Protein AF-A0A316IIV0-F1 (afdb_monomer_lite)

Sequence (948 aa):
MRLARPTCLLLAALAWAVAGVGHALTKKIVLVGGVGHEGPARHDYGDGVRLLAGFLAALPQARGLRVESHPDGWPSDPHAFDGADTVVLYLDGDARHPLLDPARRRAFEALMRRGVGLVALHQASTVPAGDAAIGLSRWLGAARHGLYDRTTETATLRPVAAHPVLRGVRAFAYRDEFYPTFRYAPGAVPLLEATLHAQYRAGRAVVEDRPEDVPVAWAFERPGGGRAFGYSGGHYLVALDQPMLRRLLLNAILWSAGIEVPRAGAAIAGAPGAAARIAVREEAAAAPAAPEGPRLDVPTFHHDAQRSGWNAAETALAPARVAGPAFGLLWESPPLDAADGQPPRLYASPLYLERLAVSAGEHRGERFAAAIVASSNGYVYAINTARAGDVAPGRILWRTRLAAPCHLQPAPLDGVPTGILGTPVADVARGRLYVTHCDPRSRWQAYALDLGSGAVLPGWPVRLDEPRLNAVNRNAGPHPVPPTRRFDFRVQRGALNLSPDGTRLYVTFGETETGWLAAVDTVHARVDSAFAAVAMPHRGSGGIWGAGGPAVDADGSVYVATGSGFDGYREQPHDWTQSVLKLSDRAGEGLRLAGTYTPFNYCATAKMDIDLGSGGVALLPVLDPAATATPRLLALGGKQGNAYLLDRDRLPGRLDRRPPCGADAAADGSLLPPQRQPQFAGRGPLNVFGPYSDDDAALDAARGRSVPAAFRGGDGTLYVYLTGNTRAGKGSTRAVPPSLVRLRVVAAPGRPAWLAVDRRQPSVVFGNPGSPVVSSRGARDAVVWVLDENAPRSAPLAGAGAPAPVLYAFDADSLRLLWRSAPGELSTGGKYAEPVVARGLVLVGTDRLQAFGLGAVHAVHVPAAAPAAAPAPAAVSSGLDGATLFARRCAACHDQPQGNVPPRALLARRTHAQIVQALTQGAMRAQAAGLGAQDIDALARYLTGKTE

InterPro domains:
  IPR009056 Cytochrome c-like domain [PF13442] (881-943)
  IPR009056 Cytochrome c-like domain [PS51007] (877-947)
  IPR011047 Quinoprotein alcohol dehydrogenase-like superfamily [SSF50998] (287-568)
  IPR029010 ThuA-like domain [PF06283] (84-255)
  IPR029062 Class I glutamine amidotransferase-like [G3DSA:3.40.50.880] (25-260)
  IPR029062 Class I glutamine amidotransferase-like [SSF52317] (26-265)
  IPR036909 Cytochrome c-like domain superfamily [G3DSA:1.10.760.10] (863-948)
  IPR036909 Cytochrome c-like domain superfamily [SSF46626] (862-945)

Secondary structure (DSSP, 8-state):
------------------------PPEEEEEEE----SSTTBS-HHHHHHHHHHHHHTSGGGTTEEEEEETTSS-SSTTTTTT-SEEEEES--GGG-GGGSHHHHHHHHHHHHTT-EEEEEGGGGEE-TT--SS-HHHHTSEEEESS-SBEEEEEEEEE-S--GGGTT---EEEEEEE-S--EEPTT-EEEEEEEEE-SEETTEE--S--EEEEEEEEEEE-TTS-EEEEES--SBGGGGG-HHHHHHHHHHHHHHTTPPPPTT----SS-TTHHHHHHHHHHHHH---PPPPPP-EE-STTSSTT---EETB--S--HHHHTSTTEEEEEEPPPPPPBTTBPP---SPPEEEEEEEP-SSTTTT-EEEEEEEE-TTSEEEEEE-S-BTTBPTT-EEEEEE-SPPB--SSS-GGGS-BS--SPPEEETTTTEEEEEEEETTTEEEEEEEETTT-PBPTTPPEE--HHHHHHTBTT--SS------SS--PPB-SPPEE-TTSSEEEEEE-SSS--EEEEEETTTTEEEEEEESBPSSP-S-----STT--EE-TT-EEEEE----BT-----TTB-TT-EEEEEEETTTEEEEEEEE--TTHHHHTTBT--STTS--EEPPPPPTTT-S--SEEEEE-TTSEEEEEESS---S-SSSPPPP---GGG--S---SS-BGGGTBS--EE-SSS--SSS-SGGG-S--PPPEEEE-TTS-EEEEEE--EESSTT---EES-SEEEEEEEEETTEEEEEEEEEE-SS---SSEEEEEEEEETTEEEEEEEEE-SS-TT--SSSTT----EEEEEETTT--EEEEPPTTSSPP--TT---EEETTEEEEESSSEEEEEE-SS-----------PPPPPPPPP----HHHHHHHHTHHHHTS--TTPPPHHHHTTS-HHHHHHHHHTSTTTTTTTT--HHHHHHHHHHHHT---

Structure (mmCIF, N/CA/C/O backbone):
data_AF-A0A316IIV0-F1
#
_entry.id   AF-A0A316IIV0-F1
#
loop_
_atom_site.group_PDB
_atom_site.id
_atom_site.type_symbol
_atom_site.label_atom_id
_atom_site.label_alt_id
_atom_site.label_comp_id
_atom_site.label_asym_id
_atom_site.label_entity_id
_atom_site.label_seq_id
_atom_site.pdbx_PDB_ins_code
_atom_site.Cartn_x
_atom_site.Cartn_y
_atom_site.Cartn_z
_atom_site.occupancy
_atom_site.B_iso_or_equiv
_atom_site.auth_seq_id
_atom_site.auth_comp_id
_atom_site.auth_asym_id
_atom_site.auth_atom_id
_atom_site.pdbx_PDB_model_num
ATOM 1 N N . MET A 1 1 ? 7.949 -16.459 111.954 1.00 33.84 1 MET A N 1
ATOM 2 C CA . MET A 1 1 ? 8.548 -17.426 111.006 1.00 33.84 1 MET A CA 1
ATOM 3 C C . MET A 1 1 ? 7.525 -17.700 109.895 1.00 33.84 1 MET A C 1
ATOM 5 O O . MET A 1 1 ? 6.469 -18.194 110.234 1.00 33.84 1 MET A O 1
ATOM 9 N N . ARG A 1 2 ? 7.823 -17.327 108.631 1.00 37.06 2 ARG A N 1
ATOM 10 C CA . ARG A 1 2 ? 7.179 -17.708 107.331 1.00 37.06 2 ARG A CA 1
ATOM 11 C C . ARG A 1 2 ? 5.643 -17.553 107.061 1.00 37.06 2 ARG A C 1
ATOM 13 O O . ARG A 1 2 ? 4.860 -18.275 107.648 1.00 37.06 2 ARG A O 1
ATOM 20 N N . LEU A 1 3 ? 5.329 -16.798 105.977 1.00 37.91 3 LEU A N 1
ATOM 21 C CA . LEU A 1 3 ? 4.294 -16.999 104.902 1.00 37.91 3 LEU A CA 1
ATOM 22 C C . LEU A 1 3 ? 2.763 -16.970 105.243 1.00 37.91 3 LEU A C 1
ATOM 24 O O . LEU A 1 3 ? 2.403 -17.321 106.352 1.00 37.91 3 LEU A O 1
ATOM 28 N N . ALA A 1 4 ? 1.779 -16.689 104.346 1.00 38.66 4 ALA A N 1
ATOM 29 C CA . ALA A 1 4 ? 1.637 -15.791 103.160 1.00 38.66 4 ALA A CA 1
ATOM 30 C C . ALA A 1 4 ? 0.198 -15.817 102.512 1.00 38.66 4 ALA A C 1
ATOM 32 O O . ALA A 1 4 ? -0.259 -16.908 102.200 1.00 38.66 4 ALA A O 1
ATOM 33 N N . ARG A 1 5 ? -0.399 -14.644 102.148 1.00 40.53 5 ARG A N 1
ATOM 34 C CA . ARG A 1 5 ? -1.514 -14.378 101.145 1.00 40.53 5 ARG A CA 1
ATOM 35 C C . ARG A 1 5 ? -2.873 -15.143 101.302 1.00 40.53 5 ARG A C 1
ATOM 37 O O . ARG A 1 5 ? -2.936 -15.970 102.201 1.00 40.53 5 ARG A O 1
ATOM 44 N N . PRO A 1 6 ? -3.960 -14.928 100.485 1.00 55.38 6 PRO A N 1
ATOM 45 C CA . PRO A 1 6 ? -4.295 -13.947 99.399 1.00 55.38 6 PRO A CA 1
ATOM 46 C C . PRO A 1 6 ? -5.585 -13.070 99.654 1.00 55.38 6 PRO A C 1
ATOM 48 O O . PRO A 1 6 ? -6.360 -13.392 100.538 1.00 55.38 6 PRO A O 1
ATOM 51 N N . THR A 1 7 ? -5.766 -11.853 99.084 1.00 39.25 7 THR A N 1
ATOM 52 C CA . THR A 1 7 ? -6.412 -11.388 97.791 1.00 39.25 7 THR A CA 1
ATOM 53 C C . THR A 1 7 ? -7.950 -11.122 97.828 1.00 39.25 7 THR A C 1
ATOM 55 O O . THR A 1 7 ? -8.632 -11.619 98.710 1.00 39.25 7 THR A O 1
ATOM 58 N N . CYS A 1 8 ? -8.475 -10.240 96.950 1.00 37.31 8 CYS A N 1
ATOM 59 C CA . CYS A 1 8 ? -9.695 -9.417 97.146 1.00 37.31 8 CYS A CA 1
ATOM 60 C C . CYS A 1 8 ? -10.640 -9.331 95.902 1.00 37.31 8 CYS A C 1
ATOM 62 O O . CYS A 1 8 ? -10.201 -9.672 94.808 1.00 37.31 8 CYS A O 1
ATOM 64 N N . LEU A 1 9 ? -11.848 -8.745 96.088 1.00 37.12 9 LEU A N 1
ATOM 65 C CA . LEU A 1 9 ? -12.796 -8.100 95.123 1.00 37.12 9 LEU A CA 1
ATOM 66 C C . LEU A 1 9 ? -14.017 -8.856 94.494 1.00 37.12 9 LEU A C 1
ATOM 68 O O . LEU A 1 9 ? -13.884 -9.580 93.517 1.00 37.12 9 LEU A O 1
ATOM 72 N N . LEU A 1 10 ? -15.218 -8.488 94.999 1.00 41.53 10 LEU A N 1
ATOM 73 C CA . LEU A 1 10 ? -16.390 -7.846 94.321 1.00 41.53 10 LEU A CA 1
ATOM 74 C C . LEU A 1 10 ? -17.218 -8.542 93.195 1.00 41.53 10 LEU A C 1
ATOM 76 O O . LEU A 1 10 ? -16.701 -8.782 92.109 1.00 41.53 10 LEU A O 1
ATOM 80 N N . LEU A 1 11 ? -18.553 -8.694 93.392 1.00 31.89 11 LEU A N 1
ATOM 81 C CA . LEU A 1 11 ? -19.590 -8.853 92.330 1.00 31.89 11 LEU A CA 1
ATOM 82 C C . LEU A 1 11 ? -21.066 -8.759 92.837 1.00 31.89 11 LEU A C 1
ATOM 84 O O . LEU A 1 11 ? -21.314 -9.027 94.008 1.00 31.89 11 LEU A O 1
ATOM 88 N N . ALA A 1 12 ? -22.014 -8.498 91.905 1.00 34.34 12 ALA A N 1
ATOM 89 C CA . ALA A 1 12 ? -23.504 -8.561 91.986 1.00 34.34 12 ALA A CA 1
ATOM 90 C C . ALA A 1 12 ? -24.232 -7.477 92.839 1.00 34.34 12 ALA A C 1
ATOM 92 O O . ALA A 1 12 ? -23.722 -7.076 93.873 1.00 34.34 12 ALA A O 1
ATOM 93 N N . ALA A 1 13 ? -25.423 -6.932 92.519 1.00 36.72 13 ALA A N 1
ATOM 94 C CA . ALA A 1 13 ? -26.393 -7.039 91.399 1.00 36.72 13 ALA A CA 1
ATOM 95 C C . ALA A 1 13 ? -27.096 -5.644 91.207 1.00 36.72 13 ALA A C 1
ATOM 97 O O . ALA A 1 13 ? -26.621 -4.681 91.798 1.00 36.72 13 ALA A O 1
ATOM 98 N N . LEU A 1 14 ? -28.178 -5.371 90.446 1.00 37.69 14 LEU A N 1
ATOM 99 C CA . LEU A 1 14 ? -29.164 -6.146 89.656 1.00 37.69 14 LEU A CA 1
ATOM 100 C C . LEU A 1 14 ? -29.665 -5.291 88.441 1.00 37.69 14 LEU A C 1
ATOM 102 O O . LEU A 1 14 ? -29.243 -4.155 88.252 1.00 37.69 14 LEU A O 1
ATOM 106 N N . ALA A 1 15 ? -30.557 -5.848 87.617 1.00 40.44 15 ALA A N 1
ATOM 107 C CA . ALA A 1 15 ? -31.159 -5.337 86.376 1.00 40.44 15 ALA A CA 1
ATOM 108 C C . ALA A 1 15 ? -32.639 -4.879 86.505 1.00 40.44 15 ALA A C 1
ATOM 110 O O . ALA A 1 15 ? -33.285 -5.257 87.478 1.00 40.44 15 ALA A O 1
ATOM 111 N N . TRP A 1 16 ? -33.198 -4.207 85.474 1.00 37.19 16 TRP A N 1
ATOM 112 C CA . TRP A 1 16 ? -34.387 -4.663 84.694 1.00 37.19 16 TRP A CA 1
ATOM 113 C C . TRP A 1 16 ? -34.761 -3.734 83.504 1.00 37.19 16 TRP A C 1
ATOM 115 O O . TRP A 1 16 ? -34.651 -2.521 83.622 1.00 37.19 16 TRP A O 1
ATOM 125 N N . ALA A 1 17 ? -35.282 -4.337 82.413 1.00 37.16 17 ALA A N 1
ATOM 126 C CA . ALA A 1 17 ? -35.878 -3.740 81.188 1.00 37.16 17 ALA A CA 1
ATOM 127 C C . ALA A 1 17 ? -34.958 -2.844 80.298 1.00 37.16 17 ALA A C 1
ATOM 129 O O . ALA A 1 17 ? -34.145 -2.084 80.798 1.00 37.16 17 ALA A O 1
ATOM 130 N N . VAL A 1 18 ? -34.991 -2.860 78.953 1.00 40.03 18 VAL A N 1
ATOM 131 C CA . VAL A 1 18 ? -35.917 -3.441 77.952 1.00 40.03 18 VAL A CA 1
ATOM 132 C C . VAL A 1 18 ? -35.114 -4.157 76.849 1.00 40.03 18 VAL A C 1
ATOM 134 O O . VAL A 1 18 ? -34.173 -3.582 76.308 1.00 40.03 18 VAL A O 1
ATOM 137 N N . ALA A 1 19 ? -35.522 -5.365 76.441 1.00 38.41 19 ALA A N 1
ATOM 138 C CA . ALA A 1 19 ? -34.965 -6.064 75.276 1.00 38.41 19 ALA A CA 1
ATOM 139 C C . ALA A 1 19 ? -35.984 -6.112 74.124 1.00 38.41 19 ALA A C 1
ATOM 141 O O . ALA A 1 19 ? -36.754 -7.063 73.990 1.00 38.41 19 ALA A O 1
ATOM 142 N N . GLY A 1 20 ? -35.990 -5.079 73.278 1.00 33.19 20 GLY A N 1
ATOM 143 C CA . GLY A 1 20 ? -36.712 -5.111 72.007 1.00 33.19 20 GLY A CA 1
ATOM 144 C C . GLY A 1 20 ? -35.939 -5.944 70.985 1.00 33.19 20 GLY A C 1
ATOM 145 O O . GLY A 1 20 ? -34.950 -5.468 70.432 1.00 33.19 20 GLY A O 1
ATOM 146 N N . VAL A 1 21 ? -36.375 -7.180 70.725 1.00 40.06 21 VAL A N 1
ATOM 147 C CA . VAL A 1 21 ? -35.772 -8.035 69.688 1.00 40.06 21 VAL A CA 1
ATOM 148 C C . VAL A 1 21 ? -36.204 -7.533 68.310 1.00 40.06 21 VAL A C 1
ATOM 150 O O . VAL A 1 21 ? -37.209 -7.969 67.748 1.00 40.06 21 VAL A O 1
ATOM 153 N N . GLY A 1 22 ? -35.434 -6.594 67.762 1.00 34.41 22 GLY A N 1
ATOM 154 C CA . GLY A 1 22 ? -35.581 -6.171 66.377 1.00 34.41 22 GLY A CA 1
ATOM 155 C C . GLY A 1 22 ? -35.283 -7.337 65.438 1.00 34.41 22 GLY A C 1
ATOM 156 O O . GLY A 1 22 ? -34.131 -7.748 65.307 1.00 34.41 22 GLY A O 1
ATOM 157 N N . HIS A 1 23 ? -36.310 -7.853 64.758 1.00 38.22 23 HIS A N 1
ATOM 158 C CA . HIS A 1 23 ? -36.102 -8.687 63.577 1.00 38.22 23 HIS A CA 1
ATOM 159 C C . HIS A 1 23 ? -35.300 -7.869 62.559 1.00 38.22 23 HIS A C 1
ATOM 161 O O . HIS A 1 23 ? -35.782 -6.850 62.061 1.00 38.22 23 HIS A O 1
ATOM 167 N N . ALA A 1 24 ? -34.078 -8.305 62.249 1.00 49.56 24 ALA A N 1
ATOM 168 C CA . ALA A 1 24 ? -33.308 -7.725 61.161 1.00 49.56 24 ALA A CA 1
ATOM 169 C C . ALA A 1 24 ? -34.060 -7.988 59.849 1.00 49.56 24 ALA A C 1
ATOM 171 O O . ALA A 1 24 ? -34.119 -9.126 59.381 1.00 49.56 24 ALA A O 1
ATOM 172 N N . LEU A 1 25 ? -34.682 -6.943 59.294 1.00 60.28 25 LEU A N 1
ATOM 173 C CA . LEU A 1 25 ? -35.471 -7.031 58.066 1.00 60.28 25 LEU A CA 1
ATOM 174 C C . LEU A 1 25 ? -34.611 -7.614 56.937 1.00 60.28 25 LEU A C 1
ATOM 176 O O . LEU A 1 25 ? -33.580 -7.047 56.572 1.00 60.28 25 LEU A O 1
ATOM 180 N N . THR A 1 26 ? -35.048 -8.758 56.407 1.00 82.38 26 THR A N 1
ATOM 181 C CA . THR A 1 26 ? -34.412 -9.465 55.291 1.00 82.38 26 THR A CA 1
ATOM 182 C C . THR A 1 26 ? -34.299 -8.530 54.093 1.00 82.38 26 THR A C 1
ATOM 184 O O . THR A 1 26 ? -35.316 -8.072 53.573 1.00 82.38 26 THR A O 1
ATOM 187 N N . LYS A 1 27 ? -33.071 -8.247 53.650 1.00 91.56 27 LYS A N 1
ATOM 188 C CA . LYS A 1 27 ? -32.828 -7.322 52.537 1.00 91.56 27 LYS A CA 1
ATOM 189 C C . LYS A 1 27 ? -33.268 -7.942 51.214 1.00 91.56 27 LYS A C 1
ATOM 191 O O . LYS A 1 27 ? -32.960 -9.110 50.974 1.00 91.56 27 LYS A O 1
ATOM 196 N N . LYS A 1 28 ? -33.945 -7.186 50.344 1.00 95.31 28 LYS A N 1
ATOM 197 C CA . LYS A 1 28 ? -34.413 -7.664 49.029 1.00 95.31 28 LYS A CA 1
ATOM 198 C C . LYS A 1 28 ? -33.679 -6.975 47.874 1.00 95.31 28 LYS A C 1
ATOM 200 O O . LYS A 1 28 ? -33.769 -5.761 47.703 1.00 95.31 28 LYS A O 1
ATOM 205 N N . ILE A 1 29 ? -33.019 -7.769 47.033 1.00 96.88 29 ILE A N 1
ATOM 206 C CA . ILE A 1 29 ? -32.458 -7.349 45.741 1.00 96.88 29 ILE A CA 1
ATOM 207 C C . ILE A 1 29 ? -33.383 -7.854 44.633 1.00 96.88 29 ILE A C 1
ATOM 209 O O . ILE A 1 29 ? -33.734 -9.033 44.632 1.00 96.88 29 ILE A O 1
ATOM 213 N N . VAL A 1 30 ? -33.731 -6.992 43.676 1.00 98.00 30 VAL A N 1
ATOM 214 C CA . VAL A 1 30 ? -34.436 -7.387 42.445 1.00 98.00 30 VAL A CA 1
ATOM 215 C C . VAL A 1 30 ? -33.499 -7.212 41.251 1.00 98.00 30 VAL A C 1
ATOM 217 O O . VAL A 1 30 ? -33.007 -6.111 41.017 1.00 98.00 30 VAL A O 1
ATOM 220 N N . LEU A 1 31 ? -33.243 -8.281 40.499 1.00 98.19 31 LEU A N 1
ATOM 221 C CA . LEU A 1 31 ? -32.472 -8.263 39.253 1.00 98.19 31 LEU A CA 1
ATOM 222 C C . LEU A 1 31 ? -33.433 -8.321 38.058 1.00 98.19 31 LEU A C 1
ATOM 224 O O . LEU A 1 31 ? -34.284 -9.208 38.014 1.00 98.19 31 LEU A O 1
ATOM 228 N N . VAL A 1 32 ? -33.290 -7.414 37.092 1.00 97.56 32 VAL A N 1
ATOM 229 C CA . VAL A 1 32 ? -34.121 -7.348 35.879 1.00 97.56 32 VAL A CA 1
ATOM 230 C C . VAL A 1 32 ? -33.227 -7.374 34.643 1.00 97.56 32 VAL A C 1
ATOM 232 O O . VAL A 1 32 ? -32.365 -6.506 34.475 1.00 97.56 32 VAL A O 1
ATOM 235 N N . GLY A 1 33 ? -33.446 -8.382 33.802 1.00 94.56 33 GLY A N 1
ATOM 236 C CA . GLY A 1 33 ? -32.742 -8.608 32.547 1.00 94.56 33 GLY A CA 1
ATOM 237 C C . GLY A 1 33 ? -33.515 -8.114 31.323 1.00 94.56 33 GLY A C 1
ATOM 238 O O . GLY A 1 33 ? -34.665 -7.675 31.416 1.00 94.56 33 GLY A O 1
ATOM 239 N N . GLY A 1 34 ? -32.862 -8.169 30.165 1.00 89.81 34 GLY A N 1
ATOM 240 C CA . GLY A 1 34 ? -33.460 -7.947 28.849 1.00 89.81 34 GLY A CA 1
ATOM 241 C C . GLY A 1 34 ? -33.469 -9.227 28.010 1.00 89.81 34 GLY A C 1
ATOM 242 O O . GLY A 1 34 ? -32.793 -10.200 28.331 1.00 89.81 34 GLY A O 1
ATOM 243 N N . VAL A 1 35 ? -34.200 -9.218 26.896 1.00 82.50 35 VAL A N 1
ATOM 244 C CA . VAL A 1 35 ? -34.127 -10.306 25.909 1.00 82.50 35 VAL A CA 1
ATOM 245 C C . VAL A 1 35 ? -32.917 -10.048 25.011 1.00 82.50 35 VAL A C 1
ATOM 247 O O . VAL A 1 35 ? -32.928 -9.097 24.229 1.00 82.50 35 VAL A O 1
ATOM 250 N N . GLY A 1 36 ? -31.869 -10.863 25.148 1.00 70.94 36 GLY A N 1
ATOM 251 C CA . GLY A 1 36 ? -30.635 -10.709 24.374 1.00 70.94 36 GLY A CA 1
ATOM 252 C C . GLY A 1 36 ? -30.857 -10.849 22.868 1.00 70.94 36 GLY A C 1
ATOM 253 O O . GLY A 1 36 ? -31.690 -11.644 22.428 1.00 70.94 36 GLY A O 1
ATOM 254 N N . HIS A 1 37 ? -30.149 -10.038 22.073 1.00 74.44 37 HIS A N 1
ATOM 255 C CA . HIS A 1 37 ? -30.454 -9.899 20.645 1.00 74.44 37 HIS A CA 1
ATOM 256 C C . HIS A 1 37 ? -29.251 -9.678 19.705 1.00 74.44 37 HIS A C 1
ATOM 258 O O . HIS A 1 37 ? -29.448 -9.693 18.490 1.00 74.44 37 HIS A O 1
ATOM 264 N N . GLU A 1 38 ? -28.020 -9.524 20.211 1.00 76.00 38 GLU A N 1
ATOM 265 C CA . GLU A 1 38 ? -26.817 -9.308 19.379 1.00 76.00 38 GLU A CA 1
ATOM 266 C C . GLU A 1 38 ? -26.018 -10.597 19.074 1.00 76.00 38 GLU A C 1
ATOM 268 O O . GLU A 1 38 ? -24.928 -10.560 18.496 1.00 76.00 38 GLU A O 1
ATOM 273 N N . GLY A 1 39 ? -26.599 -11.761 19.374 1.00 72.50 39 GLY A N 1
ATOM 274 C CA . GLY A 1 39 ? -26.021 -13.084 19.125 1.00 72.50 39 GLY A CA 1
ATOM 275 C C . GLY A 1 39 ? -25.228 -13.637 20.319 1.00 72.50 39 GLY A C 1
ATOM 276 O O . GLY A 1 39 ? -25.299 -13.072 21.408 1.00 72.50 39 GLY A O 1
ATOM 277 N N . PRO A 1 40 ? -24.479 -14.743 20.127 1.00 77.62 40 PRO A N 1
ATOM 278 C CA . PRO A 1 40 ? -23.803 -15.465 21.207 1.00 77.62 40 PRO A CA 1
ATOM 279 C C . PRO A 1 40 ? -23.007 -14.560 22.148 1.00 77.62 40 PRO A C 1
ATOM 281 O O . PRO A 1 40 ? -22.183 -13.763 21.688 1.00 77.62 40 PRO A O 1
ATOM 284 N N . ALA A 1 41 ? -23.270 -14.696 23.449 1.00 84.06 41 ALA A N 1
ATOM 285 C CA . ALA A 1 41 ? -22.632 -13.996 24.560 1.00 84.06 41 ALA A CA 1
ATOM 286 C C . ALA A 1 41 ? -22.539 -12.460 24.444 1.00 84.06 41 ALA A C 1
ATOM 288 O O . ALA A 1 41 ? -21.734 -11.850 25.156 1.00 84.06 41 ALA A O 1
ATOM 289 N N . ARG A 1 42 ? -23.348 -11.824 23.586 1.00 87.50 42 ARG A N 1
ATOM 290 C CA . ARG A 1 42 ? -23.406 -10.368 23.381 1.00 87.50 42 ARG A CA 1
ATOM 291 C C . ARG A 1 42 ? -24.809 -9.865 23.668 1.00 87.50 42 ARG A C 1
ATOM 293 O O . ARG A 1 42 ? -25.777 -10.344 23.081 1.00 87.50 42 ARG A O 1
ATOM 300 N N . HIS A 1 43 ? -24.908 -8.928 24.609 1.00 89.81 43 HIS A N 1
ATOM 301 C CA . HIS A 1 43 ? -26.187 -8.532 25.216 1.00 89.81 43 HIS A CA 1
ATOM 302 C C . HIS A 1 43 ? -26.965 -9.728 25.789 1.00 89.81 43 HIS A C 1
ATOM 304 O O . HIS A 1 43 ? -28.191 -9.709 25.862 1.00 89.81 43 HIS A O 1
ATOM 310 N N . ASP A 1 44 ? -26.258 -10.772 26.233 1.00 90.50 44 ASP A N 1
ATOM 311 C CA . ASP A 1 44 ? -26.844 -11.903 26.956 1.00 90.50 44 ASP A CA 1
ATOM 312 C C . ASP A 1 44 ? -27.131 -11.510 28.414 1.00 90.50 44 ASP A C 1
ATOM 314 O O . ASP A 1 44 ? -26.460 -11.876 29.384 1.00 90.50 44 ASP A O 1
ATOM 318 N N . TYR A 1 45 ? -28.148 -10.671 28.553 1.00 92.38 45 TYR A N 1
ATOM 319 C CA . TYR A 1 45 ? -28.635 -10.184 29.831 1.00 92.38 45 TYR A CA 1
ATOM 320 C C . TYR A 1 45 ? -29.269 -11.290 30.678 1.00 92.38 45 TYR A C 1
ATOM 322 O O . TYR A 1 45 ? -29.225 -11.217 31.907 1.00 92.38 45 TYR A O 1
ATOM 330 N N . GLY A 1 46 ? -29.847 -12.308 30.033 1.00 92.44 46 GLY A N 1
ATOM 331 C CA . GLY A 1 46 ? -30.551 -13.404 30.689 1.00 92.44 46 GLY A CA 1
ATOM 332 C C . GLY A 1 46 ? -29.604 -14.245 31.534 1.00 92.44 46 GLY A C 1
ATOM 333 O O . GLY A 1 46 ? -29.763 -14.312 32.758 1.00 92.44 46 GLY A O 1
ATOM 334 N N . ASP A 1 47 ? -28.569 -14.829 30.924 1.00 92.56 47 ASP A N 1
ATOM 335 C CA . ASP A 1 47 ? -27.548 -15.545 31.692 1.00 92.56 47 ASP A CA 1
ATOM 336 C C . ASP A 1 47 ? -26.672 -14.597 32.520 1.00 92.56 47 ASP A C 1
ATOM 338 O O . ASP A 1 47 ? -26.238 -14.964 33.614 1.00 92.56 47 ASP A O 1
ATOM 342 N N . GLY A 1 48 ? -26.518 -13.336 32.105 1.00 93.81 48 GLY A N 1
ATOM 343 C CA . GLY A 1 48 ? -25.907 -12.288 32.922 1.00 93.81 48 GLY A CA 1
ATOM 344 C C . GLY A 1 48 ? -26.593 -12.095 34.282 1.00 93.81 48 GLY A C 1
ATOM 345 O O . GLY A 1 48 ? -25.935 -12.089 35.328 1.00 93.81 48 GLY A O 1
ATOM 346 N N . VAL A 1 49 ? -27.926 -12.004 34.297 1.00 96.06 49 VAL A N 1
ATOM 347 C CA . VAL A 1 49 ? -28.739 -11.918 35.520 1.00 96.06 49 VAL A CA 1
ATOM 348 C C . VAL A 1 49 ? -28.666 -13.209 36.337 1.00 96.06 49 VAL A C 1
ATOM 350 O O . VAL A 1 49 ? -28.518 -13.136 37.560 1.00 96.06 49 VAL A O 1
ATOM 353 N N . ARG A 1 50 ? -28.704 -14.385 35.695 1.00 94.81 50 ARG A N 1
ATOM 354 C CA . ARG A 1 50 ? -28.573 -15.686 36.384 1.00 94.81 50 ARG A CA 1
ATOM 355 C C . ARG A 1 50 ? -27.202 -15.827 37.065 1.00 94.81 50 ARG A C 1
ATOM 357 O O . ARG A 1 50 ? -27.134 -16.247 38.222 1.00 94.81 50 ARG A O 1
ATOM 364 N N . LEU A 1 51 ? -26.121 -15.402 36.404 1.00 93.88 51 LEU A N 1
ATOM 365 C CA . LEU A 1 51 ? -24.769 -15.363 36.974 1.00 93.88 51 LEU A CA 1
ATOM 366 C C . LEU A 1 51 ? -24.672 -14.387 38.154 1.00 93.88 51 LEU A C 1
ATOM 368 O O . LEU A 1 51 ? -24.150 -14.763 39.203 1.00 93.88 51 LEU A O 1
ATOM 372 N N . LEU A 1 52 ? -25.207 -13.166 38.029 1.00 94.94 52 LEU A N 1
ATOM 373 C CA . LEU A 1 52 ? -25.230 -12.192 39.128 1.00 94.94 52 LEU A CA 1
ATOM 374 C C . LEU A 1 52 ? -26.024 -12.706 40.342 1.00 94.94 52 LEU A C 1
ATOM 376 O O . LEU A 1 52 ? -25.549 -12.571 41.470 1.00 94.94 52 LEU A O 1
ATOM 380 N N . ALA A 1 53 ? -27.176 -13.354 40.131 1.00 94.56 53 ALA A N 1
ATOM 381 C CA . ALA A 1 53 ? -27.934 -14.020 41.193 1.00 94.56 53 ALA A CA 1
ATOM 382 C C . ALA A 1 53 ? -27.113 -15.117 41.889 1.00 94.56 53 ALA A C 1
ATOM 384 O O . ALA A 1 53 ? -27.021 -15.127 43.118 1.00 94.56 53 ALA A O 1
ATOM 385 N N . GLY A 1 54 ? -26.463 -15.998 41.120 1.00 92.44 54 GLY A N 1
ATOM 386 C CA . GLY A 1 54 ? -25.593 -17.045 41.662 1.00 92.44 54 GLY A CA 1
ATOM 387 C C . GLY A 1 54 ? -24.401 -16.488 42.449 1.00 92.44 54 GLY A C 1
ATOM 388 O O . GLY A 1 54 ? -24.081 -16.984 43.529 1.00 92.44 54 GLY A O 1
ATOM 389 N N . PHE A 1 55 ? -23.774 -15.414 41.962 1.00 92.69 55 PHE A N 1
ATOM 390 C CA . PHE A 1 55 ? -22.678 -14.744 42.663 1.00 92.69 55 PHE A CA 1
ATOM 391 C C . PHE A 1 55 ? -23.135 -14.085 43.969 1.00 92.69 55 PHE A C 1
ATOM 393 O O . PHE A 1 55 ? -22.418 -14.175 44.962 1.00 92.69 55 PHE A O 1
ATOM 400 N N . LEU A 1 56 ? -24.317 -13.459 43.994 1.00 92.38 56 LEU A N 1
ATOM 401 C CA . LEU A 1 56 ? -24.897 -12.897 45.216 1.00 92.38 56 LEU A CA 1
ATOM 402 C C . LEU A 1 56 ? -25.219 -13.994 46.236 1.00 92.38 56 LEU A C 1
ATOM 404 O O . LEU A 1 56 ? -24.851 -13.851 47.396 1.00 92.38 56 LEU A O 1
ATOM 408 N N . ALA A 1 57 ? -25.836 -15.102 45.811 1.00 89.44 57 ALA A N 1
ATOM 409 C CA . ALA A 1 57 ? -26.156 -16.235 46.684 1.00 89.44 57 ALA A CA 1
ATOM 410 C C . ALA A 1 57 ? -24.905 -16.904 47.293 1.00 89.44 57 ALA A C 1
ATOM 412 O O . ALA A 1 57 ? -24.961 -17.419 48.409 1.00 89.44 57 ALA A O 1
ATOM 413 N N . ALA A 1 58 ? -23.768 -16.863 46.591 1.00 88.88 58 ALA A N 1
ATOM 414 C CA . ALA A 1 58 ? -22.490 -17.401 47.054 1.00 88.88 58 ALA A CA 1
ATOM 415 C C . ALA A 1 58 ? -21.717 -16.483 48.031 1.00 88.88 58 ALA A C 1
ATOM 417 O O . ALA A 1 58 ? -20.651 -16.872 48.517 1.00 88.88 58 ALA A O 1
ATOM 418 N N . LEU A 1 59 ? -22.202 -15.269 48.327 1.00 87.81 59 LEU A N 1
ATOM 419 C CA . LEU A 1 59 ? -21.529 -14.364 49.265 1.00 87.81 59 LEU A CA 1
ATOM 420 C C . LEU A 1 59 ? -21.768 -14.762 50.733 1.00 87.81 59 LEU A C 1
ATOM 422 O O . LEU A 1 59 ? -22.904 -15.032 51.120 1.00 87.81 59 LEU A O 1
ATOM 426 N N . PRO A 1 60 ? -20.760 -14.652 51.621 1.00 82.12 60 PRO A N 1
ATOM 427 C CA . PRO A 1 60 ? -20.973 -14.757 53.070 1.00 82.12 60 PRO A CA 1
ATOM 428 C C . PRO A 1 60 ? -22.019 -13.762 53.607 1.00 82.12 60 PRO A C 1
ATOM 430 O O . PRO A 1 60 ? -22.708 -14.046 54.586 1.00 82.12 60 PRO A O 1
ATOM 433 N N . GLN A 1 61 ? -22.157 -12.610 52.942 1.00 78.19 61 GLN A N 1
ATOM 434 C CA . GLN A 1 61 ? -23.128 -11.552 53.238 1.00 78.19 61 GLN A CA 1
ATOM 435 C C . GLN A 1 61 ? -24.567 -11.900 52.801 1.00 78.19 61 GLN A C 1
ATOM 437 O O . GLN A 1 61 ? -25.485 -11.148 53.110 1.00 78.19 61 GLN A O 1
ATOM 442 N N . ALA A 1 62 ? -24.790 -13.028 52.114 1.00 71.69 62 ALA A N 1
ATOM 443 C CA . ALA A 1 62 ? -26.112 -13.454 51.648 1.00 71.69 62 ALA A CA 1
ATOM 444 C C . ALA A 1 62 ? -27.011 -14.048 52.750 1.00 71.69 62 ALA A C 1
ATOM 446 O O . ALA A 1 62 ? -28.189 -14.322 52.517 1.00 71.69 62 ALA A O 1
ATOM 447 N N . ARG A 1 63 ? -26.488 -14.259 53.967 1.00 72.19 63 ARG A N 1
ATOM 448 C CA . ARG A 1 63 ? -27.281 -14.736 55.112 1.00 72.19 63 ARG A CA 1
ATOM 449 C C . ARG A 1 63 ? -28.329 -13.684 55.499 1.00 72.19 63 ARG A C 1
ATOM 451 O O . ARG A 1 63 ? -28.002 -12.707 56.163 1.00 72.19 63 ARG A O 1
ATOM 458 N N . GLY A 1 64 ? -29.582 -13.901 55.092 1.00 75.12 64 GLY A N 1
ATOM 459 C CA . GLY A 1 64 ? -30.677 -12.934 55.259 1.00 75.12 64 GLY A CA 1
ATOM 460 C C . GLY A 1 64 ? -30.898 -12.007 54.055 1.00 75.12 64 GLY A C 1
ATOM 461 O O . GLY A 1 64 ? -31.504 -10.947 54.207 1.00 75.12 64 GLY A O 1
ATOM 462 N N . LEU A 1 65 ? -30.421 -12.400 52.870 1.00 87.31 65 LEU A N 1
ATOM 463 C CA . LEU A 1 65 ? -30.603 -11.691 51.605 1.00 87.31 65 LEU A CA 1
ATOM 464 C C . LEU A 1 65 ? -31.592 -12.448 50.706 1.00 87.31 65 LEU A C 1
ATOM 466 O O . LEU A 1 65 ? -31.345 -13.594 50.334 1.00 87.31 65 LEU A O 1
ATOM 470 N N . ARG A 1 66 ? -32.697 -11.807 50.318 1.00 92.75 66 ARG A N 1
ATOM 471 C CA . ARG A 1 66 ? -33.620 -12.312 49.294 1.00 92.75 66 ARG A CA 1
ATOM 472 C C . ARG A 1 66 ? -33.206 -11.749 47.936 1.00 92.75 66 ARG A C 1
ATOM 474 O O . ARG A 1 66 ? -33.348 -10.553 47.699 1.00 92.75 66 ARG A O 1
ATOM 481 N N . VAL A 1 67 ? -32.733 -12.609 47.038 1.00 94.06 67 VAL A N 1
ATOM 482 C CA . VAL A 1 67 ? -32.486 -12.254 45.633 1.00 94.06 67 VAL A CA 1
ATOM 483 C C . VAL A 1 67 ? -33.672 -12.730 44.802 1.00 94.06 67 VAL A C 1
ATOM 485 O O . VAL A 1 67 ? -33.973 -13.919 44.765 1.00 94.06 67 VAL A O 1
ATOM 488 N N . GLU A 1 68 ? -34.360 -11.796 44.158 1.00 95.44 68 GLU A N 1
ATOM 489 C CA . GLU A 1 68 ? -35.408 -12.062 43.177 1.00 95.44 68 GLU A CA 1
ATOM 490 C C . GLU A 1 68 ? -34.864 -11.704 41.791 1.00 95.44 68 GLU A C 1
ATOM 492 O O . GLU A 1 68 ? -34.194 -10.683 41.643 1.00 95.44 68 GLU A O 1
ATOM 497 N N . SER A 1 69 ? -35.093 -12.543 40.780 1.00 96.00 69 SER A N 1
ATOM 498 C CA . SER A 1 69 ? -34.477 -12.359 39.461 1.00 96.00 69 SER A CA 1
ATOM 499 C C . SER A 1 69 ? -35.458 -12.633 38.331 1.00 96.00 69 SER A C 1
ATOM 501 O O . SER A 1 69 ? -36.155 -13.643 38.338 1.00 96.00 69 SER A O 1
ATOM 503 N N . HIS A 1 70 ? -35.478 -11.711 37.373 1.00 96.44 70 HIS A N 1
ATOM 504 C CA . HIS A 1 70 ? -36.339 -11.694 36.195 1.00 96.44 70 HIS A CA 1
ATOM 505 C C . HIS A 1 70 ? -35.422 -11.596 34.964 1.00 96.44 70 HIS A C 1
ATOM 507 O O . HIS A 1 70 ? -35.195 -10.497 34.463 1.00 96.44 70 HIS A O 1
ATOM 513 N N . PRO A 1 71 ? -34.770 -12.703 34.551 1.00 92.75 71 PRO A N 1
ATOM 514 C CA . PRO A 1 71 ? -33.695 -12.664 33.555 1.00 92.75 71 PRO A CA 1
ATOM 515 C C . PRO A 1 71 ? -34.184 -12.307 32.149 1.00 92.75 71 PRO A C 1
ATOM 517 O O . PRO A 1 71 ? -33.478 -11.622 31.419 1.00 92.75 71 PRO A O 1
ATOM 520 N N . ASP A 1 72 ? -35.396 -12.720 31.785 1.00 88.12 72 ASP A N 1
ATOM 521 C CA . ASP A 1 72 ? -35.867 -12.684 30.395 1.00 88.12 72 ASP A CA 1
ATOM 522 C C . ASP A 1 72 ? -36.790 -11.475 30.104 1.00 88.12 72 ASP A C 1
ATOM 524 O O . ASP A 1 72 ? -37.550 -11.474 29.135 1.00 88.12 72 ASP A O 1
ATOM 528 N N . GLY A 1 73 ? -36.749 -10.433 30.947 1.00 88.31 73 GLY A N 1
ATOM 529 C CA . GLY A 1 73 ? -37.479 -9.180 30.738 1.00 88.31 73 GLY A CA 1
ATOM 530 C C . GLY A 1 73 ? -38.005 -8.509 32.010 1.00 88.31 73 GLY A C 1
ATOM 531 O O . GLY A 1 73 ? -37.698 -8.890 33.139 1.00 88.31 73 GLY A O 1
ATOM 532 N N . TRP A 1 74 ? -38.842 -7.485 31.815 1.00 92.06 74 TRP A N 1
ATOM 533 C CA . TRP A 1 74 ? -39.516 -6.778 32.909 1.00 92.06 74 TRP A CA 1
ATOM 534 C C . TRP A 1 74 ? -40.486 -7.709 33.668 1.00 92.06 74 TRP A C 1
ATOM 536 O O . TRP A 1 74 ? -41.226 -8.435 33.000 1.00 92.06 74 TRP A O 1
ATOM 546 N N . PRO A 1 75 ? -40.562 -7.651 35.015 1.00 92.19 75 PRO A N 1
ATOM 547 C CA . PRO A 1 75 ? -41.440 -8.522 35.796 1.00 92.19 75 PRO A CA 1
ATOM 548 C C . PRO A 1 75 ? -42.903 -8.486 35.339 1.00 92.19 75 PRO A C 1
ATOM 550 O O . PRO A 1 75 ? -43.480 -7.411 35.153 1.00 92.19 75 PRO A O 1
ATOM 553 N N . SER A 1 76 ? -43.513 -9.663 35.191 1.00 88.19 76 SER A N 1
ATOM 554 C CA . SER A 1 76 ? -44.951 -9.809 34.925 1.00 88.19 76 SER A CA 1
ATOM 555 C C . SER A 1 76 ? -45.805 -9.627 36.184 1.00 88.19 76 SER A C 1
ATOM 557 O O . SER A 1 76 ? -46.936 -9.156 36.088 1.00 88.19 76 SER A O 1
ATOM 559 N N . ASP A 1 77 ? -45.257 -9.952 37.358 1.00 89.88 77 ASP A N 1
ATOM 560 C CA . ASP A 1 77 ? -45.870 -9.676 38.658 1.00 89.88 77 ASP A CA 1
ATOM 561 C C . ASP A 1 77 ? -45.712 -8.182 39.023 1.00 89.88 77 ASP A C 1
ATOM 563 O O . ASP A 1 77 ? -44.578 -7.713 39.185 1.00 89.88 77 ASP A O 1
ATOM 567 N N . PRO A 1 78 ? -46.808 -7.413 39.195 1.00 83.75 78 PRO A N 1
ATOM 568 C CA . PRO A 1 78 ? -46.727 -6.017 39.623 1.00 83.75 78 PRO A CA 1
ATOM 569 C C . PRO A 1 78 ? -46.140 -5.842 41.036 1.00 83.75 78 PRO A C 1
ATOM 571 O O . PRO A 1 78 ? -45.632 -4.762 41.338 1.00 83.75 78 PRO A O 1
ATOM 574 N N . HIS A 1 79 ? -46.155 -6.884 41.876 1.00 89.56 79 HIS A N 1
ATOM 575 C CA . HIS A 1 79 ? -45.602 -6.886 43.235 1.00 89.56 79 HIS A CA 1
ATOM 576 C C . HIS A 1 79 ? -44.121 -7.305 43.305 1.00 89.56 79 HIS A C 1
ATOM 578 O O . HIS A 1 79 ? -43.518 -7.285 44.382 1.00 89.56 79 HIS A O 1
ATOM 584 N N . ALA A 1 80 ? -43.473 -7.593 42.170 1.00 92.38 80 ALA A N 1
ATOM 585 C CA . ALA A 1 80 ? -42.057 -7.977 42.109 1.00 92.38 80 ALA A CA 1
ATOM 586 C C . ALA A 1 80 ? -41.101 -6.958 42.768 1.00 92.38 80 ALA A C 1
ATOM 588 O O . ALA A 1 80 ? -40.044 -7.313 43.292 1.00 92.38 80 ALA A O 1
ATOM 589 N N . PHE A 1 81 ? -41.470 -5.676 42.823 1.00 95.12 81 PHE A N 1
ATOM 590 C CA . PHE A 1 81 ? -40.665 -4.636 43.477 1.00 95.12 81 PHE A CA 1
ATOM 591 C C . PHE A 1 81 ? -41.043 -4.364 44.945 1.00 95.12 81 PHE A C 1
ATOM 593 O O . PHE A 1 81 ? -40.379 -3.561 45.612 1.00 95.12 81 PHE A O 1
ATOM 600 N N . ASP A 1 82 ? -42.058 -5.040 45.485 1.00 93.00 82 ASP A N 1
ATOM 601 C CA . ASP A 1 82 ? -42.477 -4.840 46.871 1.00 93.00 82 ASP A CA 1
ATOM 602 C C . ASP A 1 82 ? -41.398 -5.324 47.841 1.00 93.00 82 ASP A C 1
ATOM 604 O O . ASP A 1 82 ? -40.795 -6.394 47.686 1.00 93.00 82 ASP A O 1
ATOM 608 N N . GLY A 1 83 ? -41.115 -4.470 48.827 1.00 92.62 83 GLY A N 1
ATOM 609 C CA . GLY A 1 83 ? -40.027 -4.653 49.785 1.00 92.62 83 GLY A CA 1
ATOM 610 C C . GLY A 1 83 ? -38.608 -4.513 49.217 1.00 92.62 83 GLY A C 1
ATOM 611 O O . GLY A 1 83 ? -37.674 -4.749 49.968 1.00 92.62 83 GLY A O 1
ATOM 612 N N . ALA A 1 84 ? -38.411 -4.146 47.941 1.00 96.19 84 ALA A N 1
ATOM 613 C CA . ALA A 1 84 ? -37.069 -4.012 47.361 1.00 96.19 84 ALA A CA 1
ATOM 614 C C . ALA A 1 84 ? -36.221 -2.942 48.075 1.00 96.19 84 ALA A C 1
ATOM 616 O O . ALA A 1 84 ? -36.680 -1.814 48.265 1.00 96.19 84 ALA A O 1
ATOM 617 N N . ASP A 1 85 ? -34.974 -3.287 48.409 1.00 96.50 85 ASP A N 1
ATOM 618 C CA . ASP A 1 85 ? -33.940 -2.370 48.902 1.00 96.50 85 ASP A CA 1
ATOM 619 C C . ASP A 1 85 ? -33.044 -1.853 47.774 1.00 96.50 85 ASP A C 1
ATOM 621 O O . ASP A 1 85 ? -32.554 -0.731 47.853 1.00 96.50 85 ASP A O 1
ATOM 625 N N . THR A 1 86 ? -32.837 -2.641 46.713 1.00 97.31 86 THR A N 1
ATOM 626 C CA . THR A 1 86 ? -32.174 -2.195 45.479 1.00 97.31 86 THR A CA 1
ATOM 627 C C . THR A 1 86 ? -32.722 -2.928 44.256 1.00 97.31 86 THR A C 1
ATOM 629 O O . THR A 1 86 ? -33.150 -4.084 44.350 1.00 97.31 86 THR A O 1
ATOM 632 N N . VAL A 1 87 ? -32.683 -2.261 43.103 1.00 98.19 87 VAL A N 1
ATOM 633 C CA . VAL A 1 87 ? -33.011 -2.837 41.794 1.00 98.19 87 VAL A CA 1
ATOM 634 C C . VAL A 1 87 ? -31.785 -2.776 40.888 1.00 98.19 87 VAL A C 1
ATOM 636 O O . VAL A 1 87 ? -31.165 -1.724 40.750 1.00 98.19 87 VAL A O 1
ATOM 639 N N . VAL A 1 88 ? -31.454 -3.894 40.248 1.00 98.44 88 VAL A N 1
ATOM 640 C CA . VAL A 1 88 ? -30.382 -4.013 39.255 1.00 98.44 88 VAL A CA 1
ATOM 641 C C . VAL A 1 88 ? -31.009 -4.156 37.876 1.00 98.44 88 VAL A C 1
ATOM 643 O O . VAL A 1 88 ? -31.760 -5.098 37.639 1.00 98.44 88 VAL A O 1
ATOM 646 N N . LEU A 1 89 ? -30.695 -3.232 36.974 1.00 98.00 89 LEU A N 1
ATOM 647 C CA . LEU A 1 89 ? -31.092 -3.262 35.572 1.00 98.00 89 LEU A CA 1
ATOM 648 C C . LEU A 1 89 ? -29.881 -3.658 34.723 1.00 98.00 89 LEU A C 1
ATOM 650 O O . LEU A 1 89 ? -28.864 -2.960 34.728 1.00 98.00 89 LEU A O 1
ATOM 654 N N . TYR A 1 90 ? -29.999 -4.756 33.984 1.00 96.88 90 TYR A N 1
ATOM 655 C CA . TYR A 1 90 ? -29.015 -5.181 32.992 1.00 96.88 90 TYR A CA 1
ATOM 656 C C . TYR A 1 90 ? -29.774 -5.584 31.732 1.00 96.88 90 TYR A C 1
ATOM 658 O O . TYR A 1 90 ? -30.231 -6.711 31.619 1.00 96.88 90 TYR A O 1
ATOM 666 N N . LEU A 1 91 ? -30.059 -4.611 30.869 1.00 95.00 91 LEU A N 1
ATOM 667 C CA . LEU A 1 91 ? -31.067 -4.724 29.816 1.00 95.00 91 LEU A CA 1
ATOM 668 C C . LEU A 1 91 ? -30.870 -3.656 28.733 1.00 95.00 91 LEU A C 1
ATOM 670 O O . LEU A 1 91 ? -30.118 -2.701 28.934 1.00 95.00 91 LEU A O 1
ATOM 674 N N . ASP A 1 92 ? -31.583 -3.810 27.617 1.00 91.75 92 ASP A N 1
ATOM 675 C CA . ASP A 1 92 ? -31.578 -2.860 26.501 1.00 91.75 92 ASP A CA 1
ATOM 676 C C . ASP A 1 92 ? -32.061 -1.456 26.892 1.00 91.75 92 ASP A C 1
ATOM 678 O O . ASP A 1 92 ? -32.999 -1.274 27.675 1.00 91.75 92 ASP A O 1
ATOM 682 N N . GLY A 1 93 ? -31.442 -0.454 26.271 1.00 91.81 93 GLY A N 1
ATOM 683 C CA . GLY A 1 93 ? -31.745 0.960 26.458 1.00 91.81 93 GLY A CA 1
ATOM 684 C C . GLY A 1 93 ? -32.469 1.581 25.268 1.00 91.81 93 GLY A C 1
ATOM 685 O O . GLY A 1 93 ? -33.099 0.895 24.463 1.00 91.81 93 GLY A O 1
ATOM 686 N N . ASP A 1 94 ? -32.359 2.907 25.154 1.00 91.94 94 ASP A N 1
ATOM 687 C CA . ASP A 1 94 ? -32.821 3.679 23.992 1.00 91.94 94 ASP A CA 1
ATOM 688 C C . ASP A 1 94 ? -34.285 3.335 23.618 1.00 91.94 94 ASP A C 1
ATOM 690 O O . ASP A 1 94 ? -35.151 3.344 24.495 1.00 91.94 94 ASP A O 1
ATOM 694 N N . ALA A 1 95 ? -34.589 3.014 22.356 1.00 90.31 95 ALA A N 1
ATOM 695 C CA . ALA A 1 95 ? -35.931 2.669 21.878 1.00 90.31 95 ALA A CA 1
ATOM 696 C C . ALA A 1 95 ? -36.516 1.361 22.458 1.00 90.31 95 ALA A C 1
ATOM 698 O O . ALA A 1 95 ? -37.706 1.096 22.283 1.00 90.31 95 ALA A O 1
ATOM 699 N N . ARG A 1 96 ? -35.708 0.541 23.142 1.00 91.19 96 ARG A N 1
ATOM 700 C CA . ARG A 1 96 ? -36.117 -0.726 23.777 1.00 91.19 96 ARG A CA 1
ATOM 701 C C . ARG A 1 96 ? -36.252 -0.622 25.299 1.00 91.19 96 ARG A C 1
ATOM 703 O O . ARG A 1 96 ? -36.719 -1.568 25.932 1.00 91.19 96 ARG A O 1
ATOM 710 N N . HIS A 1 97 ? -35.889 0.519 25.888 1.00 93.00 97 HIS A N 1
ATOM 711 C CA . HIS A 1 97 ? -35.859 0.692 27.336 1.00 93.00 97 HIS A CA 1
ATOM 712 C C . HIS A 1 97 ? -37.254 0.429 27.953 1.00 93.00 97 HIS A C 1
ATOM 714 O O . HIS A 1 97 ? -38.220 1.112 27.603 1.00 93.00 97 HIS A O 1
ATOM 720 N N . PRO A 1 98 ? -37.420 -0.500 28.918 1.00 93.06 98 PRO A N 1
ATOM 721 C CA . PRO A 1 98 ? -38.743 -0.931 29.391 1.00 93.06 98 PRO A CA 1
ATOM 722 C C . PRO A 1 98 ? -39.523 0.181 30.105 1.00 93.06 98 PRO A C 1
ATOM 724 O O . PRO A 1 98 ? -40.753 0.161 30.123 1.00 93.06 98 PRO A O 1
ATOM 727 N N . LEU A 1 99 ? -38.818 1.182 30.643 1.00 94.25 99 LEU A N 1
ATOM 728 C CA . LEU A 1 99 ? -39.399 2.426 31.159 1.00 94.25 99 LEU A CA 1
ATOM 729 C C . LEU A 1 99 ? -39.864 3.413 30.062 1.00 94.25 99 LEU A C 1
ATOM 731 O O . LEU A 1 99 ? -40.183 4.554 30.380 1.00 94.25 99 LEU A O 1
ATOM 735 N N . LEU A 1 100 ? -39.967 3.017 28.790 1.00 93.81 100 LEU A N 1
ATOM 736 C CA . LEU A 1 100 ? -40.785 3.739 27.804 1.00 93.81 100 LEU A CA 1
ATOM 737 C C . LEU A 1 100 ? -42.294 3.533 28.040 1.00 93.81 100 LEU A C 1
ATOM 739 O O . LEU A 1 100 ? -43.095 4.390 27.658 1.00 93.81 100 LEU A O 1
ATOM 743 N N . ASP A 1 101 ? -42.684 2.501 28.791 1.00 94.62 101 ASP A N 1
ATOM 744 C CA . ASP A 1 101 ? -44.050 2.325 29.288 1.00 94.62 101 ASP A CA 1
ATOM 745 C C . ASP A 1 101 ? -44.383 3.319 30.438 1.00 94.62 101 ASP A C 1
ATOM 747 O O . ASP A 1 101 ? -43.665 3.370 31.448 1.00 94.62 101 ASP A O 1
ATOM 751 N N . PRO A 1 102 ? -45.476 4.111 30.346 1.00 94.50 102 PRO A N 1
ATOM 752 C CA . PRO A 1 102 ? -45.850 5.081 31.380 1.00 94.50 102 PRO A CA 1
ATOM 753 C C . PRO A 1 102 ? -46.246 4.479 32.737 1.00 94.50 102 PRO A C 1
ATOM 755 O O . PRO A 1 102 ? -46.059 5.132 33.766 1.00 94.50 102 PRO A O 1
ATOM 758 N N . ALA A 1 103 ? -46.817 3.273 32.775 1.00 92.94 103 ALA A N 1
ATOM 759 C CA . ALA A 1 103 ? -47.184 2.601 34.019 1.00 92.94 103 ALA A CA 1
ATOM 760 C C . ALA A 1 103 ? -45.936 2.073 34.740 1.00 92.94 103 ALA A C 1
ATOM 762 O O . ALA A 1 103 ? -45.769 2.346 35.932 1.00 92.94 103 ALA A O 1
ATOM 763 N N . ARG A 1 104 ? -45.009 1.441 34.005 1.00 94.94 104 ARG A N 1
ATOM 764 C CA . ARG A 1 104 ? -43.702 1.015 34.533 1.00 94.94 104 ARG A CA 1
ATOM 765 C C . ARG A 1 104 ? -42.908 2.206 35.074 1.00 94.94 104 ARG A C 1
ATOM 767 O O . ARG A 1 104 ? -42.393 2.119 36.186 1.00 94.94 104 ARG A O 1
ATOM 774 N N . ARG A 1 105 ? -42.894 3.359 34.379 1.00 94.69 105 ARG A N 1
ATOM 775 C CA . ARG A 1 105 ? -42.298 4.609 34.912 1.00 94.69 105 ARG A CA 1
ATOM 776 C C . ARG A 1 105 ? -42.900 5.047 36.239 1.00 94.69 105 ARG A C 1
ATOM 778 O O . ARG A 1 105 ? -42.151 5.368 37.157 1.00 94.69 105 ARG A O 1
ATOM 785 N N . ARG A 1 106 ? -44.233 5.087 36.350 1.00 94.19 106 ARG A N 1
ATOM 786 C CA . ARG A 1 106 ? -44.913 5.531 37.581 1.00 94.19 106 ARG A CA 1
ATOM 787 C C . ARG A 1 106 ? -44.582 4.631 38.771 1.00 94.19 106 ARG A C 1
ATOM 789 O O . ARG A 1 106 ? -44.312 5.155 39.853 1.00 94.19 106 ARG A O 1
ATOM 796 N N . ALA A 1 107 ? -44.544 3.314 38.559 1.00 92.19 107 ALA A N 1
ATOM 797 C CA . ALA A 1 107 ? -44.100 2.357 39.568 1.00 92.19 107 ALA A CA 1
ATOM 798 C C . ALA A 1 107 ? -42.630 2.599 39.960 1.00 92.19 107 ALA A C 1
ATOM 800 O O . ALA A 1 107 ? -42.321 2.751 41.141 1.00 92.19 107 ALA A O 1
ATOM 801 N N . PHE A 1 108 ? -41.731 2.740 38.981 1.00 95.06 108 PHE A N 1
ATOM 802 C CA . PHE A 1 108 ? -40.303 2.942 39.238 1.00 95.06 108 PHE A CA 1
ATOM 803 C C . PHE A 1 108 ? -39.996 4.259 39.971 1.00 95.06 108 PHE A C 1
ATOM 805 O O . PHE A 1 108 ? -39.223 4.274 40.927 1.00 95.06 108 PHE A O 1
ATOM 812 N N . GLU A 1 109 ? -40.669 5.357 39.615 1.00 94.88 109 GLU A N 1
ATOM 813 C CA . GLU A 1 109 ? -40.564 6.638 40.330 1.00 94.88 109 GLU A CA 1
ATOM 814 C C . GLU A 1 109 ? -41.019 6.519 41.797 1.00 94.88 109 GLU A C 1
ATOM 816 O O . GLU A 1 109 ? -40.507 7.224 42.667 1.00 94.88 109 GLU A O 1
ATOM 821 N N . ALA A 1 110 ? -41.988 5.648 42.106 1.00 94.25 110 ALA A N 1
ATOM 822 C CA . ALA A 1 110 ? -42.399 5.393 43.488 1.00 94.25 110 ALA A CA 1
ATOM 823 C C . ALA A 1 110 ? -41.311 4.653 44.289 1.00 94.25 110 ALA A C 1
ATOM 825 O O . ALA A 1 110 ? -41.082 4.992 45.450 1.00 94.25 110 ALA A O 1
ATOM 826 N N . LEU A 1 111 ? -40.585 3.713 43.669 1.00 94.94 111 LEU A N 1
ATOM 827 C CA . LEU A 1 111 ? -39.417 3.062 44.280 1.00 94.94 111 LEU A CA 1
ATOM 828 C C . LEU A 1 111 ? -38.291 4.071 44.541 1.00 94.94 111 LEU A C 1
ATOM 830 O O . LEU A 1 111 ? -37.776 4.158 45.654 1.00 94.94 111 LEU A O 1
ATOM 834 N N . MET A 1 112 ? -37.952 4.886 43.539 1.00 95.88 112 MET A N 1
ATOM 835 C CA . MET A 1 112 ? -36.866 5.865 43.646 1.00 95.88 112 MET A CA 1
ATOM 836 C C . MET A 1 112 ? -37.146 6.932 44.717 1.00 95.88 112 MET A C 1
ATOM 838 O O . MET A 1 112 ? -36.233 7.300 45.458 1.00 95.88 112 MET A O 1
ATOM 842 N N . ARG A 1 113 ? -38.409 7.366 44.869 1.00 93.75 113 ARG A N 1
ATOM 843 C CA . ARG A 1 113 ? -38.856 8.253 45.964 1.00 93.75 113 ARG A CA 1
ATOM 844 C C . ARG A 1 113 ? -38.820 7.601 47.348 1.00 93.75 113 ARG A C 1
ATOM 846 O O . ARG A 1 113 ? -38.594 8.304 48.324 1.00 93.75 113 ARG A O 1
ATOM 853 N N . ARG A 1 114 ? -39.006 6.280 47.445 1.00 93.88 114 ARG A N 1
ATOM 854 C CA . ARG A 1 114 ? -38.866 5.507 48.696 1.00 93.88 114 ARG A CA 1
ATOM 855 C C . ARG A 1 114 ? -37.406 5.274 49.119 1.00 93.88 114 ARG A C 1
ATOM 857 O O . ARG A 1 114 ? -37.179 4.613 50.126 1.00 93.88 114 ARG A O 1
ATOM 864 N N . GLY A 1 115 ? -36.428 5.772 48.359 1.00 95.44 115 GLY A N 1
ATOM 865 C CA . GLY A 1 115 ? -35.003 5.576 48.643 1.00 95.44 115 GLY A CA 1
ATOM 866 C C . GLY A 1 115 ? -34.445 4.222 48.190 1.00 95.44 115 GLY A C 1
ATOM 867 O O . GLY A 1 115 ? -33.280 3.943 48.457 1.00 95.44 115 GLY A O 1
ATOM 868 N N . VAL A 1 116 ? -35.224 3.403 47.469 1.00 97.50 116 VAL A N 1
ATOM 869 C CA . VAL A 1 116 ? -34.767 2.109 46.925 1.00 97.50 116 VAL A CA 1
ATOM 870 C C . VAL A 1 116 ? -33.548 2.328 46.030 1.00 97.50 116 VAL A C 1
ATOM 872 O O . VAL A 1 116 ? -33.558 3.233 45.192 1.00 97.50 116 VAL A O 1
ATOM 875 N N . GLY A 1 117 ? -32.502 1.527 46.225 1.00 98.19 117 GLY A N 1
ATOM 876 C CA . GLY A 1 117 ? -31.252 1.567 45.476 1.00 98.19 117 GLY A CA 1
ATOM 877 C C . GLY A 1 117 ? -31.412 1.257 43.984 1.00 98.19 117 GLY A C 1
ATOM 878 O O . GLY A 1 117 ? -32.383 0.624 43.564 1.00 98.19 117 GLY A O 1
ATOM 879 N N . LEU A 1 118 ? -30.448 1.708 43.179 1.00 98.50 118 LEU A N 1
ATOM 880 C CA . LEU A 1 118 ? -30.412 1.464 41.737 1.00 98.50 118 LEU A CA 1
ATOM 881 C C . LEU A 1 118 ? -29.009 1.060 41.274 1.00 98.50 118 LEU A C 1
ATOM 883 O O . LEU A 1 118 ? -28.033 1.753 41.547 1.00 98.50 118 LEU A O 1
ATOM 887 N N . VAL A 1 119 ? -28.916 -0.018 40.508 1.00 98.69 119 VAL A N 1
ATOM 888 C CA . VAL A 1 119 ? -27.738 -0.372 39.714 1.00 98.69 119 VAL A CA 1
ATOM 889 C C . VAL A 1 119 ? -28.168 -0.440 38.254 1.00 98.69 119 VAL A C 1
ATOM 891 O O . VAL A 1 119 ? -29.150 -1.111 37.952 1.00 98.69 119 VAL A O 1
ATOM 894 N N . ALA A 1 120 ? -27.455 0.231 37.353 1.00 98.25 120 ALA A N 1
ATOM 895 C CA . ALA A 1 120 ? -27.698 0.136 35.914 1.00 98.25 120 ALA A CA 1
ATOM 896 C C . ALA A 1 120 ? -26.406 -0.242 35.184 1.00 98.25 120 ALA A C 1
ATOM 898 O O . ALA A 1 120 ? -25.378 0.420 35.350 1.00 98.25 120 ALA A O 1
ATOM 899 N N . LEU A 1 121 ? -26.469 -1.316 34.397 1.00 97.75 121 LEU A N 1
ATOM 900 C CA . LEU A 1 121 ? -25.341 -1.874 33.658 1.00 97.75 121 LEU A CA 1
ATOM 901 C C . LEU A 1 121 ? -25.546 -1.694 32.152 1.00 97.75 121 LEU A C 1
ATOM 903 O O . LEU A 1 121 ? -26.640 -1.933 31.634 1.00 97.75 121 LEU A O 1
ATOM 907 N N . HIS A 1 122 ? -24.476 -1.315 31.457 1.00 95.12 122 HIS A N 1
ATOM 908 C CA . HIS A 1 122 ? -24.425 -1.181 30.008 1.00 95.12 122 HIS A CA 1
ATOM 909 C C . HIS A 1 122 ? -25.571 -0.307 29.454 1.00 95.12 122 HIS A C 1
ATOM 911 O O . HIS A 1 122 ? -25.772 0.830 29.909 1.00 95.12 122 HIS A O 1
ATOM 917 N N . GLN A 1 123 ? -26.348 -0.812 28.492 1.00 93.69 123 GLN A N 1
ATOM 918 C CA . GLN A 1 123 ? -27.437 -0.073 27.855 1.00 93.69 123 GLN A CA 1
ATOM 919 C C . GLN A 1 123 ? -28.564 0.373 28.802 1.00 93.69 123 GLN A C 1
ATOM 921 O O . GLN A 1 123 ? -29.220 1.366 28.492 1.00 93.69 123 GLN A O 1
ATOM 926 N N . ALA A 1 124 ? -28.731 -0.223 29.989 1.00 95.50 124 ALA A N 1
ATOM 927 C CA . ALA A 1 124 ? -29.736 0.210 30.973 1.00 95.50 124 ALA A CA 1
ATOM 928 C C . ALA A 1 124 ? -29.506 1.644 31.506 1.00 95.50 124 ALA A C 1
ATOM 930 O O . ALA A 1 124 ? -30.335 2.193 32.231 1.00 95.50 124 ALA A O 1
ATOM 931 N N . SER A 1 125 ? -28.371 2.258 31.156 1.00 95.00 125 SER A N 1
ATOM 932 C CA . SER A 1 125 ? -28.039 3.664 31.410 1.00 95.00 125 SER A CA 1
ATOM 933 C C . SER A 1 125 ? -28.366 4.619 30.237 1.00 95.00 125 SER A C 1
ATOM 935 O O . SER A 1 125 ? -28.079 5.818 30.321 1.00 95.00 125 SER A O 1
ATOM 937 N N . THR A 1 126 ? -28.955 4.111 29.144 1.00 94.50 126 THR A N 1
ATOM 938 C CA . THR A 1 126 ? -29.207 4.840 27.886 1.00 94.50 126 THR A CA 1
ATOM 939 C C . THR A 1 126 ? -30.697 5.094 27.639 1.00 94.50 126 THR A C 1
ATOM 941 O O . THR A 1 126 ? -31.510 4.172 27.678 1.00 94.50 126 THR A O 1
ATOM 944 N N . VAL A 1 127 ? -31.047 6.335 27.297 1.00 94.31 127 VAL A N 1
ATOM 945 C CA . VAL A 1 127 ? -32.395 6.782 26.896 1.00 94.31 127 VAL A CA 1
ATOM 946 C C . VAL A 1 127 ? -32.378 7.333 25.461 1.00 94.31 127 VAL A C 1
ATOM 948 O O . VAL A 1 127 ? -31.302 7.696 24.977 1.00 94.31 127 VAL A O 1
ATOM 951 N N . PRO A 1 128 ? -33.532 7.461 24.776 1.00 93.25 128 PRO A N 1
ATOM 952 C CA . PRO A 1 128 ? -33.595 8.107 23.466 1.00 93.25 128 PRO A CA 1
ATOM 953 C C . PRO A 1 128 ? -32.991 9.519 23.450 1.00 93.25 128 PRO A C 1
ATOM 955 O O . PRO A 1 128 ? -33.037 10.257 24.436 1.00 93.25 128 PRO A O 1
ATOM 958 N N . ALA A 1 129 ? -32.443 9.925 22.301 1.00 87.62 129 ALA A N 1
ATOM 959 C CA . ALA A 1 129 ? -31.633 11.144 22.169 1.00 87.62 129 ALA A CA 1
ATOM 960 C C . ALA A 1 129 ? -32.316 12.444 22.658 1.00 87.62 129 ALA A C 1
ATOM 962 O O . ALA A 1 129 ? -31.639 13.345 23.159 1.00 87.62 129 ALA A O 1
ATOM 963 N N . GLY A 1 130 ? -33.645 12.523 22.532 1.00 84.25 130 GLY A N 1
ATOM 964 C CA . GLY A 1 130 ? -34.481 13.630 23.012 1.00 84.25 130 GLY A CA 1
ATOM 965 C C . GLY A 1 130 ? -35.393 13.283 24.194 1.00 84.25 130 GLY A C 1
ATOM 966 O O . GLY A 1 130 ? -36.308 14.052 24.473 1.00 84.25 130 GLY A O 1
ATOM 967 N N . ASP A 1 131 ? -35.207 12.137 24.858 1.00 87.62 131 ASP A N 1
ATOM 968 C CA . ASP A 1 131 ? -36.071 11.755 25.977 1.00 87.62 131 ASP A CA 1
ATOM 969 C C . ASP A 1 131 ? -35.843 12.625 27.222 1.00 87.62 131 ASP A C 1
ATOM 971 O O . ASP A 1 131 ? -34.712 12.920 27.618 1.00 87.62 131 ASP A O 1
ATOM 975 N N . ALA A 1 132 ? -36.961 12.980 27.854 1.00 85.62 132 ALA A N 1
ATOM 976 C CA . ALA A 1 132 ? -37.037 13.615 29.165 1.00 85.62 132 ALA A CA 1
ATOM 977 C C . ALA A 1 132 ? -38.015 12.884 30.112 1.00 85.62 132 ALA A C 1
ATOM 979 O O . ALA A 1 132 ? -38.228 13.328 31.241 1.00 85.62 132 ALA A O 1
ATOM 980 N N . ALA A 1 133 ? -38.643 11.785 29.668 1.00 89.12 133 ALA A N 1
ATOM 981 C CA . ALA A 1 133 ? -39.643 11.056 30.439 1.00 89.12 133 ALA A CA 1
ATOM 982 C C . ALA A 1 133 ? -39.020 10.035 31.403 1.00 89.12 133 ALA A C 1
ATOM 984 O O . ALA A 1 133 ? -39.571 9.809 32.483 1.00 89.12 133 ALA A O 1
ATOM 985 N N . ILE A 1 134 ? -37.893 9.410 31.045 1.00 92.88 134 ILE A N 1
ATOM 986 C CA . ILE A 1 134 ? -37.188 8.456 31.905 1.00 92.88 134 ILE A CA 1
ATOM 987 C C . ILE A 1 134 ? -36.218 9.222 32.812 1.00 92.88 134 ILE A C 1
ATOM 989 O O . ILE A 1 134 ? -35.289 9.891 32.367 1.00 92.88 134 ILE A O 1
ATOM 993 N N . GLY A 1 135 ? -36.408 9.109 34.127 1.00 92.06 135 GLY A N 1
ATOM 994 C CA . GLY A 1 135 ? -35.692 9.902 35.127 1.00 92.06 135 GLY A CA 1
ATOM 995 C C . GLY A 1 135 ? -34.225 9.533 35.377 1.00 92.06 135 GLY A C 1
ATOM 996 O O . GLY A 1 135 ? -33.741 9.853 36.461 1.00 92.06 135 GLY A O 1
ATOM 997 N N . LEU A 1 136 ? -33.509 8.872 34.453 1.00 94.25 136 LEU A N 1
ATOM 998 C CA . LEU A 1 136 ? -32.179 8.298 34.728 1.00 94.25 136 LEU A CA 1
ATOM 999 C C . LEU A 1 136 ? -31.191 9.315 35.318 1.00 94.25 136 LEU A C 1
ATOM 1001 O O . LEU A 1 136 ? -30.612 9.030 36.359 1.00 94.25 136 LEU A O 1
ATOM 1005 N N . SER A 1 137 ? -31.060 10.532 34.783 1.00 92.19 137 SER A N 1
ATOM 1006 C CA . SER A 1 137 ? -30.146 11.535 35.363 1.00 92.19 137 SER A CA 1
ATOM 1007 C C . SER A 1 137 ? -30.478 11.895 36.823 1.00 92.19 137 SER A C 1
ATOM 1009 O O . SER A 1 137 ? -29.570 12.135 37.611 1.00 92.19 137 SER A O 1
ATOM 1011 N N . ARG A 1 138 ? -31.764 11.883 37.214 1.00 93.94 138 ARG A N 1
ATOM 1012 C CA . ARG A 1 138 ? -32.231 12.116 38.600 1.00 93.94 138 ARG A CA 1
ATOM 1013 C C . ARG A 1 138 ? -32.084 10.876 39.485 1.00 93.94 138 ARG A C 1
ATOM 1015 O O . ARG A 1 138 ? -31.903 11.007 40.693 1.00 93.94 138 ARG A O 1
ATOM 1022 N N . TRP A 1 139 ? -32.226 9.681 38.920 1.00 95.75 139 TRP A N 1
ATOM 1023 C CA . TRP A 1 139 ? -32.230 8.434 39.682 1.00 95.75 139 TRP A CA 1
ATOM 1024 C C . TRP A 1 139 ? -30.826 7.832 39.828 1.00 95.75 139 TRP A C 1
ATOM 1026 O O . TRP A 1 139 ? -30.414 7.493 40.934 1.00 95.75 139 TRP A O 1
ATOM 1036 N N . LEU A 1 140 ? -30.102 7.735 38.713 1.00 96.94 140 LEU A N 1
ATOM 1037 C CA . LEU A 1 140 ? -28.794 7.102 38.526 1.00 96.94 140 LEU A CA 1
ATOM 1038 C C . LEU A 1 140 ? -27.616 8.091 38.635 1.00 96.94 140 LEU A C 1
ATOM 1040 O O . LEU A 1 140 ? -26.466 7.671 38.732 1.00 96.94 140 LEU A O 1
ATOM 1044 N N . GLY A 1 141 ? -27.883 9.399 38.577 1.00 96.19 141 GLY A N 1
ATOM 1045 C CA . GLY A 1 141 ? -26.856 10.449 38.567 1.00 96.19 141 GLY A CA 1
ATOM 1046 C C . GLY A 1 141 ? -26.200 10.684 37.204 1.00 96.19 141 GLY A C 1
ATOM 1047 O O . GLY A 1 141 ? -25.426 11.624 37.063 1.00 96.19 141 GLY A O 1
ATOM 1048 N N . ALA A 1 142 ? -26.515 9.879 36.186 1.00 95.69 142 ALA A N 1
ATOM 1049 C CA . ALA A 1 142 ? -26.133 10.133 34.801 1.00 95.69 142 ALA A CA 1
ATOM 1050 C C . ALA A 1 142 ? -27.092 9.446 33.818 1.00 95.69 142 ALA A C 1
ATOM 1052 O O . ALA A 1 142 ? -27.817 8.525 34.198 1.00 95.69 142 ALA A O 1
ATOM 1053 N N . ALA A 1 143 ? -27.074 9.880 32.557 1.00 94.56 143 ALA A N 1
ATOM 1054 C CA . ALA A 1 143 ? -27.734 9.191 31.447 1.00 94.56 143 ALA A CA 1
ATOM 1055 C C . ALA A 1 143 ? -26.957 9.379 30.134 1.00 94.56 143 ALA A C 1
ATOM 1057 O O . ALA A 1 143 ? -26.391 10.449 29.887 1.00 94.56 143 ALA A O 1
ATOM 1058 N N . ARG A 1 144 ? -26.956 8.352 29.281 1.00 93.12 144 ARG A N 1
ATOM 1059 C CA . ARG A 1 144 ? -26.531 8.437 27.877 1.00 93.12 144 ARG A CA 1
ATOM 1060 C C . ARG A 1 144 ? -27.760 8.704 27.008 1.00 93.12 144 ARG A C 1
ATOM 1062 O O . ARG A 1 144 ? -28.812 8.121 27.251 1.00 93.12 144 ARG A O 1
ATOM 1069 N N . HIS A 1 145 ? -27.646 9.592 26.024 1.00 90.31 145 HIS A N 1
ATOM 1070 C CA . HIS A 1 145 ? -28.761 9.988 25.157 1.00 90.31 145 HIS A CA 1
ATOM 1071 C C . HIS A 1 145 ? -28.491 9.555 23.712 1.00 90.31 145 HIS A C 1
ATOM 1073 O O . HIS A 1 145 ? -27.673 10.165 23.023 1.00 90.31 145 HIS A O 1
ATOM 1079 N N . GLY A 1 146 ? -29.204 8.527 23.252 1.00 86.75 146 GLY A N 1
ATOM 1080 C CA . GLY A 1 146 ? -28.979 7.864 21.969 1.00 86.75 146 GLY A CA 1
ATOM 1081 C C . GLY A 1 146 ? -27.787 6.898 21.975 1.00 86.75 146 GLY A C 1
ATOM 1082 O O . GLY A 1 146 ? -26.911 6.943 22.839 1.00 86.75 146 GLY A O 1
ATOM 1083 N N . LEU A 1 147 ? -27.736 6.023 20.969 1.00 77.19 147 LEU A N 1
ATOM 1084 C CA . LEU A 1 147 ? -26.731 4.953 20.839 1.00 77.19 147 LEU A CA 1
ATOM 1085 C C . LEU A 1 147 ? -25.420 5.387 20.149 1.00 77.19 147 LEU A C 1
ATOM 1087 O O . LEU A 1 147 ? -24.580 4.548 19.825 1.00 77.19 147 LEU A O 1
ATOM 1091 N N . TYR A 1 148 ? -25.244 6.687 19.916 1.00 74.19 148 TYR A N 1
ATOM 1092 C CA . TYR A 1 148 ? -24.324 7.232 18.917 1.00 74.19 148 TYR A CA 1
ATOM 1093 C C . TYR A 1 148 ? -22.831 7.103 19.214 1.00 74.19 148 TYR A C 1
ATOM 1095 O O . TYR A 1 148 ? -22.061 6.858 18.289 1.00 74.19 148 TYR A O 1
ATOM 1103 N N . ASP A 1 149 ? -22.426 7.298 20.466 1.00 86.62 149 ASP A N 1
ATOM 1104 C CA . ASP A 1 149 ? -21.017 7.434 20.840 1.00 86.62 149 ASP A CA 1
ATOM 1105 C C . ASP A 1 149 ? -20.596 6.208 21.655 1.00 86.62 149 ASP A C 1
ATOM 1107 O O . ASP A 1 149 ? -21.139 5.977 22.742 1.00 86.62 149 ASP A O 1
ATOM 1111 N N . ARG A 1 150 ? -19.695 5.385 21.108 1.00 89.50 150 ARG A N 1
ATOM 1112 C CA . ARG A 1 150 ? -19.237 4.112 21.698 1.00 89.50 150 ARG A CA 1
ATOM 1113 C C . ARG A 1 150 ? -17.893 3.663 21.120 1.00 89.50 150 ARG A C 1
ATOM 1115 O O . ARG A 1 150 ? -17.464 4.151 20.073 1.00 89.50 150 ARG A O 1
ATOM 1122 N N . THR A 1 151 ? -17.259 2.721 21.804 1.00 89.94 151 THR A N 1
ATOM 1123 C CA . THR A 1 151 ? -16.024 2.035 21.400 1.00 89.94 151 THR A CA 1
ATOM 1124 C C . THR A 1 151 ? -16.080 0.583 21.860 1.00 89.94 151 THR A C 1
ATOM 1126 O O . THR A 1 151 ? -16.625 0.321 22.931 1.00 89.94 151 THR A O 1
ATOM 1129 N N . THR A 1 152 ? -15.509 -0.337 21.083 1.00 89.75 152 THR A N 1
ATOM 1130 C CA . THR A 1 152 ? -15.249 -1.717 21.502 1.00 89.75 152 THR A CA 1
ATOM 1131 C C . THR A 1 152 ? -13.736 -1.939 21.526 1.00 89.75 152 THR A C 1
ATOM 1133 O O . THR A 1 152 ? -13.114 -2.077 20.473 1.00 89.75 152 THR A O 1
ATOM 1136 N N . GLU A 1 153 ? -13.133 -1.975 22.719 1.00 89.00 153 GLU A N 1
ATOM 1137 C CA . GLU A 1 153 ? -11.672 -2.026 22.893 1.00 89.00 153 GLU A CA 1
ATOM 1138 C C . GLU A 1 153 ? -11.240 -2.712 24.204 1.00 89.00 153 GLU A C 1
ATOM 1140 O O . GLU A 1 153 ? -12.052 -2.965 25.099 1.00 89.00 153 GLU A O 1
ATOM 1145 N N . THR A 1 154 ? -9.943 -3.021 24.336 1.00 90.31 154 THR A N 1
ATOM 1146 C CA . THR A 1 154 ? -9.359 -3.508 25.601 1.00 90.31 154 THR A CA 1
ATOM 1147 C C . THR A 1 154 ? -8.931 -2.335 26.481 1.00 90.31 154 THR A C 1
ATOM 1149 O O . THR A 1 154 ? -7.794 -1.869 26.407 1.00 90.31 154 THR A O 1
ATOM 1152 N N . ALA A 1 155 ? -9.826 -1.882 27.356 1.00 92.56 155 ALA A N 1
ATOM 1153 C CA . ALA A 1 155 ? -9.579 -0.743 28.236 1.00 92.56 155 ALA A CA 1
ATOM 1154 C C . ALA A 1 155 ? -8.943 -1.159 29.577 1.00 92.56 155 ALA A C 1
ATOM 1156 O O . ALA A 1 155 ? -9.262 -2.210 30.141 1.00 92.56 155 ALA A O 1
ATOM 1157 N N . THR A 1 156 ? -8.073 -0.307 30.136 1.00 95.94 156 THR A N 1
ATOM 1158 C CA . THR A 1 156 ? -7.582 -0.438 31.524 1.00 95.94 156 THR A CA 1
ATOM 1159 C C . THR A 1 156 ? -8.368 0.485 32.444 1.00 95.94 156 THR A C 1
ATOM 1161 O O . THR A 1 156 ? -8.187 1.699 32.409 1.00 95.94 156 THR A O 1
ATOM 1164 N N . LEU A 1 157 ? -9.192 -0.099 33.310 1.00 97.50 157 LEU A N 1
ATOM 1165 C CA . LEU A 1 157 ? -10.042 0.614 34.253 1.00 97.50 157 LEU A CA 1
ATOM 1166 C C . LEU A 1 157 ? -9.293 0.887 35.559 1.00 97.50 157 LEU A C 1
ATOM 1168 O O . LEU A 1 157 ? -8.693 -0.018 36.151 1.00 97.50 157 LEU A O 1
ATOM 1172 N N . ARG A 1 158 ? -9.342 2.138 36.022 1.00 98.06 158 ARG A N 1
ATOM 1173 C CA . ARG A 1 158 ? -8.569 2.647 37.164 1.00 98.06 158 ARG A CA 1
ATOM 1174 C C . ARG A 1 158 ? -9.495 3.236 38.236 1.00 98.06 158 ARG A C 1
ATOM 1176 O O . ARG A 1 158 ? -10.304 4.092 37.898 1.00 98.06 158 ARG A O 1
ATOM 1183 N N . PRO A 1 159 ? -9.387 2.821 39.513 1.00 97.75 159 PRO A N 1
ATOM 1184 C CA . PRO A 1 159 ? -10.049 3.500 40.627 1.00 97.75 159 PRO A CA 1
ATOM 1185 C C . PRO A 1 159 ? -9.569 4.946 40.791 1.00 97.75 159 PRO A C 1
ATOM 1187 O O . PRO A 1 159 ? -8.365 5.168 40.901 1.00 97.75 159 PRO A O 1
ATOM 1190 N N . VAL A 1 160 ? -10.505 5.901 40.848 1.00 97.56 160 VAL A N 1
ATOM 1191 C CA . VAL A 1 160 ? -10.202 7.349 40.956 1.00 97.56 160 VAL A CA 1
ATOM 1192 C C . VAL A 1 160 ? -10.768 8.035 42.203 1.00 97.56 160 VAL A C 1
ATOM 1194 O O . VAL A 1 160 ? -10.456 9.192 42.465 1.00 97.56 160 VAL A O 1
ATOM 1197 N N . ALA A 1 161 ? -11.549 7.323 43.021 1.00 95.38 161 ALA A N 1
ATOM 1198 C CA . ALA A 1 161 ? -12.145 7.859 44.245 1.00 95.38 161 ALA A CA 1
ATOM 1199 C C . ALA A 1 161 ? -11.981 6.917 45.447 1.00 95.38 161 ALA A C 1
ATOM 1201 O O . ALA A 1 161 ? -11.843 5.701 45.309 1.00 95.38 161 ALA A O 1
ATOM 1202 N N . ALA A 1 162 ? -12.066 7.471 46.657 1.00 94.94 162 ALA A N 1
ATOM 1203 C CA . ALA A 1 162 ? -12.210 6.693 47.883 1.00 94.94 162 ALA A CA 1
ATOM 1204 C C . ALA A 1 162 ? -13.703 6.433 48.151 1.00 94.94 162 ALA A C 1
ATOM 1206 O O . ALA A 1 162 ? -14.411 7.307 48.643 1.00 94.94 162 ALA A O 1
ATOM 1207 N N . HIS A 1 163 ? -14.199 5.236 47.822 1.00 97.88 163 HIS A N 1
ATOM 1208 C CA . HIS A 1 163 ? -15.624 4.901 47.946 1.00 97.88 163 HIS A CA 1
ATOM 1209 C C . HIS A 1 163 ? -15.838 3.446 48.409 1.00 97.88 163 HIS A C 1
ATOM 1211 O O . HIS A 1 163 ? -15.064 2.574 48.003 1.00 97.88 163 HIS A O 1
ATOM 1217 N N . PRO A 1 164 ? -16.887 3.115 49.200 1.00 97.69 164 PRO A N 1
ATOM 1218 C CA . PRO A 1 164 ? -17.154 1.739 49.636 1.00 97.69 164 PRO A CA 1
ATOM 1219 C C . PRO A 1 164 ? -17.253 0.727 48.488 1.00 97.69 164 PRO A C 1
ATOM 1221 O O . PRO A 1 164 ? -16.780 -0.397 48.631 1.00 97.69 164 PRO A O 1
ATOM 1224 N N . VAL A 1 165 ? -17.783 1.140 47.331 1.00 98.38 165 VAL A N 1
ATOM 1225 C CA . VAL A 1 165 ? -17.893 0.294 46.126 1.00 98.38 165 VAL A CA 1
ATOM 1226 C C . VAL A 1 165 ? -16.524 -0.162 45.591 1.00 98.38 165 VAL A C 1
ATOM 1228 O O . VAL A 1 165 ? -16.413 -1.233 44.998 1.00 98.38 165 VAL A O 1
ATOM 1231 N N . LEU A 1 166 ? -15.456 0.594 45.859 1.00 98.19 166 LEU A N 1
ATOM 1232 C CA . LEU A 1 166 ? -14.093 0.293 45.414 1.00 98.19 166 LEU A CA 1
ATOM 1233 C C . LEU A 1 166 ? -13.281 -0.525 46.439 1.00 98.19 166 LEU A C 1
ATOM 1235 O O . LEU A 1 166 ? -12.117 -0.834 46.186 1.00 98.19 166 LEU A O 1
ATOM 1239 N N . ARG A 1 167 ? -13.868 -0.935 47.579 1.00 97.50 167 ARG A N 1
ATOM 1240 C CA . ARG A 1 167 ? -13.188 -1.794 48.572 1.00 97.50 167 ARG A CA 1
ATOM 1241 C C . ARG A 1 167 ? -12.680 -3.079 47.898 1.00 97.50 167 ARG A C 1
ATOM 1243 O O . ARG A 1 167 ? -13.452 -3.846 47.325 1.00 97.50 167 ARG A O 1
ATOM 1250 N N . GLY A 1 168 ? -11.364 -3.293 47.942 1.00 95.31 168 GLY A N 1
ATOM 1251 C CA . GLY A 1 168 ? -10.691 -4.437 47.317 1.00 95.31 168 GLY A CA 1
ATOM 1252 C C . GLY A 1 168 ? -10.626 -4.428 45.781 1.00 95.31 168 GLY A C 1
ATOM 1253 O O . GLY A 1 168 ? -10.179 -5.424 45.209 1.00 95.31 168 GLY A O 1
ATOM 1254 N N . VAL A 1 169 ? -11.064 -3.362 45.104 1.00 96.94 169 VAL A N 1
ATOM 1255 C CA . VAL A 1 169 ? -10.939 -3.206 43.646 1.00 96.94 169 VAL A CA 1
ATOM 1256 C C . VAL A 1 169 ? -9.606 -2.520 43.341 1.00 96.94 169 VAL A C 1
ATOM 1258 O O . VAL A 1 169 ? -9.350 -1.408 43.792 1.00 96.94 169 VAL A O 1
ATOM 1261 N N . ARG A 1 170 ? -8.748 -3.190 42.569 1.00 96.25 170 ARG A N 1
ATOM 1262 C CA . ARG A 1 170 ? -7.519 -2.621 41.984 1.00 96.25 170 ARG A CA 1
ATOM 1263 C C . ARG A 1 170 ? -7.715 -2.417 40.485 1.00 96.25 170 ARG A C 1
ATOM 1265 O O . ARG A 1 170 ? -8.640 -3.000 39.929 1.00 96.25 170 ARG A O 1
ATOM 1272 N N . ALA A 1 171 ? -6.835 -1.654 39.838 1.00 97.38 171 ALA A N 1
ATOM 1273 C CA . ALA A 1 171 ? -6.872 -1.479 38.386 1.00 97.38 171 ALA A CA 1
ATOM 1274 C C . ALA A 1 171 ? -6.842 -2.826 37.637 1.00 97.38 171 ALA A C 1
ATOM 1276 O O . ALA A 1 171 ? -6.169 -3.773 38.061 1.00 97.38 171 ALA A O 1
ATOM 1277 N N . PHE A 1 172 ? -7.591 -2.910 36.538 1.00 96.81 172 PHE A N 1
ATOM 1278 C CA . PHE A 1 172 ? -7.757 -4.126 35.744 1.00 96.81 172 PHE A CA 1
ATOM 1279 C C . PHE A 1 172 ? -8.041 -3.801 34.277 1.00 96.81 172 PHE A C 1
ATOM 1281 O O . PHE A 1 172 ? -8.562 -2.733 33.977 1.00 96.81 172 PHE A O 1
ATOM 1288 N N . ALA A 1 173 ? -7.718 -4.725 33.373 1.00 94.12 173 ALA A N 1
ATOM 1289 C CA . ALA A 1 173 ? -7.982 -4.580 31.944 1.00 94.12 173 ALA A CA 1
ATOM 1290 C C . ALA A 1 173 ? -8.766 -5.778 31.400 1.00 94.12 173 ALA A C 1
ATOM 1292 O O . ALA A 1 173 ? -8.565 -6.906 31.864 1.00 94.12 173 ALA A O 1
ATOM 1293 N N . TYR A 1 174 ? -9.660 -5.513 30.448 1.00 92.69 174 TYR A N 1
ATOM 1294 C CA . TYR A 1 174 ? -10.423 -6.501 29.679 1.00 92.69 174 TYR A CA 1
ATOM 1295 C C . TYR A 1 174 ? -11.068 -5.824 28.451 1.00 92.69 174 TYR A C 1
ATOM 1297 O O . TYR A 1 174 ? -11.075 -4.596 28.370 1.00 92.69 174 TYR A O 1
ATOM 1305 N N . ARG A 1 175 ? -11.568 -6.616 27.492 1.00 90.19 175 ARG A N 1
ATOM 1306 C CA . ARG A 1 175 ? -12.244 -6.122 26.279 1.00 90.19 175 ARG A CA 1
ATOM 1307 C C . ARG A 1 175 ? -13.748 -6.013 26.512 1.00 90.19 175 ARG A C 1
ATOM 1309 O O . ARG A 1 175 ? -14.350 -6.986 26.962 1.00 90.19 175 ARG A O 1
ATOM 1316 N N . ASP A 1 176 ? -14.332 -4.865 26.180 1.00 93.06 176 ASP A N 1
ATOM 1317 C CA . ASP A 1 176 ? -15.779 -4.629 26.251 1.00 93.06 176 ASP A CA 1
ATOM 1318 C C . ASP A 1 176 ? -16.223 -3.527 25.278 1.00 93.06 176 ASP A C 1
ATOM 1320 O O . ASP A 1 176 ? -15.377 -2.859 24.682 1.00 93.06 176 ASP A O 1
ATOM 1324 N N . GLU A 1 177 ? -17.536 -3.318 25.144 1.00 92.88 177 GLU A N 1
ATOM 1325 C CA . GLU A 1 177 ? -18.068 -2.058 24.607 1.00 92.88 177 GLU A CA 1
ATOM 1326 C C . GLU A 1 177 ? -18.245 -1.039 25.747 1.00 92.88 177 GLU A C 1
ATOM 1328 O O . GLU A 1 177 ? -18.887 -1.324 26.761 1.00 92.88 177 GLU A O 1
ATOM 1333 N N . PHE A 1 178 ? -17.708 0.169 25.565 1.00 94.38 178 PHE A N 1
ATOM 1334 C CA . PHE A 1 178 ? -17.783 1.276 26.519 1.00 94.38 178 PHE A CA 1
ATOM 1335 C C . PHE A 1 178 ? -18.377 2.537 25.875 1.00 94.38 178 PHE A C 1
ATOM 1337 O O . PHE A 1 178 ? -18.295 2.753 24.662 1.00 94.38 178 PHE A O 1
ATOM 1344 N N . TYR A 1 179 ? -18.945 3.416 26.707 1.00 93.06 179 TYR A N 1
ATOM 1345 C CA . TYR A 1 179 ? -19.576 4.665 26.269 1.00 93.06 179 TYR A CA 1
ATOM 1346 C C . TYR A 1 179 ? -18.803 5.899 26.767 1.00 93.06 179 TYR A C 1
ATOM 1348 O O . TYR A 1 179 ? -18.780 6.131 27.977 1.00 93.06 179 TYR A O 1
ATOM 1356 N N . PRO A 1 180 ? -18.214 6.716 25.870 1.00 87.69 180 PRO A N 1
ATOM 1357 C CA . PRO A 1 180 ? -17.457 7.912 26.245 1.00 87.69 180 PRO A CA 1
ATOM 1358 C C . PRO A 1 180 ? -18.324 9.142 26.569 1.00 87.69 180 PRO A C 1
ATOM 1360 O O . PRO A 1 180 ? -17.795 10.137 27.055 1.00 87.69 180 PRO A O 1
ATOM 1363 N N . THR A 1 181 ? -19.641 9.118 26.317 1.00 86.81 181 THR A N 1
ATOM 1364 C CA . THR A 1 181 ? -20.516 10.289 26.526 1.00 86.81 181 THR A CA 1
ATOM 1365 C C . THR A 1 181 ? -21.711 10.010 27.443 1.00 86.81 181 THR A C 1
ATOM 1367 O O . THR A 1 181 ? -22.741 9.455 27.058 1.00 86.81 181 THR A O 1
ATOM 1370 N N . PHE A 1 182 ? -21.598 10.490 28.680 1.00 91.50 182 PHE A N 1
ATOM 1371 C CA . PHE A 1 182 ? -22.691 10.564 29.649 1.00 91.50 182 PHE A CA 1
ATOM 1372 C C . PHE A 1 182 ? -22.970 12.014 30.040 1.00 91.50 182 PHE A C 1
ATOM 1374 O O . PHE A 1 182 ? -22.058 12.830 30.170 1.00 91.50 182 PHE A O 1
ATOM 1381 N N . ARG A 1 183 ? -24.244 12.332 30.286 1.00 92.44 183 ARG A N 1
ATOM 1382 C CA . ARG A 1 183 ? -24.655 13.578 30.942 1.00 92.44 183 ARG A CA 1
ATOM 1383 C C . ARG A 1 183 ? -24.800 13.316 32.438 1.00 92.44 183 ARG A C 1
ATOM 1385 O O . ARG A 1 183 ? -25.774 12.688 32.852 1.00 92.44 183 ARG A O 1
ATOM 1392 N N . TYR A 1 184 ? -23.830 13.776 33.224 1.00 94.44 184 TYR A N 1
ATOM 1393 C CA . TYR A 1 184 ? -23.818 13.635 34.683 1.00 94.44 184 TYR A CA 1
ATOM 1394 C C . TYR A 1 184 ? -24.648 14.726 35.369 1.00 94.44 184 TYR A C 1
ATOM 1396 O O . TYR A 1 184 ? -24.634 15.888 34.964 1.00 94.44 184 TYR A O 1
ATOM 1404 N N . ALA A 1 185 ? -25.353 14.348 36.431 1.00 93.88 185 ALA A N 1
ATOM 1405 C CA . ALA A 1 185 ? -26.004 15.267 37.351 1.00 93.88 185 ALA A CA 1
ATOM 1406 C C . ALA A 1 185 ? -25.003 15.772 38.414 1.00 93.88 185 ALA A C 1
ATOM 1408 O O . ALA A 1 185 ? -24.061 15.052 38.763 1.00 93.88 185 ALA A O 1
ATOM 1409 N N . PRO A 1 186 ? -25.208 16.976 38.984 1.00 93.38 186 PRO A N 1
ATOM 1410 C CA . PRO A 1 186 ? -24.414 17.453 40.113 1.00 93.38 186 PRO A CA 1
ATOM 1411 C C . PRO A 1 186 ? -24.440 16.455 41.279 1.00 93.38 186 PRO A C 1
ATOM 1413 O O . PRO A 1 186 ? -25.508 16.004 41.685 1.00 93.38 186 PRO A O 1
ATOM 1416 N N . GLY A 1 187 ? -23.265 16.119 41.818 1.00 92.69 187 GLY A N 1
ATOM 1417 C CA . GLY A 1 187 ? -23.114 15.145 42.907 1.00 92.69 187 GLY A CA 1
ATOM 1418 C C . GLY A 1 187 ? -22.883 13.694 42.466 1.00 92.69 187 GLY A C 1
ATOM 1419 O O . GLY A 1 187 ? -22.693 12.836 43.326 1.00 92.69 187 GLY A O 1
ATOM 1420 N N . ALA A 1 188 ? -22.859 13.392 41.162 1.00 96.50 188 ALA A N 1
ATOM 1421 C CA . ALA A 1 188 ? -22.329 12.115 40.681 1.00 96.50 188 ALA A CA 1
ATOM 1422 C C . ALA A 1 188 ? -20.810 12.038 40.925 1.00 96.50 188 ALA A C 1
ATOM 1424 O O . ALA A 1 188 ? -20.075 12.979 40.626 1.00 96.50 188 ALA A O 1
ATOM 1425 N N . VAL A 1 189 ? -20.343 10.912 41.466 1.00 97.56 189 VAL A N 1
ATOM 1426 C CA . VAL A 1 189 ? -18.944 10.669 41.842 1.00 97.56 189 VAL A CA 1
ATOM 1427 C C . VAL A 1 189 ? -18.342 9.622 40.899 1.00 97.56 189 VAL A C 1
ATOM 1429 O O . VAL A 1 189 ? -18.738 8.453 40.978 1.00 97.56 189 VAL A O 1
ATOM 1432 N N . PRO A 1 190 ? -17.388 9.991 40.021 1.00 97.94 190 PRO A N 1
ATOM 1433 C CA . PRO A 1 190 ? -16.587 9.038 39.256 1.00 97.94 190 PRO A CA 1
ATOM 1434 C C . PRO A 1 190 ? -15.917 8.009 40.171 1.00 97.94 190 PRO A C 1
ATOM 1436 O O . PRO A 1 190 ? -15.337 8.359 41.197 1.00 97.94 190 PRO A O 1
ATOM 1439 N N . LEU A 1 191 ? -16.009 6.728 39.814 1.00 98.31 191 LEU A N 1
ATOM 1440 C CA . LEU A 1 191 ? -15.403 5.626 40.566 1.00 98.31 191 LEU A CA 1
ATOM 1441 C C . LEU A 1 191 ? -14.306 4.925 39.775 1.00 98.31 191 LEU A C 1
ATOM 1443 O O . LEU A 1 191 ? -13.236 4.672 40.327 1.00 98.31 191 LEU A O 1
ATOM 1447 N N . LEU A 1 192 ? -14.578 4.608 38.506 1.00 98.25 192 LEU A N 1
ATOM 1448 C CA . LEU A 1 192 ? -13.592 4.071 37.574 1.00 98.25 192 LEU A CA 1
ATOM 1449 C C . LEU A 1 192 ? -13.504 4.971 36.348 1.00 98.25 192 LEU A C 1
ATOM 1451 O O . LEU A 1 192 ? -14.531 5.272 35.738 1.00 98.25 192 LEU A O 1
ATOM 1455 N N . GLU A 1 193 ? -12.281 5.303 35.955 1.00 97.50 193 GLU A N 1
ATOM 1456 C CA . GLU A 1 193 ? -11.970 5.942 34.677 1.00 97.50 193 GLU A CA 1
ATOM 1457 C C . GLU A 1 193 ? -11.207 4.979 33.767 1.00 97.50 193 GLU A C 1
ATOM 1459 O O . GLU A 1 193 ? -10.525 4.057 34.235 1.00 97.50 193 GLU A O 1
ATOM 1464 N N . ALA A 1 194 ? -11.334 5.198 32.462 1.00 96.62 194 ALA A N 1
ATOM 1465 C CA . ALA A 1 194 ? -10.548 4.541 31.432 1.00 96.62 194 ALA A CA 1
ATOM 1466 C C . ALA A 1 194 ? -10.211 5.541 30.323 1.00 96.62 194 ALA A C 1
ATOM 1468 O O . ALA A 1 194 ? -11.046 6.370 29.965 1.00 96.62 194 ALA A O 1
ATOM 1469 N N . THR A 1 195 ? -9.011 5.420 29.760 1.00 94.75 195 THR A N 1
ATOM 1470 C CA . THR A 1 195 ? -8.665 6.048 28.483 1.00 94.75 195 THR A CA 1
ATOM 1471 C C . THR A 1 195 ? -9.310 5.226 27.370 1.00 94.75 195 THR A C 1
ATOM 1473 O O . THR A 1 195 ? -9.032 4.029 27.276 1.00 94.75 195 THR A O 1
ATOM 1476 N N . LEU A 1 196 ? -10.175 5.849 26.573 1.00 91.75 196 LEU A N 1
ATOM 1477 C CA . LEU A 1 196 ? -10.919 5.236 25.471 1.00 91.75 196 LEU A CA 1
ATOM 1478 C C . LEU A 1 196 ? -10.641 5.950 24.145 1.00 91.75 196 LEU A C 1
ATOM 1480 O O . LEU A 1 196 ? -10.305 7.134 24.133 1.00 91.75 196 LEU A O 1
ATOM 1484 N N . HIS A 1 197 ? -10.869 5.258 23.033 1.00 89.88 197 HIS A N 1
ATOM 1485 C CA . HIS A 1 197 ? -10.719 5.772 21.676 1.00 89.88 197 HIS A CA 1
ATOM 1486 C C . HIS A 1 197 ? -12.070 5.651 20.963 1.00 89.88 197 HIS A C 1
ATOM 1488 O O . HIS A 1 197 ? -12.460 4.580 20.510 1.00 89.88 197 HIS A O 1
ATOM 1494 N N . ALA A 1 198 ? -12.845 6.738 20.901 1.00 88.06 198 ALA A N 1
ATOM 1495 C CA . ALA A 1 198 ? -14.215 6.686 20.383 1.00 88.06 198 ALA A CA 1
ATOM 1496 C C . ALA A 1 198 ? -14.256 6.218 18.912 1.00 88.06 198 ALA A C 1
ATOM 1498 O O . ALA A 1 198 ? -13.778 6.922 18.027 1.00 88.06 198 ALA A O 1
ATOM 1499 N N . GLN A 1 199 ? -14.866 5.057 18.650 1.00 87.12 199 GLN A N 1
ATOM 1500 C CA . GLN A 1 199 ? -14.986 4.466 17.306 1.00 87.12 199 GLN A CA 1
ATOM 1501 C C . GLN A 1 199 ? -16.243 4.966 16.565 1.00 87.12 199 GLN A C 1
ATOM 1503 O O . GLN A 1 199 ? -16.281 4.978 15.333 1.00 87.12 199 GLN A O 1
ATOM 1508 N N . TYR A 1 200 ? -17.256 5.436 17.305 1.00 86.56 200 TYR A N 1
ATOM 1509 C CA . TYR A 1 200 ? -18.407 6.174 16.774 1.00 86.56 200 TYR A CA 1
ATOM 1510 C C . TYR A 1 200 ? -18.630 7.480 17.534 1.00 86.56 200 TYR A C 1
ATOM 1512 O O . TYR A 1 200 ? -18.431 7.537 18.749 1.00 86.56 200 TYR A O 1
ATOM 1520 N N . ARG A 1 201 ? -19.100 8.504 16.813 1.00 84.81 201 ARG A N 1
ATOM 1521 C CA . ARG A 1 201 ? -19.628 9.765 17.351 1.00 84.81 201 ARG A CA 1
ATOM 1522 C C . ARG A 1 201 ? -20.798 10.266 16.514 1.00 84.81 201 ARG A C 1
ATOM 1524 O O . ARG A 1 201 ? -20.729 10.249 15.287 1.00 84.81 201 ARG A O 1
ATOM 1531 N N . ALA A 1 202 ? -21.868 10.733 17.157 1.00 79.56 202 ALA A N 1
ATOM 1532 C CA . ALA A 1 202 ? -23.070 11.262 16.495 1.00 79.56 202 ALA A CA 1
ATOM 1533 C C . ALA A 1 202 ? -23.636 10.342 15.379 1.00 79.56 202 ALA A C 1
ATOM 1535 O O . ALA A 1 202 ? -24.147 10.813 14.362 1.00 79.56 202 ALA A O 1
ATOM 1536 N N . GLY A 1 203 ? -23.507 9.018 15.544 1.00 73.75 203 GLY A N 1
ATOM 1537 C CA . GLY A 1 203 ? -23.971 8.009 14.584 1.00 73.75 203 GLY A CA 1
ATOM 1538 C C . GLY A 1 203 ? -23.053 7.798 13.378 1.00 73.75 203 GLY A C 1
ATOM 1539 O O . GLY A 1 203 ? -23.404 7.046 12.471 1.00 73.75 203 GLY A O 1
ATOM 1540 N N . ARG A 1 204 ? -21.878 8.434 13.355 1.00 81.25 204 ARG A N 1
ATOM 1541 C CA . ARG A 1 204 ? -20.850 8.270 12.322 1.00 81.25 204 ARG A CA 1
ATOM 1542 C C . ARG A 1 204 ? -19.644 7.540 12.892 1.00 81.25 204 ARG A C 1
ATOM 1544 O O . ARG A 1 204 ? -19.313 7.707 14.063 1.00 81.25 204 ARG A O 1
ATOM 1551 N N . ALA A 1 205 ? -18.998 6.740 12.055 1.00 84.31 205 ALA A N 1
ATOM 1552 C CA . ALA A 1 205 ? -17.695 6.173 12.367 1.00 84.31 205 ALA A CA 1
ATOM 1553 C C . ALA A 1 205 ? -16.643 7.284 12.518 1.00 84.31 205 ALA A C 1
ATOM 1555 O O . ALA A 1 205 ? -16.688 8.276 11.789 1.00 84.31 205 ALA A O 1
ATOM 1556 N N . VAL A 1 206 ? -15.694 7.083 13.427 1.00 83.81 206 VAL A N 1
ATOM 1557 C CA . VAL A 1 206 ? -14.509 7.929 13.609 1.00 83.81 206 VAL A CA 1
ATOM 1558 C C . VAL A 1 206 ? -13.286 7.125 13.175 1.00 83.81 206 VAL A C 1
ATOM 1560 O O . VAL A 1 206 ? -13.121 5.971 13.572 1.00 83.81 206 VAL A O 1
ATOM 1563 N N . VAL A 1 207 ? -12.439 7.718 12.332 1.00 84.56 207 VAL A N 1
ATOM 1564 C CA . VAL A 1 207 ? -11.205 7.077 11.837 1.00 84.56 207 VAL A CA 1
ATOM 1565 C C . VAL A 1 207 ? -9.961 7.613 12.542 1.00 84.56 207 VAL A C 1
ATOM 1567 O O . VAL A 1 207 ? -8.947 6.919 12.620 1.00 84.56 207 VAL A O 1
ATOM 1570 N N . GLU A 1 208 ? -10.052 8.820 13.098 1.00 80.06 208 GLU A N 1
ATOM 1571 C CA . GLU A 1 208 ? -9.042 9.462 13.924 1.00 80.06 208 GLU A CA 1
ATOM 1572 C C . GLU A 1 208 ? -8.848 8.719 15.246 1.00 80.06 208 GLU A C 1
ATOM 1574 O O . GLU A 1 208 ? -9.797 8.435 15.977 1.00 80.06 208 GLU A O 1
ATOM 1579 N N . ASP A 1 209 ? -7.591 8.448 15.584 1.00 73.75 209 ASP A N 1
ATOM 1580 C CA . ASP A 1 209 ? -7.237 7.872 16.872 1.00 73.75 209 ASP A CA 1
ATOM 1581 C C . ASP A 1 209 ? -6.977 8.971 17.906 1.00 73.75 209 ASP A C 1
ATOM 1583 O O . ASP A 1 209 ? -5.917 9.605 17.918 1.00 73.75 209 ASP A O 1
ATOM 1587 N N . ARG A 1 210 ? -7.989 9.241 18.740 1.00 83.62 210 ARG A N 1
ATOM 1588 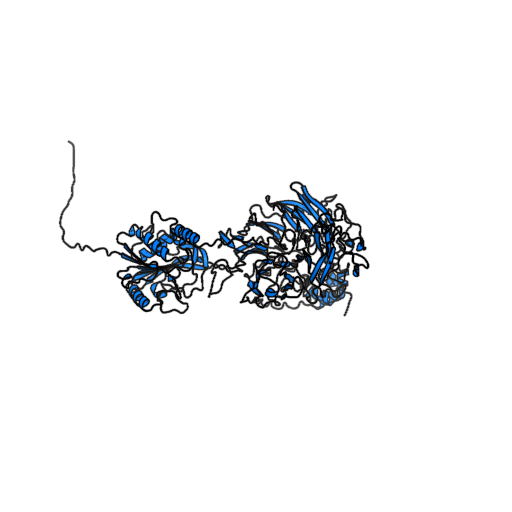C CA . ARG A 1 210 ? -7.933 10.235 19.814 1.00 83.62 210 ARG A CA 1
ATOM 1589 C C . ARG A 1 210 ? -8.251 9.576 21.164 1.00 83.62 210 ARG A C 1
ATOM 1591 O O . ARG A 1 210 ? -9.400 9.186 21.359 1.00 83.62 210 ARG A O 1
ATOM 1598 N N . PRO A 1 211 ? -7.281 9.498 22.094 1.00 88.19 211 PRO A N 1
ATOM 1599 C CA . PRO A 1 211 ? -7.529 9.031 23.453 1.00 88.19 211 PRO A CA 1
ATOM 1600 C C . PRO A 1 211 ? -8.310 10.069 24.266 1.00 88.19 211 PRO A C 1
ATOM 1602 O O . PRO A 1 211 ? -8.033 11.272 24.203 1.00 88.19 211 PRO A O 1
ATOM 1605 N N . GLU A 1 212 ? -9.257 9.588 25.064 1.00 91.50 212 GLU A N 1
ATOM 1606 C CA . GLU A 1 212 ? -10.109 10.372 25.956 1.00 91.50 212 GLU A CA 1
ATOM 1607 C C . GLU A 1 212 ? -10.257 9.654 27.301 1.00 91.50 212 GLU A C 1
ATOM 1609 O O . GLU A 1 212 ? -10.761 8.533 27.357 1.00 91.50 212 GLU A O 1
ATOM 1614 N N . ASP A 1 213 ? -9.832 10.294 28.392 1.00 93.81 213 ASP A N 1
ATOM 1615 C CA . ASP A 1 213 ? -10.070 9.789 29.745 1.00 93.81 213 ASP A CA 1
ATOM 1616 C C . ASP A 1 213 ? -11.523 10.075 30.149 1.00 93.81 213 ASP A C 1
ATOM 1618 O O . ASP A 1 213 ? -11.941 11.234 30.224 1.00 93.81 213 ASP A O 1
ATOM 1622 N N . VAL A 1 214 ? -12.304 9.018 30.390 1.00 94.75 214 VAL A N 1
ATOM 1623 C CA . VAL A 1 214 ? -13.739 9.120 30.698 1.00 94.75 214 VAL A CA 1
ATOM 1624 C C . VAL A 1 214 ? -14.141 8.272 31.912 1.00 94.75 214 VAL A C 1
ATOM 1626 O O . VAL A 1 214 ? -13.626 7.160 32.089 1.00 94.75 214 VAL A O 1
ATOM 1629 N N . PRO A 1 215 ? -15.103 8.726 32.742 1.00 96.19 215 PRO A N 1
ATOM 1630 C CA . PRO A 1 215 ? -15.683 7.895 33.791 1.00 96.19 215 PRO A CA 1
ATOM 1631 C C . PRO A 1 215 ? -16.543 6.771 33.199 1.00 96.19 215 PRO A C 1
ATOM 1633 O O . PRO A 1 215 ? -17.601 7.005 32.620 1.00 96.19 215 PRO A O 1
ATOM 1636 N N . VAL A 1 216 ? -16.122 5.524 33.397 1.00 96.88 216 VAL A N 1
ATOM 1637 C CA . VAL A 1 216 ? -16.861 4.324 32.960 1.00 96.88 216 VAL A CA 1
ATOM 1638 C C . VAL A 1 216 ? -17.686 3.686 34.079 1.00 96.88 216 VAL A C 1
ATOM 1640 O O . VAL A 1 216 ? -18.574 2.880 33.806 1.00 96.88 216 VAL A O 1
ATOM 1643 N N . ALA A 1 217 ? -17.433 4.061 35.338 1.00 98.19 217 ALA A N 1
ATOM 1644 C CA . ALA A 1 217 ? -18.266 3.714 36.489 1.00 98.19 217 ALA A CA 1
ATOM 1645 C C . ALA A 1 217 ? -18.441 4.920 37.417 1.00 98.19 217 ALA A C 1
ATOM 1647 O O . ALA A 1 217 ? -17.472 5.640 37.666 1.00 98.19 217 ALA A O 1
ATOM 1648 N N . TRP A 1 218 ? -19.629 5.105 37.992 1.00 98.44 218 TRP A N 1
ATOM 1649 C CA . TRP A 1 218 ? -19.913 6.196 38.934 1.00 98.44 218 TRP A CA 1
ATOM 1650 C C . TRP A 1 218 ? -20.885 5.772 40.039 1.00 98.44 218 TRP A C 1
ATOM 1652 O O . TRP A 1 218 ? -21.652 4.821 39.887 1.00 98.44 218 TRP A O 1
ATOM 1662 N N . ALA A 1 219 ? -20.861 6.504 41.152 1.00 98.38 219 ALA A N 1
ATOM 1663 C CA . ALA A 1 219 ? -21.857 6.438 42.216 1.00 98.38 219 ALA A CA 1
ATOM 1664 C C . ALA A 1 219 ? -22.636 7.754 42.324 1.00 98.38 219 ALA A C 1
ATOM 1666 O O . ALA A 1 219 ? -22.156 8.815 41.930 1.00 98.38 219 ALA A O 1
ATOM 1667 N N . PHE A 1 220 ? -23.840 7.685 42.880 1.00 98.12 220 PHE A N 1
ATOM 1668 C CA . PHE A 1 220 ? -24.691 8.836 43.148 1.00 98.12 220 PHE A CA 1
ATOM 1669 C C . PHE A 1 220 ? -25.550 8.574 44.389 1.00 98.12 220 PHE A C 1
ATOM 1671 O O . PHE A 1 220 ? -26.149 7.505 44.511 1.00 98.12 220 PHE A O 1
ATOM 1678 N N . GLU A 1 221 ? -25.632 9.535 45.309 1.00 97.00 221 GLU A N 1
ATOM 1679 C CA . GLU A 1 221 ? -26.581 9.492 46.427 1.00 97.00 221 GLU A CA 1
ATOM 1680 C C . GLU A 1 221 ? -27.670 10.548 46.199 1.00 97.00 221 GLU A C 1
ATOM 1682 O O . GLU A 1 221 ? -27.397 11.739 46.055 1.00 97.00 221 GLU A O 1
ATOM 1687 N N . ARG A 1 222 ? -28.927 10.101 46.122 1.00 94.62 222 ARG A N 1
ATOM 1688 C CA . ARG A 1 222 ? -30.096 10.970 45.940 1.00 94.62 222 ARG A CA 1
ATOM 1689 C C . ARG A 1 222 ? -30.381 11.739 47.238 1.00 94.62 222 ARG A C 1
ATOM 1691 O O . ARG A 1 222 ? -30.210 11.164 48.311 1.00 94.62 222 ARG A O 1
ATOM 1698 N N . PRO A 1 223 ? -30.960 12.956 47.180 1.00 86.31 223 PRO A N 1
ATOM 1699 C CA . PRO A 1 223 ? -31.332 13.727 48.376 1.00 86.31 223 PRO A CA 1
ATOM 1700 C C . PRO A 1 223 ? -32.236 12.999 49.392 1.00 86.31 223 PRO A C 1
ATOM 1702 O O . PRO A 1 223 ? -32.265 13.371 50.557 1.00 86.31 223 PRO A O 1
ATOM 1705 N N . GLY A 1 224 ? -32.958 11.952 48.972 1.00 80.94 224 GLY A N 1
ATOM 1706 C CA . GLY A 1 224 ? -33.743 11.068 49.848 1.00 80.94 224 GLY A CA 1
ATOM 1707 C C . GLY A 1 224 ? -32.980 9.858 50.414 1.00 80.94 224 GLY A C 1
ATOM 1708 O O . GLY A 1 224 ? -33.614 8.871 50.770 1.00 80.94 224 GLY A O 1
ATOM 1709 N N . GLY A 1 225 ? -31.642 9.863 50.413 1.00 87.50 225 GLY A N 1
ATOM 1710 C CA . GLY A 1 225 ? -30.788 8.781 50.934 1.00 87.50 225 GLY A CA 1
ATOM 1711 C C . GLY A 1 225 ? -30.648 7.547 50.031 1.00 87.50 225 GLY A C 1
ATOM 1712 O O . GLY A 1 225 ? -29.876 6.639 50.336 1.00 87.50 225 GLY A O 1
ATOM 1713 N N . GLY A 1 226 ? -31.370 7.501 48.909 1.00 95.50 226 GLY A N 1
ATOM 1714 C CA . GLY A 1 226 ? -31.296 6.393 47.961 1.00 95.50 226 GLY A CA 1
ATOM 1715 C C . GLY A 1 226 ? -29.998 6.399 47.153 1.00 95.50 226 GLY A C 1
ATOM 1716 O O . GLY A 1 226 ? -29.629 7.407 46.556 1.00 95.50 226 GLY A O 1
ATOM 1717 N N . ARG A 1 227 ? -29.330 5.249 47.083 1.00 98.25 227 ARG A N 1
ATOM 1718 C CA . ARG A 1 227 ? -28.028 5.080 46.418 1.00 98.25 227 ARG A CA 1
ATOM 1719 C C . ARG A 1 227 ? -28.163 4.604 44.974 1.00 98.25 227 ARG A C 1
ATOM 1721 O O . ARG A 1 227 ? -29.125 3.917 44.625 1.00 98.25 227 ARG A O 1
ATOM 1728 N N . ALA A 1 228 ? -27.229 4.990 44.116 1.00 98.50 228 ALA A N 1
ATOM 1729 C CA . ALA A 1 228 ? -27.185 4.627 42.705 1.00 98.50 228 ALA A CA 1
ATOM 1730 C C . ALA A 1 228 ? -25.758 4.332 42.236 1.00 98.50 228 ALA A C 1
ATOM 1732 O O . ALA A 1 228 ? -24.830 5.050 42.600 1.00 98.50 228 ALA A O 1
ATOM 1733 N N . PHE A 1 229 ? -25.592 3.309 41.401 1.00 98.69 229 PHE A N 1
ATOM 1734 C CA . PHE A 1 229 ? -24.339 3.000 40.715 1.00 98.69 229 PHE A CA 1
ATOM 1735 C C . PHE A 1 229 ? -24.602 2.721 39.235 1.00 98.69 229 PHE A C 1
ATOM 1737 O O . PHE A 1 229 ? -25.484 1.930 38.898 1.00 98.69 229 PHE A O 1
ATOM 1744 N N . GLY A 1 230 ? -23.828 3.355 38.360 1.00 98.25 230 GLY A N 1
ATOM 1745 C CA . GLY A 1 230 ? -23.872 3.110 36.922 1.00 98.25 230 GLY A CA 1
ATOM 1746 C C . GLY A 1 230 ? -22.548 2.568 36.401 1.00 98.25 230 GLY A C 1
ATOM 1747 O O . GLY A 1 230 ? -21.480 2.948 36.889 1.00 98.25 230 GLY A O 1
ATOM 1748 N N . TYR A 1 231 ? -22.632 1.683 35.408 1.00 97.94 231 TYR A N 1
ATOM 1749 C CA . TYR A 1 231 ? -21.481 1.131 34.700 1.00 97.94 231 TYR A CA 1
ATOM 1750 C C . TYR A 1 231 ? -21.738 1.069 33.196 1.00 97.94 231 TYR A C 1
ATOM 1752 O O . TYR A 1 231 ? -22.792 0.594 32.779 1.00 97.94 231 TYR A O 1
ATOM 1760 N N . SER A 1 232 ? -20.785 1.537 32.386 1.00 95.75 232 SER A N 1
ATOM 1761 C CA . SER A 1 232 ? -20.934 1.586 30.926 1.00 95.75 232 SER A CA 1
ATOM 1762 C C . SER A 1 232 ? -20.601 0.273 30.214 1.00 95.75 232 SER A C 1
ATOM 1764 O O . SER A 1 232 ? -21.169 0.012 29.156 1.00 95.75 232 SER A O 1
ATOM 1766 N N . GLY A 1 233 ? -19.735 -0.559 30.799 1.00 94.88 233 GLY A N 1
ATOM 1767 C CA . GLY A 1 233 ? -19.435 -1.906 30.303 1.00 94.88 233 GLY A CA 1
ATOM 1768 C C . GLY A 1 233 ? -20.528 -2.928 30.637 1.00 94.88 233 GLY A C 1
ATOM 1769 O O . GLY A 1 233 ? -21.500 -2.629 31.337 1.00 94.88 233 GLY A O 1
ATOM 1770 N N . GLY A 1 234 ? -20.335 -4.155 30.163 1.00 93.12 234 GLY A N 1
ATOM 1771 C CA . GLY A 1 234 ? -21.271 -5.272 30.231 1.00 93.12 234 GLY A CA 1
ATOM 1772 C C . GLY A 1 234 ? -21.850 -5.679 28.873 1.00 93.12 234 GLY A C 1
ATOM 1773 O O . GLY A 1 234 ? -22.976 -6.169 28.845 1.00 93.12 234 GLY A O 1
ATOM 1774 N N . HIS A 1 235 ? -21.141 -5.497 27.756 1.00 93.38 235 HIS A N 1
ATOM 1775 C CA . HIS A 1 235 ? -21.618 -5.966 26.448 1.00 93.38 235 HIS A CA 1
ATOM 1776 C C . HIS A 1 235 ? -21.448 -7.477 26.302 1.00 93.38 235 HIS A C 1
ATOM 1778 O O . HIS A 1 235 ? -22.391 -8.183 25.941 1.00 93.38 235 HIS A O 1
ATOM 1784 N N . TYR A 1 236 ? -20.244 -7.972 26.600 1.00 91.81 236 TYR A N 1
ATOM 1785 C CA . TYR A 1 236 ? -19.912 -9.391 26.493 1.00 91.81 236 TYR A CA 1
ATOM 1786 C C . TYR A 1 236 ? -20.134 -10.103 27.829 1.00 91.81 236 TYR A C 1
ATOM 1788 O O . TYR A 1 236 ? -19.574 -9.695 28.847 1.00 91.81 236 TYR A O 1
ATOM 1796 N N . LEU A 1 237 ? -20.847 -11.234 27.829 1.00 91.38 237 LEU A N 1
ATOM 1797 C CA . LEU A 1 237 ? -21.098 -12.029 29.041 1.00 91.38 237 LEU A CA 1
ATOM 1798 C C . LEU A 1 237 ? -19.790 -12.397 29.770 1.00 91.38 237 LEU A C 1
ATOM 1800 O O . LEU A 1 237 ? -19.713 -12.364 31.001 1.00 91.38 237 LEU A O 1
ATOM 1804 N N . VAL A 1 238 ? -18.729 -12.690 29.006 1.00 91.00 238 VAL A N 1
ATOM 1805 C CA . VAL A 1 238 ? -17.395 -13.056 29.522 1.00 91.00 238 VAL A CA 1
ATOM 1806 C C . VAL A 1 238 ? -16.737 -11.968 30.381 1.00 91.00 238 VAL A C 1
ATOM 1808 O O . VAL A 1 238 ? -15.848 -12.284 31.171 1.00 91.00 238 VAL A O 1
ATOM 1811 N N . ALA A 1 239 ? -17.210 -10.717 30.325 1.00 91.75 239 ALA A N 1
ATOM 1812 C CA . ALA A 1 239 ? -16.812 -9.657 31.251 1.00 91.75 239 ALA A CA 1
ATOM 1813 C C . ALA A 1 239 ? -17.046 -10.056 32.721 1.00 91.75 239 ALA A C 1
ATOM 1815 O O . ALA A 1 239 ? -16.217 -9.771 33.588 1.00 91.75 239 ALA A O 1
ATOM 1816 N N . LEU A 1 240 ? -18.128 -10.789 33.013 1.00 93.12 240 LEU A N 1
ATOM 1817 C CA . LEU A 1 240 ? -18.465 -11.238 34.369 1.00 93.12 240 LEU A CA 1
ATOM 1818 C C . LEU A 1 240 ? -17.449 -12.236 34.949 1.00 93.12 240 LEU A C 1
ATOM 1820 O O . LEU A 1 240 ? -17.345 -12.373 36.175 1.00 93.12 240 LEU A O 1
ATOM 1824 N N . ASP A 1 241 ? -16.648 -12.894 34.103 1.00 91.62 241 ASP A N 1
ATOM 1825 C CA . ASP A 1 241 ? -15.549 -13.728 34.579 1.00 91.62 241 ASP A CA 1
ATOM 1826 C C . ASP A 1 241 ? -14.370 -12.908 35.134 1.00 91.62 241 ASP A C 1
ATOM 1828 O O . ASP A 1 241 ? -13.639 -13.417 35.990 1.00 91.62 241 ASP A O 1
ATOM 1832 N N . GLN A 1 242 ? -14.231 -11.628 34.765 1.00 93.38 242 GLN A N 1
ATOM 1833 C CA . GLN A 1 242 ? -13.184 -10.731 35.260 1.00 93.38 242 GLN A CA 1
ATOM 1834 C C . GLN A 1 242 ? -13.343 -10.503 36.789 1.00 93.38 242 GLN A C 1
ATOM 1836 O O . GLN A 1 242 ? -14.339 -9.918 37.229 1.00 93.38 242 GLN A O 1
ATOM 1841 N N . PRO A 1 243 ? -12.390 -10.935 37.647 1.00 93.06 243 PRO A N 1
ATOM 1842 C CA . PRO A 1 243 ? -12.605 -10.953 39.101 1.00 93.06 243 PRO A CA 1
ATOM 1843 C C . PRO A 1 243 ? -12.779 -9.580 39.769 1.00 93.06 243 PRO A C 1
ATOM 1845 O O . PRO A 1 243 ? -13.461 -9.476 40.788 1.00 93.06 243 PRO A O 1
ATOM 1848 N N . MET A 1 244 ? -12.149 -8.530 39.235 1.00 95.50 244 MET A N 1
ATOM 1849 C CA . MET A 1 244 ? -12.248 -7.161 39.754 1.00 95.50 244 MET A CA 1
ATOM 1850 C C . MET A 1 244 ? -13.543 -6.484 39.312 1.00 95.50 244 MET A C 1
ATOM 1852 O O . MET A 1 244 ? -14.167 -5.826 40.143 1.00 95.50 244 MET A O 1
ATOM 1856 N N . LEU A 1 245 ? -14.000 -6.711 38.072 1.00 95.81 245 LEU A N 1
ATOM 1857 C CA . LEU A 1 245 ? -15.334 -6.272 37.651 1.00 95.81 245 LEU A CA 1
ATOM 1858 C C . LEU A 1 245 ? -16.410 -6.948 38.501 1.00 95.81 245 LEU A C 1
ATOM 1860 O O . LEU A 1 245 ? -17.256 -6.282 39.086 1.00 95.81 245 LEU A O 1
ATOM 1864 N N . ARG A 1 246 ? -16.332 -8.271 38.661 1.00 94.62 246 ARG A N 1
ATOM 1865 C CA . ARG A 1 246 ? -17.273 -9.027 39.493 1.00 94.62 246 ARG A CA 1
ATOM 1866 C C . ARG A 1 246 ? -17.329 -8.498 40.930 1.00 94.62 246 ARG A C 1
ATOM 1868 O O . ARG A 1 246 ? -18.414 -8.311 41.473 1.00 94.62 246 ARG A O 1
ATOM 1875 N N . ARG A 1 247 ? -16.171 -8.192 41.531 1.00 95.56 247 ARG A N 1
ATOM 1876 C CA . ARG A 1 247 ? -16.084 -7.549 42.853 1.00 95.56 247 ARG A CA 1
ATOM 1877 C C . ARG A 1 247 ? -16.730 -6.162 42.870 1.00 95.56 247 ARG A C 1
ATOM 1879 O O . ARG A 1 247 ? -17.482 -5.883 43.797 1.00 95.56 247 ARG A O 1
ATOM 1886 N N . LEU A 1 248 ? -16.466 -5.320 41.869 1.00 97.69 248 LEU A N 1
ATOM 1887 C CA . LEU A 1 248 ? -17.074 -3.993 41.729 1.00 97.69 248 LEU A CA 1
ATOM 1888 C C . LEU A 1 248 ? -18.608 -4.081 41.695 1.00 97.69 248 LEU A C 1
ATOM 1890 O O . LEU A 1 248 ? -19.272 -3.397 42.470 1.00 97.69 248 LEU A O 1
ATOM 1894 N N . LEU A 1 249 ? -19.162 -4.952 40.844 1.00 97.62 249 LEU A N 1
ATOM 1895 C CA . LEU A 1 249 ? -20.609 -5.120 40.694 1.00 97.62 249 LEU A CA 1
ATOM 1896 C C . LEU A 1 249 ? -21.256 -5.629 41.991 1.00 97.62 249 LEU A C 1
ATOM 1898 O O . LEU A 1 249 ? -22.240 -5.056 42.454 1.00 97.62 249 LEU A O 1
ATOM 1902 N N . LEU A 1 250 ? -20.669 -6.639 42.642 1.00 96.38 250 LEU A N 1
ATOM 1903 C CA . LEU A 1 250 ? -21.170 -7.141 43.927 1.00 96.38 250 LEU A CA 1
ATOM 1904 C C . LEU A 1 250 ? -21.081 -6.078 45.036 1.00 96.38 250 LEU A C 1
ATOM 1906 O O . LEU A 1 250 ? -22.035 -5.901 45.792 1.00 96.38 250 LEU A O 1
ATOM 1910 N N . ASN A 1 251 ? -19.983 -5.317 45.107 1.00 97.81 251 ASN A N 1
ATOM 1911 C CA . ASN A 1 251 ? -19.849 -4.195 46.038 1.00 97.81 251 ASN A CA 1
ATOM 1912 C C . ASN A 1 251 ? -20.922 -3.114 45.792 1.00 97.81 251 ASN A C 1
ATOM 1914 O O . ASN A 1 251 ? -21.484 -2.585 46.751 1.00 97.81 251 ASN A O 1
ATOM 1918 N N . ALA A 1 252 ? -21.215 -2.786 44.529 1.00 98.19 252 ALA A N 1
ATOM 1919 C CA . ALA A 1 252 ? -22.233 -1.806 44.148 1.00 98.19 252 ALA A CA 1
ATOM 1920 C C . ALA A 1 252 ? -23.652 -2.247 44.536 1.00 98.19 252 ALA A C 1
ATOM 1922 O O . ALA A 1 252 ? -24.429 -1.449 45.066 1.00 98.19 252 ALA A O 1
ATOM 1923 N N . ILE A 1 253 ? -23.979 -3.525 44.332 1.00 98.00 253 ILE A N 1
ATOM 1924 C CA . ILE A 1 253 ? -25.277 -4.098 44.707 1.00 98.00 253 ILE A CA 1
ATOM 1925 C C . ILE A 1 253 ? -25.453 -4.087 46.236 1.00 98.00 253 ILE A C 1
ATOM 1927 O O . ILE A 1 253 ? -26.484 -3.629 46.724 1.00 98.00 253 ILE A O 1
ATOM 1931 N N . LEU A 1 254 ? -24.434 -4.491 47.006 1.00 96.25 254 LEU A N 1
ATOM 1932 C CA . LEU A 1 254 ? -24.479 -4.422 48.475 1.00 96.25 254 LEU A CA 1
ATOM 1933 C C . LEU A 1 254 ? -24.630 -2.976 48.980 1.00 96.25 254 LEU A C 1
ATOM 1935 O O . LEU A 1 254 ? -25.535 -2.688 49.763 1.00 96.25 254 LEU A O 1
ATOM 1939 N N . TRP A 1 255 ? -23.785 -2.055 48.502 1.00 97.31 255 TRP A N 1
ATOM 1940 C CA . TRP A 1 255 ? -23.808 -0.649 48.922 1.00 97.31 255 TRP A CA 1
ATOM 1941 C C . TRP A 1 255 ? -25.144 0.035 48.599 1.00 97.31 255 TRP A C 1
ATOM 1943 O O . TRP A 1 255 ? -25.675 0.760 49.449 1.00 97.31 255 TRP A O 1
ATOM 1953 N N . SER A 1 256 ? -25.708 -0.228 47.412 1.00 97.69 256 SER A N 1
ATOM 1954 C CA . SER A 1 256 ? -26.996 0.335 46.985 1.00 97.69 256 SER A CA 1
ATOM 1955 C C . SER A 1 256 ? -28.191 -0.217 47.771 1.00 97.69 256 SER A C 1
ATOM 1957 O O . SER A 1 256 ? -29.114 0.543 48.040 1.00 97.69 256 SER A O 1
ATOM 1959 N N . ALA A 1 257 ? -28.138 -1.474 48.231 1.00 95.81 257 ALA A N 1
ATOM 1960 C CA . ALA A 1 257 ? -29.114 -2.067 49.158 1.00 95.81 257 ALA A CA 1
ATOM 1961 C C . ALA A 1 257 ? -28.944 -1.621 50.631 1.00 95.81 257 ALA A C 1
ATOM 1963 O O . ALA A 1 257 ? -29.645 -2.106 51.523 1.00 95.81 257 ALA A O 1
ATOM 1964 N N . GLY A 1 258 ? -27.982 -0.737 50.919 1.00 93.69 258 GLY A N 1
ATOM 1965 C CA . GLY A 1 258 ? -27.677 -0.284 52.279 1.00 93.69 258 GLY A CA 1
ATOM 1966 C C . GLY A 1 258 ? -26.905 -1.298 53.135 1.00 93.69 258 GLY A C 1
ATOM 1967 O O . GLY A 1 258 ? -26.811 -1.111 54.345 1.00 93.69 258 GLY A O 1
ATOM 1968 N N . ILE A 1 259 ? -26.348 -2.353 52.535 1.00 93.06 259 ILE A N 1
ATOM 1969 C CA . ILE A 1 259 ? -25.542 -3.376 53.218 1.00 93.06 259 ILE A CA 1
ATOM 1970 C C . ILE A 1 259 ? -24.082 -2.901 53.283 1.00 93.06 259 ILE A C 1
ATOM 1972 O O . ILE A 1 259 ? -23.564 -2.324 52.323 1.00 93.06 259 ILE A O 1
ATOM 1976 N N . GLU A 1 260 ? -23.386 -3.134 54.403 1.00 91.88 260 GLU A N 1
ATOM 1977 C CA . GLU A 1 260 ? -21.967 -2.773 54.488 1.00 91.88 260 GLU A CA 1
ATOM 1978 C C . GLU A 1 260 ? -21.121 -3.639 53.538 1.00 91.88 260 GLU A C 1
ATOM 1980 O O . GLU A 1 260 ? -21.047 -4.862 53.662 1.00 91.88 260 GLU A O 1
ATOM 1985 N N . VAL A 1 261 ? -20.420 -2.982 52.609 1.00 95.00 261 VAL A N 1
ATOM 1986 C CA . VAL A 1 261 ? -19.431 -3.632 51.742 1.00 95.00 261 VAL A CA 1
ATOM 1987 C C . VAL A 1 261 ? -18.229 -4.078 52.586 1.00 95.00 261 VAL A C 1
ATOM 1989 O O . VAL A 1 261 ? -17.633 -3.230 53.255 1.00 95.00 261 VAL A O 1
ATOM 1992 N N . PRO A 1 262 ? -17.791 -5.350 52.546 1.00 93.62 262 PRO A N 1
ATOM 1993 C CA . PRO A 1 262 ? -16.664 -5.824 53.353 1.00 93.62 262 PRO A CA 1
ATOM 1994 C C . PRO A 1 262 ? -15.388 -4.997 53.146 1.00 93.62 262 PRO A C 1
ATOM 1996 O O . PRO A 1 262 ? -15.113 -4.545 52.036 1.00 93.62 262 PRO A O 1
ATOM 1999 N N . ARG A 1 263 ? -14.552 -4.838 54.185 1.00 91.94 263 ARG A N 1
ATOM 2000 C CA . ARG A 1 263 ? -13.290 -4.066 54.091 1.00 91.94 263 ARG A CA 1
ATOM 2001 C C . ARG A 1 263 ? -12.356 -4.559 52.972 1.00 91.94 263 ARG A C 1
ATOM 2003 O O . ARG A 1 263 ? -11.712 -3.742 52.324 1.00 91.94 263 ARG A O 1
ATOM 2010 N N . ALA A 1 264 ? -12.329 -5.868 52.716 1.00 91.31 264 ALA A N 1
ATOM 2011 C CA . ALA A 1 264 ? -11.560 -6.497 51.634 1.00 91.31 264 ALA A CA 1
ATOM 2012 C C . ALA A 1 264 ? -12.291 -6.536 50.269 1.00 91.31 264 ALA A C 1
ATOM 2014 O O . ALA A 1 264 ? -11.755 -7.078 49.301 1.00 91.31 264 ALA A O 1
ATOM 2015 N N . GLY A 1 265 ? -13.505 -5.982 50.188 1.00 93.00 265 GLY A N 1
ATOM 2016 C CA . GLY A 1 265 ? -14.435 -6.163 49.074 1.00 93.00 265 GLY A CA 1
ATOM 2017 C C . GLY A 1 265 ? -15.184 -7.495 49.119 1.00 93.00 265 GLY A C 1
ATOM 2018 O O . GLY A 1 265 ? -14.789 -8.438 49.807 1.00 93.00 265 GLY A O 1
ATOM 2019 N N . ALA A 1 266 ? -16.272 -7.577 48.359 1.00 91.56 266 ALA A N 1
ATOM 2020 C CA . ALA A 1 266 ? -16.988 -8.815 48.100 1.00 91.56 266 ALA A CA 1
ATOM 2021 C C . ALA A 1 266 ? -16.075 -9.826 47.377 1.00 91.56 266 ALA A C 1
ATOM 2023 O O . ALA A 1 266 ? -15.282 -9.481 46.490 1.00 91.56 266 ALA A O 1
ATOM 2024 N N . ALA A 1 267 ? -16.166 -11.092 47.774 1.00 84.56 267 ALA A N 1
ATOM 2025 C CA . ALA A 1 267 ? -15.399 -12.184 47.194 1.00 84.56 267 ALA A CA 1
ATOM 2026 C C . ALA A 1 267 ? -16.185 -13.492 47.318 1.00 84.56 267 ALA A C 1
ATOM 2028 O O . ALA A 1 267 ? -16.755 -13.775 48.370 1.00 84.56 267 ALA A O 1
ATOM 2029 N N . ILE A 1 268 ? -16.171 -14.285 46.249 1.00 81.06 268 ILE A N 1
ATOM 2030 C CA . ILE A 1 268 ? -16.753 -15.628 46.197 1.00 81.06 268 ILE A CA 1
ATOM 2031 C C . ILE A 1 268 ? -15.639 -16.643 45.944 1.00 81.06 268 ILE A C 1
ATOM 2033 O O . ILE A 1 268 ? -14.723 -16.386 45.157 1.00 81.06 268 ILE A O 1
ATOM 2037 N N . ALA A 1 269 ? -15.703 -17.791 46.613 1.00 64.56 269 ALA A N 1
ATOM 2038 C CA . ALA A 1 269 ? -14.798 -18.901 46.354 1.00 64.56 269 ALA A CA 1
ATOM 2039 C C . ALA A 1 269 ? -15.347 -19.732 45.184 1.00 64.56 269 ALA A C 1
ATOM 2041 O O . ALA A 1 269 ? -16.430 -20.293 45.287 1.00 64.56 269 ALA A O 1
ATOM 2042 N N . GLY A 1 270 ? -14.594 -19.813 44.084 1.00 57.69 270 GLY A N 1
ATOM 2043 C CA . GLY A 1 270 ? -14.898 -20.714 42.969 1.00 57.69 270 GLY A CA 1
ATOM 2044 C C . GLY A 1 270 ? -16.033 -20.268 42.039 1.00 57.69 270 GLY A C 1
ATOM 2045 O O . GLY A 1 270 ? -17.136 -20.792 42.105 1.00 57.69 270 GLY A O 1
ATOM 2046 N N . ALA A 1 271 ? -15.725 -19.392 41.077 1.00 60.97 271 ALA A N 1
ATOM 2047 C CA . ALA A 1 271 ? -16.462 -19.339 39.807 1.00 60.97 271 ALA A CA 1
ATOM 2048 C C . ALA A 1 271 ? -15.604 -18.828 38.616 1.00 60.97 271 ALA A C 1
ATOM 2050 O O . ALA A 1 271 ? -15.969 -17.823 38.004 1.00 60.97 271 ALA A O 1
ATOM 2051 N N . PRO A 1 272 ? -14.451 -19.440 38.268 1.00 66.88 272 PRO A N 1
ATOM 2052 C CA . PRO A 1 272 ? -13.713 -19.074 37.057 1.00 66.88 272 PRO A CA 1
ATOM 2053 C C . PRO A 1 272 ? -14.371 -19.675 35.805 1.00 66.88 272 PRO A C 1
ATOM 2055 O O . PRO A 1 272 ? -14.778 -20.844 35.806 1.00 66.88 272 PRO A O 1
ATOM 2058 N N . GLY A 1 273 ? -14.428 -18.902 34.722 1.00 78.62 273 GLY A N 1
ATOM 2059 C CA . GLY A 1 273 ? -14.870 -19.362 33.403 1.00 78.62 273 GLY A CA 1
ATOM 2060 C C . GLY A 1 273 ? -16.362 -19.699 33.315 1.00 78.62 273 GLY A C 1
ATOM 2061 O O . GLY A 1 273 ? -16.734 -20.526 32.487 1.00 78.62 273 GLY A O 1
ATOM 2062 N N . ALA A 1 274 ? -17.206 -19.167 34.203 1.00 84.81 274 ALA A N 1
ATOM 2063 C CA . ALA A 1 274 ? -18.636 -19.476 34.204 1.00 84.81 274 ALA A CA 1
ATOM 2064 C C . ALA A 1 274 ? -19.337 -18.873 32.981 1.00 84.81 274 ALA A C 1
ATOM 2066 O O . ALA A 1 274 ? -20.046 -19.588 32.278 1.00 84.81 274 ALA A O 1
ATOM 2067 N N . ALA A 1 275 ? -19.056 -17.604 32.687 1.00 85.19 275 ALA A N 1
ATOM 2068 C CA . ALA A 1 275 ? -19.530 -16.938 31.483 1.00 85.19 275 ALA A CA 1
ATOM 2069 C C . ALA A 1 275 ? -18.831 -17.480 30.228 1.00 85.19 275 ALA A C 1
ATOM 2071 O O . ALA A 1 275 ? -19.484 -17.727 29.220 1.00 85.19 275 ALA A O 1
ATOM 2072 N N . ALA A 1 276 ? -17.523 -17.754 30.297 1.00 84.56 276 ALA A N 1
ATOM 2073 C CA . ALA A 1 276 ? -16.772 -18.333 29.180 1.00 84.56 276 ALA A CA 1
ATOM 2074 C C . ALA A 1 276 ? -17.313 -19.707 28.737 1.00 84.56 276 ALA A C 1
ATOM 2076 O O . ALA A 1 276 ? -17.366 -19.989 27.544 1.00 84.56 276 ALA A O 1
ATOM 2077 N N . ARG A 1 277 ? -17.762 -20.557 29.675 1.00 87.38 277 ARG A N 1
ATOM 2078 C CA . ARG A 1 277 ? -18.404 -21.846 29.348 1.00 87.38 277 ARG A CA 1
ATOM 2079 C C . ARG A 1 277 ? -19.758 -21.686 28.654 1.00 87.38 277 ARG A C 1
ATOM 2081 O O . ARG A 1 277 ? -20.094 -22.531 27.829 1.00 87.38 277 ARG A O 1
ATOM 2088 N N . ILE A 1 278 ? -20.517 -20.638 28.981 1.00 86.06 278 ILE A N 1
ATOM 2089 C CA . ILE A 1 278 ? -21.771 -20.306 28.290 1.00 86.06 278 ILE A CA 1
ATOM 2090 C C . ILE A 1 278 ? -21.437 -19.815 26.878 1.00 86.06 278 ILE A C 1
ATOM 2092 O O . ILE A 1 278 ? -21.872 -20.436 25.914 1.00 86.06 278 ILE A O 1
ATOM 2096 N N . ALA A 1 279 ? -20.551 -18.821 26.755 1.00 83.62 279 ALA A N 1
ATOM 2097 C CA . ALA A 1 279 ? -20.140 -18.247 25.475 1.00 83.62 279 ALA A CA 1
ATOM 2098 C C . ALA A 1 279 ? -19.642 -19.297 24.468 1.00 83.62 279 ALA A C 1
ATOM 2100 O O . ALA A 1 279 ? -20.172 -19.378 23.366 1.00 83.62 279 ALA A O 1
ATOM 2101 N N . VAL A 1 280 ? -18.715 -20.178 24.866 1.00 83.38 280 VAL A N 1
ATOM 2102 C CA . VAL A 1 280 ? -18.213 -21.261 23.994 1.00 83.38 280 VAL A CA 1
ATOM 2103 C C . VAL A 1 280 ? -19.335 -22.204 23.539 1.00 83.38 280 VAL A C 1
ATOM 2105 O O . VAL A 1 280 ? -19.310 -22.701 22.414 1.00 83.38 280 VAL A O 1
ATOM 2108 N N . ARG A 1 281 ? -20.332 -22.464 24.395 1.00 85.00 281 ARG A N 1
ATOM 2109 C CA . ARG A 1 281 ? -21.472 -23.330 24.065 1.00 85.00 281 ARG A CA 1
ATOM 2110 C C . ARG A 1 281 ? -22.442 -22.654 23.094 1.00 85.00 281 ARG A C 1
ATOM 2112 O O . ARG A 1 281 ? -22.963 -23.331 22.213 1.00 85.00 281 ARG A O 1
ATOM 2119 N N . GLU A 1 282 ? -22.673 -21.353 23.241 1.00 82.56 282 GLU A N 1
ATOM 2120 C CA . GLU A 1 282 ? -23.503 -20.576 22.317 1.00 82.56 282 GLU A CA 1
ATOM 2121 C C . GLU A 1 282 ? -22.821 -20.363 20.961 1.00 82.56 282 GLU A C 1
ATOM 2123 O O . GLU A 1 282 ? -23.445 -20.574 19.925 1.00 82.56 282 GLU A O 1
ATOM 2128 N N . GLU A 1 283 ? -21.529 -20.021 20.946 1.00 78.06 283 GLU A N 1
ATOM 2129 C CA . GLU A 1 283 ? -20.731 -19.887 19.721 1.00 78.06 283 GLU A CA 1
ATOM 2130 C C . GLU A 1 283 ? -20.717 -21.197 18.922 1.00 78.06 283 GLU A C 1
ATOM 2132 O O . GLU A 1 283 ? -20.983 -21.192 17.719 1.00 78.06 283 GLU A O 1
ATOM 2137 N N . ALA A 1 284 ? -20.494 -22.334 19.592 1.00 77.44 284 ALA A N 1
ATOM 2138 C CA . ALA A 1 284 ? -20.531 -23.653 18.962 1.00 77.44 284 ALA A CA 1
ATOM 2139 C C . ALA A 1 284 ? -21.921 -24.030 18.413 1.00 77.44 284 ALA A C 1
ATOM 2141 O O . ALA A 1 284 ? -22.007 -24.773 17.437 1.00 77.44 284 ALA A O 1
ATOM 2142 N N . ALA A 1 285 ? -23.003 -23.521 19.011 1.00 76.31 285 ALA A N 1
ATOM 2143 C CA . ALA A 1 285 ? -24.369 -23.732 18.528 1.00 76.31 285 ALA A CA 1
ATOM 2144 C C . ALA A 1 285 ? -24.758 -22.794 17.367 1.00 76.31 285 ALA A C 1
ATOM 2146 O O . ALA A 1 285 ? -25.679 -23.107 16.614 1.00 76.31 285 ALA A O 1
ATOM 2147 N N . ALA A 1 286 ? -24.073 -21.657 17.216 1.00 68.38 286 ALA A N 1
ATOM 2148 C CA . ALA A 1 286 ? -24.428 -20.596 16.274 1.00 68.38 286 ALA A CA 1
ATOM 2149 C C . ALA A 1 286 ? -23.586 -20.559 14.985 1.00 68.38 286 ALA A C 1
ATOM 2151 O O . ALA A 1 286 ? -23.882 -19.757 14.100 1.00 68.38 286 ALA A O 1
ATOM 2152 N N . ALA A 1 287 ? -22.535 -21.376 14.865 1.00 56.84 287 ALA A N 1
ATOM 2153 C CA . ALA A 1 287 ? -21.574 -21.297 13.764 1.00 56.84 287 ALA A CA 1
ATOM 2154 C C . ALA A 1 287 ? -21.951 -22.163 12.536 1.00 56.84 287 ALA A C 1
ATOM 2156 O O . ALA A 1 287 ? -21.736 -23.378 12.554 1.00 56.84 287 ALA A O 1
ATOM 2157 N N . PRO A 1 288 ? -22.404 -21.578 11.406 1.00 51.62 288 PRO A N 1
ATOM 2158 C CA . PRO A 1 288 ? -22.301 -22.242 10.112 1.00 51.62 288 PRO A CA 1
ATOM 2159 C C . PRO A 1 288 ? -20.838 -22.229 9.647 1.00 51.62 288 PRO A C 1
ATOM 2161 O O . PRO A 1 288 ? -20.213 -21.173 9.537 1.00 51.62 288 PRO A O 1
ATOM 2164 N N . ALA A 1 289 ? -20.290 -23.401 9.325 1.00 43.75 289 ALA A N 1
ATOM 2165 C CA . ALA A 1 289 ? -18.945 -23.528 8.770 1.00 43.75 289 ALA A CA 1
ATOM 2166 C C . ALA A 1 289 ? -18.903 -23.055 7.303 1.00 43.75 289 ALA A C 1
ATOM 2168 O O . ALA A 1 289 ? -18.968 -23.856 6.370 1.00 43.75 289 ALA A O 1
ATOM 2169 N N . ALA A 1 290 ? -18.797 -21.742 7.089 1.00 44.94 290 ALA A N 1
ATOM 2170 C CA . ALA A 1 290 ? -18.449 -21.196 5.783 1.00 44.94 290 ALA A CA 1
ATOM 2171 C C . ALA A 1 290 ? -16.984 -21.563 5.461 1.00 44.94 290 ALA A C 1
ATOM 2173 O O . ALA A 1 290 ? -16.101 -21.253 6.265 1.00 44.94 290 ALA A O 1
ATOM 2174 N N . PRO A 1 291 ? -16.689 -22.218 4.322 1.00 46.00 291 PRO A N 1
ATOM 2175 C CA . PRO A 1 291 ? -15.314 -22.533 3.959 1.00 46.00 291 PRO A CA 1
ATOM 2176 C C . PRO A 1 291 ? -14.542 -21.240 3.683 1.00 46.00 291 PRO A C 1
ATOM 2178 O O . PRO A 1 291 ? -14.974 -20.410 2.880 1.00 46.00 291 PRO A O 1
ATOM 2181 N N . GLU A 1 292 ? -13.386 -21.072 4.327 1.00 56.50 292 GLU A N 1
ATOM 2182 C CA . GLU A 1 292 ? -12.498 -19.951 4.025 1.00 56.50 292 GLU A CA 1
ATOM 2183 C C . GLU A 1 292 ? -12.009 -20.058 2.575 1.00 56.50 292 GLU A C 1
ATOM 2185 O O . GLU A 1 292 ? -11.337 -21.019 2.192 1.00 56.50 292 GLU A O 1
ATOM 2190 N N . GLY A 1 293 ? -12.352 -19.061 1.757 1.00 57.75 293 GLY A N 1
ATOM 2191 C CA . GLY A 1 293 ? -11.835 -18.951 0.397 1.00 57.75 293 GLY A CA 1
ATOM 2192 C C . GLY A 1 293 ? -10.316 -18.720 0.371 1.00 57.75 293 GLY A C 1
ATOM 2193 O O . GLY A 1 293 ? -9.718 -18.361 1.390 1.00 57.75 293 GLY A O 1
ATOM 2194 N N . PRO A 1 294 ? -9.666 -18.882 -0.796 1.00 66.25 294 PRO A N 1
ATOM 2195 C CA . PRO A 1 294 ? -8.239 -18.616 -0.929 1.00 66.25 294 PRO A CA 1
ATOM 2196 C C . PRO A 1 294 ? -7.917 -17.169 -0.535 1.00 66.25 294 PRO A C 1
ATOM 2198 O O . PRO A 1 294 ? -8.570 -16.219 -0.989 1.00 66.25 294 PRO A O 1
ATOM 2201 N N . ARG A 1 295 ? -6.895 -17.032 0.317 1.00 83.44 295 ARG A N 1
ATOM 2202 C CA . ARG A 1 295 ? -6.411 -15.753 0.836 1.00 83.44 295 ARG A CA 1
ATOM 2203 C C . ARG A 1 295 ? -5.757 -14.934 -0.279 1.00 83.44 295 ARG A C 1
ATOM 2205 O O . ARG A 1 295 ? -4.891 -15.446 -0.983 1.00 83.44 295 ARG A O 1
ATOM 2212 N N . LEU A 1 296 ? -6.139 -13.666 -0.399 1.00 91.31 296 LEU A N 1
ATOM 2213 C CA . LEU A 1 296 ? -5.538 -12.690 -1.306 1.00 91.31 296 LEU A CA 1
ATOM 2214 C C . LEU A 1 296 ? -4.646 -11.730 -0.510 1.00 91.31 296 LEU A C 1
ATOM 2216 O O . LEU A 1 296 ? -5.141 -10.812 0.133 1.00 91.31 296 LEU A O 1
ATOM 2220 N N . ASP A 1 297 ? -3.331 -11.904 -0.589 1.00 95.62 297 ASP A N 1
ATOM 2221 C CA . ASP A 1 297 ? -2.371 -10.886 -0.158 1.00 95.62 297 ASP A CA 1
ATOM 2222 C C . ASP A 1 297 ? -1.689 -10.273 -1.393 1.00 95.62 297 ASP A C 1
ATOM 2224 O O . ASP A 1 297 ? -1.435 -10.960 -2.381 1.00 95.62 297 ASP A O 1
ATOM 2228 N N . VAL A 1 298 ? -1.358 -8.986 -1.315 1.00 97.75 298 VAL A N 1
ATOM 2229 C CA . VAL A 1 298 ? -0.476 -8.261 -2.241 1.00 97.75 298 VAL A CA 1
ATOM 2230 C C . VAL A 1 298 ? 0.722 -7.778 -1.415 1.00 97.75 298 VAL A C 1
ATOM 2232 O O . VAL A 1 298 ? 0.704 -6.657 -0.903 1.00 97.75 298 VAL A O 1
ATOM 2235 N N . PRO A 1 299 ? 1.731 -8.641 -1.185 1.00 97.44 299 PRO A N 1
ATOM 2236 C CA . PRO A 1 299 ? 2.782 -8.408 -0.194 1.00 97.44 299 PRO A CA 1
ATOM 2237 C C . PRO A 1 299 ? 3.947 -7.555 -0.715 1.00 97.44 299 PRO A C 1
ATOM 2239 O O . PRO A 1 299 ? 4.903 -7.312 0.022 1.00 97.44 299 PRO A O 1
ATOM 2242 N N . THR A 1 300 ? 3.924 -7.145 -1.984 1.00 98.06 300 THR A N 1
ATOM 2243 C CA . THR A 1 300 ? 4.986 -6.362 -2.622 1.00 98.06 300 THR A CA 1
ATOM 2244 C C . THR A 1 300 ? 4.443 -5.567 -3.818 1.00 98.06 300 THR A C 1
ATOM 2246 O O . THR A 1 300 ? 3.294 -5.741 -4.222 1.00 98.06 300 THR A O 1
ATOM 2249 N N . PHE A 1 301 ? 5.281 -4.703 -4.391 1.00 98.06 301 PHE A N 1
ATOM 2250 C CA . PHE A 1 301 ? 4.989 -3.941 -5.608 1.00 98.06 301 PHE A CA 1
ATOM 2251 C C . PHE A 1 301 ? 4.669 -4.845 -6.809 1.00 98.06 301 PHE A C 1
ATOM 2253 O O . PHE A 1 301 ? 5.321 -5.870 -7.014 1.00 98.06 301 PHE A O 1
ATOM 2260 N N . HIS A 1 302 ? 3.733 -4.411 -7.649 1.00 97.44 302 HIS A N 1
ATOM 2261 C CA . HIS A 1 302 ? 3.316 -5.055 -8.892 1.00 97.44 302 HIS A CA 1
ATOM 2262 C C . HIS A 1 302 ? 2.784 -6.482 -8.705 1.00 97.44 302 HIS A C 1
ATOM 2264 O O . HIS A 1 302 ? 3.138 -7.410 -9.435 1.00 97.44 302 HIS A O 1
ATOM 2270 N N . HIS A 1 303 ? 1.891 -6.616 -7.719 1.00 97.38 303 HIS A N 1
ATOM 2271 C CA . HIS A 1 303 ? 1.205 -7.832 -7.267 1.00 97.38 303 HIS A CA 1
ATOM 2272 C C . HIS A 1 303 ? 2.098 -8.881 -6.581 1.00 97.38 303 HIS A C 1
ATOM 2274 O O . HIS A 1 303 ? 1.778 -9.326 -5.478 1.00 97.38 303 HIS A O 1
ATOM 2280 N N . ASP A 1 304 ? 3.214 -9.263 -7.202 1.00 97.31 304 ASP A N 1
ATOM 2281 C CA . ASP A 1 304 ? 4.021 -10.419 -6.810 1.00 97.31 304 ASP A CA 1
ATOM 2282 C C . ASP A 1 304 ? 5.536 -10.219 -7.024 1.00 97.31 304 ASP A C 1
ATOM 2284 O O . ASP A 1 304 ? 6.002 -9.213 -7.562 1.00 97.31 304 ASP A O 1
ATOM 2288 N N . ALA A 1 305 ? 6.330 -11.207 -6.596 1.00 98.00 305 ALA A N 1
ATOM 2289 C CA . ALA A 1 305 ? 7.788 -11.192 -6.730 1.00 98.00 305 ALA A CA 1
ATOM 2290 C C . ALA A 1 305 ? 8.273 -11.173 -8.195 1.00 98.00 305 ALA A C 1
ATOM 2292 O O . ALA A 1 305 ? 9.361 -10.663 -8.468 1.00 98.00 305 ALA A O 1
ATOM 2293 N N . GLN A 1 306 ? 7.468 -11.676 -9.137 1.00 98.19 306 GLN A N 1
ATOM 2294 C CA . GLN A 1 306 ? 7.761 -11.663 -10.574 1.00 98.19 306 GLN A CA 1
ATOM 2295 C C . GLN A 1 306 ? 7.495 -10.294 -11.214 1.00 98.19 306 GLN A C 1
ATOM 2297 O O . GLN A 1 306 ? 7.923 -10.066 -12.347 1.00 98.19 306 GLN A O 1
ATOM 2302 N N . ARG A 1 307 ? 6.834 -9.382 -10.491 1.00 98.00 307 ARG A N 1
ATOM 2303 C CA . ARG A 1 307 ? 6.295 -8.125 -11.009 1.00 98.00 307 ARG A CA 1
ATOM 2304 C C . ARG A 1 307 ? 5.347 -8.397 -12.181 1.00 98.00 307 ARG A C 1
ATOM 2306 O O . ARG A 1 307 ? 5.579 -7.928 -13.291 1.00 98.00 307 ARG A O 1
ATOM 2313 N N . SER A 1 308 ? 4.301 -9.193 -11.956 1.00 97.19 308 SER A N 1
ATOM 2314 C CA . SER A 1 308 ? 3.284 -9.452 -12.987 1.00 97.19 308 SER A CA 1
ATOM 2315 C C . SER A 1 308 ? 2.317 -8.285 -13.203 1.00 97.19 308 SER A C 1
ATOM 2317 O O . SER A 1 308 ? 1.760 -8.152 -14.293 1.00 97.19 308 SER A O 1
ATOM 2319 N N . GLY A 1 309 ? 2.072 -7.473 -12.169 1.00 97.81 309 GLY A N 1
ATOM 2320 C CA . GLY A 1 309 ? 1.066 -6.408 -12.185 1.00 97.81 309 GLY A CA 1
ATOM 2321 C C . GLY A 1 309 ? -0.378 -6.907 -12.311 1.00 97.81 309 GLY A C 1
ATOM 2322 O O . GLY A 1 309 ? -1.255 -6.104 -12.626 1.00 97.81 309 GLY A O 1
ATOM 2323 N N . TRP A 1 310 ? -0.643 -8.206 -12.106 1.00 98.06 310 TRP A N 1
ATOM 2324 C CA . TRP A 1 310 ? -1.921 -8.840 -12.448 1.00 98.06 310 TRP A CA 1
ATOM 2325 C C . TRP A 1 310 ? -2.599 -9.546 -11.268 1.00 98.06 310 TRP A C 1
ATOM 2327 O O . TRP A 1 310 ? -2.224 -10.653 -10.895 1.00 98.06 310 TRP A O 1
ATOM 2337 N N . ASN A 1 311 ? -3.681 -8.959 -10.751 1.00 97.19 311 ASN A N 1
ATOM 2338 C CA . ASN A 1 311 ? -4.593 -9.631 -9.829 1.00 97.19 311 ASN A CA 1
ATOM 2339 C C . ASN A 1 311 ? -5.699 -10.386 -10.601 1.00 97.19 311 ASN A C 1
ATOM 2341 O O . ASN A 1 311 ? -6.646 -9.789 -11.125 1.00 97.19 311 ASN A O 1
ATOM 2345 N N . ALA A 1 312 ? -5.605 -11.716 -10.627 1.00 96.25 312 ALA A N 1
ATOM 2346 C CA . ALA A 1 312 ? -6.591 -12.615 -11.239 1.00 96.25 312 ALA A CA 1
ATOM 2347 C C . ALA A 1 312 ? -7.758 -13.026 -10.305 1.00 96.25 312 ALA A C 1
ATOM 2349 O O . ALA A 1 312 ? -8.617 -13.815 -10.706 1.00 96.25 312 ALA A O 1
ATOM 2350 N N . ALA A 1 313 ? -7.793 -12.526 -9.065 1.00 95.12 313 ALA A N 1
ATOM 2351 C CA . ALA A 1 313 ? -8.765 -12.885 -8.027 1.00 95.12 313 ALA A CA 1
ATOM 2352 C C . ALA A 1 313 ? -9.796 -11.776 -7.717 1.00 95.12 313 ALA A C 1
ATOM 2354 O O . ALA A 1 313 ? -10.558 -11.888 -6.752 1.00 95.12 313 ALA A O 1
ATOM 2355 N N . GLU A 1 314 ? -9.845 -10.704 -8.514 1.00 95.00 314 GLU A N 1
ATOM 2356 C CA . GLU A 1 314 ? -10.794 -9.604 -8.323 1.00 95.00 314 GLU A CA 1
ATOM 2357 C C . GLU A 1 314 ? -12.157 -9.955 -8.939 1.00 95.00 314 GLU A C 1
ATOM 2359 O O . GLU A 1 314 ? -12.283 -10.227 -10.130 1.00 95.00 314 GLU A O 1
ATOM 2364 N N . THR A 1 315 ? -13.206 -9.980 -8.115 1.00 93.62 315 THR A N 1
ATOM 2365 C CA . THR A 1 315 ? -14.530 -10.501 -8.504 1.00 93.62 315 THR A CA 1
ATOM 2366 C C . THR A 1 315 ? -15.660 -9.480 -8.410 1.00 93.62 315 THR A C 1
ATOM 2368 O O . THR A 1 315 ? -16.760 -9.759 -8.900 1.00 93.62 315 THR A O 1
ATOM 2371 N N . ALA A 1 316 ? -15.421 -8.313 -7.813 1.00 95.69 316 ALA A N 1
ATOM 2372 C CA . ALA A 1 316 ? -16.401 -7.252 -7.635 1.00 95.69 316 ALA A CA 1
ATOM 2373 C C . ALA A 1 316 ? -16.273 -6.159 -8.709 1.00 95.69 316 ALA A C 1
ATOM 2375 O O . ALA A 1 316 ? -17.305 -5.758 -9.257 1.00 95.69 316 ALA A O 1
ATOM 2376 N N . LEU A 1 317 ? -15.050 -5.731 -9.051 1.00 97.81 317 LEU A N 1
ATOM 2377 C CA . LEU A 1 317 ? -14.757 -4.608 -9.964 1.00 97.81 317 LEU A CA 1
ATOM 2378 C C . LEU A 1 317 ? -14.769 -4.976 -11.459 1.00 97.81 317 LEU A C 1
ATOM 2380 O O . LEU A 1 317 ? -13.832 -4.688 -12.199 1.00 97.81 317 LEU A O 1
ATOM 2384 N N . ALA A 1 318 ? -15.857 -5.587 -11.928 1.00 97.56 318 ALA A N 1
ATOM 2385 C CA . ALA A 1 318 ? -16.051 -5.849 -13.357 1.00 97.56 318 ALA A CA 1
ATOM 2386 C C . ALA A 1 318 ? -16.249 -4.538 -14.166 1.00 97.56 318 ALA A C 1
ATOM 2388 O O . ALA A 1 318 ? -16.859 -3.600 -13.637 1.00 97.56 318 ALA A O 1
ATOM 2389 N N . PRO A 1 319 ? -15.856 -4.470 -15.458 1.00 98.50 319 PRO A N 1
ATOM 2390 C CA . PRO A 1 319 ? -15.868 -3.239 -16.258 1.00 98.50 319 PRO A CA 1
ATOM 2391 C C . PRO A 1 319 ? -17.198 -2.472 -16.251 1.00 98.50 319 PRO A C 1
ATOM 2393 O O . PRO A 1 319 ? -17.221 -1.254 -16.077 1.00 98.50 319 PRO A O 1
ATOM 2396 N N . ALA A 1 320 ? -18.323 -3.184 -16.371 1.00 97.75 320 ALA A N 1
ATOM 2397 C CA . ALA A 1 320 ? -19.661 -2.588 -16.361 1.00 97.75 320 ALA A CA 1
ATOM 2398 C C . ALA A 1 320 ? -20.050 -1.959 -15.009 1.00 97.75 320 ALA A C 1
ATOM 2400 O O . ALA A 1 320 ? -20.857 -1.035 -14.976 1.00 97.75 320 ALA A O 1
ATOM 2401 N N . ARG A 1 321 ? -19.480 -2.441 -13.896 1.00 97.69 321 ARG A N 1
ATOM 2402 C CA . ARG A 1 321 ? -19.713 -1.891 -12.551 1.00 97.69 321 ARG A CA 1
ATOM 2403 C C . ARG A 1 321 ? -18.819 -0.686 -12.276 1.00 97.69 321 ARG A C 1
ATOM 2405 O O . ARG A 1 321 ? -19.294 0.283 -11.701 1.00 97.69 321 ARG A O 1
ATOM 2412 N N . VAL A 1 322 ? -17.564 -0.731 -12.733 1.00 98.44 322 VAL A N 1
ATOM 2413 C CA . VAL A 1 322 ? -16.607 0.387 -12.632 1.00 98.44 322 VAL A CA 1
ATOM 2414 C C . VAL A 1 322 ? -17.056 1.592 -13.467 1.00 98.44 322 VAL A C 1
ATOM 2416 O O . VAL A 1 322 ? -16.907 2.723 -13.029 1.00 98.44 322 VAL A O 1
ATOM 2419 N N . ALA A 1 323 ? -17.666 1.368 -14.636 1.00 98.12 323 ALA A N 1
ATOM 2420 C CA . ALA A 1 323 ? -18.292 2.434 -15.428 1.00 98.12 323 ALA A CA 1
ATOM 2421 C C . ALA A 1 323 ? -19.673 2.889 -14.904 1.00 98.12 323 ALA A C 1
ATOM 2423 O O . ALA A 1 323 ? -20.280 3.789 -15.484 1.00 98.12 323 ALA A O 1
ATOM 2424 N N . GLY A 1 324 ? -20.206 2.244 -13.862 1.00 95.88 324 GLY A N 1
ATOM 2425 C CA . GLY A 1 324 ? -21.503 2.570 -13.274 1.00 95.88 324 GLY A CA 1
ATOM 2426 C C . GLY A 1 324 ? -21.401 3.638 -12.177 1.00 95.88 324 GLY A C 1
ATOM 2427 O O . GLY A 1 324 ? -20.344 3.800 -11.569 1.00 95.88 324 GLY A O 1
ATOM 2428 N N . PRO A 1 325 ? -22.513 4.319 -11.836 1.00 94.62 325 PRO A N 1
ATOM 2429 C CA . PRO A 1 325 ? -22.523 5.399 -10.845 1.00 94.62 325 PRO A CA 1
ATOM 2430 C C . PRO A 1 325 ? -22.244 4.932 -9.408 1.00 94.62 325 PRO A C 1
ATOM 2432 O O . PRO A 1 325 ? -22.120 5.763 -8.521 1.00 94.62 325 PRO A O 1
ATOM 2435 N N . ALA A 1 326 ? -22.166 3.621 -9.158 1.00 95.31 326 ALA A N 1
ATOM 2436 C CA . ALA A 1 326 ? -21.825 3.069 -7.850 1.00 95.31 326 ALA A CA 1
ATOM 2437 C C . ALA A 1 326 ? -20.313 3.094 -7.557 1.00 95.31 326 ALA A C 1
ATOM 2439 O O . ALA A 1 326 ? -19.933 2.925 -6.400 1.00 95.31 326 ALA A O 1
ATOM 2440 N N . PHE A 1 327 ? -19.444 3.271 -8.561 1.00 98.12 327 PHE A N 1
ATOM 2441 C CA . PHE A 1 327 ? -17.996 3.307 -8.350 1.00 98.12 327 PHE A CA 1
ATOM 2442 C C . PHE A 1 327 ? -17.498 4.729 -8.042 1.00 98.12 327 PHE A C 1
ATOM 2444 O O . PHE A 1 327 ? -17.692 5.647 -8.839 1.00 98.12 327 PHE A O 1
ATOM 2451 N N . GLY A 1 328 ? -16.828 4.900 -6.901 1.00 97.31 328 GLY A N 1
ATOM 2452 C CA . GLY A 1 328 ? -16.285 6.185 -6.449 1.00 97.31 328 GLY A CA 1
ATOM 2453 C C . GLY A 1 328 ? -15.520 6.061 -5.129 1.00 97.31 328 GLY A C 1
ATOM 2454 O O . GLY A 1 328 ? -15.304 4.948 -4.643 1.00 97.31 328 GLY A O 1
ATOM 2455 N N . LEU A 1 329 ? -15.100 7.191 -4.551 1.00 97.06 329 LEU A N 1
ATOM 2456 C CA . LEU A 1 329 ? -14.408 7.231 -3.257 1.00 97.06 329 LEU A CA 1
ATOM 2457 C C . LEU A 1 329 ? -15.330 6.709 -2.139 1.00 97.06 329 LEU A C 1
ATOM 2459 O O . LEU A 1 329 ? -16.433 7.213 -1.949 1.00 97.06 329 LEU A O 1
ATOM 2463 N N . LEU A 1 330 ? -14.891 5.701 -1.385 1.00 95.88 330 LEU A N 1
ATOM 2464 C CA . LEU A 1 330 ? -15.661 5.109 -0.283 1.00 95.88 330 LEU A CA 1
ATOM 2465 C C . LEU A 1 330 ? -15.238 5.657 1.079 1.00 95.88 330 LEU A C 1
ATOM 2467 O O . LEU A 1 330 ? -16.085 5.945 1.922 1.00 95.88 330 LEU A O 1
ATOM 2471 N N . TRP A 1 331 ? -13.930 5.768 1.302 1.00 95.25 331 TRP A N 1
ATOM 2472 C CA . TRP A 1 331 ? -13.339 6.234 2.553 1.00 95.25 331 TRP A CA 1
ATOM 2473 C C . TRP A 1 331 ? -11.901 6.706 2.329 1.00 95.25 331 TRP A C 1
ATOM 2475 O O . TRP A 1 331 ? -11.251 6.359 1.338 1.00 95.25 331 TRP A O 1
ATOM 2485 N N . GLU A 1 332 ? -11.391 7.470 3.289 1.00 95.06 332 GLU A N 1
ATOM 2486 C CA . GLU A 1 332 ? -9.979 7.813 3.403 1.00 95.06 332 GLU A CA 1
ATOM 2487 C C . GLU A 1 332 ? -9.510 7.678 4.855 1.00 95.06 332 GLU A C 1
ATOM 2489 O O . GLU A 1 332 ? -10.310 7.783 5.786 1.00 95.06 332 GLU A O 1
ATOM 2494 N N . SER A 1 333 ? -8.223 7.395 5.055 1.00 96.12 333 SER A N 1
ATOM 2495 C CA . SER A 1 333 ? -7.604 7.485 6.379 1.00 96.12 333 SER A CA 1
ATOM 2496 C C . SER A 1 333 ? -7.439 8.952 6.794 1.00 96.12 333 SER A C 1
ATOM 2498 O O . SER A 1 333 ? -7.414 9.833 5.928 1.00 96.12 333 SER A O 1
ATOM 2500 N N . PRO A 1 334 ? -7.193 9.232 8.087 1.00 92.56 334 PRO A N 1
ATOM 2501 C CA . PRO A 1 334 ? -6.628 10.512 8.497 1.00 92.56 334 PRO A CA 1
ATOM 2502 C C . PRO A 1 334 ? -5.350 10.850 7.698 1.00 92.56 334 PRO A C 1
ATOM 2504 O O . PRO A 1 334 ? -4.668 9.927 7.222 1.00 92.56 334 PRO A O 1
ATOM 2507 N N . PRO A 1 335 ? -4.985 12.142 7.578 1.00 93.69 335 PRO A N 1
ATOM 2508 C CA . PRO A 1 335 ? -3.691 12.554 7.039 1.00 93.69 335 PRO A CA 1
ATOM 2509 C C . PRO A 1 335 ? -2.543 11.873 7.793 1.00 93.69 335 PRO A C 1
ATOM 2511 O O . PRO A 1 335 ? -2.553 11.813 9.025 1.00 93.69 335 PRO A O 1
ATOM 2514 N N . LEU A 1 336 ? -1.549 11.367 7.064 1.00 96.12 336 LEU A N 1
ATOM 2515 C CA . LEU A 1 336 ? -0.387 10.710 7.665 1.00 96.12 336 LEU A CA 1
ATOM 2516 C C . LEU A 1 336 ? 0.610 11.746 8.211 1.00 96.12 336 LEU A C 1
ATOM 2518 O O . LEU A 1 336 ? 0.555 12.939 7.904 1.00 96.12 336 LEU A O 1
ATOM 2522 N N . ASP A 1 337 ? 1.543 11.286 9.042 1.00 95.50 337 ASP A N 1
ATOM 2523 C CA . ASP A 1 337 ? 2.402 12.155 9.845 1.00 95.50 337 ASP A CA 1
ATOM 2524 C C . ASP A 1 337 ? 3.316 13.064 9.002 1.00 95.50 337 ASP A C 1
ATOM 2526 O O . ASP A 1 337 ? 4.109 12.624 8.158 1.00 95.50 337 ASP A O 1
ATOM 2530 N N . ALA A 1 338 ? 3.251 14.363 9.297 1.00 94.00 338 ALA A N 1
ATOM 2531 C CA . ALA A 1 338 ? 4.164 15.365 8.767 1.00 94.00 338 ALA A CA 1
ATOM 2532 C C . ALA A 1 338 ? 5.571 15.248 9.393 1.00 94.00 338 ALA A C 1
ATOM 2534 O O . ALA A 1 338 ? 5.735 14.839 10.545 1.00 94.00 338 ALA A O 1
ATOM 2535 N N . ALA A 1 339 ? 6.593 15.673 8.651 1.00 89.88 339 ALA A N 1
ATOM 2536 C CA . ALA A 1 339 ? 7.945 15.896 9.160 1.00 89.88 339 ALA A CA 1
ATOM 2537 C C . ALA A 1 339 ? 8.324 17.356 8.901 1.00 89.88 339 ALA A C 1
ATOM 2539 O O . ALA A 1 339 ? 8.193 17.833 7.778 1.00 89.88 339 ALA A O 1
ATOM 2540 N N . ASP A 1 340 ? 8.744 18.072 9.945 1.00 84.50 340 ASP A N 1
ATOM 2541 C CA . ASP A 1 340 ? 9.184 19.475 9.870 1.00 84.50 340 ASP A CA 1
ATOM 2542 C C . ASP A 1 340 ? 8.158 20.402 9.179 1.00 84.50 340 ASP A C 1
ATOM 2544 O O . ASP A 1 340 ? 8.492 21.289 8.397 1.00 84.50 340 ASP A O 1
ATOM 2548 N N . GLY A 1 341 ? 6.869 20.147 9.441 1.00 84.75 341 GLY A N 1
ATOM 2549 C CA . GLY A 1 341 ? 5.733 20.856 8.842 1.00 84.75 341 GLY A CA 1
ATOM 2550 C C . GLY A 1 341 ? 5.386 20.448 7.402 1.00 84.75 341 GLY A C 1
ATOM 2551 O O . GLY A 1 341 ? 4.383 20.922 6.876 1.00 84.75 341 GLY A O 1
ATOM 2552 N N . GLN A 1 342 ? 6.159 19.563 6.763 1.00 86.62 342 GLN A N 1
ATOM 2553 C CA . GLN A 1 342 ? 5.883 19.059 5.414 1.00 86.62 342 GLN A CA 1
ATOM 2554 C C . GLN A 1 342 ? 4.962 17.825 5.455 1.00 86.62 342 GLN A C 1
ATOM 2556 O O . GLN A 1 342 ? 5.319 16.822 6.091 1.00 86.62 342 GLN A O 1
ATOM 2561 N N . PRO A 1 343 ? 3.808 17.845 4.758 1.00 91.75 343 PRO A N 1
ATOM 2562 C CA . PRO A 1 343 ? 2.964 16.665 4.596 1.00 91.75 343 PRO A CA 1
ATOM 2563 C C . PRO A 1 343 ? 3.710 15.520 3.885 1.00 91.75 343 PRO A C 1
ATOM 2565 O O . PRO A 1 343 ? 4.580 15.778 3.047 1.00 91.75 343 PRO A O 1
ATOM 2568 N N . PRO A 1 344 ? 3.389 14.254 4.191 1.00 94.31 344 PRO A N 1
ATOM 2569 C CA . PRO A 1 344 ? 4.052 13.108 3.582 1.00 94.31 344 PRO A CA 1
ATOM 2570 C C . PRO A 1 344 ? 3.727 12.949 2.093 1.00 94.31 344 PRO A C 1
ATOM 2572 O O . PRO A 1 344 ? 2.716 13.441 1.589 1.00 94.31 344 PRO A O 1
ATOM 2575 N N . ARG A 1 345 ? 4.592 12.208 1.394 1.00 94.62 345 ARG A N 1
ATOM 2576 C CA . ARG A 1 345 ? 4.364 11.710 0.034 1.00 94.62 345 ARG A CA 1
ATOM 2577 C C . ARG A 1 345 ? 4.559 10.199 0.005 1.00 94.62 345 ARG A C 1
ATOM 2579 O O . ARG A 1 345 ? 5.576 9.689 0.485 1.00 94.62 345 ARG A O 1
ATOM 2586 N N . LEU A 1 346 ? 3.596 9.485 -0.564 1.00 96.69 346 LEU A N 1
ATOM 2587 C CA . LEU A 1 346 ? 3.658 8.038 -0.751 1.00 96.69 346 LEU A CA 1
ATOM 2588 C C . LEU A 1 346 ? 4.221 7.713 -2.143 1.00 96.69 346 LEU A C 1
ATOM 2590 O O . LEU A 1 346 ? 3.483 7.578 -3.111 1.00 96.69 346 LEU A O 1
ATOM 2594 N N . TYR A 1 347 ? 5.555 7.640 -2.241 1.00 95.69 347 TYR A N 1
ATOM 2595 C CA . TYR A 1 347 ? 6.254 7.075 -3.412 1.00 95.69 347 TYR A CA 1
ATOM 2596 C C . TYR A 1 347 ? 6.182 5.544 -3.408 1.00 95.69 347 TYR A C 1
ATOM 2598 O O . TYR A 1 347 ? 6.026 4.909 -4.451 1.00 95.69 347 TYR A O 1
ATOM 2606 N N . ALA A 1 348 ? 6.285 4.957 -2.212 1.00 97.38 348 ALA A N 1
ATOM 2607 C CA . ALA A 1 348 ? 6.002 3.556 -1.986 1.00 97.38 348 ALA A CA 1
ATOM 2608 C C . ALA A 1 348 ? 4.522 3.300 -2.280 1.00 97.38 348 ALA A C 1
ATOM 2610 O O . ALA A 1 348 ? 3.642 3.963 -1.727 1.00 97.38 348 ALA A O 1
ATOM 2611 N N . SER A 1 349 ? 4.254 2.321 -3.138 1.00 97.88 349 SER A N 1
ATOM 2612 C CA . SER A 1 349 ? 2.883 1.872 -3.387 1.00 97.88 349 SER A CA 1
ATOM 2613 C C . SER A 1 349 ? 2.357 1.133 -2.149 1.00 97.88 349 SER A C 1
ATOM 2615 O O . SER A 1 349 ? 3.162 0.535 -1.425 1.00 97.88 349 SER A O 1
ATOM 2617 N N . PRO A 1 350 ? 1.042 1.160 -1.866 1.00 98.38 350 PRO A N 1
ATOM 2618 C CA . PRO A 1 350 ? 0.479 0.369 -0.778 1.00 98.38 350 PRO A CA 1
ATOM 2619 C C . PRO A 1 350 ? 0.779 -1.128 -0.950 1.00 98.38 350 PRO A C 1
ATOM 2621 O O . PRO A 1 350 ? 1.001 -1.606 -2.060 1.00 98.38 350 PRO A O 1
ATOM 2624 N N . LEU A 1 351 ? 0.728 -1.880 0.146 1.00 98.75 351 LEU A N 1
ATOM 2625 C CA . LEU A 1 351 ? 0.563 -3.338 0.139 1.00 98.75 351 LEU A CA 1
ATOM 2626 C C . LEU A 1 351 ? -0.837 -3.676 0.659 1.00 98.75 351 LEU A C 1
ATOM 2628 O O . LEU A 1 351 ? -1.426 -2.859 1.366 1.00 98.75 351 LEU A O 1
ATOM 2632 N N . TYR A 1 352 ? -1.346 -4.879 0.394 1.00 98.62 352 TYR A N 1
ATOM 2633 C CA . TYR A 1 352 ? -2.611 -5.366 0.965 1.00 98.62 352 TYR A CA 1
ATOM 2634 C C . TYR A 1 352 ? -2.432 -6.735 1.620 1.00 98.62 352 TYR A C 1
ATOM 2636 O O . TYR A 1 352 ? -1.797 -7.621 1.054 1.00 98.62 352 TYR A O 1
ATOM 2644 N N . LEU A 1 353 ? -3.011 -6.920 2.803 1.00 97.81 353 LEU A N 1
ATOM 2645 C CA . LEU A 1 353 ? -2.988 -8.161 3.569 1.00 97.81 353 LEU A CA 1
ATOM 2646 C C . LEU A 1 353 ? -4.404 -8.474 4.046 1.00 97.81 353 LEU A C 1
ATOM 2648 O O . LEU A 1 353 ? -4.953 -7.742 4.864 1.00 97.81 353 LEU A O 1
ATOM 2652 N N . GLU A 1 354 ? -4.996 -9.575 3.591 1.00 94.38 354 GLU A N 1
ATOM 2653 C CA . GLU A 1 354 ? -6.403 -9.874 3.902 1.00 94.38 354 GLU A CA 1
ATOM 2654 C C . GLU A 1 354 ? -6.638 -10.229 5.378 1.00 94.38 354 GLU A C 1
ATOM 2656 O O . GLU A 1 354 ? -7.730 -10.027 5.906 1.00 94.38 354 GLU A O 1
ATOM 2661 N N . ARG A 1 355 ? -5.621 -10.776 6.056 1.00 93.19 355 ARG A N 1
ATOM 2662 C CA . ARG A 1 355 ? -5.709 -11.220 7.458 1.00 93.19 355 ARG A CA 1
ATOM 2663 C C . ARG A 1 355 ? -4.446 -10.874 8.237 1.00 93.19 355 ARG A C 1
ATOM 2665 O O . ARG A 1 355 ? -3.735 -11.762 8.717 1.00 93.19 355 ARG A O 1
ATOM 2672 N N . LEU A 1 356 ? -4.164 -9.580 8.357 1.00 96.50 356 LEU A N 1
ATOM 2673 C CA . LEU A 1 356 ? -3.151 -9.075 9.276 1.00 96.50 356 LEU A CA 1
ATOM 2674 C C . LEU A 1 356 ? -3.570 -9.397 10.717 1.00 96.50 356 LEU A C 1
ATOM 2676 O O . LEU A 1 356 ? -4.614 -8.935 11.165 1.00 96.50 356 LEU A O 1
ATOM 2680 N N . ALA A 1 357 ? -2.765 -10.180 11.438 1.00 95.38 357 ALA A N 1
ATOM 2681 C CA . ALA A 1 357 ? -2.935 -10.387 12.874 1.00 95.38 357 ALA A CA 1
ATOM 2682 C C . ALA A 1 357 ? -2.206 -9.278 13.636 1.00 95.38 357 ALA A C 1
ATOM 2684 O O . ALA A 1 357 ? -0.989 -9.152 13.503 1.00 95.38 357 ALA A O 1
ATOM 2685 N N . VAL A 1 358 ? -2.933 -8.490 14.425 1.00 96.00 358 VAL A N 1
ATOM 2686 C CA . VAL A 1 358 ? -2.352 -7.386 15.198 1.00 96.00 358 VAL A CA 1
ATOM 2687 C C . VAL A 1 358 ? -1.792 -7.928 16.517 1.00 96.00 358 VAL A C 1
ATOM 2689 O O . VAL A 1 358 ? -2.486 -8.609 17.271 1.00 96.00 358 VAL A O 1
ATOM 2692 N N . SER A 1 359 ? -0.513 -7.673 16.798 1.00 94.25 359 SER A N 1
ATOM 2693 C CA . SER A 1 359 ? 0.238 -8.299 17.905 1.00 94.25 359 SER A CA 1
ATOM 2694 C C . SER A 1 359 ? 0.448 -7.375 19.117 1.00 94.25 359 SER A C 1
ATOM 2696 O O . SER A 1 359 ? 0.761 -7.861 20.212 1.00 94.25 359 SER A O 1
ATOM 2698 N N . ALA A 1 360 ? 0.219 -6.067 18.954 1.00 90.69 360 ALA A N 1
ATOM 2699 C CA . ALA A 1 360 ? 0.338 -5.022 19.976 1.00 90.69 360 ALA A CA 1
ATOM 2700 C C . ALA A 1 360 ? -0.684 -3.886 19.744 1.00 90.69 360 ALA A C 1
ATOM 2702 O O . ALA A 1 360 ? -1.371 -3.877 18.729 1.00 90.69 360 ALA A O 1
ATOM 2703 N N . GLY A 1 361 ? -0.767 -2.921 20.667 1.00 85.81 361 GLY A N 1
ATOM 2704 C CA . GLY A 1 361 ? -1.715 -1.798 20.584 1.00 85.81 361 GLY A CA 1
ATOM 2705 C C . GLY A 1 361 ? -3.141 -2.148 21.033 1.00 85.81 361 GLY A C 1
ATOM 2706 O O . GLY A 1 361 ? -3.355 -3.190 21.654 1.00 85.81 361 GLY A O 1
ATOM 2707 N N . GLU A 1 362 ? -4.094 -1.259 20.726 1.00 81.00 362 GLU A N 1
ATOM 2708 C CA . GLU A 1 362 ? -5.529 -1.369 21.065 1.00 81.00 362 GLU A CA 1
ATOM 2709 C C . GLU A 1 362 ? -6.122 -2.713 20.609 1.00 81.00 362 GLU A C 1
ATOM 2711 O O . GLU A 1 362 ? -6.725 -3.441 21.397 1.00 81.00 362 GLU A O 1
ATOM 2716 N N . HIS A 1 363 ? -5.865 -3.079 19.351 1.00 86.44 363 HIS A N 1
ATOM 2717 C CA . HIS A 1 363 ? -6.465 -4.232 18.676 1.00 86.44 363 HIS A CA 1
ATOM 2718 C C . HIS A 1 363 ? -5.647 -5.533 18.809 1.00 86.44 363 HIS A C 1
ATOM 2720 O O . HIS A 1 363 ? -5.665 -6.399 17.929 1.00 86.44 363 HIS A O 1
ATOM 2726 N N . ARG A 1 364 ? -4.863 -5.678 19.883 1.00 88.81 364 ARG A N 1
ATOM 2727 C CA . ARG A 1 364 ? -3.993 -6.845 20.092 1.00 88.81 364 ARG A CA 1
ATOM 2728 C C . ARG A 1 364 ? -4.789 -8.156 20.132 1.00 88.81 364 ARG A C 1
ATOM 2730 O O . ARG A 1 364 ? -5.621 -8.363 21.008 1.00 88.81 364 ARG A O 1
ATOM 2737 N N . GLY A 1 365 ? -4.430 -9.089 19.252 1.00 85.69 365 GLY A N 1
ATOM 2738 C CA . GLY A 1 365 ? -5.073 -10.397 19.093 1.00 85.69 365 GLY A CA 1
ATOM 2739 C C . GLY A 1 365 ? -6.166 -10.425 18.020 1.00 85.69 365 GLY A C 1
ATOM 2740 O O . GLY A 1 365 ? -6.595 -11.509 17.629 1.00 85.69 365 GLY A O 1
ATOM 2741 N N . GLU A 1 366 ? -6.580 -9.266 17.508 1.00 88.69 366 GLU A N 1
ATOM 2742 C CA . GLU A 1 366 ? -7.593 -9.150 16.459 1.00 88.69 366 GLU A CA 1
ATOM 2743 C C . GLU A 1 366 ? -6.971 -9.300 15.056 1.00 88.69 366 GLU A C 1
ATOM 2745 O O . GLU A 1 366 ? -5.746 -9.276 14.871 1.00 88.69 366 GLU A O 1
ATOM 2750 N N . ARG A 1 367 ? -7.824 -9.511 14.046 1.00 93.75 367 ARG A N 1
ATOM 2751 C CA . ARG A 1 367 ? -7.416 -9.695 12.646 1.00 93.75 367 ARG A CA 1
ATOM 2752 C C . ARG A 1 367 ? -8.163 -8.732 11.735 1.00 93.75 367 ARG A C 1
ATOM 2754 O O . ARG A 1 367 ? -9.380 -8.624 11.834 1.00 93.75 367 ARG A O 1
ATOM 2761 N N . PHE A 1 368 ? -7.440 -8.112 10.809 1.00 95.56 368 PHE A N 1
ATOM 2762 C CA . PHE A 1 368 ? -7.985 -7.124 9.878 1.00 95.56 368 PHE A CA 1
ATOM 2763 C C . PHE A 1 368 ? -7.540 -7.407 8.446 1.00 95.56 368 PHE A C 1
ATOM 2765 O O . PHE A 1 368 ? -6.407 -7.837 8.214 1.00 95.56 368 PHE A O 1
ATOM 2772 N N . ALA A 1 369 ? -8.401 -7.071 7.487 1.00 97.19 369 ALA A N 1
ATOM 2773 C CA . ALA A 1 369 ? -7.952 -6.771 6.137 1.00 97.19 369 ALA A CA 1
ATOM 2774 C C . ALA A 1 369 ? -7.277 -5.396 6.180 1.00 97.19 369 ALA A C 1
ATOM 2776 O O . ALA A 1 369 ? -7.941 -4.390 6.440 1.00 97.19 369 ALA A O 1
ATOM 2777 N N . ALA A 1 370 ? -5.968 -5.336 5.965 1.00 98.12 370 ALA A N 1
ATOM 2778 C CA . ALA A 1 370 ? -5.168 -4.142 6.205 1.00 98.12 370 ALA A CA 1
ATOM 2779 C C . ALA A 1 370 ? -4.257 -3.803 5.024 1.00 98.12 370 ALA A C 1
ATOM 2781 O O . ALA A 1 370 ? -3.717 -4.684 4.356 1.00 98.12 370 ALA A O 1
ATOM 2782 N N . ALA A 1 371 ? -4.044 -2.510 4.809 1.00 98.75 371 ALA A N 1
ATOM 2783 C CA . ALA A 1 371 ? -3.035 -1.997 3.904 1.00 98.75 371 ALA A CA 1
ATOM 2784 C C . ALA A 1 371 ? -1.768 -1.634 4.681 1.00 98.75 371 ALA A C 1
ATOM 2786 O O . ALA A 1 371 ? -1.861 -1.023 5.747 1.00 98.75 371 ALA A O 1
ATOM 2787 N N . ILE A 1 372 ? -0.594 -1.963 4.137 1.00 98.81 372 ILE A N 1
ATOM 2788 C CA . ILE A 1 372 ? 0.681 -1.445 4.649 1.00 98.81 372 ILE A CA 1
ATOM 2789 C C . ILE A 1 372 ? 1.101 -0.259 3.788 1.00 98.81 372 ILE A C 1
ATOM 2791 O O . ILE A 1 372 ? 1.107 -0.349 2.561 1.00 98.81 372 ILE A O 1
ATOM 2795 N N . VAL A 1 373 ? 1.442 0.854 4.432 1.00 98.62 373 VAL A N 1
ATOM 2796 C CA . VAL A 1 373 ? 1.721 2.139 3.779 1.00 98.62 373 VAL A CA 1
ATOM 2797 C C . VAL A 1 373 ? 3.007 2.731 4.357 1.00 98.62 373 VAL A C 1
ATOM 2799 O O . VAL A 1 373 ? 3.245 2.618 5.558 1.00 98.62 373 VAL A O 1
ATOM 2802 N N . ALA A 1 374 ? 3.857 3.345 3.527 1.00 98.44 374 ALA A N 1
ATOM 2803 C CA . ALA A 1 374 ? 5.169 3.846 3.947 1.00 98.44 374 ALA A CA 1
ATOM 2804 C C . ALA A 1 374 ? 5.508 5.205 3.312 1.00 98.44 374 ALA A C 1
ATOM 2806 O O . ALA A 1 374 ? 5.382 5.369 2.101 1.00 98.44 374 ALA A O 1
ATOM 2807 N N . SER A 1 375 ? 5.933 6.183 4.118 1.00 97.50 375 SER A N 1
ATOM 2808 C CA . SER A 1 375 ? 6.018 7.588 3.701 1.00 97.50 375 SER A CA 1
ATOM 2809 C C . SER A 1 375 ? 7.429 8.153 3.563 1.00 97.50 375 SER A C 1
ATOM 2811 O O . SER A 1 375 ? 8.356 7.815 4.307 1.00 97.50 375 SER A O 1
ATOM 2813 N N . SER A 1 376 ? 7.552 9.150 2.681 1.00 95.56 376 SER A N 1
ATOM 2814 C CA . SER A 1 376 ? 8.745 9.990 2.522 1.00 95.56 376 SER A CA 1
ATOM 2815 C C . SER A 1 376 ? 9.206 10.666 3.824 1.00 95.56 376 SER A C 1
ATOM 2817 O O . SER A 1 376 ? 10.352 11.088 3.927 1.00 95.56 376 SER A O 1
ATOM 2819 N N . ASN A 1 377 ? 8.345 10.736 4.842 1.00 95.88 377 ASN A N 1
ATOM 2820 C CA . ASN A 1 377 ? 8.645 11.307 6.155 1.00 95.88 377 ASN A CA 1
ATOM 2821 C C . ASN A 1 377 ? 9.263 10.294 7.143 1.00 95.88 377 ASN A C 1
ATOM 2823 O O . ASN A 1 377 ? 9.598 10.664 8.270 1.00 95.88 377 ASN A O 1
ATOM 2827 N N . GLY A 1 378 ? 9.445 9.035 6.725 1.00 96.56 378 GLY A N 1
ATOM 2828 C CA . GLY A 1 378 ? 10.084 7.981 7.519 1.00 96.56 378 GLY A CA 1
ATOM 2829 C C . GLY A 1 378 ? 9.136 7.198 8.425 1.00 96.56 378 GLY A C 1
ATOM 2830 O O . GLY A 1 378 ? 9.587 6.648 9.431 1.00 96.56 378 GLY A O 1
ATOM 2831 N N . TYR A 1 379 ? 7.841 7.162 8.099 1.00 98.44 379 TYR A N 1
ATOM 2832 C CA . TYR A 1 379 ? 6.833 6.401 8.840 1.00 98.44 379 TYR A CA 1
ATOM 2833 C C . TYR A 1 379 ? 6.315 5.200 8.045 1.00 98.44 379 TYR A C 1
ATOM 2835 O O . TYR A 1 379 ? 6.173 5.267 6.825 1.00 98.44 379 TYR A O 1
ATOM 2843 N N . VAL A 1 380 ? 5.972 4.133 8.763 1.00 98.81 380 VAL A N 1
ATOM 2844 C CA . VAL A 1 380 ? 5.278 2.943 8.258 1.00 98.81 380 VAL A CA 1
ATOM 2845 C C . VAL A 1 380 ? 3.980 2.757 9.039 1.00 98.81 380 VAL A C 1
ATOM 2847 O O . VAL A 1 380 ? 3.965 2.979 10.249 1.00 98.81 380 VAL A O 1
ATOM 2850 N N . TYR A 1 381 ? 2.916 2.333 8.364 1.00 98.75 381 TYR A N 1
ATOM 2851 C CA . TYR A 1 381 ? 1.565 2.189 8.907 1.00 98.75 381 TYR A CA 1
ATOM 2852 C C . TYR A 1 381 ? 0.957 0.842 8.520 1.00 98.75 381 TYR A C 1
ATOM 2854 O O . TYR A 1 381 ? 1.164 0.387 7.393 1.00 98.75 381 TYR A O 1
ATOM 2862 N N . ALA A 1 382 ? 0.116 0.286 9.392 1.00 98.62 382 ALA A N 1
ATOM 2863 C CA . ALA A 1 382 ? -0.979 -0.591 8.985 1.00 98.62 382 ALA A CA 1
ATOM 2864 C C . ALA A 1 382 ? -2.306 0.162 9.113 1.00 98.62 382 ALA A C 1
ATOM 2866 O O . ALA A 1 382 ? -2.577 0.776 10.144 1.00 98.62 382 ALA A O 1
ATOM 2867 N N . ILE A 1 383 ? -3.137 0.107 8.074 1.00 98.56 383 ILE A N 1
ATOM 2868 C CA . ILE A 1 383 ? -4.418 0.818 7.999 1.00 98.56 383 ILE A CA 1
ATOM 2869 C C . ILE A 1 383 ? -5.516 -0.189 7.675 1.00 98.56 383 ILE A C 1
ATOM 2871 O O . ILE A 1 383 ? -5.398 -0.949 6.715 1.00 98.56 383 ILE A O 1
ATOM 2875 N N . ASN A 1 384 ? -6.582 -0.207 8.467 1.00 97.56 384 ASN A N 1
ATOM 2876 C CA . ASN A 1 384 ? -7.731 -1.074 8.251 1.00 97.56 384 ASN A CA 1
ATOM 2877 C C . ASN A 1 384 ? -8.449 -0.726 6.934 1.00 97.56 384 ASN A C 1
ATOM 2879 O O . ASN A 1 384 ? -8.683 0.445 6.646 1.00 97.56 384 ASN A O 1
ATOM 2883 N N . THR A 1 385 ? -8.834 -1.730 6.145 1.00 97.25 385 THR A N 1
ATOM 2884 C CA . THR A 1 385 ? -9.444 -1.541 4.811 1.00 97.25 385 THR A CA 1
ATOM 2885 C C . THR A 1 385 ? -10.915 -1.946 4.729 1.00 97.25 385 THR A C 1
ATOM 2887 O O . THR A 1 385 ? -11.598 -1.571 3.779 1.00 97.25 385 THR A O 1
ATOM 2890 N N . ALA A 1 386 ? -11.427 -2.673 5.726 1.00 93.94 386 ALA A N 1
ATOM 2891 C CA . ALA A 1 386 ? -12.808 -3.151 5.778 1.00 93.94 386 ALA A CA 1
ATOM 2892 C C . ALA A 1 386 ? -13.401 -2.944 7.178 1.00 93.94 386 ALA A C 1
ATOM 2894 O O . ALA A 1 386 ? -12.669 -2.836 8.157 1.00 93.94 386 ALA A O 1
ATOM 2895 N N . ARG A 1 387 ? -14.730 -2.902 7.314 1.00 89.88 387 ARG A N 1
ATOM 2896 C CA . ARG A 1 387 ? -15.356 -2.821 8.645 1.00 89.88 387 ARG A CA 1
ATOM 2897 C C . ARG A 1 387 ? -15.057 -4.100 9.436 1.00 89.88 387 ARG A C 1
ATOM 2899 O O . ARG A 1 387 ? -15.380 -5.188 8.967 1.00 89.88 387 ARG A O 1
ATOM 2906 N N . ALA A 1 388 ? -14.483 -3.966 10.627 1.00 86.06 388 ALA A N 1
ATOM 2907 C CA . ALA A 1 388 ? -14.100 -5.085 11.486 1.00 86.06 388 ALA A CA 1
ATOM 2908 C C . ALA A 1 388 ? -14.730 -4.898 12.870 1.00 86.06 388 ALA A C 1
ATOM 2910 O O . ALA A 1 388 ? -14.236 -4.134 13.697 1.00 86.06 388 ALA A O 1
ATOM 2911 N N . GLY A 1 389 ? -15.884 -5.539 13.088 1.00 82.88 389 GLY A N 1
ATOM 2912 C CA . GLY A 1 389 ? -16.756 -5.198 14.210 1.00 82.88 389 GLY A CA 1
ATOM 2913 C C . GLY A 1 389 ? -17.147 -3.725 14.122 1.00 82.88 389 GLY A C 1
ATOM 2914 O O . GLY A 1 389 ? -17.755 -3.299 13.137 1.00 82.88 389 GLY A O 1
ATOM 2915 N N . ASP A 1 390 ? -16.744 -2.956 15.125 1.00 81.75 390 ASP A N 1
ATOM 2916 C CA . ASP A 1 390 ? -16.963 -1.514 15.212 1.00 81.75 390 ASP A CA 1
ATOM 2917 C C . ASP A 1 390 ? -15.885 -0.676 14.525 1.00 81.75 390 ASP A C 1
ATOM 2919 O O . ASP A 1 390 ? -16.173 0.441 14.088 1.00 81.75 390 ASP A O 1
ATOM 2923 N N . VAL A 1 391 ? -14.689 -1.236 14.338 1.00 87.62 391 VAL A N 1
ATOM 2924 C CA . VAL A 1 391 ? -13.551 -0.546 13.735 1.00 87.62 391 VAL A CA 1
ATOM 2925 C C . VAL A 1 391 ? -13.840 -0.244 12.265 1.00 87.62 391 VAL A C 1
ATOM 2927 O O . VAL A 1 391 ? -14.076 -1.136 11.441 1.00 87.62 391 VAL A O 1
ATOM 2930 N N . ALA A 1 392 ? -13.821 1.043 11.935 1.00 91.12 392 ALA A N 1
ATOM 2931 C CA . ALA A 1 392 ? -14.085 1.541 10.596 1.00 91.12 392 ALA A CA 1
ATOM 2932 C C . ALA A 1 392 ? -12.889 1.324 9.648 1.00 91.12 392 ALA A C 1
ATOM 2934 O O . ALA A 1 392 ? -11.736 1.299 10.097 1.00 91.12 392 ALA A O 1
ATOM 2935 N N . PRO A 1 393 ? -13.127 1.183 8.331 1.00 95.00 393 PRO A N 1
ATOM 2936 C CA . PRO A 1 393 ? -12.051 1.285 7.351 1.00 95.00 393 PRO A CA 1
ATOM 2937 C C . PRO A 1 393 ? -11.436 2.697 7.384 1.00 95.00 393 PRO A C 1
ATOM 2939 O O . PRO A 1 393 ? -12.113 3.664 7.721 1.00 95.00 393 PRO A O 1
ATOM 2942 N N . GLY A 1 394 ? -10.145 2.814 7.078 1.00 95.62 394 GLY A N 1
ATOM 2943 C CA . GLY A 1 394 ? -9.362 4.047 7.227 1.00 95.62 394 GLY A CA 1
ATOM 2944 C C . GLY A 1 394 ? -8.704 4.229 8.604 1.00 95.62 394 GLY A C 1
ATOM 2945 O O . GLY A 1 394 ? -7.761 5.012 8.714 1.00 95.62 394 GLY A O 1
ATOM 2946 N N . ARG A 1 395 ? -9.121 3.479 9.640 1.00 93.94 395 ARG A N 1
ATOM 2947 C CA . ARG A 1 395 ? -8.473 3.466 10.968 1.00 93.94 395 ARG A CA 1
ATOM 2948 C C . ARG A 1 395 ? -7.016 3.003 10.859 1.00 93.94 395 ARG A C 1
ATOM 2950 O O . ARG A 1 395 ? -6.741 1.940 10.301 1.00 93.94 395 ARG A O 1
ATOM 2957 N N . ILE A 1 396 ? -6.088 3.762 11.437 1.00 95.44 396 ILE A N 1
ATOM 2958 C CA . ILE A 1 396 ? -4.687 3.342 11.590 1.00 95.44 396 ILE A CA 1
ATOM 2959 C C . ILE A 1 396 ? -4.615 2.320 12.735 1.00 95.44 396 ILE A C 1
ATOM 2961 O O . ILE A 1 396 ? -4.981 2.636 13.860 1.00 95.44 396 ILE A O 1
ATOM 2965 N N . LEU A 1 397 ? -4.154 1.101 12.444 1.00 94.75 397 LEU A N 1
ATOM 2966 C CA . LEU A 1 397 ? -4.042 -0.007 13.407 1.00 94.75 397 LEU A CA 1
ATOM 2967 C C . LEU A 1 397 ? -2.738 0.063 14.213 1.00 94.75 397 LEU A C 1
ATOM 2969 O O . LEU A 1 397 ? -2.714 -0.230 15.405 1.00 94.75 397 LEU A O 1
ATOM 2973 N N . TRP A 1 398 ? -1.647 0.446 13.547 1.00 96.62 398 TRP A N 1
ATOM 2974 C CA . TRP A 1 398 ? -0.368 0.794 14.163 1.00 96.62 398 TRP A CA 1
ATOM 2975 C C . TRP A 1 398 ? 0.424 1.719 13.236 1.00 96.62 398 TRP A C 1
ATOM 2977 O O . TRP A 1 398 ? 0.203 1.743 12.020 1.00 96.62 398 TRP A O 1
ATOM 2987 N N . ARG A 1 399 ? 1.370 2.474 13.807 1.00 96.94 399 ARG A N 1
ATOM 2988 C CA . ARG A 1 399 ? 2.331 3.299 13.061 1.00 96.94 399 ARG A CA 1
ATOM 2989 C C . ARG A 1 399 ? 3.689 3.364 13.752 1.00 96.94 399 ARG A C 1
ATOM 2991 O O . ARG A 1 399 ? 3.753 3.465 14.975 1.00 96.94 399 ARG A O 1
ATOM 2998 N N . THR A 1 400 ? 4.756 3.390 12.960 1.00 98.00 400 THR A N 1
ATOM 2999 C CA . THR A 1 400 ? 6.145 3.417 13.436 1.00 98.00 400 THR A CA 1
ATOM 3000 C C . THR A 1 400 ? 6.951 4.446 12.658 1.00 98.00 400 THR A C 1
ATOM 3002 O O . THR A 1 400 ? 7.038 4.360 11.434 1.00 98.00 400 THR A O 1
ATOM 3005 N N . ARG A 1 401 ? 7.601 5.385 13.358 1.00 97.00 401 ARG A N 1
ATOM 3006 C CA . ARG A 1 401 ? 8.636 6.251 12.773 1.00 97.00 401 ARG A CA 1
ATOM 3007 C C . ARG A 1 401 ? 9.992 5.554 12.861 1.00 97.00 401 ARG A C 1
ATOM 3009 O O . ARG A 1 401 ? 10.430 5.229 13.959 1.00 97.00 401 ARG A O 1
ATOM 3016 N N . LEU A 1 402 ? 10.666 5.354 11.731 1.00 97.69 402 LEU A N 1
ATOM 3017 C CA . LEU A 1 402 ? 11.964 4.669 11.680 1.00 97.69 402 LEU A CA 1
ATOM 3018 C C . LEU A 1 402 ? 13.117 5.585 12.113 1.00 97.69 402 LEU A C 1
ATOM 3020 O O . LEU A 1 402 ? 13.967 5.184 12.905 1.00 97.69 402 LEU A O 1
ATOM 3024 N N . ALA A 1 403 ? 13.132 6.819 11.600 1.00 94.94 403 ALA A N 1
ATOM 3025 C CA . ALA A 1 403 ? 14.004 7.915 12.023 1.00 94.94 403 ALA A CA 1
ATOM 3026 C C . ALA A 1 403 ? 13.488 9.252 11.446 1.00 94.94 403 ALA A C 1
ATOM 3028 O O . ALA A 1 403 ? 12.440 9.311 10.797 1.00 94.94 403 ALA A O 1
ATOM 3029 N N . ALA A 1 404 ? 14.235 10.340 11.650 1.00 94.88 404 ALA A N 1
ATOM 3030 C CA . ALA A 1 404 ? 14.093 11.526 10.805 1.00 94.88 404 ALA A CA 1
ATOM 3031 C C . ALA A 1 404 ? 14.505 11.194 9.348 1.00 94.88 404 ALA A C 1
ATOM 3033 O O . ALA A 1 404 ? 15.414 10.378 9.159 1.00 94.88 404 ALA A O 1
ATOM 3034 N N . PRO A 1 405 ? 13.858 11.784 8.328 1.00 93.81 405 PRO A N 1
ATOM 3035 C CA . PRO A 1 405 ? 14.229 11.608 6.922 1.00 93.81 405 PRO A CA 1
ATOM 3036 C C . PRO A 1 405 ? 15.507 12.380 6.551 1.00 93.81 405 PRO A C 1
ATOM 3038 O O . PRO A 1 405 ? 15.894 13.340 7.216 1.00 93.81 405 PRO A O 1
ATOM 3041 N N . CYS A 1 406 ? 16.162 11.988 5.459 1.00 89.75 406 CYS A N 1
ATOM 3042 C CA . CYS A 1 406 ? 17.266 12.737 4.867 1.00 89.75 406 CYS A CA 1
ATOM 3043 C C . CYS A 1 406 ? 16.796 14.047 4.214 1.00 89.75 406 CYS A C 1
ATOM 3045 O O . CYS A 1 406 ? 15.767 14.100 3.537 1.00 89.75 406 CYS A O 1
ATOM 3047 N N . HIS A 1 407 ? 17.654 15.066 4.284 1.00 79.38 407 HIS A N 1
ATOM 3048 C CA . HIS A 1 407 ? 17.679 16.165 3.319 1.00 79.38 407 HIS A CA 1
ATOM 3049 C C . HIS A 1 407 ? 18.867 15.940 2.381 1.00 79.38 407 HIS A C 1
ATOM 3051 O O . HIS A 1 407 ? 20.024 16.098 2.785 1.00 79.38 407 HIS A O 1
ATOM 3057 N N . LEU A 1 408 ? 18.590 15.515 1.147 1.00 73.81 408 LEU A N 1
ATOM 3058 C CA . LEU A 1 408 ? 19.621 15.410 0.115 1.00 73.81 408 LEU A CA 1
ATOM 3059 C C . LEU A 1 408 ? 20.150 16.810 -0.247 1.00 73.81 408 LEU A C 1
ATOM 3061 O O . LEU A 1 408 ? 19.462 17.816 -0.074 1.00 73.81 408 LEU A O 1
ATOM 3065 N N . GLN A 1 409 ? 21.404 16.868 -0.691 1.00 63.97 409 GLN A N 1
ATOM 3066 C CA . GLN A 1 409 ? 22.115 18.104 -1.026 1.00 63.97 409 GLN A CA 1
ATOM 3067 C C . GLN A 1 409 ? 22.496 18.091 -2.514 1.00 63.97 409 GLN A C 1
ATOM 3069 O O . GLN A 1 409 ? 22.816 17.019 -3.025 1.00 63.97 409 GLN A O 1
ATOM 3074 N N . PRO A 1 410 ? 22.481 19.241 -3.215 1.00 54.81 410 PRO A N 1
ATOM 3075 C CA . PRO A 1 410 ? 22.184 20.589 -2.711 1.00 54.81 410 PRO A CA 1
ATOM 3076 C C . PRO A 1 410 ? 20.684 20.883 -2.515 1.00 54.81 410 PRO A C 1
ATOM 3078 O O . PRO A 1 410 ? 20.339 21.941 -1.998 1.00 54.81 410 PRO A O 1
ATOM 3081 N N . ALA A 1 411 ? 19.790 19.975 -2.921 1.00 59.91 411 ALA A N 1
ATOM 3082 C CA . ALA A 1 411 ? 18.346 20.106 -2.727 1.00 59.91 411 ALA A CA 1
ATOM 3083 C C . ALA A 1 411 ? 17.686 18.736 -2.458 1.00 59.91 411 ALA A C 1
ATOM 3085 O O . ALA A 1 411 ? 18.164 17.722 -2.977 1.00 59.91 411 ALA A O 1
ATOM 3086 N N . PRO A 1 412 ? 16.584 18.688 -1.683 1.00 68.06 412 PRO A N 1
ATOM 3087 C CA . PRO A 1 412 ? 15.819 17.464 -1.452 1.00 68.06 412 PRO A CA 1
ATOM 3088 C C . PRO A 1 412 ? 15.119 16.966 -2.727 1.00 68.06 412 PRO A C 1
ATOM 3090 O O . PRO A 1 412 ? 14.699 17.766 -3.570 1.00 68.06 412 PRO A O 1
ATOM 3093 N N . LEU A 1 413 ? 14.946 15.644 -2.847 1.00 79.00 413 LEU A N 1
ATOM 3094 C CA . LEU A 1 413 ? 14.290 15.018 -4.000 1.00 79.00 413 LEU A CA 1
ATOM 3095 C C . LEU A 1 413 ? 12.851 15.538 -4.150 1.00 79.00 413 LEU A C 1
ATOM 3097 O O . LEU A 1 413 ? 12.068 15.510 -3.203 1.00 79.00 413 LEU A O 1
ATOM 3101 N N . ASP A 1 414 ? 12.525 16.057 -5.338 1.00 82.94 414 ASP A N 1
ATOM 3102 C CA . ASP A 1 414 ? 11.231 16.672 -5.683 1.00 82.94 414 ASP A CA 1
ATOM 3103 C C . ASP A 1 414 ? 10.739 17.778 -4.713 1.00 82.94 414 ASP A C 1
ATOM 3105 O O . ASP A 1 414 ? 9.567 18.166 -4.743 1.00 82.94 414 ASP A O 1
ATOM 3109 N N . GLY A 1 415 ? 11.635 18.327 -3.881 1.00 79.94 415 GLY A N 1
ATOM 3110 C CA . GLY A 1 415 ? 11.333 19.358 -2.885 1.00 79.94 415 GLY A CA 1
ATOM 3111 C C . GLY A 1 415 ? 10.830 18.848 -1.527 1.00 79.94 415 GLY A C 1
ATOM 3112 O O . GLY A 1 415 ? 10.492 19.678 -0.687 1.00 79.94 415 GLY A O 1
ATOM 3113 N N . VAL A 1 416 ? 10.772 17.531 -1.290 1.00 87.88 416 VAL A N 1
ATOM 3114 C CA . VAL A 1 416 ? 10.152 16.919 -0.092 1.00 87.88 416 VAL A CA 1
ATOM 3115 C C . VAL A 1 416 ? 11.153 16.111 0.755 1.00 87.88 416 VAL A C 1
ATOM 3117 O O . VAL A 1 416 ? 12.198 15.701 0.240 1.00 87.88 416 VAL A O 1
ATOM 3120 N N . PRO A 1 417 ? 10.881 15.858 2.054 1.00 90.19 417 PRO A N 1
ATOM 3121 C CA . PRO A 1 417 ? 11.754 15.031 2.889 1.00 90.19 417 PRO A CA 1
ATOM 3122 C C . PRO A 1 417 ? 12.014 13.651 2.267 1.00 90.19 417 PRO A C 1
ATOM 3124 O O . PRO A 1 417 ? 11.128 13.062 1.654 1.00 90.19 417 PRO A O 1
ATOM 3127 N N . THR A 1 418 ? 13.241 13.139 2.392 1.00 91.12 418 THR A N 1
ATOM 3128 C CA . THR A 1 418 ? 13.671 11.888 1.747 1.00 91.12 418 THR A CA 1
ATOM 3129 C C . THR A 1 418 ? 13.894 10.788 2.787 1.00 91.12 418 THR A C 1
ATOM 3131 O O . THR A 1 418 ? 15.005 10.592 3.263 1.00 91.12 418 THR A O 1
ATOM 3134 N N . GLY A 1 419 ? 12.825 10.101 3.183 1.00 94.81 419 GLY A N 1
ATOM 3135 C CA . GLY A 1 419 ? 12.831 8.972 4.120 1.00 94.81 419 GLY A CA 1
ATOM 3136 C C . GLY A 1 419 ? 12.685 7.631 3.404 1.00 94.81 419 GLY A C 1
ATOM 3137 O O . GLY A 1 419 ? 13.658 7.120 2.851 1.00 94.81 419 GLY A O 1
ATOM 3138 N N . ILE A 1 420 ? 11.472 7.070 3.407 1.00 97.12 420 ILE A N 1
ATOM 3139 C CA . ILE A 1 420 ? 11.132 5.847 2.668 1.00 97.12 420 ILE A CA 1
ATOM 3140 C C . ILE A 1 420 ? 10.624 6.247 1.282 1.00 97.12 420 ILE A C 1
ATOM 3142 O O . ILE A 1 420 ? 9.691 7.042 1.170 1.00 97.12 420 ILE A O 1
ATOM 3146 N N . LEU A 1 421 ? 11.233 5.699 0.227 1.00 95.31 421 LEU A N 1
ATOM 3147 C CA . LEU A 1 421 ? 10.787 5.919 -1.155 1.00 95.31 421 LEU A CA 1
ATOM 3148 C C . LEU A 1 421 ? 10.405 4.623 -1.881 1.00 95.31 421 LEU A C 1
ATOM 3150 O O . LEU A 1 421 ? 9.484 4.637 -2.691 1.00 95.31 421 LEU A O 1
ATOM 3154 N N . GLY A 1 422 ? 11.122 3.524 -1.628 1.00 95.69 422 GLY A N 1
ATOM 3155 C CA . GLY A 1 422 ? 10.842 2.229 -2.244 1.00 95.69 422 GLY A CA 1
ATOM 3156 C C . GLY A 1 422 ? 9.688 1.498 -1.567 1.00 95.69 422 GLY A C 1
ATOM 3157 O O . GLY A 1 422 ? 9.565 1.513 -0.342 1.00 95.69 422 GLY A O 1
ATOM 3158 N N . THR A 1 423 ? 8.857 0.829 -2.368 1.00 98.44 423 THR A N 1
ATOM 3159 C CA . THR A 1 423 ? 7.769 -0.021 -1.867 1.00 98.44 423 THR A CA 1
ATOM 3160 C C . THR A 1 423 ? 8.326 -1.148 -0.978 1.00 98.44 423 THR A C 1
ATOM 3162 O O . THR A 1 423 ? 9.209 -1.883 -1.438 1.00 98.44 423 THR A O 1
ATOM 3165 N N . PRO A 1 424 ? 7.835 -1.303 0.271 1.00 98.75 424 PRO A N 1
ATOM 3166 C CA . PRO A 1 424 ? 8.214 -2.395 1.170 1.00 98.75 424 PRO A CA 1
ATOM 3167 C C . PRO A 1 424 ? 7.919 -3.798 0.611 1.00 98.75 424 PRO A C 1
ATOM 3169 O O . PRO A 1 424 ? 7.227 -3.961 -0.395 1.00 98.75 424 PRO A O 1
ATOM 3172 N N . VAL A 1 425 ? 8.395 -4.832 1.310 1.00 98.88 425 VAL A N 1
ATOM 3173 C CA . VAL A 1 425 ? 7.991 -6.228 1.063 1.00 98.88 425 VAL A CA 1
ATOM 3174 C C . VAL A 1 425 ? 7.640 -6.940 2.368 1.00 98.88 425 VAL A C 1
ATOM 3176 O O . VAL A 1 425 ? 8.398 -6.891 3.337 1.00 98.88 425 VAL A O 1
ATOM 3179 N N . ALA A 1 426 ? 6.481 -7.596 2.401 1.00 98.69 426 ALA A N 1
ATOM 3180 C CA . ALA A 1 426 ? 6.005 -8.367 3.543 1.00 98.69 426 ALA A CA 1
ATOM 3181 C C . ALA A 1 426 ? 6.314 -9.865 3.371 1.00 98.69 426 ALA A C 1
ATOM 3183 O O . ALA A 1 426 ? 5.788 -10.517 2.471 1.00 98.69 426 ALA A O 1
ATOM 3184 N N . ASP A 1 427 ? 7.103 -10.439 4.282 1.00 98.00 427 ASP A N 1
ATOM 3185 C CA . ASP A 1 427 ? 7.140 -11.889 4.487 1.00 98.00 427 ASP A CA 1
ATOM 3186 C C . ASP A 1 427 ? 5.963 -12.261 5.398 1.00 98.00 427 ASP A C 1
ATOM 3188 O O . ASP A 1 427 ? 6.060 -12.278 6.630 1.00 98.00 427 ASP A O 1
ATOM 3192 N N . VAL A 1 428 ? 4.813 -12.516 4.771 1.00 95.69 428 VAL A N 1
ATOM 3193 C CA . VAL A 1 428 ? 3.562 -12.861 5.463 1.00 95.69 428 VAL A CA 1
ATOM 3194 C C . VAL A 1 428 ? 3.691 -14.177 6.235 1.00 95.69 428 VAL A C 1
ATOM 3196 O O . VAL A 1 428 ? 3.086 -14.317 7.297 1.00 95.69 428 VAL A O 1
ATOM 3199 N N . ALA A 1 429 ? 4.497 -15.124 5.742 1.00 93.38 429 ALA A N 1
ATOM 3200 C CA . ALA A 1 429 ? 4.692 -16.427 6.373 1.00 93.38 429 ALA A CA 1
ATOM 3201 C C . ALA A 1 429 ? 5.500 -16.322 7.676 1.00 93.38 429 ALA A C 1
ATOM 3203 O O . ALA A 1 429 ? 5.198 -17.018 8.644 1.00 93.38 429 ALA A O 1
ATOM 3204 N N . ARG A 1 430 ? 6.494 -15.425 7.730 1.00 95.25 430 ARG A N 1
ATOM 3205 C CA . ARG A 1 430 ? 7.296 -15.156 8.939 1.00 95.25 430 ARG A CA 1
ATOM 3206 C C . ARG A 1 430 ? 6.769 -14.015 9.802 1.00 95.25 430 ARG A C 1
ATOM 3208 O O . ARG A 1 430 ? 7.354 -13.750 10.850 1.00 95.25 430 ARG A O 1
ATOM 3215 N N . GLY A 1 431 ? 5.708 -13.332 9.372 1.00 96.81 431 GLY A N 1
ATOM 3216 C CA . GLY A 1 431 ? 5.153 -12.173 10.069 1.00 96.81 431 GLY A CA 1
ATOM 3217 C C . GLY A 1 431 ? 6.109 -10.979 10.092 1.00 96.81 431 GLY A C 1
ATOM 3218 O O . GLY A 1 431 ? 6.221 -10.311 11.116 1.00 96.81 431 GLY A O 1
ATOM 3219 N N . ARG A 1 432 ? 6.821 -10.709 8.989 1.00 98.31 432 ARG A N 1
ATOM 3220 C CA . ARG A 1 432 ? 7.826 -9.633 8.912 1.00 98.31 432 ARG A CA 1
ATOM 3221 C C . ARG A 1 432 ? 7.544 -8.652 7.782 1.00 98.31 432 ARG A C 1
ATOM 3223 O O . ARG A 1 432 ? 7.065 -9.039 6.721 1.00 98.31 432 ARG A O 1
ATOM 3230 N N . LEU A 1 433 ? 7.914 -7.394 7.987 1.00 98.88 433 LEU A N 1
ATOM 3231 C CA . LEU A 1 433 ? 7.906 -6.349 6.967 1.00 98.88 433 LEU A CA 1
ATOM 3232 C C . LEU A 1 433 ? 9.317 -5.799 6.775 1.00 98.88 433 LEU A C 1
ATOM 3234 O O . LEU A 1 433 ? 9.926 -5.328 7.732 1.00 98.88 433 LEU A O 1
ATOM 3238 N N . TYR A 1 434 ? 9.814 -5.809 5.543 1.00 98.94 434 TYR A N 1
ATOM 3239 C CA . TYR A 1 434 ? 11.103 -5.228 5.182 1.00 98.94 434 TYR A CA 1
ATOM 3240 C C . TYR A 1 434 ? 10.905 -3.885 4.485 1.00 98.94 434 TYR A C 1
ATOM 3242 O O . TYR A 1 434 ? 10.093 -3.769 3.567 1.00 98.94 434 TYR A O 1
ATOM 3250 N N . VAL A 1 435 ? 11.651 -2.872 4.925 1.00 98.81 435 VAL A N 1
ATOM 3251 C CA . VAL A 1 435 ? 11.534 -1.482 4.462 1.00 98.81 435 VAL A CA 1
ATOM 3252 C C . VAL A 1 435 ? 12.893 -0.783 4.500 1.00 98.81 435 VAL A C 1
ATOM 3254 O O . VAL A 1 435 ? 13.749 -1.104 5.323 1.00 98.81 435 VAL A O 1
ATOM 3257 N N . THR A 1 436 ? 13.108 0.177 3.608 1.00 98.06 436 THR A N 1
ATOM 3258 C CA . THR A 1 436 ? 14.337 0.971 3.494 1.00 98.06 436 THR A CA 1
ATOM 3259 C C . THR A 1 436 ? 14.069 2.436 3.808 1.00 98.06 436 THR A C 1
ATOM 3261 O O . THR A 1 436 ? 13.091 3.010 3.339 1.00 98.06 436 THR A O 1
ATOM 3264 N N . HIS A 1 437 ? 14.953 3.064 4.581 1.00 96.88 437 HIS A N 1
ATOM 3265 C CA . HIS A 1 437 ? 14.827 4.470 4.981 1.00 96.88 437 HIS A CA 1
ATOM 3266 C C . HIS A 1 437 ? 16.182 5.173 4.931 1.00 96.88 437 HIS A C 1
ATOM 3268 O O . HIS A 1 437 ? 17.203 4.567 5.264 1.00 96.88 437 HIS A O 1
ATOM 3274 N N . CYS A 1 438 ? 16.188 6.443 4.522 1.00 94.44 438 CYS A N 1
ATOM 3275 C CA . CYS A 1 438 ? 17.356 7.317 4.594 1.00 94.44 438 CYS A CA 1
ATOM 3276 C C . CYS A 1 438 ? 17.283 8.199 5.845 1.00 94.44 438 CYS A C 1
ATOM 3278 O O . CYS A 1 438 ? 16.392 9.044 5.949 1.00 94.44 438 CYS A O 1
ATOM 3280 N N . ASP A 1 439 ? 18.242 8.057 6.765 1.00 90.81 439 ASP A N 1
ATOM 3281 C CA . ASP A 1 439 ? 18.402 8.967 7.905 1.00 90.81 439 ASP A CA 1
ATOM 3282 C C . ASP A 1 439 ? 19.597 9.938 7.734 1.00 90.81 439 ASP A C 1
ATOM 3284 O O . ASP A 1 439 ? 20.592 9.604 7.078 1.00 90.81 439 ASP A O 1
ATOM 3288 N N . PRO A 1 440 ? 19.565 11.138 8.350 1.00 88.25 440 PRO A N 1
ATOM 3289 C CA . PRO A 1 440 ? 20.628 12.135 8.212 1.00 88.25 440 PRO A CA 1
ATOM 3290 C C . PRO A 1 440 ? 22.046 11.685 8.602 1.00 88.25 440 PRO A C 1
ATOM 3292 O O . PRO A 1 440 ? 23.006 12.280 8.112 1.00 88.25 440 PRO A O 1
ATOM 3295 N N . ARG A 1 441 ? 22.198 10.685 9.486 1.00 87.62 441 ARG A N 1
ATOM 3296 C CA . ARG A 1 441 ? 23.491 10.252 10.047 1.00 87.62 441 ARG A CA 1
ATOM 3297 C C . ARG A 1 441 ? 24.031 8.993 9.373 1.00 87.62 441 ARG A C 1
ATOM 3299 O O . ARG A 1 441 ? 25.181 8.993 8.946 1.00 87.62 441 ARG A O 1
ATOM 3306 N N . SER A 1 442 ? 23.226 7.934 9.282 1.00 88.31 442 SER A N 1
ATOM 3307 C CA . SER A 1 442 ? 23.650 6.626 8.754 1.00 88.31 442 SER A CA 1
ATOM 3308 C C . SER A 1 442 ? 23.226 6.382 7.302 1.00 88.31 442 SER A C 1
ATOM 3310 O O . SER A 1 442 ? 23.594 5.351 6.738 1.00 88.31 442 SER A O 1
ATOM 3312 N N . ARG A 1 443 ? 22.542 7.354 6.676 1.00 89.75 443 ARG A N 1
ATOM 3313 C CA . ARG A 1 443 ? 22.051 7.313 5.290 1.00 89.75 443 ARG A CA 1
ATOM 3314 C C . ARG A 1 443 ? 21.091 6.144 5.093 1.00 89.75 443 ARG A C 1
ATOM 3316 O O . ARG A 1 443 ? 20.178 5.979 5.895 1.00 89.75 443 ARG A O 1
ATOM 3323 N N . TRP A 1 444 ? 21.230 5.383 4.012 1.00 93.62 444 TRP A N 1
ATOM 3324 C CA . TRP A 1 444 ? 20.312 4.289 3.719 1.00 93.62 444 TRP A CA 1
ATOM 3325 C C . TRP A 1 444 ? 20.548 3.087 4.615 1.00 93.62 444 TRP A C 1
ATOM 3327 O O . TRP A 1 444 ? 21.655 2.545 4.701 1.00 93.62 444 TRP A O 1
ATOM 3337 N N . GLN A 1 445 ? 19.462 2.636 5.226 1.00 96.56 445 GLN A N 1
ATOM 3338 C CA . GLN A 1 445 ? 19.428 1.435 6.038 1.00 96.56 445 GLN A CA 1
ATOM 3339 C C . GLN A 1 445 ? 18.204 0.593 5.660 1.00 96.56 445 GLN A C 1
ATOM 3341 O O . GLN A 1 445 ? 17.144 1.138 5.343 1.00 96.56 445 GLN A O 1
ATOM 3346 N N . ALA A 1 446 ? 18.346 -0.731 5.695 1.00 98.44 446 ALA A N 1
ATOM 3347 C CA . ALA A 1 446 ? 17.215 -1.652 5.669 1.00 98.44 446 ALA A CA 1
ATOM 3348 C C . ALA A 1 446 ? 16.763 -1.948 7.102 1.00 98.44 446 ALA A C 1
ATOM 3350 O O . ALA A 1 446 ? 17.588 -2.117 7.997 1.00 98.44 446 ALA A O 1
ATOM 3351 N N . TYR A 1 447 ? 15.457 -2.047 7.304 1.00 98.75 447 TYR A N 1
ATOM 3352 C CA . TYR A 1 447 ? 14.796 -2.387 8.557 1.00 98.75 447 TYR A CA 1
ATOM 3353 C C . TYR A 1 447 ? 13.947 -3.640 8.339 1.00 98.75 447 TYR A C 1
ATOM 3355 O O . TYR A 1 447 ? 13.390 -3.832 7.256 1.00 98.75 447 TYR A O 1
ATOM 3363 N N . ALA A 1 448 ? 13.802 -4.448 9.386 1.00 98.81 448 ALA A N 1
ATOM 3364 C CA . ALA A 1 448 ? 12.764 -5.461 9.481 1.00 98.81 448 ALA A CA 1
ATOM 3365 C C . ALA A 1 448 ? 11.876 -5.128 10.679 1.00 98.81 448 ALA A C 1
ATOM 3367 O O . ALA A 1 448 ? 12.385 -4.838 11.763 1.00 98.81 448 ALA A O 1
ATOM 3368 N N . LEU A 1 449 ? 10.565 -5.141 10.473 1.00 98.88 449 LEU A N 1
ATOM 3369 C CA . LEU A 1 449 ? 9.547 -4.882 11.485 1.00 98.88 449 LEU A CA 1
ATOM 3370 C C . LEU A 1 449 ? 8.733 -6.162 11.711 1.00 98.88 449 LEU A C 1
ATOM 3372 O O . LEU A 1 449 ? 8.511 -6.929 10.772 1.00 98.88 449 LEU A O 1
ATOM 3376 N N . ASP A 1 450 ? 8.260 -6.375 12.937 1.00 98.62 450 ASP A N 1
ATOM 3377 C CA . ASP A 1 450 ? 7.160 -7.302 13.210 1.00 98.62 450 ASP A CA 1
ATOM 3378 C C . ASP A 1 450 ? 5.905 -6.795 12.492 1.00 98.62 450 ASP A C 1
ATOM 3380 O O . ASP A 1 450 ? 5.483 -5.653 12.679 1.00 98.62 450 ASP A O 1
ATOM 3384 N N . LEU A 1 451 ? 5.310 -7.637 11.650 1.00 98.19 451 LEU A N 1
ATOM 3385 C CA . LEU A 1 451 ? 4.214 -7.233 10.771 1.00 98.19 451 LEU A CA 1
ATOM 3386 C C . LEU A 1 451 ? 2.944 -6.878 11.562 1.00 98.19 451 LEU A C 1
ATOM 3388 O O . LEU A 1 451 ? 2.178 -6.021 11.132 1.00 98.19 451 LEU A O 1
ATOM 3392 N N . GLY A 1 452 ? 2.728 -7.508 12.723 1.00 97.50 452 GLY A N 1
ATOM 3393 C CA . GLY A 1 452 ? 1.534 -7.316 13.549 1.00 97.50 452 GLY A CA 1
ATOM 3394 C C . GLY A 1 452 ? 1.555 -6.082 14.455 1.00 97.50 452 GLY A C 1
ATOM 3395 O O . GLY A 1 452 ? 0.489 -5.645 14.885 1.00 97.50 452 GLY A O 1
ATOM 3396 N N . SER A 1 453 ? 2.729 -5.523 14.753 1.00 97.94 453 SER A N 1
ATOM 3397 C CA . SER A 1 453 ? 2.896 -4.379 15.669 1.00 97.94 453 SER A CA 1
ATOM 3398 C C . SER A 1 453 ? 3.623 -3.184 15.056 1.00 97.94 453 SER A C 1
ATOM 3400 O O . SER A 1 453 ? 3.625 -2.106 15.647 1.00 97.94 453 SER A O 1
ATOM 3402 N N . GLY A 1 454 ? 4.301 -3.372 13.923 1.00 98.25 454 GLY A N 1
ATOM 3403 C CA . GLY A 1 454 ? 5.206 -2.381 13.350 1.00 98.25 454 GLY A CA 1
ATOM 3404 C C . GLY A 1 454 ? 6.506 -2.183 14.139 1.00 98.25 454 GLY A C 1
ATOM 3405 O O . GLY A 1 454 ? 7.283 -1.290 13.799 1.00 98.25 454 GLY A O 1
ATOM 3406 N N . ALA A 1 455 ? 6.772 -2.963 15.192 1.00 98.50 455 ALA A N 1
ATOM 3407 C CA . ALA A 1 455 ? 7.979 -2.814 16.002 1.00 98.50 455 ALA A CA 1
ATOM 3408 C C . ALA A 1 455 ? 9.229 -3.262 15.227 1.00 98.50 455 ALA A C 1
ATOM 3410 O O . ALA A 1 455 ? 9.238 -4.342 14.639 1.00 98.50 455 ALA A O 1
ATOM 3411 N N . VAL A 1 456 ? 10.304 -2.465 15.245 1.00 98.56 456 VAL A N 1
ATOM 3412 C CA . VAL A 1 456 ? 11.590 -2.851 14.633 1.00 98.56 456 VAL A CA 1
ATOM 3413 C C . VAL A 1 456 ? 12.154 -4.079 15.354 1.00 98.56 456 VAL A C 1
ATOM 3415 O O . VAL A 1 456 ? 12.247 -4.100 16.581 1.00 98.56 456 VAL A O 1
ATOM 3418 N N . LEU A 1 457 ? 12.524 -5.108 14.591 1.00 98.31 457 LEU A N 1
ATOM 3419 C CA . LEU A 1 457 ? 13.014 -6.374 15.129 1.00 98.31 457 LEU A CA 1
ATOM 3420 C C . LEU A 1 457 ? 14.426 -6.231 15.731 1.00 98.31 457 LEU A C 1
ATOM 3422 O O . LEU A 1 457 ? 15.253 -5.491 15.189 1.00 98.31 457 LEU A O 1
ATOM 3426 N N . PRO A 1 458 ? 14.757 -6.980 16.802 1.00 96.81 458 PRO A N 1
ATOM 3427 C CA . PRO A 1 458 ? 16.111 -7.017 17.350 1.00 96.81 458 PRO A CA 1
ATOM 3428 C C . PRO A 1 458 ? 17.170 -7.338 16.284 1.00 96.81 458 PRO A C 1
ATOM 3430 O O . PRO A 1 458 ? 16.964 -8.196 15.426 1.00 96.81 458 PRO A O 1
ATOM 3433 N N . GLY A 1 459 ? 18.309 -6.644 16.346 1.00 96.50 459 GLY A N 1
ATOM 3434 C CA . GLY A 1 459 ? 19.409 -6.769 15.378 1.00 96.50 459 GLY A CA 1
ATOM 3435 C C . GLY A 1 459 ? 19.301 -5.862 14.144 1.00 96.50 459 GLY A C 1
ATOM 3436 O O . GLY A 1 459 ? 20.284 -5.722 13.423 1.00 96.50 459 GLY A O 1
ATOM 3437 N N . TRP A 1 460 ? 18.159 -5.207 13.920 1.00 98.19 460 TRP A N 1
ATOM 3438 C CA . TRP A 1 460 ? 17.959 -4.229 12.843 1.00 98.19 460 TRP A CA 1
ATOM 3439 C C . TRP A 1 460 ? 18.102 -2.788 13.370 1.00 98.19 460 TRP A C 1
ATOM 3441 O O . TRP A 1 460 ? 17.878 -2.557 14.561 1.00 98.19 460 TRP A O 1
ATOM 3451 N N . PRO A 1 461 ? 18.440 -1.793 12.523 1.00 98.00 461 PRO A N 1
ATOM 3452 C CA . PRO A 1 461 ? 18.601 -1.851 11.064 1.00 98.00 461 PRO A CA 1
ATOM 3453 C C . PRO A 1 461 ? 19.995 -2.261 10.551 1.00 98.00 461 PRO A C 1
ATOM 3455 O O . PRO A 1 461 ? 20.998 -2.207 11.257 1.00 98.00 461 PRO A O 1
ATOM 3458 N N . VAL A 1 462 ? 20.054 -2.602 9.260 1.00 98.06 462 VAL A N 1
ATOM 3459 C CA . VAL A 1 462 ? 21.279 -2.904 8.503 1.00 98.06 462 VAL A CA 1
ATOM 3460 C C . VAL A 1 462 ? 21.686 -1.691 7.673 1.00 98.06 462 VAL A C 1
ATOM 3462 O O . VAL A 1 462 ? 20.965 -1.296 6.757 1.00 98.06 462 VAL A O 1
ATOM 3465 N N . ARG A 1 463 ? 22.864 -1.119 7.940 1.00 95.62 463 ARG A N 1
ATOM 3466 C CA . ARG A 1 463 ? 23.408 0.003 7.155 1.00 95.62 463 ARG A CA 1
ATOM 3467 C C . ARG A 1 463 ? 23.855 -0.457 5.763 1.00 95.62 463 ARG A C 1
ATOM 3469 O O . ARG A 1 463 ? 24.562 -1.455 5.645 1.00 95.62 463 ARG A O 1
ATOM 3476 N N . LEU A 1 464 ? 23.481 0.288 4.723 1.00 94.19 464 LEU A N 1
ATOM 3477 C CA . LEU A 1 464 ? 23.738 -0.036 3.312 1.00 94.19 464 LEU A CA 1
ATOM 3478 C C . LEU A 1 464 ? 24.743 0.945 2.679 1.00 94.19 464 LEU A C 1
ATOM 3480 O O . LEU A 1 464 ? 24.515 1.473 1.588 1.00 94.19 464 LEU A O 1
ATOM 3484 N N . ASP A 1 465 ? 25.846 1.234 3.374 1.00 88.69 465 ASP A N 1
ATOM 3485 C CA . ASP A 1 465 ? 26.873 2.188 2.932 1.00 88.69 465 ASP A CA 1
ATOM 3486 C C . ASP A 1 465 ? 27.842 1.609 1.880 1.00 88.69 465 ASP A C 1
ATOM 3488 O O . ASP A 1 465 ? 28.037 0.395 1.782 1.00 88.69 465 ASP A O 1
ATOM 3492 N N . GLU A 1 466 ? 28.450 2.483 1.069 1.00 85.44 466 GLU A N 1
ATOM 3493 C CA . GLU A 1 466 ? 29.366 2.082 -0.010 1.00 85.44 466 GLU A CA 1
ATOM 3494 C C . GLU A 1 466 ? 30.553 1.211 0.468 1.00 85.44 466 GLU A C 1
ATOM 3496 O O . GLU A 1 466 ? 30.879 0.254 -0.240 1.00 85.44 466 GLU A O 1
ATOM 3501 N N . PRO A 1 467 ? 31.156 1.426 1.661 1.00 87.12 467 PRO A N 1
ATOM 3502 C CA . PRO A 1 467 ? 32.170 0.520 2.203 1.00 87.12 467 PRO A CA 1
ATOM 3503 C C . PRO A 1 467 ? 31.666 -0.912 2.431 1.00 87.12 467 PRO A C 1
ATOM 3505 O O . PRO A 1 467 ? 32.366 -1.853 2.063 1.00 87.12 467 PRO A O 1
ATOM 3508 N N . ARG A 1 468 ? 30.454 -1.106 2.985 1.00 91.00 468 ARG A N 1
ATOM 3509 C CA . ARG A 1 468 ? 29.877 -2.454 3.163 1.00 91.00 468 ARG A CA 1
ATOM 3510 C C . ARG A 1 468 ? 29.590 -3.123 1.835 1.00 91.00 468 ARG A C 1
ATOM 3512 O O . ARG A 1 468 ? 29.930 -4.290 1.680 1.00 91.00 468 ARG A O 1
ATOM 3519 N N . LEU A 1 469 ? 28.981 -2.403 0.889 1.00 91.88 469 LEU A N 1
ATOM 3520 C CA . LEU A 1 469 ? 28.663 -2.994 -0.411 1.00 91.88 469 LEU A CA 1
ATOM 3521 C C . LEU A 1 469 ? 29.941 -3.394 -1.157 1.00 91.88 469 LEU A C 1
ATOM 3523 O O . LEU A 1 469 ? 29.992 -4.490 -1.703 1.00 91.88 469 LEU A O 1
ATOM 3527 N N . ASN A 1 470 ? 30.995 -2.572 -1.111 1.00 89.44 470 ASN A N 1
ATOM 3528 C CA . ASN A 1 470 ? 32.287 -2.914 -1.709 1.00 89.44 470 ASN A CA 1
ATOM 3529 C C . ASN A 1 470 ? 32.969 -4.121 -1.054 1.00 89.44 470 ASN A C 1
ATOM 3531 O O . ASN A 1 470 ? 33.514 -4.955 -1.774 1.00 89.44 470 ASN A O 1
ATOM 3535 N N . ALA A 1 471 ? 32.890 -4.269 0.273 1.00 91.12 471 ALA A N 1
ATOM 3536 C CA . ALA A 1 471 ? 33.475 -5.410 0.987 1.00 91.12 471 ALA A CA 1
ATOM 3537 C C . ALA A 1 471 ? 32.917 -6.779 0.540 1.00 91.12 471 ALA A C 1
ATOM 3539 O O . ALA A 1 471 ? 33.602 -7.789 0.684 1.00 91.12 471 ALA A O 1
ATOM 3540 N N . VAL A 1 472 ? 31.697 -6.817 -0.012 1.00 94.00 472 VAL A N 1
ATOM 3541 C CA . VAL A 1 472 ? 31.042 -8.038 -0.520 1.00 94.00 472 VAL A CA 1
ATOM 3542 C C . VAL A 1 472 ? 30.628 -7.929 -1.999 1.00 94.00 472 VAL A C 1
ATOM 3544 O O . VAL A 1 472 ? 29.739 -8.656 -2.457 1.00 94.00 472 VAL A O 1
ATOM 3547 N N . ASN A 1 473 ? 31.259 -7.020 -2.755 1.00 93.81 473 ASN A N 1
ATOM 3548 C CA . ASN A 1 473 ? 30.933 -6.757 -4.157 1.00 93.81 473 ASN A CA 1
ATOM 3549 C C . ASN A 1 473 ? 31.447 -7.873 -5.077 1.00 93.81 473 ASN A C 1
ATOM 3551 O O . ASN A 1 473 ? 32.647 -8.033 -5.297 1.00 93.81 473 ASN A O 1
ATOM 3555 N N . ARG A 1 474 ? 30.516 -8.599 -5.693 1.00 94.38 474 ARG A N 1
ATOM 3556 C CA . ARG A 1 474 ? 30.775 -9.676 -6.657 1.00 94.38 474 ARG A CA 1
ATOM 3557 C C . ARG A 1 474 ? 31.098 -9.168 -8.069 1.00 94.38 474 ARG A C 1
ATOM 3559 O O . ARG A 1 474 ? 31.441 -9.965 -8.935 1.00 94.38 474 ARG A O 1
ATOM 3566 N N . ASN A 1 475 ? 31.049 -7.851 -8.286 1.00 93.38 475 ASN A N 1
ATOM 3567 C CA . ASN A 1 475 ? 31.514 -7.166 -9.493 1.00 93.38 475 ASN A CA 1
ATOM 3568 C C . ASN A 1 475 ? 32.542 -6.065 -9.160 1.00 93.38 475 ASN A C 1
ATOM 3570 O O . ASN A 1 475 ? 32.377 -4.900 -9.523 1.00 93.38 475 ASN A O 1
ATOM 3574 N N . ALA A 1 476 ? 33.592 -6.412 -8.410 1.00 81.19 476 ALA A N 1
ATOM 3575 C CA . ALA A 1 476 ? 34.633 -5.464 -8.003 1.00 81.19 476 ALA A CA 1
ATOM 3576 C C . ALA A 1 476 ? 35.564 -5.018 -9.153 1.00 81.19 476 ALA A C 1
ATOM 3578 O O . ALA A 1 476 ? 36.204 -3.978 -9.051 1.00 81.19 476 ALA A O 1
ATOM 3579 N N . GLY A 1 477 ? 35.631 -5.750 -10.269 1.00 75.62 477 GLY A N 1
ATOM 3580 C CA . GLY A 1 477 ? 36.592 -5.468 -11.344 1.00 75.62 477 GLY A CA 1
ATOM 3581 C C . GLY A 1 477 ? 38.047 -5.805 -10.972 1.00 75.62 477 GLY A C 1
ATOM 3582 O O . GLY A 1 477 ? 38.297 -6.389 -9.918 1.00 75.62 477 GLY A O 1
ATOM 3583 N N . PRO A 1 478 ? 39.021 -5.468 -11.839 1.00 66.69 478 PRO A N 1
ATOM 3584 C CA . PRO A 1 478 ? 40.412 -5.912 -11.687 1.00 66.69 478 PRO A CA 1
ATOM 3585 C C . PRO A 1 478 ? 41.221 -5.120 -10.647 1.00 66.69 478 PRO A C 1
ATOM 3587 O O . PRO A 1 478 ? 42.201 -5.637 -10.116 1.00 66.69 478 PRO A O 1
ATOM 3590 N N . HIS A 1 479 ? 40.834 -3.874 -10.350 1.00 69.56 479 HIS A N 1
ATOM 3591 C CA . HIS A 1 479 ? 41.572 -2.983 -9.450 1.00 69.56 479 HIS A CA 1
ATOM 3592 C C . HIS A 1 479 ? 40.613 -2.231 -8.513 1.00 69.56 479 HIS A C 1
ATOM 3594 O O . HIS A 1 479 ? 39.896 -1.338 -8.973 1.00 69.56 479 HIS A O 1
ATOM 3600 N N . PRO A 1 480 ? 40.595 -2.538 -7.203 1.00 67.38 480 PRO A N 1
ATOM 3601 C CA . PRO A 1 480 ? 39.845 -1.760 -6.223 1.00 67.38 480 PRO A CA 1
ATOM 3602 C C . PRO A 1 480 ? 40.451 -0.356 -6.078 1.00 67.38 480 PRO A C 1
ATOM 3604 O O . PRO A 1 480 ? 41.562 -0.204 -5.575 1.00 67.38 480 PRO A O 1
ATOM 3607 N N . VAL A 1 481 ? 39.723 0.678 -6.507 1.00 67.81 481 VAL A N 1
ATOM 3608 C CA . VAL A 1 481 ? 40.139 2.088 -6.378 1.00 67.81 481 VAL A CA 1
ATOM 3609 C C . VAL A 1 481 ? 39.174 2.809 -5.435 1.00 67.81 481 VAL A C 1
ATOM 3611 O O . VAL A 1 481 ? 38.040 3.039 -5.845 1.00 67.81 481 VAL A O 1
ATOM 3614 N N . PRO A 1 482 ? 39.559 3.173 -4.197 1.00 62.03 482 PRO A N 1
ATOM 3615 C CA . PRO A 1 482 ? 38.647 3.818 -3.252 1.00 62.03 482 PRO A CA 1
ATOM 3616 C C . PRO A 1 482 ? 37.880 4.999 -3.881 1.00 62.03 482 PRO A C 1
ATOM 3618 O O . PRO A 1 482 ? 38.494 5.789 -4.605 1.00 62.03 482 PRO A O 1
ATOM 3621 N N . PRO A 1 483 ? 36.561 5.145 -3.634 1.00 60.75 483 PRO A N 1
ATOM 3622 C CA . PRO A 1 483 ? 35.781 6.238 -4.204 1.00 60.75 483 PRO A CA 1
ATOM 3623 C C . PRO A 1 483 ? 36.392 7.590 -3.820 1.00 60.75 483 PRO A C 1
ATOM 3625 O O . PRO A 1 483 ? 36.496 7.924 -2.644 1.00 60.75 483 PRO A O 1
ATOM 3628 N N . THR A 1 484 ? 36.765 8.403 -4.807 1.00 58.22 484 THR A N 1
ATOM 3629 C CA . THR A 1 484 ? 37.384 9.726 -4.592 1.00 58.22 484 THR A CA 1
ATOM 3630 C C . THR A 1 484 ? 36.372 10.817 -4.211 1.00 58.22 484 THR A C 1
ATOM 3632 O O . THR A 1 484 ? 36.693 12.006 -4.214 1.00 58.22 484 THR A O 1
ATOM 3635 N N . ARG A 1 485 ? 35.123 10.434 -3.919 1.00 61.91 485 ARG A N 1
ATOM 3636 C CA . ARG A 1 485 ? 33.981 11.338 -3.732 1.00 61.91 485 ARG A CA 1
ATOM 3637 C C . ARG A 1 485 ? 33.902 11.814 -2.282 1.00 61.91 485 ARG A C 1
ATOM 3639 O O . ARG A 1 485 ? 34.102 11.042 -1.352 1.00 61.91 485 ARG A O 1
ATOM 3646 N N . ARG A 1 486 ? 33.525 13.080 -2.081 1.00 57.19 486 ARG A N 1
ATOM 3647 C CA . ARG A 1 486 ? 33.332 13.667 -0.740 1.00 57.19 486 ARG A CA 1
ATOM 3648 C C . ARG A 1 486 ? 32.040 13.203 -0.047 1.00 57.19 486 ARG A C 1
ATOM 3650 O O . ARG A 1 486 ? 31.939 13.303 1.173 1.00 57.19 486 ARG A O 1
ATOM 3657 N N . PHE A 1 487 ? 31.055 12.733 -0.812 1.00 57.94 487 PHE A N 1
ATOM 3658 C CA . PHE A 1 487 ? 29.724 12.362 -0.331 1.00 57.94 487 PHE A CA 1
ATOM 3659 C C . PHE A 1 487 ? 29.193 11.142 -1.097 1.00 57.94 487 PHE A C 1
ATOM 3661 O O . PHE A 1 487 ? 29.462 10.998 -2.287 1.00 57.94 487 PHE A O 1
ATOM 3668 N N . ASP A 1 488 ? 28.415 10.304 -0.412 1.00 66.31 488 ASP A N 1
ATOM 3669 C CA . ASP A 1 488 ? 27.695 9.155 -0.970 1.00 66.31 488 ASP A CA 1
ATOM 3670 C C . ASP A 1 488 ? 26.219 9.537 -1.168 1.00 66.31 488 ASP A C 1
ATOM 3672 O O . ASP A 1 488 ? 25.479 9.706 -0.193 1.00 66.31 488 ASP A O 1
ATOM 3676 N N . PHE A 1 489 ? 25.811 9.719 -2.428 1.00 66.19 489 PHE A N 1
ATOM 3677 C CA . PHE A 1 489 ? 24.461 10.146 -2.819 1.00 66.19 489 PHE A CA 1
ATOM 3678 C C . PHE A 1 489 ? 23.593 9.012 -3.392 1.00 66.19 489 PHE A C 1
ATOM 3680 O O . PHE A 1 489 ? 22.553 9.280 -3.994 1.00 66.19 489 PHE A O 1
ATOM 3687 N N . ARG A 1 490 ? 23.958 7.735 -3.197 1.00 81.44 490 ARG A N 1
ATOM 3688 C CA . ARG A 1 490 ? 23.138 6.599 -3.665 1.00 81.44 490 ARG A CA 1
ATOM 3689 C C . ARG A 1 490 ? 21.704 6.731 -3.145 1.00 81.44 490 ARG A C 1
ATOM 3691 O O . ARG A 1 490 ? 21.489 6.684 -1.942 1.00 81.44 490 ARG A O 1
ATOM 3698 N N . VAL A 1 491 ? 20.720 6.862 -4.037 1.00 87.69 491 VAL A N 1
ATOM 3699 C CA . VAL A 1 491 ? 19.284 6.880 -3.694 1.00 87.69 491 VAL A CA 1
ATOM 3700 C C . VAL A 1 491 ? 18.695 5.480 -3.834 1.00 87.69 491 VAL A C 1
ATOM 3702 O O . VAL A 1 491 ? 18.904 4.820 -4.856 1.00 87.69 491 VAL A O 1
ATOM 3705 N N . GLN A 1 492 ? 17.942 5.052 -2.820 1.00 92.94 492 GLN A N 1
ATOM 3706 C CA . GLN A 1 492 ? 17.148 3.827 -2.811 1.00 92.94 492 GLN A CA 1
ATOM 3707 C C . GLN A 1 492 ? 15.689 4.188 -3.139 1.00 92.94 492 GLN A C 1
ATOM 3709 O O . GLN A 1 492 ? 15.085 5.015 -2.459 1.00 92.94 492 GLN A O 1
ATOM 3714 N N . ARG A 1 493 ? 15.136 3.601 -4.206 1.00 91.31 493 ARG A N 1
ATOM 3715 C CA . ARG A 1 493 ? 13.735 3.816 -4.632 1.00 91.31 493 ARG A CA 1
ATOM 3716 C C . ARG A 1 493 ? 13.086 2.590 -5.278 1.00 91.31 493 ARG A C 1
ATOM 3718 O O . ARG A 1 493 ? 11.866 2.513 -5.333 1.00 91.31 493 ARG A O 1
ATOM 3725 N N . GLY A 1 494 ? 13.871 1.638 -5.783 1.00 94.94 494 GLY A N 1
ATOM 3726 C CA . GLY A 1 494 ? 13.308 0.395 -6.306 1.00 94.94 494 GLY A CA 1
ATOM 3727 C C . GLY A 1 494 ? 12.574 -0.368 -5.206 1.00 94.94 494 GLY A C 1
ATOM 3728 O O . GLY A 1 494 ? 13.067 -0.442 -4.077 1.00 94.94 494 GLY A O 1
ATOM 3729 N N . ALA A 1 495 ? 11.401 -0.909 -5.529 1.00 97.81 495 ALA A N 1
ATOM 3730 C CA . ALA A 1 495 ? 10.644 -1.766 -4.633 1.00 97.81 495 ALA A CA 1
ATOM 3731 C C . ALA A 1 495 ? 11.493 -2.944 -4.144 1.00 97.81 495 ALA A C 1
ATOM 3733 O O . ALA A 1 495 ? 12.284 -3.515 -4.896 1.00 97.81 495 ALA A O 1
ATOM 3734 N N . LEU A 1 496 ? 11.307 -3.323 -2.886 1.00 98.69 496 LEU A N 1
ATOM 3735 C CA . LEU A 1 496 ? 12.032 -4.436 -2.288 1.00 98.69 496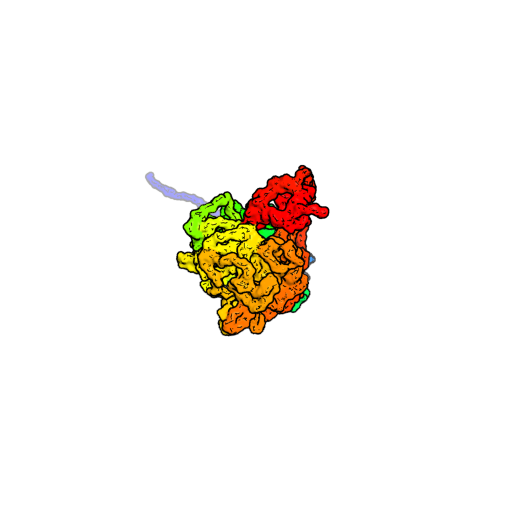 LEU A CA 1
ATOM 3736 C C . LEU A 1 496 ? 11.476 -5.776 -2.782 1.00 98.69 496 LEU A C 1
ATOM 3738 O O . LEU A 1 496 ? 10.315 -5.876 -3.187 1.00 98.69 496 LEU A O 1
ATOM 3742 N N . ASN A 1 497 ? 12.308 -6.814 -2.763 1.00 98.69 497 ASN A N 1
ATOM 3743 C CA . ASN A 1 497 ? 11.899 -8.175 -3.108 1.00 98.69 497 ASN A CA 1
ATOM 3744 C C . ASN A 1 497 ? 12.635 -9.196 -2.231 1.00 98.69 497 ASN A C 1
ATOM 3746 O O . ASN A 1 497 ? 13.649 -8.863 -1.617 1.00 98.69 497 ASN A O 1
ATOM 3750 N N . LEU A 1 498 ? 12.133 -10.426 -2.170 1.00 98.56 498 LEU A N 1
ATOM 3751 C CA . LEU A 1 498 ? 12.704 -11.511 -1.369 1.00 98.56 498 LEU A CA 1
ATOM 3752 C C . LEU A 1 498 ? 13.148 -12.669 -2.269 1.00 98.56 498 LEU A C 1
ATOM 3754 O O . LEU A 1 498 ? 12.616 -12.854 -3.364 1.00 98.56 498 LEU A O 1
ATOM 3758 N N . SER A 1 499 ? 14.096 -13.478 -1.797 1.00 97.88 499 SER A N 1
ATOM 3759 C CA . SER A 1 499 ? 14.284 -14.832 -2.329 1.00 97.88 499 SER A CA 1
ATOM 3760 C C . SER A 1 499 ? 13.022 -15.681 -2.089 1.00 97.88 499 SER A C 1
ATOM 3762 O O . SER A 1 499 ? 12.276 -15.398 -1.147 1.00 97.88 499 SER A O 1
ATOM 3764 N N . PRO A 1 500 ? 12.765 -16.747 -2.876 1.00 96.44 500 PRO A N 1
ATOM 3765 C CA . PRO A 1 500 ? 11.573 -17.589 -2.703 1.00 96.44 500 PRO A CA 1
ATOM 3766 C C . PRO A 1 500 ? 11.444 -18.225 -1.310 1.00 96.44 500 PRO A C 1
ATOM 3768 O O . PRO A 1 500 ? 10.341 -18.484 -0.839 1.00 96.44 500 PRO A O 1
ATOM 3771 N N . ASP A 1 501 ? 12.573 -18.455 -0.636 1.00 94.88 501 ASP A N 1
ATOM 3772 C CA . ASP A 1 501 ? 12.636 -18.956 0.736 1.00 94.88 501 ASP A CA 1
ATOM 3773 C C . ASP A 1 501 ? 12.585 -17.841 1.799 1.00 94.88 501 ASP A C 1
ATOM 3775 O O . ASP A 1 501 ? 12.480 -18.149 2.982 1.00 94.88 501 ASP A O 1
ATOM 3779 N N . GLY A 1 502 ? 12.655 -16.560 1.423 1.00 96.12 502 GLY A N 1
ATOM 3780 C CA . GLY A 1 502 ? 12.681 -15.397 2.315 1.00 96.12 502 GLY A CA 1
ATOM 3781 C C . GLY A 1 502 ? 13.977 -15.190 3.113 1.00 96.12 502 GLY A C 1
ATOM 3782 O O . GLY A 1 502 ? 13.992 -14.356 4.020 1.00 96.12 502 GLY A O 1
ATOM 3783 N N . THR A 1 503 ? 15.067 -15.914 2.825 1.00 96.12 503 THR A N 1
ATOM 3784 C CA . THR A 1 503 ? 16.359 -15.766 3.539 1.00 96.12 503 THR A CA 1
ATOM 3785 C C . THR A 1 503 ? 17.229 -14.605 3.033 1.00 96.12 503 THR A C 1
ATOM 3787 O O . THR A 1 503 ? 18.215 -14.221 3.680 1.00 96.12 503 THR A O 1
ATOM 3790 N N . ARG A 1 504 ? 16.865 -14.014 1.888 1.00 97.56 504 ARG A N 1
ATOM 3791 C CA . ARG A 1 504 ? 17.545 -12.875 1.265 1.00 97.56 504 ARG A CA 1
ATOM 3792 C C . ARG A 1 504 ? 16.548 -11.767 0.935 1.00 97.56 504 ARG A C 1
ATOM 3794 O O . ARG A 1 504 ? 15.497 -12.016 0.353 1.00 97.56 504 ARG A O 1
ATOM 3801 N N . LEU A 1 505 ? 16.906 -10.537 1.296 1.00 98.75 505 LEU A N 1
ATOM 3802 C CA . LEU A 1 505 ? 16.212 -9.303 0.929 1.00 98.75 505 LEU A CA 1
ATOM 3803 C C . LEU A 1 505 ? 17.024 -8.560 -0.132 1.00 98.75 505 LEU A C 1
ATOM 3805 O O . LEU A 1 505 ? 18.178 -8.201 0.108 1.00 98.75 505 LEU A O 1
ATOM 3809 N N . TYR A 1 506 ? 16.404 -8.288 -1.276 1.00 98.81 506 TYR A N 1
ATOM 3810 C CA . TYR A 1 506 ? 17.017 -7.587 -2.398 1.00 98.81 506 TYR A CA 1
ATOM 3811 C C . TYR A 1 506 ? 16.688 -6.094 -2.377 1.00 98.81 506 TYR A C 1
ATOM 3813 O O . TYR A 1 506 ? 15.521 -5.698 -2.392 1.00 98.81 506 TYR A O 1
ATOM 3821 N N . VAL A 1 507 ? 17.736 -5.266 -2.373 1.00 98.44 507 VAL A N 1
ATOM 3822 C CA . VAL A 1 507 ? 17.655 -3.799 -2.313 1.00 98.44 507 VAL A CA 1
ATOM 3823 C C . VAL A 1 507 ? 18.428 -3.185 -3.478 1.00 98.44 507 VAL A C 1
ATOM 3825 O O . VAL A 1 507 ? 19.595 -3.526 -3.681 1.00 98.44 507 VAL A O 1
ATOM 3828 N N . THR A 1 508 ? 17.816 -2.257 -4.222 1.00 96.56 508 THR A N 1
ATOM 3829 C CA . THR A 1 508 ? 18.459 -1.595 -5.374 1.00 96.56 508 THR A CA 1
ATOM 3830 C C . THR A 1 508 ? 18.622 -0.080 -5.218 1.00 96.56 508 THR A C 1
ATOM 3832 O O . THR A 1 508 ? 17.818 0.578 -4.551 1.00 96.56 508 THR A O 1
ATOM 3835 N N . PHE A 1 509 ? 19.661 0.473 -5.856 1.00 93.00 509 PHE A N 1
ATOM 3836 C CA . PHE A 1 509 ? 20.052 1.892 -5.798 1.00 93.00 509 PHE A CA 1
ATOM 3837 C C . PHE A 1 509 ? 20.382 2.461 -7.187 1.00 93.00 509 PHE A C 1
ATOM 3839 O O . PHE A 1 509 ? 20.920 1.719 -8.015 1.00 93.00 509 PHE A O 1
ATOM 3846 N N . GLY A 1 510 ? 20.189 3.774 -7.429 1.00 79.31 510 GLY A N 1
ATOM 3847 C CA . GLY A 1 510 ? 20.769 4.376 -8.646 1.00 79.31 510 GLY A CA 1
ATOM 3848 C C . GLY A 1 510 ? 20.324 5.736 -9.214 1.00 79.31 510 GLY A C 1
ATOM 3849 O O . GLY A 1 510 ? 20.201 5.800 -10.430 1.00 79.31 510 GLY A O 1
ATOM 3850 N N . GLU A 1 511 ? 20.080 6.804 -8.441 1.00 63.56 511 GLU A N 1
ATOM 3851 C CA . GLU A 1 511 ? 19.688 8.109 -9.045 1.00 63.56 511 GLU A CA 1
ATOM 3852 C C . GLU A 1 511 ? 20.864 9.045 -9.429 1.00 63.56 511 GLU A C 1
ATOM 3854 O O . GLU A 1 511 ? 20.687 9.910 -10.283 1.00 63.56 511 GLU A O 1
ATOM 3859 N N . THR A 1 512 ? 22.067 8.870 -8.859 1.00 58.94 512 THR A N 1
ATOM 3860 C CA . THR A 1 512 ? 23.275 9.685 -9.176 1.00 58.94 512 THR A CA 1
ATOM 3861 C C . THR A 1 512 ? 24.594 8.898 -9.210 1.00 58.94 512 THR A C 1
ATOM 3863 O O . THR A 1 512 ? 25.560 9.314 -9.851 1.00 58.94 512 THR A O 1
ATOM 3866 N N . GLU A 1 513 ? 24.645 7.755 -8.526 1.00 72.50 513 GLU A N 1
ATOM 3867 C CA . GLU A 1 513 ? 25.864 6.996 -8.229 1.00 72.50 513 GLU A CA 1
ATOM 3868 C C . GLU A 1 513 ? 25.927 5.677 -9.022 1.00 72.50 513 GLU A C 1
ATOM 3870 O O . GLU A 1 513 ? 25.047 5.387 -9.834 1.00 72.50 513 GLU A O 1
ATOM 3875 N N . THR A 1 514 ? 26.958 4.856 -8.782 1.00 86.12 514 THR A N 1
ATOM 3876 C CA . THR A 1 514 ? 26.985 3.473 -9.287 1.00 86.12 514 THR A CA 1
ATOM 3877 C C . THR A 1 514 ? 25.702 2.753 -8.875 1.00 86.12 514 THR A C 1
ATOM 3879 O O . THR A 1 514 ? 25.332 2.778 -7.699 1.00 86.12 514 THR A O 1
ATOM 3882 N N . GLY A 1 515 ? 25.035 2.089 -9.818 1.00 91.56 515 GLY A N 1
ATOM 3883 C CA . GLY A 1 515 ? 23.904 1.226 -9.485 1.00 91.56 515 GLY A CA 1
ATOM 3884 C C . GLY A 1 515 ? 24.334 -0.000 -8.690 1.00 91.56 515 GLY A C 1
ATOM 3885 O O . GLY A 1 515 ? 25.345 -0.625 -9.004 1.00 91.56 515 GLY A O 1
ATOM 3886 N N . TRP A 1 516 ? 23.550 -0.365 -7.680 1.00 94.56 516 TRP A N 1
ATOM 3887 C CA . TRP A 1 516 ? 23.821 -1.520 -6.824 1.00 94.56 516 TRP A CA 1
ATOM 3888 C C . TRP A 1 516 ? 22.590 -2.402 -6.688 1.00 94.56 516 TRP A C 1
ATOM 3890 O O . TRP A 1 516 ? 21.482 -1.887 -6.537 1.00 94.56 516 TRP A O 1
ATOM 3900 N N . LEU A 1 517 ? 22.816 -3.713 -6.658 1.00 97.75 517 LEU A N 1
ATOM 3901 C CA . LEU A 1 517 ? 21.930 -4.704 -6.056 1.00 97.75 517 LEU A CA 1
ATOM 3902 C C . LEU A 1 517 ? 22.620 -5.229 -4.791 1.00 97.75 517 LEU A C 1
ATOM 3904 O O . LEU A 1 517 ? 23.731 -5.746 -4.872 1.00 97.75 517 LEU A O 1
ATOM 3908 N N . ALA A 1 518 ? 21.983 -5.092 -3.633 1.00 98.00 518 ALA A N 1
ATOM 3909 C CA . ALA A 1 518 ? 22.443 -5.663 -2.371 1.00 98.00 518 ALA A CA 1
ATOM 3910 C C . ALA A 1 518 ? 21.512 -6.803 -1.941 1.00 98.00 518 ALA A C 1
ATOM 3912 O O . ALA A 1 518 ? 20.292 -6.658 -2.011 1.00 98.00 518 ALA A O 1
ATOM 3913 N N . ALA A 1 519 ? 22.097 -7.905 -1.477 1.00 98.44 519 ALA A N 1
ATOM 3914 C CA . ALA A 1 519 ? 21.417 -9.019 -0.835 1.00 98.44 519 ALA A CA 1
ATOM 3915 C C . ALA A 1 519 ? 21.685 -8.952 0.678 1.00 98.44 519 ALA A C 1
ATOM 3917 O O . ALA A 1 519 ? 22.823 -9.098 1.136 1.00 98.44 519 ALA A O 1
ATOM 3918 N N . VAL A 1 520 ? 20.637 -8.686 1.455 1.00 98.62 520 VAL A N 1
ATOM 3919 C CA . VAL A 1 520 ? 20.676 -8.623 2.920 1.00 98.62 520 VAL A CA 1
ATOM 3920 C C . VAL A 1 520 ? 20.187 -9.954 3.486 1.00 98.62 520 VAL A C 1
ATOM 3922 O O . VAL A 1 520 ? 19.109 -10.424 3.128 1.00 98.62 520 VAL A O 1
ATOM 3925 N N . ASP A 1 521 ? 20.968 -10.556 4.378 1.00 97.56 521 ASP A N 1
ATOM 3926 C CA . ASP A 1 521 ? 20.577 -11.749 5.124 1.00 97.56 521 ASP A CA 1
ATOM 3927 C C . ASP A 1 521 ? 19.462 -11.395 6.119 1.00 97.56 521 ASP A C 1
ATOM 3929 O O . ASP A 1 521 ? 19.649 -10.577 7.027 1.00 97.56 521 ASP A O 1
ATOM 3933 N N . THR A 1 522 ? 18.290 -12.005 5.940 1.00 97.50 522 THR A N 1
ATOM 3934 C CA . THR A 1 522 ? 17.086 -11.697 6.725 1.00 97.50 522 THR A CA 1
ATOM 3935 C C . THR A 1 522 ? 17.059 -12.362 8.106 1.00 97.50 522 THR A C 1
ATOM 3937 O O . THR A 1 522 ? 16.186 -12.047 8.925 1.00 97.50 522 THR A O 1
ATOM 3940 N N . VAL A 1 523 ? 17.999 -13.272 8.377 1.00 93.94 523 VAL A N 1
ATOM 3941 C CA . VAL A 1 523 ? 18.167 -13.994 9.645 1.00 93.94 523 VAL A CA 1
ATOM 3942 C C . VAL A 1 523 ? 19.229 -13.308 10.504 1.00 93.94 523 VAL A C 1
ATOM 3944 O O . VAL A 1 523 ? 18.996 -13.061 11.684 1.00 93.94 523 VAL A O 1
ATOM 3947 N N . HIS A 1 524 ? 20.366 -12.956 9.903 1.00 95.19 524 HIS A N 1
ATOM 3948 C CA . HIS A 1 524 ? 21.547 -12.414 10.580 1.00 95.19 524 HIS A CA 1
ATOM 3949 C C . HIS A 1 524 ? 21.658 -10.882 10.541 1.00 95.19 524 HIS A C 1
ATOM 3951 O O . HIS A 1 524 ? 22.617 -10.347 11.091 1.00 95.19 524 HIS A O 1
ATOM 3957 N N . ALA A 1 525 ? 20.727 -10.187 9.875 1.00 97.19 525 ALA A N 1
ATOM 3958 C CA . ALA A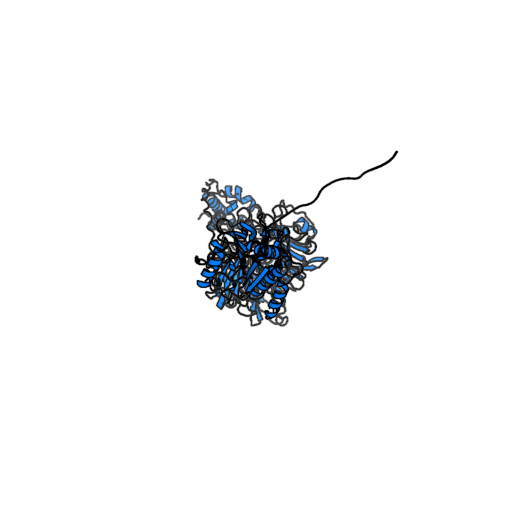 1 525 ? 20.695 -8.726 9.755 1.00 97.19 525 ALA A CA 1
ATOM 3959 C C . ALA A 1 525 ? 22.046 -8.132 9.294 1.00 97.19 525 ALA A C 1
ATOM 3961 O O . ALA A 1 525 ? 22.665 -7.300 9.959 1.00 97.19 525 ALA A O 1
ATOM 3962 N N . ARG A 1 526 ? 22.527 -8.569 8.124 1.00 96.69 526 ARG A N 1
ATOM 3963 C CA . ARG A 1 526 ? 23.767 -8.058 7.509 1.00 96.69 526 ARG A CA 1
ATOM 3964 C C . ARG A 1 526 ? 23.692 -8.071 5.988 1.00 96.69 526 ARG A C 1
ATOM 3966 O O . ARG A 1 526 ? 22.954 -8.867 5.418 1.00 96.69 526 ARG A O 1
ATOM 3973 N N . VAL A 1 527 ? 24.487 -7.235 5.323 1.00 97.62 527 VAL A N 1
ATOM 3974 C CA . VAL A 1 527 ? 24.726 -7.388 3.879 1.00 97.62 527 VAL A CA 1
ATOM 3975 C C . VAL A 1 527 ? 25.558 -8.657 3.682 1.00 97.62 527 VAL A C 1
ATOM 3977 O O . VAL A 1 527 ? 26.642 -8.766 4.251 1.00 97.62 527 VAL A O 1
ATOM 3980 N N . ASP A 1 528 ? 25.034 -9.617 2.926 1.00 96.56 528 ASP A N 1
ATOM 3981 C CA . ASP A 1 528 ? 25.684 -10.906 2.656 1.00 96.56 528 ASP A CA 1
ATOM 3982 C C . ASP A 1 528 ? 26.435 -10.882 1.321 1.00 96.56 528 ASP A C 1
ATOM 3984 O O . ASP A 1 528 ? 27.549 -11.386 1.198 1.00 96.56 528 ASP A O 1
ATOM 3988 N N . SER A 1 529 ? 25.844 -10.223 0.322 1.00 97.88 529 SER A N 1
ATOM 3989 C CA . SER A 1 529 ? 26.450 -10.030 -0.989 1.00 97.88 529 SER A CA 1
ATOM 3990 C C . SER A 1 529 ? 25.975 -8.727 -1.626 1.00 97.88 529 SER A C 1
ATOM 3992 O O . SER A 1 529 ? 24.884 -8.237 -1.337 1.00 97.88 529 SER A O 1
ATOM 3994 N N . ALA A 1 530 ? 26.785 -8.156 -2.513 1.00 97.00 530 ALA A N 1
ATOM 3995 C CA . ALA A 1 530 ? 26.398 -7.028 -3.344 1.00 97.00 530 ALA A CA 1
ATOM 3996 C C . ALA A 1 530 ? 26.907 -7.220 -4.776 1.00 97.00 530 ALA A C 1
ATOM 3998 O O . ALA A 1 530 ? 27.872 -7.944 -5.018 1.00 97.00 530 ALA A O 1
ATOM 3999 N N . PHE A 1 531 ? 26.275 -6.547 -5.728 1.00 96.94 531 PHE A N 1
ATOM 4000 C CA . PHE A 1 531 ? 26.698 -6.497 -7.118 1.00 96.94 531 PHE A CA 1
ATOM 4001 C C . PHE A 1 531 ? 26.585 -5.058 -7.624 1.00 96.94 531 PHE A C 1
ATOM 4003 O O . PHE A 1 531 ? 25.487 -4.499 -7.696 1.00 96.94 531 PHE A O 1
ATOM 4010 N N . ALA A 1 532 ? 27.720 -4.454 -7.970 1.00 94.62 532 ALA A N 1
ATOM 4011 C CA . ALA A 1 532 ? 27.754 -3.166 -8.649 1.00 94.62 532 ALA A CA 1
ATOM 4012 C C . ALA A 1 532 ? 27.434 -3.338 -10.142 1.00 94.62 532 ALA A C 1
ATOM 4014 O O . ALA A 1 532 ? 28.053 -4.152 -10.824 1.00 94.62 532 ALA A O 1
ATOM 4015 N N . ALA A 1 533 ? 26.531 -2.525 -10.687 1.00 94.31 533 ALA A N 1
ATOM 4016 C CA . ALA A 1 533 ? 26.264 -2.474 -12.124 1.00 94.31 533 ALA A CA 1
ATOM 4017 C C . ALA A 1 533 ? 27.489 -2.006 -12.932 1.00 94.31 533 ALA A C 1
ATOM 4019 O O . ALA A 1 533 ? 27.626 -2.359 -14.099 1.00 94.31 533 ALA A O 1
ATOM 4020 N N . VAL A 1 534 ? 28.390 -1.239 -12.311 1.00 91.12 534 VAL A N 1
ATOM 4021 C CA . VAL A 1 534 ? 29.650 -0.779 -12.905 1.00 91.12 534 VAL A CA 1
ATOM 4022 C C . VAL A 1 534 ? 30.806 -1.190 -12.001 1.00 91.12 534 VAL A C 1
ATOM 4024 O O . VAL A 1 534 ? 30.894 -0.725 -10.862 1.00 91.12 534 VAL A O 1
ATOM 4027 N N . ALA A 1 535 ? 31.693 -2.045 -12.510 1.00 89.25 535 ALA A N 1
ATOM 4028 C CA . ALA A 1 535 ? 32.912 -2.451 -11.818 1.00 89.25 535 ALA A CA 1
ATOM 4029 C C . ALA A 1 535 ? 33.874 -1.276 -11.549 1.00 89.25 535 ALA A C 1
ATOM 4031 O O . ALA A 1 535 ? 33.687 -0.162 -12.046 1.00 89.25 535 ALA A O 1
ATOM 4032 N N . MET A 1 536 ? 34.923 -1.508 -10.756 1.00 84.31 536 MET A N 1
ATOM 4033 C CA . MET A 1 536 ? 35.875 -0.449 -10.419 1.00 84.31 536 MET A CA 1
ATOM 4034 C C . MET A 1 536 ? 36.702 0.002 -11.640 1.00 84.31 536 MET A C 1
ATOM 4036 O O . MET A 1 536 ? 37.090 -0.842 -12.453 1.00 84.31 536 MET A O 1
ATOM 4040 N N . PRO A 1 537 ? 36.998 1.313 -11.776 1.00 81.38 537 PRO A N 1
ATOM 4041 C CA . PRO A 1 537 ? 36.572 2.409 -10.901 1.00 81.38 537 PRO A CA 1
ATOM 4042 C C . PRO A 1 537 ? 35.091 2.788 -11.097 1.00 81.38 537 PRO A C 1
ATOM 4044 O O . PRO A 1 537 ? 34.628 3.044 -12.207 1.00 81.38 537 PRO A O 1
ATOM 4047 N N . HIS A 1 538 ? 34.357 2.870 -9.986 1.00 81.94 538 HIS A N 1
ATOM 4048 C CA . HIS A 1 538 ? 32.961 3.304 -9.943 1.00 81.94 538 HIS A CA 1
ATOM 4049 C C . HIS A 1 538 ? 32.742 4.707 -10.536 1.00 81.94 538 HIS A C 1
ATOM 4051 O O . HIS A 1 538 ? 33.544 5.617 -10.327 1.00 81.94 538 HIS A O 1
ATOM 4057 N N . ARG A 1 539 ? 31.589 4.921 -11.185 1.00 81.06 539 ARG A N 1
ATOM 4058 C CA . ARG A 1 539 ? 31.145 6.231 -11.706 1.00 81.06 539 ARG A CA 1
ATOM 4059 C C . ARG A 1 539 ? 29.636 6.414 -11.529 1.00 81.06 539 ARG A C 1
ATOM 4061 O O . ARG A 1 539 ? 28.942 5.451 -11.232 1.00 81.06 539 ARG A O 1
ATOM 4068 N N . GLY A 1 540 ? 29.124 7.633 -11.694 1.00 78.00 540 GLY A N 1
ATOM 4069 C CA . GLY A 1 540 ? 27.680 7.918 -11.663 1.00 78.00 540 GLY A CA 1
ATOM 4070 C C . GLY A 1 540 ? 26.947 7.387 -12.897 1.00 78.00 540 GLY A C 1
ATOM 4071 O O . GLY A 1 540 ? 26.663 8.150 -13.813 1.00 78.00 540 GLY A O 1
ATOM 4072 N N . SER A 1 541 ? 26.737 6.069 -12.968 1.00 87.75 541 SER A N 1
ATOM 4073 C CA . SER A 1 541 ? 26.022 5.388 -14.053 1.00 87.75 541 SER A CA 1
ATOM 4074 C C . SER A 1 541 ? 25.628 3.956 -13.653 1.00 87.75 541 SER A C 1
ATOM 4076 O O . SER A 1 541 ? 26.032 3.452 -12.602 1.00 87.75 541 SER A O 1
ATOM 4078 N N . GLY A 1 542 ? 24.829 3.280 -14.481 1.00 90.88 542 GLY A N 1
ATOM 4079 C CA . GLY A 1 542 ? 24.359 1.914 -14.224 1.00 90.88 542 GLY A CA 1
ATOM 4080 C C . GLY A 1 542 ? 23.260 1.807 -13.166 1.00 90.88 542 GLY A C 1
ATOM 4081 O O . GLY A 1 542 ? 22.982 0.710 -12.691 1.00 90.88 542 GLY A O 1
ATOM 4082 N N . GLY A 1 543 ? 22.642 2.924 -12.775 1.00 91.88 543 GLY A N 1
ATOM 4083 C CA . GLY A 1 543 ? 21.675 2.995 -11.682 1.00 91.88 543 GLY A CA 1
ATOM 4084 C C . GLY A 1 543 ? 20.488 2.032 -11.816 1.00 91.88 543 GLY A C 1
ATOM 4085 O O . GLY A 1 543 ? 19.869 1.964 -12.874 1.00 91.88 543 GLY A O 1
ATOM 4086 N N . ILE A 1 544 ? 20.126 1.330 -10.739 1.00 93.50 544 ILE A N 1
ATOM 4087 C CA . ILE A 1 544 ? 18.966 0.424 -10.671 1.00 93.50 544 ILE A CA 1
ATOM 4088 C C . ILE A 1 544 ? 17.864 1.122 -9.855 1.00 93.50 544 ILE A C 1
ATOM 4090 O O . ILE A 1 544 ? 17.617 0.822 -8.682 1.00 93.50 544 ILE A O 1
ATOM 4094 N N . TRP A 1 545 ? 17.266 2.143 -10.475 1.00 85.12 545 TRP A N 1
ATOM 4095 C CA . TRP A 1 545 ? 16.419 3.148 -9.817 1.00 85.12 545 TRP A CA 1
ATOM 4096 C C . TRP A 1 545 ? 14.926 3.068 -10.181 1.00 85.12 545 TRP A C 1
ATOM 4098 O O . TRP A 1 545 ? 14.107 3.724 -9.531 1.00 85.12 545 TRP A O 1
ATOM 4108 N N . GLY A 1 546 ? 14.552 2.278 -11.194 1.00 89.38 546 GLY A N 1
ATOM 4109 C CA . GLY A 1 546 ? 13.158 2.045 -11.581 1.00 89.38 546 GLY A CA 1
ATOM 4110 C C . GLY A 1 546 ? 12.298 1.535 -10.419 1.00 89.38 546 GLY A C 1
ATOM 4111 O O . GLY A 1 546 ? 12.773 0.775 -9.574 1.00 89.38 546 GLY A O 1
ATOM 4112 N N . ALA A 1 547 ? 11.036 1.975 -10.359 1.00 92.06 547 ALA A N 1
ATOM 4113 C CA . ALA A 1 547 ? 10.142 1.705 -9.228 1.00 92.06 547 ALA A CA 1
ATOM 4114 C C . ALA A 1 547 ? 9.929 0.202 -8.961 1.00 92.06 547 ALA A C 1
ATOM 4116 O O . ALA A 1 547 ? 9.791 -0.189 -7.806 1.00 92.06 547 ALA A O 1
ATOM 4117 N N . GLY A 1 548 ? 10.016 -0.652 -9.989 1.00 94.50 548 GLY A N 1
ATOM 4118 C CA . GLY A 1 548 ? 9.917 -2.109 -9.839 1.00 94.50 548 GLY A CA 1
ATOM 4119 C C . GLY A 1 548 ? 11.036 -2.777 -9.037 1.00 94.50 548 GLY A C 1
ATOM 4120 O O . GLY A 1 548 ? 10.848 -3.900 -8.567 1.00 94.50 548 GLY A O 1
ATOM 4121 N N . GLY A 1 549 ? 12.188 -2.115 -8.873 1.00 95.75 549 GLY A N 1
ATOM 4122 C CA . GLY A 1 549 ? 13.361 -2.716 -8.237 1.00 95.75 549 GLY A CA 1
ATOM 4123 C C . GLY A 1 549 ? 13.783 -4.027 -8.927 1.00 95.75 549 GLY A C 1
ATOM 4124 O O . GLY A 1 549 ? 13.776 -4.089 -10.161 1.00 95.75 549 GLY A O 1
ATOM 4125 N N . PRO A 1 550 ? 14.156 -5.074 -8.169 1.00 97.75 550 PRO A N 1
ATOM 4126 C CA . PRO A 1 550 ? 14.384 -6.406 -8.704 1.00 97.75 550 PRO A CA 1
ATOM 4127 C C . PRO A 1 550 ? 13.071 -7.186 -8.857 1.00 97.75 550 PRO A C 1
ATOM 4129 O O . PRO A 1 550 ? 12.202 -7.147 -7.980 1.00 97.75 550 PRO A O 1
ATOM 4132 N N . ALA A 1 551 ? 12.971 -7.967 -9.931 1.00 98.56 551 ALA A N 1
ATOM 4133 C CA . ALA A 1 551 ? 12.016 -9.067 -10.053 1.00 98.56 551 ALA A CA 1
ATOM 4134 C C . ALA A 1 551 ? 12.723 -10.400 -9.761 1.00 98.56 551 ALA A C 1
ATOM 4136 O O . ALA A 1 551 ? 13.914 -10.540 -10.041 1.00 98.56 551 ALA A O 1
ATOM 4137 N N . VAL A 1 552 ? 12.009 -11.378 -9.210 1.00 98.62 552 VAL A N 1
ATOM 4138 C CA . VAL A 1 552 ? 12.551 -12.684 -8.809 1.00 98.62 552 VAL A CA 1
ATOM 4139 C C . VAL A 1 552 ? 11.652 -13.784 -9.372 1.00 98.62 552 VAL A C 1
ATOM 4141 O O . VAL A 1 552 ? 10.430 -13.708 -9.237 1.00 98.62 552 VAL A O 1
ATOM 4144 N N . ASP A 1 553 ? 12.233 -14.788 -10.037 1.00 97.00 553 ASP A N 1
ATOM 4145 C CA . ASP A 1 553 ? 11.481 -15.975 -10.468 1.00 97.00 553 ASP A CA 1
ATOM 4146 C C . ASP A 1 553 ? 11.469 -17.090 -9.411 1.00 97.00 553 ASP A C 1
ATOM 4148 O O . ASP A 1 553 ? 12.187 -17.048 -8.413 1.00 97.00 553 ASP A O 1
ATOM 4152 N N . ALA A 1 554 ? 10.627 -18.102 -9.632 1.00 94.94 554 ALA A N 1
ATOM 4153 C CA . ALA A 1 554 ? 10.473 -19.234 -8.718 1.00 94.94 554 ALA A CA 1
ATOM 4154 C C . ALA A 1 554 ? 11.769 -20.049 -8.509 1.00 94.94 554 ALA A C 1
ATOM 4156 O O . ALA A 1 554 ? 11.884 -20.742 -7.502 1.00 94.94 554 ALA A O 1
ATOM 4157 N N . ASP A 1 555 ? 12.750 -19.930 -9.413 1.00 94.31 555 ASP A N 1
ATOM 4158 C CA . ASP A 1 555 ? 14.059 -20.588 -9.304 1.00 94.31 555 ASP A CA 1
ATOM 4159 C C . ASP A 1 555 ? 15.053 -19.768 -8.452 1.00 94.31 555 ASP A C 1
ATOM 4161 O O . ASP A 1 555 ? 16.204 -20.169 -8.277 1.00 94.31 555 ASP A O 1
ATOM 4165 N N . GLY A 1 556 ? 14.643 -18.591 -7.961 1.00 95.75 556 GLY A N 1
ATOM 4166 C CA . GLY A 1 556 ? 15.496 -17.654 -7.229 1.00 95.75 556 GLY A CA 1
ATOM 4167 C C . GLY A 1 556 ? 16.426 -16.822 -8.118 1.00 95.75 556 GLY A C 1
ATOM 4168 O O . GLY A 1 556 ? 17.364 -16.211 -7.607 1.00 95.75 556 GLY A O 1
ATOM 4169 N N . SER A 1 557 ? 16.199 -16.771 -9.438 1.00 97.94 557 SER A N 1
ATOM 4170 C CA . SER A 1 557 ? 16.945 -15.848 -10.302 1.00 97.94 557 SER A CA 1
ATOM 4171 C C . SER A 1 557 ? 16.424 -14.425 -10.117 1.00 97.94 557 SER A C 1
ATOM 4173 O O . SER A 1 557 ? 15.225 -14.172 -10.248 1.00 97.94 557 SER A O 1
ATOM 4175 N N . VAL A 1 558 ? 17.335 -13.488 -9.861 1.00 98.69 558 VAL A N 1
ATOM 4176 C CA . VAL A 1 558 ? 17.056 -12.061 -9.681 1.00 98.69 558 VAL A CA 1
ATOM 4177 C C . VAL A 1 558 ? 17.304 -11.326 -10.995 1.00 98.69 558 VAL A C 1
ATOM 4179 O O . VAL A 1 558 ? 18.368 -11.463 -11.600 1.00 98.69 558 VAL A O 1
ATOM 4182 N N . TYR A 1 559 ? 16.341 -10.516 -11.426 1.00 98.75 559 TYR A N 1
ATOM 4183 C CA . TYR A 1 559 ? 16.403 -9.738 -12.659 1.00 98.75 559 TYR A CA 1
ATOM 4184 C C . TYR A 1 559 ? 16.289 -8.244 -12.351 1.00 98.75 559 TYR A C 1
ATOM 4186 O O . TYR A 1 559 ? 15.374 -7.810 -11.651 1.00 98.75 559 TYR A O 1
ATOM 4194 N N . VAL A 1 560 ? 17.212 -7.450 -12.894 1.00 98.12 560 VAL A N 1
ATOM 4195 C CA . VAL A 1 560 ? 17.249 -5.985 -12.746 1.00 98.12 560 VAL A CA 1
ATOM 4196 C C . VAL A 1 560 ? 17.510 -5.314 -14.092 1.00 98.12 560 VAL A C 1
ATOM 4198 O O . VAL A 1 560 ? 18.160 -5.894 -14.960 1.00 98.12 560 VAL A O 1
ATOM 4201 N N . ALA A 1 561 ? 17.041 -4.076 -14.254 1.00 96.81 561 ALA A N 1
ATOM 4202 C CA . ALA A 1 561 ? 17.396 -3.214 -15.379 1.00 96.81 561 ALA A CA 1
ATOM 4203 C C . ALA A 1 561 ? 18.169 -1.987 -14.878 1.00 96.81 561 ALA A C 1
ATOM 4205 O O . ALA A 1 561 ? 17.771 -1.349 -13.902 1.00 96.81 561 ALA A O 1
ATOM 4206 N N . THR A 1 562 ? 19.266 -1.656 -15.553 1.00 96.12 562 THR A N 1
ATOM 4207 C CA . THR A 1 562 ? 20.131 -0.515 -15.236 1.00 96.12 562 THR A CA 1
ATOM 4208 C C . THR A 1 562 ? 19.848 0.663 -16.177 1.00 96.12 562 THR A C 1
ATOM 4210 O O . THR A 1 562 ? 19.472 0.491 -17.339 1.00 96.12 562 THR A O 1
ATOM 4213 N N . GLY A 1 563 ? 20.019 1.881 -15.673 1.00 92.44 563 GLY A N 1
ATOM 4214 C CA . GLY A 1 563 ? 20.029 3.121 -16.450 1.00 92.44 563 GLY A CA 1
ATOM 4215 C C . GLY A 1 563 ? 21.439 3.692 -16.622 1.00 92.44 563 GLY A C 1
ATOM 4216 O O . GLY A 1 563 ? 22.436 2.980 -16.498 1.00 92.44 563 GLY A O 1
ATOM 4217 N N . SER A 1 564 ? 21.501 4.992 -16.882 1.00 89.69 564 SER A N 1
ATOM 4218 C CA . SER A 1 564 ? 22.676 5.859 -16.970 1.00 89.69 564 SER A CA 1
ATOM 4219 C C . SER A 1 564 ? 22.339 7.220 -16.330 1.00 89.69 564 SER A C 1
ATOM 4221 O O . SER A 1 564 ? 21.309 7.362 -15.679 1.00 89.69 564 SER A O 1
ATOM 4223 N N . GLY A 1 565 ? 23.207 8.210 -16.522 1.00 83.75 565 GLY A N 1
ATOM 4224 C CA . GLY A 1 565 ? 22.874 9.638 -16.455 1.00 83.75 565 GLY A CA 1
ATOM 4225 C C . GLY A 1 565 ? 23.309 10.331 -17.752 1.00 83.75 565 GLY A C 1
ATOM 4226 O O . GLY A 1 565 ? 23.568 9.657 -18.755 1.00 83.75 565 GLY A O 1
ATOM 4227 N N . PHE A 1 566 ? 23.449 11.658 -17.746 1.00 83.19 566 PHE A N 1
ATOM 4228 C CA . PHE A 1 566 ? 24.111 12.365 -18.851 1.00 83.19 566 PHE A CA 1
ATOM 4229 C C . PHE A 1 566 ? 25.603 11.996 -18.919 1.00 83.19 566 PHE A C 1
ATOM 4231 O O . PHE A 1 566 ? 26.251 11.812 -17.891 1.00 83.19 566 PHE A O 1
ATOM 4238 N N . ASP A 1 567 ? 26.126 11.830 -20.138 1.00 84.69 567 ASP A N 1
ATOM 4239 C CA . ASP A 1 567 ? 27.505 11.398 -20.434 1.00 84.69 567 ASP A CA 1
ATOM 4240 C C . ASP A 1 567 ? 27.974 10.118 -19.696 1.00 84.69 567 ASP A C 1
ATOM 4242 O O . ASP A 1 567 ? 29.169 9.843 -19.561 1.00 84.69 567 ASP A O 1
ATOM 4246 N N . GLY A 1 568 ? 27.036 9.270 -19.256 1.00 84.00 568 GLY A N 1
ATOM 4247 C CA . GLY A 1 568 ? 27.323 8.071 -18.463 1.00 84.00 568 GLY A CA 1
ATOM 4248 C C . GLY A 1 568 ? 27.909 6.887 -19.248 1.00 84.00 568 GLY A C 1
ATOM 4249 O O . GLY A 1 568 ? 28.274 5.876 -18.630 1.00 84.00 568 GLY A O 1
ATOM 4250 N N . TYR A 1 569 ? 28.032 6.996 -20.578 1.00 89.94 569 TYR A N 1
ATOM 4251 C CA . TYR A 1 569 ? 28.725 6.026 -21.432 1.00 89.94 569 TYR A CA 1
ATOM 4252 C C . TYR A 1 569 ? 30.248 6.091 -21.253 1.00 89.94 569 TYR A C 1
ATOM 4254 O O . TYR A 1 569 ? 30.875 7.116 -21.522 1.00 89.94 569 TYR A O 1
ATOM 4262 N N . ARG A 1 570 ? 30.856 4.955 -20.902 1.00 89.81 570 ARG A N 1
ATOM 4263 C CA . ARG A 1 570 ? 32.292 4.682 -21.055 1.00 89.81 570 ARG A CA 1
ATOM 4264 C C . ARG A 1 570 ? 32.461 3.218 -21.428 1.00 89.81 570 ARG A C 1
ATOM 4266 O O . ARG A 1 570 ? 31.704 2.391 -20.928 1.00 89.81 570 ARG A O 1
ATOM 4273 N N . GLU A 1 571 ? 33.445 2.901 -22.261 1.00 90.31 571 GLU A N 1
ATOM 4274 C CA . GLU A 1 571 ? 33.773 1.505 -22.545 1.00 90.31 571 GLU A CA 1
ATOM 4275 C C . GLU A 1 571 ? 34.702 0.957 -21.460 1.00 90.31 571 GLU A C 1
ATOM 4277 O O . GLU A 1 571 ? 35.737 1.551 -21.155 1.00 90.31 571 GLU A O 1
ATOM 4282 N N . GLN A 1 572 ? 34.281 -0.135 -20.822 1.00 87.94 572 GLN A N 1
ATOM 4283 C CA . GLN A 1 572 ? 34.916 -0.695 -19.633 1.00 87.94 572 GLN A CA 1
ATOM 4284 C C . GLN A 1 572 ? 34.493 -2.172 -19.495 1.00 87.94 572 GLN A C 1
ATOM 4286 O O . GLN A 1 572 ? 33.301 -2.468 -19.616 1.00 87.94 572 GLN A O 1
ATOM 4291 N N . PRO A 1 573 ? 35.414 -3.113 -19.217 1.00 90.62 573 PRO A N 1
ATOM 4292 C CA . PRO A 1 573 ? 35.044 -4.471 -18.823 1.00 90.62 573 PRO A CA 1
ATOM 4293 C C . PRO A 1 573 ? 34.171 -4.463 -17.562 1.00 90.62 573 PRO A C 1
ATOM 4295 O O . PRO A 1 573 ? 34.371 -3.635 -16.674 1.00 90.62 573 PRO A O 1
ATOM 4298 N N . HIS A 1 574 ? 33.240 -5.411 -17.455 1.00 93.50 574 HIS A N 1
ATOM 4299 C CA . HIS A 1 574 ? 32.352 -5.568 -16.297 1.00 93.50 574 HIS A CA 1
ATOM 4300 C C . HIS A 1 574 ? 31.467 -4.340 -15.968 1.00 93.50 574 HIS A C 1
ATOM 4302 O O . HIS A 1 574 ? 31.052 -4.141 -14.821 1.00 93.50 574 HIS A O 1
ATOM 4308 N N . ASP A 1 575 ? 31.153 -3.521 -16.973 1.00 93.69 575 ASP A N 1
ATOM 4309 C CA . ASP A 1 575 ? 30.223 -2.394 -16.885 1.00 93.69 575 ASP A CA 1
ATOM 4310 C C . ASP A 1 575 ? 28.919 -2.697 -17.631 1.00 93.69 575 ASP A C 1
ATOM 4312 O O . ASP A 1 575 ? 28.900 -2.909 -18.843 1.00 93.69 575 ASP A O 1
ATOM 4316 N N . TRP A 1 576 ? 27.819 -2.653 -16.887 1.00 95.62 576 TRP A N 1
ATOM 4317 C CA . TRP A 1 576 ? 26.481 -3.045 -17.311 1.00 95.62 576 TRP A CA 1
ATOM 4318 C C . TRP A 1 576 ? 25.491 -1.880 -17.312 1.00 95.62 576 TRP A C 1
ATOM 4320 O O . TRP A 1 576 ? 24.295 -2.092 -17.154 1.00 95.62 576 TRP A O 1
ATOM 4330 N N . THR A 1 577 ? 25.957 -0.642 -17.492 1.00 94.50 577 THR A N 1
ATOM 4331 C CA . THR A 1 577 ? 25.095 0.518 -17.815 1.00 94.50 577 THR A CA 1
ATOM 4332 C C . THR A 1 577 ? 24.181 0.215 -19.020 1.00 94.50 577 THR A C 1
ATOM 4334 O O . THR A 1 577 ? 24.629 -0.436 -19.966 1.00 94.50 577 THR A O 1
ATOM 4337 N N . GLN A 1 578 ? 22.921 0.679 -18.984 1.00 94.69 578 GLN A N 1
ATOM 4338 C CA . GLN A 1 578 ? 21.863 0.421 -19.987 1.00 94.69 578 GLN A CA 1
ATOM 4339 C C . GLN A 1 578 ? 21.650 -1.068 -20.337 1.00 94.69 578 GLN A C 1
ATOM 4341 O O . GLN A 1 578 ? 21.628 -1.447 -21.507 1.00 94.69 578 GLN A O 1
ATOM 4346 N N . SER A 1 579 ? 21.525 -1.938 -19.335 1.00 97.50 579 SER A N 1
ATOM 4347 C CA . SER A 1 579 ? 21.419 -3.391 -19.524 1.00 97.50 579 SER A CA 1
ATOM 4348 C C . SER A 1 579 ? 20.373 -4.041 -18.612 1.00 97.50 579 SER A C 1
ATOM 4350 O O . SER A 1 579 ? 20.097 -3.559 -17.514 1.00 97.50 579 SER A O 1
ATOM 4352 N N . VAL A 1 580 ? 19.815 -5.171 -19.047 1.00 98.56 580 VAL A N 1
ATOM 4353 C CA . VAL A 1 580 ? 19.109 -6.125 -18.178 1.00 98.56 580 VAL A CA 1
ATOM 4354 C C . VAL A 1 580 ? 20.115 -7.160 -17.688 1.00 98.56 580 VAL A C 1
ATOM 4356 O O . VAL A 1 580 ? 20.903 -7.678 -18.481 1.00 98.56 580 VAL A O 1
ATOM 4359 N N . LEU A 1 581 ? 20.082 -7.473 -16.395 1.00 98.62 581 LEU A N 1
ATOM 4360 C CA . LEU A 1 581 ? 20.955 -8.456 -15.758 1.00 98.62 581 LEU A CA 1
ATOM 4361 C C . LEU A 1 581 ? 20.122 -9.558 -15.111 1.00 98.62 581 LEU A C 1
ATOM 4363 O O . LEU A 1 581 ? 19.174 -9.257 -14.388 1.00 98.62 581 LEU A O 1
ATOM 4367 N N . LYS A 1 582 ? 20.519 -10.814 -15.331 1.00 98.62 582 LYS A N 1
ATOM 4368 C CA . LYS A 1 582 ? 20.077 -11.990 -14.572 1.00 98.62 582 LYS A CA 1
ATOM 4369 C C . LYS A 1 582 ? 21.195 -12.394 -13.620 1.00 98.62 582 LYS A C 1
ATOM 4371 O O . LYS A 1 582 ? 22.319 -12.640 -14.065 1.00 98.62 582 LYS A O 1
ATOM 4376 N N . LEU A 1 583 ? 20.888 -12.500 -12.334 1.00 98.69 583 LEU A N 1
ATOM 4377 C CA . LEU A 1 583 ? 21.799 -12.973 -11.299 1.00 98.69 583 LEU A CA 1
ATOM 4378 C C . LEU A 1 583 ? 21.205 -14.195 -10.598 1.00 98.69 583 LEU A C 1
ATOM 4380 O O . LEU A 1 583 ? 20.010 -14.234 -10.324 1.00 98.69 583 LEU A O 1
ATOM 4384 N N . SER A 1 584 ? 22.039 -15.181 -10.282 1.00 96.81 584 SER A N 1
ATOM 4385 C CA . SER A 1 584 ? 21.710 -16.193 -9.275 1.00 96.81 584 SER A CA 1
ATOM 4386 C C . SER A 1 584 ? 22.211 -15.728 -7.913 1.00 96.81 584 SER A C 1
ATOM 4388 O O . SER A 1 584 ? 23.296 -15.153 -7.848 1.00 96.81 584 SER A O 1
ATOM 4390 N N . ASP A 1 585 ? 21.493 -16.047 -6.843 1.00 95.38 585 ASP A N 1
ATOM 4391 C CA . ASP A 1 585 ? 21.962 -15.877 -5.467 1.00 95.38 585 ASP A CA 1
ATOM 4392 C C . ASP A 1 585 ? 21.924 -17.240 -4.767 1.00 95.38 585 ASP A C 1
ATOM 4394 O O . ASP A 1 585 ? 20.862 -17.849 -4.647 1.00 95.38 585 ASP A O 1
ATOM 4398 N N . ARG A 1 586 ? 23.087 -17.774 -4.377 1.00 89.25 586 ARG A N 1
ATOM 4399 C CA . ARG A 1 586 ? 23.184 -19.066 -3.675 1.00 89.25 586 ARG A CA 1
ATOM 4400 C C . ARG A 1 586 ? 23.883 -18.886 -2.341 1.00 89.25 586 ARG A C 1
ATOM 4402 O O . ARG A 1 586 ? 24.880 -18.173 -2.259 1.00 89.25 586 ARG A O 1
ATOM 4409 N N . ALA A 1 587 ? 23.416 -19.592 -1.313 1.00 83.00 587 ALA A N 1
ATOM 4410 C CA . ALA A 1 587 ? 24.077 -19.618 -0.011 1.00 83.00 587 ALA A CA 1
ATOM 4411 C C . ALA A 1 587 ? 25.575 -19.963 -0.162 1.00 83.00 587 ALA A C 1
ATOM 4413 O O . ALA A 1 587 ? 25.934 -20.929 -0.831 1.00 83.00 587 ALA A O 1
ATOM 4414 N N . GLY A 1 588 ? 26.452 -19.138 0.420 1.00 83.88 588 GLY A N 1
ATOM 4415 C CA . GLY A 1 588 ? 27.913 -19.257 0.302 1.00 83.88 588 GLY A CA 1
ATOM 4416 C C . GLY A 1 588 ? 28.531 -18.619 -0.956 1.00 83.88 588 GLY A C 1
ATOM 4417 O O . GLY A 1 588 ? 29.588 -17.996 -0.852 1.00 83.88 588 GLY A O 1
ATOM 4418 N N . GLU A 1 589 ? 27.880 -18.693 -2.123 1.00 89.12 589 GLU A N 1
ATOM 4419 C CA . GLU A 1 589 ? 28.354 -18.025 -3.356 1.00 89.12 589 GLU A CA 1
ATOM 4420 C C . GLU A 1 589 ? 27.948 -16.541 -3.427 1.00 89.12 589 GLU A C 1
ATOM 4422 O O . GLU A 1 589 ? 28.706 -15.722 -3.947 1.00 89.12 589 GLU A O 1
ATOM 4427 N N . GLY A 1 590 ? 26.776 -16.180 -2.898 1.00 93.75 590 GLY A N 1
ATOM 4428 C CA . GLY A 1 590 ? 26.160 -14.861 -3.061 1.00 93.75 590 GLY A CA 1
ATOM 4429 C C . GLY A 1 590 ? 25.712 -14.570 -4.500 1.00 93.75 590 GLY A C 1
ATOM 4430 O O . GLY A 1 590 ? 25.483 -15.481 -5.301 1.00 93.75 590 GLY A O 1
ATOM 4431 N N . LEU A 1 591 ? 25.618 -13.279 -4.834 1.00 98.00 591 LEU A N 1
ATOM 4432 C CA . LEU A 1 591 ? 25.166 -12.793 -6.140 1.00 98.00 591 LEU A CA 1
ATOM 4433 C C . LEU A 1 591 ? 26.179 -13.105 -7.251 1.00 98.00 591 LEU A C 1
ATOM 4435 O O . LEU A 1 591 ? 27.306 -12.614 -7.244 1.00 98.00 591 LEU A O 1
ATOM 4439 N N . ARG A 1 592 ? 25.757 -13.843 -8.278 1.00 97.00 592 ARG A N 1
ATOM 4440 C CA . ARG A 1 592 ? 26.580 -14.172 -9.448 1.00 97.00 592 ARG A CA 1
ATOM 4441 C C . ARG A 1 592 ? 25.844 -13.845 -10.738 1.00 97.00 592 ARG A C 1
ATOM 4443 O O . ARG A 1 592 ? 24.732 -14.322 -10.954 1.00 97.00 592 ARG A O 1
ATOM 4450 N N . LEU A 1 593 ? 26.476 -13.063 -11.613 1.00 97.88 593 LEU A N 1
ATOM 4451 C CA . LEU A 1 593 ? 25.935 -12.750 -12.935 1.00 97.88 593 LEU A CA 1
ATOM 4452 C C . LEU A 1 593 ? 25.802 -14.034 -13.771 1.00 97.88 593 LEU A C 1
ATOM 4454 O O . LEU A 1 593 ? 26.747 -14.817 -13.870 1.00 97.88 593 LEU A O 1
ATOM 4458 N N . ALA A 1 594 ? 24.624 -14.245 -14.353 1.00 97.75 594 ALA A N 1
ATOM 4459 C CA . ALA A 1 594 ? 24.263 -15.453 -15.095 1.00 97.75 594 ALA A CA 1
ATOM 4460 C C . ALA A 1 594 ? 23.748 -15.168 -16.519 1.00 97.75 594 ALA A C 1
ATOM 4462 O O . ALA A 1 594 ? 23.706 -16.080 -17.338 1.00 97.75 594 ALA A O 1
ATOM 4463 N N . GLY A 1 595 ? 23.377 -13.923 -16.831 1.00 98.31 595 GLY A N 1
ATOM 4464 C CA . GLY A 1 595 ? 22.984 -13.501 -18.177 1.00 98.31 595 GLY A CA 1
ATOM 4465 C C . GLY A 1 595 ? 22.857 -11.984 -18.282 1.00 98.31 595 GLY A C 1
ATOM 4466 O O . GLY A 1 595 ? 22.577 -11.317 -17.283 1.00 98.31 595 GLY A O 1
ATOM 4467 N N . THR A 1 596 ? 23.053 -11.438 -19.483 1.00 98.44 596 THR A N 1
ATOM 4468 C CA . THR A 1 596 ? 22.955 -9.994 -19.750 1.00 98.44 596 THR A CA 1
ATOM 4469 C C . THR A 1 596 ? 22.221 -9.712 -21.058 1.00 98.44 596 THR A C 1
ATOM 4471 O O . THR A 1 596 ? 22.208 -10.529 -21.977 1.00 98.44 596 THR A O 1
ATOM 4474 N N . TYR A 1 597 ? 21.611 -8.539 -21.162 1.00 98.50 597 TYR A N 1
ATOM 4475 C CA . TYR A 1 597 ? 21.112 -7.979 -22.416 1.00 98.50 597 TYR A CA 1
ATOM 4476 C C . TYR A 1 597 ? 21.385 -6.477 -22.434 1.00 98.50 597 TYR A C 1
ATOM 4478 O O . TYR A 1 597 ? 21.163 -5.806 -21.430 1.00 98.50 597 TYR A O 1
ATOM 4486 N N . THR A 1 598 ? 21.801 -5.948 -23.580 1.00 97.94 598 THR A N 1
ATOM 4487 C CA . THR A 1 598 ? 22.093 -4.527 -23.790 1.00 97.94 598 THR A CA 1
ATOM 4488 C C . THR A 1 598 ? 21.518 -4.125 -25.155 1.00 97.94 598 THR A C 1
ATOM 4490 O O . THR A 1 598 ? 21.835 -4.810 -26.131 1.00 97.94 598 THR A O 1
ATOM 4493 N N . PRO A 1 599 ? 20.696 -3.062 -25.262 1.00 96.75 599 PRO A N 1
ATOM 4494 C CA . PRO A 1 599 ? 20.133 -2.623 -26.538 1.00 96.75 599 PRO A CA 1
ATOM 4495 C C . PRO A 1 599 ? 21.200 -2.175 -27.542 1.00 96.75 599 PRO A C 1
ATOM 4497 O O . PRO A 1 599 ? 22.226 -1.611 -27.158 1.00 96.75 599 PRO A O 1
ATOM 4500 N N . PHE A 1 600 ? 20.927 -2.353 -28.835 1.00 95.81 600 PHE A N 1
ATOM 4501 C CA . PHE A 1 600 ? 21.859 -2.051 -29.938 1.00 95.81 600 PHE A CA 1
ATOM 4502 C C . PHE A 1 600 ? 22.487 -0.639 -29.900 1.00 95.81 600 PHE A C 1
ATOM 4504 O O . PHE A 1 600 ? 23.652 -0.459 -30.253 1.00 95.81 600 PHE A O 1
ATOM 4511 N N . ASN A 1 601 ? 21.718 0.358 -29.453 1.00 95.56 601 ASN A N 1
ATOM 4512 C CA . ASN A 1 601 ? 22.029 1.791 -29.457 1.00 95.56 601 ASN A CA 1
ATOM 4513 C C . ASN A 1 601 ? 22.560 2.332 -28.115 1.00 95.56 601 ASN A C 1
ATOM 4515 O O . ASN A 1 601 ? 22.682 3.550 -27.958 1.00 95.56 601 ASN A O 1
ATOM 4519 N N . TYR A 1 602 ? 22.872 1.469 -27.139 1.00 94.94 602 TYR A N 1
ATOM 4520 C CA . TYR A 1 602 ? 23.127 1.876 -25.746 1.00 94.94 602 TYR A CA 1
ATOM 4521 C C . TYR A 1 602 ? 24.201 2.968 -25.570 1.00 94.94 602 TYR A C 1
ATOM 4523 O O . TYR A 1 602 ? 24.163 3.722 -24.598 1.00 94.94 602 TYR A O 1
ATOM 4531 N N . CYS A 1 603 ? 25.155 3.087 -26.498 1.00 94.88 603 CYS A N 1
ATOM 4532 C CA . CYS A 1 603 ? 26.211 4.101 -26.459 1.00 94.88 603 CYS A CA 1
ATOM 4533 C C . CYS A 1 603 ? 25.718 5.537 -26.729 1.00 94.88 603 CYS A C 1
ATOM 4535 O O . CYS A 1 603 ? 26.388 6.488 -26.319 1.00 94.88 603 CYS A O 1
ATOM 4537 N N . ALA A 1 604 ? 24.588 5.708 -27.429 1.00 94.25 604 ALA A N 1
ATOM 4538 C CA . ALA A 1 604 ? 23.974 7.008 -27.728 1.00 94.25 604 ALA A CA 1
ATOM 4539 C C . ALA A 1 604 ? 23.057 7.444 -26.569 1.00 94.25 604 ALA A C 1
ATOM 4541 O O . ALA A 1 604 ? 23.478 8.232 -25.726 1.00 94.25 604 ALA A O 1
ATOM 4542 N N . THR A 1 605 ? 21.891 6.806 -26.423 1.00 94.12 605 THR A N 1
ATOM 4543 C CA . THR A 1 605 ? 21.638 6.009 -25.217 1.00 94.12 605 THR A CA 1
ATOM 4544 C C . THR A 1 605 ? 22.019 6.624 -23.867 1.00 94.12 605 THR A C 1
ATOM 4546 O O . THR A 1 605 ? 21.428 7.565 -23.327 1.00 94.12 605 THR A O 1
ATOM 4549 N N . ALA A 1 606 ? 23.087 6.038 -23.334 1.00 91.69 606 ALA A N 1
ATOM 4550 C CA . ALA A 1 606 ? 23.726 6.341 -22.070 1.00 91.69 606 ALA A CA 1
ATOM 4551 C C . ALA A 1 606 ? 24.391 7.725 -21.980 1.00 91.69 606 ALA A C 1
ATOM 4553 O O . ALA A 1 606 ? 24.774 8.103 -20.877 1.00 91.69 606 ALA A O 1
ATOM 4554 N N . LYS A 1 607 ? 24.546 8.485 -23.073 1.00 90.81 607 LYS A N 1
ATOM 4555 C CA . LYS A 1 607 ? 25.019 9.883 -23.013 1.00 90.81 607 LYS A CA 1
ATOM 4556 C C . LYS A 1 607 ? 23.885 10.872 -22.754 1.00 90.81 607 LYS A C 1
ATOM 4558 O O . LYS A 1 607 ? 24.128 11.952 -22.227 1.00 90.81 607 LYS A O 1
ATOM 4563 N N . MET A 1 608 ? 22.654 10.501 -23.101 1.00 90.81 608 MET A N 1
ATOM 4564 C CA . MET A 1 608 ? 21.521 11.425 -23.187 1.00 90.81 608 MET A CA 1
ATOM 4565 C C . MET A 1 608 ? 20.482 11.239 -22.071 1.00 90.81 608 MET A C 1
ATOM 4567 O O . MET A 1 608 ? 19.363 11.717 -22.224 1.00 90.81 608 MET A O 1
ATOM 4571 N N . ASP A 1 609 ? 20.813 10.549 -20.968 1.00 89.38 609 ASP A N 1
ATOM 4572 C CA . ASP A 1 609 ? 19.861 10.176 -19.898 1.00 89.38 609 ASP A CA 1
ATOM 4573 C C . ASP A 1 609 ? 18.641 9.375 -20.431 1.00 89.38 609 ASP A C 1
ATOM 4575 O O . ASP A 1 609 ? 17.507 9.514 -19.971 1.00 89.38 609 ASP A O 1
ATOM 4579 N N . ILE A 1 610 ? 18.840 8.520 -21.440 1.00 93.31 610 ILE A N 1
ATOM 4580 C CA . ILE A 1 610 ? 17.767 7.740 -22.079 1.00 93.31 610 ILE A CA 1
ATOM 4581 C C . ILE A 1 610 ? 17.765 6.306 -21.532 1.00 93.31 610 ILE A C 1
ATOM 4583 O O . ILE A 1 610 ? 18.297 5.372 -22.125 1.00 93.31 610 ILE A O 1
ATOM 4587 N N . ASP A 1 611 ? 17.161 6.143 -20.355 1.00 90.69 611 ASP A N 1
ATOM 4588 C CA . ASP A 1 611 ? 17.238 4.897 -19.589 1.00 90.69 611 ASP A CA 1
ATOM 4589 C C . ASP A 1 611 ? 16.320 3.771 -20.038 1.00 90.69 611 ASP A C 1
ATOM 4591 O O . ASP A 1 611 ? 15.093 3.909 -20.096 1.00 90.69 611 ASP A O 1
ATOM 4595 N N . LEU A 1 612 ? 16.934 2.600 -20.167 1.00 93.31 612 LEU A N 1
ATOM 4596 C CA . LEU A 1 612 ? 16.298 1.296 -20.118 1.00 93.31 612 LEU A CA 1
ATOM 4597 C C . LEU A 1 612 ? 15.737 1.016 -18.710 1.00 93.31 612 LEU A C 1
ATOM 4599 O O . LEU A 1 612 ? 14.550 0.748 -18.567 1.00 93.31 612 LEU A O 1
ATOM 4603 N N . GLY A 1 613 ? 16.546 1.175 -17.655 1.00 83.62 613 GLY A N 1
ATOM 4604 C CA . GLY A 1 613 ? 16.180 0.885 -16.255 1.00 83.62 613 GLY A CA 1
ATOM 4605 C C . GLY A 1 613 ? 15.187 1.836 -15.568 1.00 83.62 613 GLY A C 1
ATOM 4606 O O . GLY A 1 613 ? 15.142 1.876 -14.341 1.00 83.62 613 GLY A O 1
ATOM 4607 N N . SER A 1 614 ? 14.406 2.619 -16.319 1.00 83.56 614 SER A N 1
ATOM 4608 C CA . SER A 1 614 ? 13.530 3.659 -15.749 1.00 83.56 614 SER A CA 1
ATOM 4609 C C . SER A 1 614 ? 12.262 3.141 -15.067 1.00 83.56 614 SER A C 1
ATOM 4611 O O . SER A 1 614 ? 11.801 3.777 -14.119 1.00 83.56 614 SER A O 1
ATOM 4613 N N . GLY A 1 615 ? 11.721 2.005 -15.517 1.00 81.50 615 GLY A N 1
ATOM 4614 C CA . GLY A 1 615 ? 10.599 1.316 -14.866 1.00 81.50 615 GLY A CA 1
ATOM 4615 C C . GLY A 1 615 ? 11.039 0.117 -14.031 1.00 81.50 615 GLY A C 1
ATOM 4616 O O . GLY A 1 615 ? 10.745 0.045 -12.838 1.00 81.50 615 GLY A O 1
ATOM 4617 N N . GLY A 1 616 ? 11.778 -0.799 -14.655 1.00 92.50 616 GLY A N 1
ATOM 4618 C CA . GLY A 1 616 ? 12.127 -2.114 -14.116 1.00 92.50 616 GLY A CA 1
ATOM 4619 C C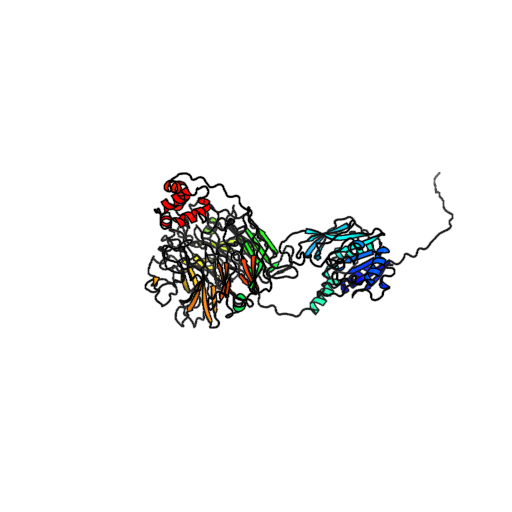 . GLY A 1 616 ? 11.844 -3.202 -15.155 1.00 92.50 616 GLY A C 1
ATOM 4620 O O . GLY A 1 616 ? 11.663 -2.899 -16.335 1.00 92.50 616 GLY A O 1
ATOM 4621 N N . VAL A 1 617 ? 11.794 -4.460 -14.719 1.00 96.56 617 VAL A N 1
ATOM 4622 C CA . VAL A 1 617 ? 11.416 -5.609 -15.559 1.00 96.56 617 VAL A CA 1
ATOM 4623 C C . VAL A 1 617 ? 10.183 -6.303 -14.987 1.00 96.56 617 VAL A C 1
ATOM 4625 O O . VAL A 1 617 ? 10.032 -6.378 -13.769 1.00 96.56 617 VAL A O 1
ATOM 4628 N N . ALA A 1 618 ? 9.339 -6.830 -15.870 1.00 98.06 618 ALA A N 1
ATOM 4629 C CA . ALA A 1 618 ? 8.223 -7.705 -15.530 1.00 98.06 618 ALA A CA 1
ATOM 4630 C C . ALA A 1 618 ? 8.509 -9.117 -16.045 1.00 98.06 618 ALA A C 1
ATOM 4632 O O . ALA A 1 618 ? 8.775 -9.304 -17.238 1.00 98.06 618 ALA A O 1
ATOM 4633 N N . LEU A 1 619 ? 8.472 -10.117 -15.166 1.00 98.56 619 LEU A N 1
ATOM 4634 C CA . LEU A 1 619 ? 8.618 -11.517 -15.554 1.00 98.56 619 LEU A CA 1
ATOM 4635 C C . LEU A 1 619 ? 7.242 -12.045 -15.949 1.00 98.56 619 LEU A C 1
ATOM 4637 O O . LEU A 1 619 ? 6.317 -12.105 -15.143 1.00 98.56 619 LEU A O 1
ATOM 4641 N N . LEU A 1 620 ? 7.096 -12.409 -17.219 1.00 98.12 620 LEU A N 1
ATOM 4642 C CA . LEU A 1 620 ? 5.795 -12.759 -17.766 1.00 98.12 620 LEU A CA 1
ATOM 4643 C C . LEU A 1 620 ? 5.356 -14.172 -17.332 1.00 98.12 620 LEU A C 1
ATOM 4645 O O . LEU A 1 620 ? 6.213 -15.045 -17.131 1.00 98.12 620 LEU A O 1
ATOM 4649 N N . PRO A 1 621 ? 4.035 -14.432 -17.241 1.00 96.31 621 PRO A N 1
ATOM 4650 C CA . PRO A 1 621 ? 3.494 -15.778 -17.096 1.00 96.31 621 PRO A CA 1
ATOM 4651 C C . PRO A 1 621 ? 4.043 -16.718 -18.173 1.00 96.31 621 PRO A C 1
ATOM 4653 O O . PRO A 1 621 ? 4.043 -16.382 -19.358 1.00 96.31 621 PRO A O 1
ATOM 4656 N N . VAL A 1 622 ? 4.487 -17.905 -17.756 1.00 96.19 622 VAL A N 1
ATOM 4657 C CA . VAL A 1 622 ? 5.091 -18.905 -18.649 1.00 96.19 622 VAL A CA 1
ATOM 4658 C C . VAL A 1 622 ? 4.107 -19.290 -19.761 1.00 96.19 622 VAL A C 1
ATOM 4660 O O . VAL A 1 622 ? 2.908 -19.461 -19.520 1.00 96.19 622 VAL A O 1
ATOM 4663 N N . LEU A 1 623 ? 4.600 -19.376 -20.994 1.00 95.88 623 LEU A N 1
ATOM 4664 C CA . LEU A 1 623 ? 3.845 -19.876 -22.142 1.00 95.88 623 LEU A CA 1
ATOM 4665 C C . LEU A 1 623 ? 4.034 -21.389 -22.287 1.00 95.88 623 LEU A C 1
ATOM 4667 O O . LEU A 1 623 ? 5.028 -21.942 -21.824 1.00 95.88 623 LEU A O 1
ATOM 4671 N N . ASP A 1 624 ? 3.096 -22.048 -22.961 1.00 94.56 624 ASP A N 1
ATOM 4672 C CA . ASP A 1 624 ? 3.238 -23.457 -23.330 1.00 94.56 624 ASP A CA 1
ATOM 4673 C C . ASP A 1 624 ? 4.502 -23.653 -24.206 1.00 94.56 624 ASP A C 1
ATOM 4675 O O . ASP A 1 624 ? 4.614 -22.994 -25.248 1.00 94.56 624 ASP A O 1
ATOM 4679 N N . PRO A 1 625 ? 5.452 -24.535 -23.829 1.00 94.75 625 PRO A N 1
ATOM 4680 C CA . PRO A 1 625 ? 6.616 -24.869 -24.653 1.00 94.75 625 PRO A CA 1
ATOM 4681 C C . PRO A 1 625 ? 6.275 -25.420 -26.047 1.00 94.75 625 PRO A C 1
ATOM 4683 O O . PRO A 1 625 ? 7.088 -25.301 -26.960 1.00 94.75 625 PRO A O 1
ATOM 4686 N N . ALA A 1 626 ? 5.082 -25.990 -26.254 1.00 96.12 626 ALA A N 1
ATOM 4687 C CA . ALA A 1 626 ? 4.614 -26.382 -27.584 1.00 96.12 626 ALA A CA 1
ATOM 4688 C C . ALA A 1 626 ? 4.222 -25.169 -28.452 1.00 96.12 626 ALA A C 1
ATOM 4690 O O . ALA A 1 626 ? 4.315 -25.222 -29.680 1.00 96.12 626 ALA A O 1
ATOM 4691 N N . ALA A 1 627 ? 3.820 -24.054 -27.832 1.00 95.50 627 ALA A N 1
ATOM 4692 C CA . ALA A 1 627 ? 3.379 -22.848 -28.527 1.00 95.50 627 ALA A CA 1
ATOM 4693 C C . ALA A 1 627 ? 4.530 -21.916 -28.949 1.00 95.50 627 ALA A C 1
ATOM 4695 O O . ALA A 1 627 ? 4.317 -21.055 -29.800 1.00 95.50 627 ALA A O 1
ATOM 4696 N N . THR A 1 628 ? 5.733 -22.037 -28.376 1.00 97.50 628 THR A N 1
ATOM 4697 C CA . THR A 1 628 ? 6.893 -21.189 -28.715 1.00 97.50 628 THR A CA 1
ATOM 4698 C C . THR A 1 628 ? 8.221 -21.820 -28.297 1.00 97.50 628 THR A C 1
ATOM 4700 O O . THR A 1 628 ? 8.311 -22.487 -27.272 1.00 97.50 628 THR A O 1
ATOM 4703 N N . ALA A 1 629 ? 9.287 -21.529 -29.046 1.00 97.50 629 ALA A N 1
ATOM 4704 C CA . ALA A 1 629 ? 10.656 -21.896 -28.677 1.00 97.50 629 ALA A CA 1
ATOM 4705 C C . ALA A 1 629 ? 11.209 -21.108 -27.466 1.00 97.50 629 ALA A C 1
ATOM 4707 O O . ALA A 1 629 ? 12.274 -21.454 -26.960 1.00 97.50 629 ALA A O 1
ATOM 4708 N N . THR A 1 630 ? 10.517 -20.056 -27.010 1.00 97.75 630 THR A N 1
ATOM 4709 C CA . THR A 1 630 ? 10.930 -19.189 -25.888 1.00 97.75 630 THR A CA 1
ATOM 4710 C C . THR A 1 630 ? 9.788 -19.038 -24.861 1.00 97.75 630 THR A C 1
ATOM 4712 O O . THR A 1 630 ? 9.116 -18.001 -24.842 1.00 97.75 630 THR A O 1
ATOM 4715 N N . PRO A 1 631 ? 9.494 -20.066 -24.038 1.00 97.19 631 PRO A N 1
ATOM 4716 C CA . PRO A 1 631 ? 8.317 -20.074 -23.162 1.00 97.19 631 PRO A CA 1
ATOM 4717 C C . PRO A 1 631 ? 8.452 -19.211 -21.898 1.00 97.19 631 PRO A C 1
ATOM 4719 O O . PRO A 1 631 ? 7.442 -18.741 -21.368 1.00 97.19 631 PRO A O 1
ATOM 4722 N N . ARG A 1 632 ? 9.676 -18.980 -21.399 1.00 97.81 632 ARG A N 1
ATOM 4723 C CA . ARG A 1 632 ? 9.939 -18.147 -20.215 1.00 97.81 632 ARG A CA 1
ATOM 4724 C C . ARG A 1 632 ? 10.386 -16.754 -20.644 1.00 97.81 632 ARG A C 1
ATOM 4726 O O . ARG A 1 632 ? 11.518 -16.543 -21.068 1.00 97.81 632 ARG A O 1
ATOM 4733 N N . LEU A 1 633 ? 9.480 -15.789 -20.523 1.00 98.56 633 LEU A N 1
ATOM 4734 C CA . LEU A 1 633 ? 9.675 -14.436 -21.040 1.00 98.56 633 LEU A CA 1
ATOM 4735 C C . LEU A 1 633 ? 9.804 -13.398 -19.921 1.00 98.56 633 LEU A C 1
ATOM 4737 O O . LEU A 1 633 ? 9.295 -13.584 -18.810 1.00 98.56 633 LEU A O 1
ATOM 4741 N N . LEU A 1 634 ? 10.454 -12.280 -20.240 1.00 98.38 634 LEU A N 1
ATOM 4742 C CA . LEU A 1 634 ? 10.346 -11.024 -19.501 1.00 98.38 634 LEU A CA 1
ATOM 4743 C C . LEU A 1 634 ? 10.151 -9.844 -20.461 1.00 98.38 634 LEU A C 1
ATOM 4745 O O . LEU A 1 634 ? 10.565 -9.908 -21.621 1.00 98.38 634 LEU A O 1
ATOM 4749 N N . ALA A 1 635 ? 9.520 -8.778 -19.974 1.00 98.19 635 ALA A N 1
ATOM 4750 C CA . ALA A 1 635 ? 9.256 -7.559 -20.729 1.00 98.19 635 ALA A CA 1
ATOM 4751 C C . ALA A 1 635 ? 9.690 -6.305 -19.959 1.00 98.19 635 ALA A C 1
ATOM 4753 O O . ALA A 1 635 ? 9.687 -6.273 -18.727 1.00 98.19 635 ALA A O 1
ATOM 4754 N N . LEU A 1 636 ? 10.042 -5.257 -20.705 1.00 96.69 636 LEU A N 1
ATOM 4755 C CA . LEU A 1 636 ? 10.354 -3.936 -20.165 1.00 96.69 636 LEU A CA 1
ATOM 4756 C C . LEU A 1 636 ? 10.093 -2.823 -21.186 1.00 96.69 636 LEU A C 1
ATOM 4758 O O . LEU A 1 636 ? 10.178 -3.034 -22.398 1.00 96.69 636 LEU A O 1
ATOM 4762 N N . GLY A 1 637 ? 9.804 -1.626 -20.678 1.00 94.25 637 GLY A N 1
ATOM 4763 C CA . GLY A 1 637 ? 9.828 -0.379 -21.440 1.00 94.25 637 GLY A CA 1
ATOM 4764 C C . GLY A 1 637 ? 11.048 0.468 -21.071 1.00 94.25 637 GLY A C 1
ATOM 4765 O O . GLY A 1 637 ? 11.609 0.310 -19.991 1.00 94.25 637 GLY A O 1
ATOM 4766 N N . GLY A 1 638 ? 11.446 1.389 -21.950 1.00 91.81 638 GLY A N 1
ATOM 4767 C CA . GLY A 1 638 ? 12.488 2.385 -21.661 1.00 91.81 638 GLY A CA 1
ATOM 4768 C C . GLY A 1 638 ? 12.024 3.819 -21.920 1.00 91.81 638 GLY A C 1
ATOM 4769 O O . GLY A 1 638 ? 11.018 4.041 -22.602 1.00 91.81 638 GLY A O 1
ATOM 4770 N N . LYS A 1 639 ? 12.801 4.813 -21.463 1.00 94.69 639 LYS A N 1
ATOM 4771 C CA . LYS A 1 639 ? 12.527 6.246 -21.688 1.00 94.69 639 LYS A CA 1
ATOM 4772 C C . LYS A 1 639 ? 12.335 6.587 -23.170 1.00 94.69 639 LYS A C 1
ATOM 4774 O O . LYS A 1 639 ? 11.591 7.505 -23.494 1.00 94.69 639 LYS A O 1
ATOM 4779 N N . GLN A 1 640 ? 12.934 5.810 -24.068 1.00 93.62 640 GLN A N 1
ATOM 4780 C CA . GLN A 1 640 ? 12.786 5.898 -25.522 1.00 93.62 640 GLN A CA 1
ATOM 4781 C C . GLN A 1 640 ? 11.379 5.624 -26.075 1.00 93.62 640 GLN A C 1
ATOM 4783 O O . GLN A 1 640 ? 11.111 5.928 -27.236 1.00 93.62 640 GLN A O 1
ATOM 4788 N N . GLY A 1 641 ? 10.489 5.024 -25.280 1.00 95.25 641 GLY A N 1
ATOM 4789 C CA . GLY A 1 641 ? 9.184 4.561 -25.750 1.00 95.25 641 GLY A CA 1
ATOM 4790 C C . GLY A 1 641 ? 9.242 3.252 -26.540 1.00 95.25 641 GLY A C 1
ATOM 4791 O O . GLY A 1 641 ? 8.253 2.880 -27.166 1.00 95.25 641 GLY A O 1
ATOM 4792 N N . ASN A 1 642 ? 10.379 2.550 -26.516 1.00 96.19 642 ASN A N 1
ATOM 4793 C CA . ASN A 1 642 ? 10.501 1.176 -27.003 1.00 96.19 642 ASN A CA 1
ATOM 4794 C C . ASN A 1 642 ? 10.002 0.187 -25.941 1.00 96.19 642 ASN A C 1
ATOM 4796 O O . ASN A 1 642 ? 10.250 0.385 -24.749 1.00 96.19 642 ASN A O 1
ATOM 4800 N N . ALA A 1 643 ? 9.354 -0.884 -26.395 1.00 97.00 643 ALA A N 1
ATOM 4801 C CA . ALA A 1 643 ? 9.048 -2.077 -25.618 1.00 97.00 643 ALA A CA 1
ATOM 4802 C C . ALA A 1 643 ? 9.939 -3.237 -26.088 1.00 97.00 643 ALA A C 1
ATOM 4804 O O . ALA A 1 643 ? 10.074 -3.477 -27.292 1.00 97.00 643 ALA A O 1
ATOM 4805 N N . TYR A 1 644 ? 10.523 -3.954 -25.130 1.00 97.81 644 TYR A N 1
ATOM 4806 C CA . TYR A 1 644 ? 11.435 -5.074 -25.353 1.00 97.81 644 TYR A CA 1
ATOM 4807 C C . TYR A 1 644 ? 10.854 -6.359 -24.757 1.00 97.81 644 TYR A C 1
ATOM 4809 O O . TYR A 1 644 ? 10.211 -6.326 -23.705 1.00 97.81 644 TYR A O 1
ATOM 4817 N N . LEU A 1 645 ? 11.116 -7.487 -25.417 1.00 98.50 645 LEU A N 1
ATOM 4818 C CA . LEU A 1 645 ? 10.775 -8.835 -24.961 1.00 98.50 645 LEU A CA 1
ATOM 4819 C C . LEU A 1 645 ? 12.034 -9.695 -25.000 1.00 98.50 645 LEU A C 1
ATOM 4821 O O . LEU A 1 645 ? 12.780 -9.640 -25.976 1.00 98.50 645 LEU A O 1
ATOM 4825 N N . LEU A 1 646 ? 12.278 -10.473 -23.953 1.00 98.69 646 LEU A N 1
ATOM 4826 C CA . LEU A 1 646 ? 13.491 -11.273 -23.806 1.00 98.69 646 LEU A CA 1
ATOM 4827 C C . LEU A 1 646 ? 13.145 -12.690 -23.349 1.00 98.69 646 LEU A C 1
ATOM 4829 O O . LEU A 1 646 ? 12.276 -12.872 -22.494 1.00 98.69 646 LEU A O 1
ATOM 4833 N N . ASP A 1 647 ? 13.859 -13.676 -23.892 1.00 98.12 647 ASP A N 1
ATOM 4834 C CA . ASP A 1 647 ? 13.937 -15.019 -23.317 1.00 98.12 647 ASP A CA 1
ATOM 4835 C C . ASP A 1 647 ? 14.755 -14.930 -22.020 1.00 98.12 647 ASP A C 1
ATOM 4837 O O . ASP A 1 647 ? 15.940 -14.586 -22.040 1.00 98.12 647 ASP A O 1
ATOM 4841 N N . ARG A 1 648 ? 14.115 -15.200 -20.877 1.00 96.38 648 ARG A N 1
ATOM 4842 C CA . ARG A 1 648 ? 14.762 -15.074 -19.563 1.00 96.38 648 ARG A CA 1
ATOM 4843 C C . ARG A 1 648 ? 15.610 -16.287 -19.186 1.00 96.38 648 ARG A C 1
ATOM 4845 O O . ARG A 1 648 ? 16.393 -16.197 -18.238 1.00 96.38 648 ARG A O 1
ATOM 4852 N N . ASP A 1 649 ? 15.501 -17.396 -19.915 1.00 95.06 649 ASP A N 1
ATOM 4853 C CA . ASP A 1 649 ? 16.431 -18.520 -19.794 1.00 95.06 649 ASP A CA 1
ATOM 4854 C C . ASP A 1 649 ? 17.722 -18.251 -20.575 1.00 95.06 649 ASP A C 1
ATOM 4856 O O . ASP A 1 649 ? 18.795 -18.660 -20.128 1.00 95.06 649 ASP A O 1
ATOM 4860 N N . ARG A 1 650 ? 17.636 -17.528 -21.702 1.00 95.62 650 ARG A N 1
ATOM 4861 C CA . ARG A 1 650 ? 18.748 -17.293 -22.642 1.00 95.62 650 ARG A CA 1
ATOM 4862 C C . ARG A 1 650 ? 18.895 -15.819 -23.028 1.00 95.62 650 ARG A C 1
ATOM 4864 O O . ARG A 1 650 ? 18.693 -15.436 -24.180 1.00 95.62 650 ARG A O 1
ATOM 4871 N N . LEU A 1 651 ? 19.304 -14.989 -22.067 1.00 98.06 651 LEU A N 1
ATOM 4872 C CA . LEU A 1 651 ? 19.705 -13.611 -22.366 1.00 98.06 651 LEU A CA 1
ATOM 4873 C C . LEU A 1 651 ? 20.949 -13.609 -23.295 1.00 98.06 651 LEU A C 1
ATOM 4875 O O . LEU A 1 651 ? 21.893 -14.352 -23.025 1.00 98.06 651 LEU A O 1
ATOM 4879 N N . PRO A 1 652 ? 20.971 -12.806 -24.377 1.00 96.25 652 PRO A N 1
ATOM 4880 C CA . PRO A 1 652 ? 21.912 -12.954 -25.500 1.00 96.25 652 PRO A CA 1
ATOM 4881 C C . PRO A 1 652 ? 23.321 -12.376 -25.268 1.00 96.25 652 PRO A C 1
ATOM 4883 O O . PRO A 1 652 ? 24.200 -12.543 -26.113 1.00 96.25 652 PRO A O 1
ATOM 4886 N N . GLY A 1 653 ? 23.532 -11.624 -24.189 1.00 96.75 653 GLY A N 1
ATOM 4887 C CA . GLY A 1 653 ? 24.766 -10.891 -23.925 1.00 96.75 653 GLY A CA 1
ATOM 4888 C C . GLY A 1 653 ? 25.849 -11.707 -23.211 1.00 96.75 653 GLY A C 1
ATOM 4889 O O . GLY A 1 653 ? 25.620 -12.785 -22.663 1.00 96.75 653 GLY A O 1
ATOM 4890 N N . ARG A 1 654 ? 27.071 -11.163 -23.210 1.00 96.12 654 ARG A N 1
ATOM 4891 C CA . ARG A 1 654 ? 28.244 -11.759 -22.549 1.00 96.12 654 ARG A CA 1
ATOM 4892 C C . ARG A 1 654 ? 28.268 -11.439 -21.052 1.00 96.12 654 ARG A C 1
ATOM 4894 O O . ARG A 1 654 ? 27.599 -10.518 -20.595 1.00 96.12 654 ARG A O 1
ATOM 4901 N N . LEU A 1 655 ? 29.093 -12.164 -20.294 1.00 96.12 655 LEU A N 1
ATOM 4902 C CA . LEU A 1 655 ? 29.262 -11.973 -18.843 1.00 96.12 655 LEU A CA 1
ATOM 4903 C C . LEU A 1 655 ? 30.502 -11.138 -18.454 1.00 96.12 655 LEU A C 1
ATOM 4905 O O . LEU A 1 655 ? 30.714 -10.890 -17.270 1.00 96.12 655 LEU A O 1
ATOM 4909 N N . ASP A 1 656 ? 31.320 -10.706 -19.424 1.00 94.00 656 ASP A N 1
ATOM 4910 C CA . ASP A 1 656 ? 32.554 -9.927 -19.201 1.00 94.00 656 ASP A CA 1
ATOM 4911 C C . ASP A 1 656 ? 32.510 -8.491 -19.760 1.00 94.00 656 ASP A C 1
ATOM 4913 O O . ASP A 1 656 ? 33.217 -7.612 -19.268 1.00 94.00 656 ASP A O 1
ATOM 4917 N N . ARG A 1 657 ? 31.696 -8.237 -20.793 1.00 94.81 657 ARG A N 1
ATOM 4918 C CA . ARG A 1 657 ? 31.526 -6.924 -21.439 1.00 94.81 657 ARG A CA 1
ATOM 4919 C C . ARG A 1 657 ? 30.187 -6.808 -22.170 1.00 94.81 657 ARG A C 1
ATOM 4921 O O . ARG A 1 657 ? 29.578 -7.821 -22.513 1.00 94.81 657 ARG A O 1
ATOM 4928 N N . ARG A 1 658 ? 29.779 -5.578 -22.479 1.00 96.00 658 ARG A N 1
ATOM 4929 C CA . ARG A 1 658 ? 28.665 -5.274 -23.394 1.00 96.00 658 ARG A CA 1
ATOM 4930 C C . ARG A 1 658 ? 29.005 -5.602 -24.859 1.00 96.00 658 ARG A C 1
ATOM 4932 O O . ARG A 1 658 ? 30.182 -5.769 -25.187 1.00 96.00 658 ARG A O 1
ATOM 4939 N N . PRO A 1 659 ? 28.004 -5.713 -25.754 1.00 95.25 659 PRO A N 1
ATOM 4940 C CA . PRO A 1 659 ? 28.254 -5.723 -27.196 1.00 95.25 659 PRO A CA 1
ATOM 4941 C C . PRO A 1 659 ? 28.963 -4.431 -27.650 1.00 95.25 659 PRO A C 1
ATOM 4943 O O . PRO A 1 659 ? 28.824 -3.410 -26.982 1.00 95.25 659 PRO A O 1
ATOM 4946 N N . PRO A 1 660 ? 29.686 -4.431 -28.786 1.00 94.12 660 PRO A N 1
ATOM 4947 C CA . PRO A 1 660 ? 30.212 -3.202 -29.382 1.00 94.12 660 PRO A CA 1
ATOM 4948 C C . PRO A 1 660 ? 29.101 -2.185 -29.687 1.00 94.12 660 PRO A C 1
ATOM 4950 O O . PRO A 1 660 ? 27.973 -2.572 -29.994 1.00 94.12 660 PRO A O 1
ATOM 4953 N N . CYS A 1 661 ? 29.426 -0.890 -29.669 1.00 94.94 661 CYS A N 1
ATOM 4954 C CA . CYS A 1 661 ? 28.482 0.157 -30.067 1.00 94.94 661 CYS A CA 1
ATOM 4955 C C . CYS A 1 661 ? 27.966 -0.049 -31.495 1.00 94.94 661 CYS A C 1
ATOM 4957 O O . CYS A 1 661 ? 28.759 -0.166 -32.431 1.00 94.94 661 CYS A O 1
ATOM 4959 N N . GLY A 1 662 ? 26.645 0.011 -31.667 1.00 92.31 662 GLY A N 1
ATOM 4960 C CA . GLY A 1 662 ? 25.990 -0.016 -32.968 1.00 92.31 662 GLY A CA 1
ATOM 4961 C C . GLY A 1 662 ? 24.906 1.053 -33.105 1.00 92.31 662 GLY A C 1
ATOM 4962 O O . GLY A 1 662 ? 24.561 1.763 -32.161 1.00 92.31 662 GLY A O 1
ATOM 4963 N N . ALA A 1 663 ? 24.369 1.150 -34.319 1.00 91.94 663 ALA A N 1
ATOM 4964 C CA . ALA A 1 663 ? 23.147 1.891 -34.637 1.00 91.94 663 ALA A CA 1
ATOM 4965 C C . ALA A 1 663 ? 22.161 1.047 -35.473 1.00 91.94 663 ALA A C 1
ATOM 4967 O O . ALA A 1 663 ? 21.092 1.529 -35.840 1.00 91.94 663 ALA A O 1
ATOM 4968 N N . ASP A 1 664 ? 22.503 -0.214 -35.766 1.00 95.56 664 ASP A N 1
ATOM 4969 C CA . ASP A 1 664 ? 21.627 -1.146 -36.473 1.00 95.56 664 ASP A CA 1
ATOM 4970 C C . ASP A 1 664 ? 20.638 -1.800 -35.501 1.00 95.56 664 ASP A C 1
ATOM 4972 O O . ASP A 1 664 ? 20.998 -2.671 -34.707 1.00 95.56 664 ASP A O 1
ATOM 4976 N N . ALA A 1 665 ? 19.374 -1.390 -35.586 1.00 96.88 665 ALA A N 1
ATOM 4977 C CA . ALA A 1 665 ? 18.300 -1.942 -34.770 1.00 96.88 665 ALA A CA 1
ATOM 4978 C C . ALA A 1 665 ? 17.971 -3.407 -35.112 1.00 96.88 665 ALA A C 1
ATOM 4980 O O . ALA A 1 665 ? 17.373 -4.096 -34.286 1.00 96.88 665 ALA A O 1
ATOM 4981 N N . ALA A 1 666 ? 18.353 -3.908 -36.293 1.00 96.62 666 ALA A N 1
ATOM 4982 C CA . ALA A 1 666 ? 18.127 -5.301 -36.674 1.00 96.62 666 ALA A CA 1
ATOM 4983 C C . ALA A 1 666 ? 19.101 -6.274 -35.984 1.00 96.62 666 ALA A C 1
ATOM 4985 O O . ALA A 1 666 ? 18.798 -7.467 -35.910 1.00 96.62 666 ALA A O 1
ATOM 4986 N N . ALA A 1 667 ? 20.221 -5.763 -35.458 1.00 95.81 667 ALA A N 1
ATOM 4987 C CA . ALA A 1 667 ? 21.201 -6.494 -34.656 1.00 95.81 667 ALA A CA 1
ATOM 4988 C C . ALA A 1 667 ? 20.875 -6.511 -33.147 1.00 95.81 667 ALA A C 1
ATOM 4990 O O . ALA A 1 667 ? 21.633 -7.078 -32.359 1.00 95.81 667 ALA A O 1
ATOM 4991 N N . ASP A 1 668 ? 19.768 -5.890 -32.724 1.00 96.88 668 ASP A N 1
ATOM 4992 C CA . ASP A 1 668 ? 19.331 -5.915 -31.330 1.00 96.88 668 ASP A CA 1
ATOM 4993 C C . ASP A 1 668 ? 18.974 -7.342 -30.875 1.00 96.88 668 ASP A C 1
ATOM 4995 O O . ASP A 1 668 ? 18.230 -8.060 -31.544 1.00 96.88 668 ASP A O 1
ATOM 4999 N N . GLY A 1 669 ? 19.511 -7.751 -29.722 1.00 96.12 669 GLY A N 1
ATOM 5000 C CA . GLY A 1 669 ? 19.378 -9.118 -29.211 1.00 96.12 669 GLY A CA 1
ATOM 5001 C C . GLY A 1 669 ? 18.020 -9.460 -28.589 1.00 96.12 669 GLY A C 1
ATOM 5002 O O . GLY A 1 669 ? 17.838 -10.591 -28.137 1.00 96.12 669 GLY A O 1
ATOM 5003 N N . SER A 1 670 ? 17.076 -8.517 -28.507 1.00 97.50 670 SER A N 1
ATOM 5004 C CA . SER A 1 670 ? 15.732 -8.811 -28.007 1.00 97.50 670 SER A CA 1
ATOM 5005 C C . SER A 1 670 ? 14.911 -9.626 -29.013 1.00 97.50 670 SER A C 1
ATOM 5007 O O . SER A 1 670 ? 15.292 -9.827 -30.168 1.00 97.50 670 SER A O 1
ATOM 5009 N N . LEU A 1 671 ? 13.766 -10.150 -28.577 1.00 98.19 671 LEU A N 1
ATOM 5010 C CA . LEU A 1 671 ? 12.884 -10.965 -29.407 1.00 98.19 671 LEU A CA 1
ATOM 5011 C C . LEU A 1 671 ? 12.101 -10.085 -30.400 1.00 98.19 671 LEU A C 1
ATOM 5013 O O . LEU A 1 671 ? 10.925 -9.756 -30.215 1.00 98.19 671 LEU A O 1
ATOM 5017 N N . LEU A 1 672 ? 12.813 -9.662 -31.445 1.00 97.81 672 LEU A N 1
ATOM 5018 C CA . LEU A 1 672 ? 12.372 -8.663 -32.410 1.00 97.81 672 LEU A CA 1
ATOM 5019 C C . LEU A 1 672 ? 11.188 -9.135 -33.270 1.00 97.81 672 LEU A C 1
ATOM 5021 O O . LEU A 1 672 ? 11.262 -10.220 -33.864 1.00 97.81 672 LEU A O 1
ATOM 5025 N N . PRO A 1 673 ? 10.160 -8.287 -33.481 1.00 95.75 673 PRO A N 1
ATOM 5026 C CA . PRO A 1 673 ? 9.086 -8.588 -34.419 1.00 95.75 673 PRO A CA 1
ATOM 5027 C C . PRO A 1 673 ? 9.630 -8.893 -35.832 1.00 95.75 673 PRO A C 1
ATOM 5029 O O . PRO A 1 673 ? 10.637 -8.320 -36.268 1.00 95.75 673 PRO A O 1
ATOM 5032 N N . PRO A 1 674 ? 8.979 -9.792 -36.594 1.00 94.38 674 PRO A N 1
ATOM 5033 C CA . PRO A 1 674 ? 9.316 -10.016 -37.997 1.00 94.38 674 PRO A CA 1
ATOM 5034 C C . PRO A 1 674 ? 8.903 -8.835 -38.894 1.00 94.38 674 PRO A C 1
ATOM 5036 O O . PRO A 1 674 ? 9.439 -8.689 -39.989 1.00 94.38 674 PRO A O 1
ATOM 5039 N N . GLN A 1 675 ? 7.968 -7.985 -38.452 1.00 92.81 675 GLN A N 1
ATOM 5040 C CA . GLN A 1 675 ? 7.509 -6.815 -39.204 1.00 92.81 675 GLN A CA 1
ATOM 5041 C C . GLN A 1 675 ? 8.542 -5.678 -39.202 1.00 92.81 675 GLN A C 1
ATOM 5043 O O . GLN A 1 675 ? 9.126 -5.347 -38.165 1.00 92.81 675 GLN A O 1
ATOM 5048 N N . ARG A 1 676 ? 8.686 -5.013 -40.357 1.00 94.62 676 ARG A N 1
ATOM 5049 C CA . ARG A 1 676 ? 9.489 -3.793 -40.510 1.00 94.62 676 ARG A CA 1
ATOM 5050 C C . ARG A 1 676 ? 8.991 -2.692 -39.571 1.00 94.62 676 ARG A C 1
ATOM 5052 O O . ARG A 1 676 ? 7.800 -2.402 -39.514 1.00 94.62 676 ARG A O 1
ATOM 5059 N N . GLN A 1 677 ? 9.932 -2.053 -38.891 1.00 95.38 677 GLN A N 1
ATOM 5060 C CA . GLN A 1 677 ? 9.749 -0.914 -38.008 1.00 95.38 677 GLN A CA 1
ATOM 5061 C C . GLN A 1 677 ? 10.102 0.382 -38.763 1.00 95.38 677 GLN A C 1
ATOM 5063 O O . GLN A 1 677 ? 11.277 0.589 -39.081 1.00 95.38 677 GLN A O 1
ATOM 5068 N N . PRO A 1 678 ? 9.132 1.264 -39.083 1.00 92.38 678 PRO A N 1
ATOM 5069 C CA . PRO A 1 678 ? 9.384 2.444 -39.917 1.00 92.38 678 PRO A CA 1
ATOM 5070 C C . PRO A 1 678 ? 10.496 3.353 -39.381 1.00 92.38 678 PRO A C 1
ATOM 5072 O O . PRO A 1 678 ? 11.325 3.821 -40.157 1.00 92.38 678 PRO A O 1
ATOM 5075 N N . GLN A 1 679 ? 10.561 3.533 -38.059 1.00 93.25 679 GLN A N 1
ATOM 5076 C CA . GLN A 1 679 ? 11.549 4.368 -37.371 1.00 93.25 679 GLN A CA 1
ATOM 5077 C C . GLN A 1 679 ? 13.004 3.892 -37.512 1.00 93.25 679 GLN A C 1
ATOM 5079 O O . GLN A 1 679 ? 13.914 4.688 -37.306 1.00 93.25 679 GLN A O 1
ATOM 5084 N N . PHE A 1 680 ? 13.219 2.624 -37.877 1.00 94.12 680 PHE A N 1
ATOM 5085 C CA . PHE A 1 680 ? 14.542 2.020 -38.076 1.00 94.12 680 PHE A CA 1
ATOM 5086 C C . PHE A 1 680 ? 14.841 1.693 -39.542 1.00 94.12 680 PHE A C 1
ATOM 5088 O O . PHE A 1 680 ? 15.864 1.091 -39.841 1.00 94.12 680 PHE A O 1
ATOM 5095 N N . ALA A 1 681 ? 13.916 2.001 -40.457 1.00 91.25 681 ALA A N 1
ATOM 5096 C CA . ALA A 1 681 ? 13.938 1.582 -41.860 1.00 91.25 681 ALA A CA 1
ATOM 5097 C C . ALA A 1 681 ? 14.081 0.055 -42.121 1.00 91.25 681 ALA A C 1
ATOM 5099 O O . ALA A 1 681 ? 14.082 -0.357 -43.285 1.00 91.25 681 ALA A O 1
ATOM 5100 N N . GLY A 1 682 ? 14.099 -0.788 -41.084 1.00 94.12 682 GLY A N 1
ATOM 5101 C CA . GLY A 1 682 ? 14.366 -2.231 -41.126 1.00 94.12 682 GLY A CA 1
ATOM 5102 C C . GLY A 1 682 ? 13.650 -2.982 -39.996 1.00 94.12 682 GLY A C 1
ATOM 5103 O O . GLY A 1 682 ? 12.553 -2.593 -39.598 1.00 94.12 682 GLY A O 1
ATOM 5104 N N . ARG A 1 683 ? 14.231 -4.071 -39.478 1.00 95.75 683 ARG A N 1
ATOM 5105 C CA . ARG A 1 683 ? 13.760 -4.702 -38.226 1.00 95.75 683 ARG A CA 1
ATOM 5106 C C . ARG A 1 683 ? 14.316 -3.948 -37.014 1.00 95.75 683 ARG A C 1
ATOM 5108 O O . ARG A 1 683 ? 15.297 -3.227 -37.135 1.00 95.75 683 ARG A O 1
ATOM 5115 N N . GLY A 1 684 ? 13.669 -4.104 -35.863 1.00 97.06 684 GLY A N 1
ATOM 5116 C CA . GLY A 1 684 ? 14.114 -3.511 -34.604 1.00 97.06 684 GLY A CA 1
ATOM 5117 C C . GLY A 1 684 ? 13.055 -3.596 -33.505 1.00 97.06 684 GLY A C 1
ATOM 5118 O O . GLY A 1 684 ? 11.979 -4.155 -33.748 1.00 97.06 684 GLY A O 1
ATOM 5119 N N . PRO A 1 685 ? 13.348 -3.075 -32.300 1.00 96.38 685 PRO A N 1
ATOM 5120 C CA . PRO A 1 685 ? 12.424 -3.084 -31.166 1.00 96.38 685 PRO A CA 1
ATOM 5121 C C . PRO A 1 685 ? 11.097 -2.369 -31.460 1.00 96.38 685 PRO A C 1
ATOM 5123 O O . PRO A 1 685 ? 11.000 -1.516 -32.345 1.00 96.38 685 PRO A O 1
ATOM 5126 N N . LEU A 1 686 ? 10.047 -2.680 -30.702 1.00 96.19 686 LEU A N 1
ATOM 5127 C CA . LEU A 1 686 ? 8.730 -2.100 -30.957 1.00 96.19 686 LEU A CA 1
ATOM 5128 C C . LEU A 1 686 ? 8.614 -0.708 -30.317 1.00 96.19 686 LEU A C 1
ATOM 5130 O O . LEU A 1 686 ? 8.503 -0.600 -29.096 1.00 96.19 686 LEU A O 1
ATOM 5134 N N . ASN A 1 687 ? 8.594 0.365 -31.115 1.00 96.25 687 ASN A N 1
ATOM 5135 C CA . ASN A 1 687 ? 8.329 1.709 -30.590 1.00 96.25 687 ASN A CA 1
ATOM 5136 C C . ASN A 1 687 ? 6.819 1.898 -30.342 1.00 96.25 687 ASN A C 1
ATOM 5138 O O . ASN A 1 687 ? 5.998 1.969 -31.262 1.00 96.25 687 ASN A O 1
ATOM 5142 N N . VAL A 1 688 ? 6.443 1.942 -29.066 1.00 96.62 688 VAL A N 1
ATOM 5143 C CA . VAL A 1 688 ? 5.054 2.061 -28.605 1.00 96.62 688 VAL A CA 1
ATOM 5144 C C . VAL A 1 688 ? 4.679 3.495 -28.247 1.00 96.62 688 VAL A C 1
ATOM 5146 O O . VAL A 1 688 ? 3.512 3.848 -28.397 1.00 96.62 688 VAL A O 1
ATOM 5149 N N . PHE A 1 689 ? 5.646 4.340 -27.889 1.00 97.19 689 PHE A N 1
ATOM 5150 C CA . PHE A 1 689 ? 5.442 5.766 -27.631 1.00 97.19 689 PHE A CA 1
ATOM 5151 C C . PHE A 1 689 ? 6.431 6.587 -28.465 1.00 97.19 689 PHE A C 1
ATOM 5153 O O . PHE A 1 689 ? 7.639 6.550 -28.232 1.00 97.19 689 PHE A O 1
ATOM 5160 N N . GLY A 1 690 ? 5.912 7.292 -29.471 1.00 95.06 690 GLY A N 1
ATOM 5161 C CA . GLY A 1 690 ? 6.718 7.976 -30.486 1.00 95.06 690 GLY A CA 1
ATOM 5162 C C . GLY A 1 690 ? 6.910 9.481 -30.243 1.00 95.06 690 GLY A C 1
ATOM 5163 O O . GLY A 1 690 ? 6.495 9.997 -29.207 1.00 95.06 690 GLY A O 1
ATOM 5164 N N . PRO A 1 691 ? 7.521 10.201 -31.202 1.00 95.50 691 PRO A N 1
ATOM 5165 C CA . PRO A 1 691 ? 8.401 9.649 -32.231 1.00 95.50 691 PRO A CA 1
ATOM 5166 C C . PRO A 1 691 ? 9.669 9.076 -31.583 1.00 95.50 691 PRO A C 1
ATOM 5168 O O . PRO A 1 691 ? 10.109 9.577 -30.551 1.00 95.50 691 PRO A O 1
ATOM 5171 N N . TYR A 1 692 ? 10.279 8.056 -32.181 1.00 94.38 692 TYR A N 1
ATOM 5172 C CA . TYR A 1 692 ? 11.561 7.518 -31.711 1.00 94.38 692 TYR A CA 1
ATOM 5173 C C . TYR A 1 692 ? 12.680 8.584 -31.730 1.00 94.38 692 TYR A C 1
ATOM 5175 O O . TYR A 1 692 ? 12.719 9.430 -32.630 1.00 94.38 692 TYR A O 1
ATOM 5183 N N . SER A 1 693 ? 13.585 8.547 -30.745 1.00 92.50 693 SER A N 1
ATOM 5184 C CA . SER A 1 693 ? 14.752 9.438 -30.659 1.00 92.50 693 SER A CA 1
ATOM 5185 C C . SER A 1 693 ? 15.859 8.854 -29.772 1.00 92.50 693 SER A C 1
ATOM 5187 O O . SER A 1 693 ? 15.572 8.255 -28.734 1.00 92.50 693 SER A O 1
ATOM 5189 N N . ASP A 1 694 ? 17.116 9.079 -30.156 1.00 92.62 694 ASP A N 1
ATOM 5190 C CA . ASP A 1 694 ? 18.323 8.805 -29.359 1.00 92.62 694 ASP A CA 1
ATOM 5191 C C . ASP A 1 694 ? 18.856 10.063 -28.642 1.00 92.62 694 ASP A C 1
ATOM 5193 O O . ASP A 1 694 ? 19.810 9.977 -27.874 1.00 92.62 694 ASP A O 1
ATOM 5197 N N . ASP A 1 695 ? 18.222 11.225 -28.854 1.00 90.12 695 ASP A N 1
ATOM 5198 C CA . ASP A 1 695 ? 18.745 12.536 -28.438 1.00 90.12 695 ASP A CA 1
ATOM 5199 C C . ASP A 1 695 ? 17.906 13.255 -27.367 1.00 90.12 695 ASP A C 1
ATOM 5201 O O . ASP A 1 695 ? 18.377 14.214 -26.754 1.00 90.12 695 ASP A O 1
ATOM 5205 N N . ASP A 1 696 ? 16.635 12.877 -27.180 1.00 86.62 696 ASP A N 1
ATOM 5206 C CA . ASP A 1 696 ? 15.652 13.746 -26.508 1.00 86.62 696 ASP A CA 1
ATOM 5207 C C . ASP A 1 696 ? 14.694 13.053 -25.524 1.00 86.62 696 ASP A C 1
ATOM 5209 O O . ASP A 1 696 ? 13.639 13.595 -25.212 1.00 86.62 696 ASP A O 1
ATOM 5213 N N . ALA A 1 697 ? 15.035 11.876 -24.996 1.00 91.25 697 ALA A N 1
ATOM 5214 C CA . ALA A 1 697 ? 14.146 11.129 -24.098 1.00 91.25 697 ALA A CA 1
ATOM 5215 C C . ALA A 1 697 ? 14.484 11.246 -22.592 1.00 91.25 697 ALA A C 1
ATOM 5217 O O . ALA A 1 697 ? 14.045 10.421 -21.797 1.00 91.25 697 ALA A O 1
ATOM 5218 N N . ALA A 1 698 ? 15.214 12.281 -22.173 1.00 89.44 698 ALA A N 1
ATOM 5219 C CA . ALA A 1 698 ? 15.461 12.596 -20.761 1.00 89.44 698 ALA A CA 1
ATOM 5220 C C . ALA A 1 698 ? 14.306 13.378 -20.106 1.00 89.44 698 ALA A C 1
ATOM 5222 O O . ALA A 1 698 ? 13.536 14.063 -20.786 1.00 89.44 698 ALA A O 1
ATOM 5223 N N . LEU A 1 699 ? 14.236 13.361 -18.766 1.00 86.06 699 LEU A N 1
ATOM 5224 C CA . LEU A 1 699 ? 13.352 14.232 -17.961 1.00 86.06 699 LEU A CA 1
ATOM 5225 C C . LEU A 1 699 ? 11.906 14.313 -18.526 1.00 86.06 699 LEU A C 1
ATOM 5227 O O . LEU A 1 699 ? 11.293 13.279 -18.801 1.00 86.06 699 LEU A O 1
ATOM 5231 N N . ASP A 1 700 ? 11.333 15.501 -18.718 1.00 88.50 700 ASP A N 1
ATOM 5232 C CA . ASP A 1 700 ? 9.943 15.666 -19.184 1.00 88.50 700 ASP A CA 1
ATOM 5233 C C . ASP A 1 700 ? 9.675 15.208 -20.631 1.00 88.50 700 ASP A C 1
ATOM 5235 O O . ASP A 1 700 ? 8.519 15.142 -21.040 1.00 88.50 700 ASP A O 1
ATOM 5239 N N . ALA A 1 701 ? 10.710 14.878 -21.409 1.00 90.50 701 ALA A N 1
ATOM 5240 C CA . ALA A 1 701 ? 10.578 14.385 -22.782 1.00 90.50 701 ALA A CA 1
ATOM 5241 C C . ALA A 1 701 ? 10.663 12.843 -22.891 1.00 90.50 701 ALA A C 1
ATOM 5243 O O . ALA A 1 701 ? 10.378 12.267 -23.946 1.00 90.50 701 ALA A O 1
ATOM 5244 N N . ALA A 1 702 ? 10.971 12.145 -21.790 1.00 93.44 702 ALA A N 1
ATOM 5245 C CA . ALA A 1 702 ? 10.909 10.683 -21.721 1.00 93.44 702 ALA A CA 1
ATOM 5246 C C . ALA A 1 702 ? 9.504 10.155 -22.038 1.00 93.44 702 ALA A C 1
ATOM 5248 O O . ALA A 1 702 ? 8.500 10.719 -21.605 1.00 93.44 702 ALA A O 1
ATOM 5249 N N . ARG A 1 703 ? 9.430 9.045 -22.765 1.00 95.44 703 ARG A N 1
ATOM 5250 C CA . ARG A 1 703 ? 8.192 8.453 -23.286 1.00 95.44 703 ARG A CA 1
ATOM 5251 C C . ARG A 1 703 ? 7.680 7.258 -22.478 1.00 95.44 703 ARG A C 1
ATOM 5253 O O . ARG A 1 703 ? 6.549 6.850 -22.696 1.00 95.44 703 ARG A O 1
ATOM 5260 N N . GLY A 1 704 ? 8.462 6.718 -21.542 1.00 93.50 704 GLY A N 1
ATOM 5261 C CA . GLY A 1 704 ? 8.064 5.611 -20.662 1.00 93.50 704 GLY A CA 1
ATOM 5262 C C . GLY A 1 704 ? 8.919 5.548 -19.393 1.00 93.50 704 GLY A C 1
ATOM 5263 O O . GLY A 1 704 ? 10.084 5.941 -19.426 1.00 93.50 704 GLY A O 1
ATOM 5264 N N . ARG A 1 705 ? 8.319 5.115 -18.274 1.00 93.06 705 ARG A N 1
ATOM 5265 C CA . ARG A 1 705 ? 8.967 4.938 -16.951 1.00 93.06 705 ARG A CA 1
ATOM 5266 C C . ARG A 1 705 ? 8.319 3.853 -16.075 1.00 93.06 705 ARG A C 1
ATOM 5268 O O . ARG A 1 705 ? 8.608 3.775 -14.887 1.00 93.06 705 ARG A O 1
ATOM 5275 N N . SER A 1 706 ? 7.406 3.064 -16.624 1.00 93.19 706 SER A N 1
ATOM 5276 C CA . SER A 1 706 ? 6.606 2.086 -15.887 1.00 93.19 706 SER A CA 1
ATOM 5277 C C . SER A 1 706 ? 7.133 0.666 -16.044 1.00 93.19 706 SER A C 1
ATOM 5279 O O . SER A 1 706 ? 7.817 0.336 -17.017 1.00 93.19 706 SER A O 1
ATOM 5281 N N . VAL A 1 707 ? 6.788 -0.184 -15.079 1.00 96.88 707 VAL A N 1
ATOM 5282 C CA . VAL A 1 707 ? 6.870 -1.639 -15.235 1.00 96.88 707 VAL A CA 1
ATOM 5283 C C . VAL A 1 707 ? 5.658 -2.097 -16.062 1.00 96.88 707 VAL A C 1
ATOM 5285 O O . VAL A 1 707 ? 4.560 -1.597 -15.816 1.00 96.88 707 VAL A O 1
ATOM 5288 N N . PRO A 1 708 ? 5.816 -2.981 -17.065 1.00 97.56 708 PRO A N 1
ATOM 5289 C CA . PRO A 1 708 ? 4.678 -3.499 -17.822 1.00 97.56 708 PRO A CA 1
ATOM 5290 C C . PRO A 1 708 ? 3.853 -4.513 -17.019 1.00 97.56 708 PRO A C 1
ATOM 5292 O O . PRO A 1 708 ? 4.422 -5.467 -16.500 1.00 97.56 708 PRO A O 1
ATOM 5295 N N . ALA A 1 709 ? 2.524 -4.394 -17.023 1.00 98.44 709 ALA A N 1
ATOM 5296 C CA . ALA A 1 709 ? 1.644 -5.409 -16.431 1.00 98.44 709 ALA A CA 1
ATOM 5297 C C . ALA A 1 709 ? 1.218 -6.471 -17.453 1.00 98.44 709 ALA A C 1
ATOM 5299 O O . ALA A 1 709 ? 1.002 -6.168 -18.629 1.00 98.44 709 ALA A O 1
ATOM 5300 N N . ALA A 1 710 ? 1.055 -7.711 -16.998 1.00 98.25 710 ALA A N 1
ATOM 5301 C CA . ALA A 1 710 ? 0.594 -8.846 -17.789 1.00 98.25 710 ALA A CA 1
ATOM 5302 C C . ALA A 1 710 ? -0.927 -9.070 -17.670 1.00 98.25 710 ALA A C 1
ATOM 5304 O O . ALA A 1 710 ? -1.576 -8.611 -16.736 1.00 98.25 710 ALA A O 1
ATOM 5305 N N . PHE A 1 711 ? -1.504 -9.821 -18.609 1.00 98.25 711 PHE A N 1
ATOM 5306 C CA . PHE A 1 711 ? -2.858 -10.380 -18.510 1.00 98.25 711 PHE A CA 1
ATOM 5307 C C . PHE A 1 711 ? -2.991 -11.576 -19.449 1.00 98.25 711 PHE A C 1
ATOM 5309 O O . PHE A 1 711 ? -2.544 -11.490 -20.592 1.00 98.25 711 PHE A O 1
ATOM 5316 N N . ARG A 1 712 ? -3.638 -12.666 -19.024 1.00 97.50 712 ARG A N 1
ATOM 5317 C CA . ARG A 1 712 ? -3.994 -13.762 -19.937 1.00 97.50 712 ARG A CA 1
ATOM 5318 C C . ARG A 1 712 ? -5.488 -13.730 -20.258 1.00 97.50 712 ARG A C 1
ATOM 5320 O O . ARG A 1 712 ? -6.311 -13.922 -19.366 1.00 97.50 712 ARG A O 1
ATOM 5327 N N . GLY A 1 713 ? -5.811 -13.513 -21.532 1.00 95.12 713 GLY A N 1
ATOM 5328 C CA . GLY A 1 713 ? -7.178 -13.532 -22.050 1.00 95.12 713 GLY A CA 1
ATOM 5329 C C . GLY A 1 713 ? -7.804 -14.930 -22.036 1.00 95.12 713 GLY A C 1
ATOM 5330 O O . GLY A 1 713 ? -7.121 -15.941 -21.860 1.00 95.12 713 GLY A O 1
ATOM 5331 N N . GLY A 1 714 ? -9.126 -14.992 -22.220 1.00 91.62 714 GLY A N 1
ATOM 5332 C CA . GLY A 1 714 ? -9.894 -16.248 -22.199 1.00 91.62 714 GLY A CA 1
ATOM 5333 C C . GLY A 1 714 ? -9.571 -17.225 -23.338 1.00 91.62 714 GLY A C 1
ATOM 5334 O O . GLY A 1 714 ? -9.909 -18.400 -23.243 1.00 91.62 714 GLY A O 1
ATOM 5335 N N . ASP A 1 715 ? -8.898 -16.750 -24.383 1.00 91.12 715 ASP A N 1
ATOM 5336 C CA . ASP A 1 715 ? -8.329 -17.519 -25.495 1.00 91.12 715 ASP A CA 1
ATOM 5337 C C . ASP A 1 715 ? -6.910 -18.056 -25.200 1.00 91.12 715 ASP A C 1
ATOM 5339 O O . ASP A 1 715 ? -6.301 -18.717 -26.037 1.00 91.12 715 ASP A O 1
ATOM 5343 N N . GLY A 1 716 ? -6.360 -17.756 -24.019 1.00 92.00 716 GLY A N 1
ATOM 5344 C CA . GLY A 1 716 ? -4.991 -18.084 -23.627 1.00 92.00 716 GLY A CA 1
ATOM 5345 C C . GLY A 1 716 ? -3.937 -17.064 -24.077 1.00 92.00 716 GLY A C 1
ATOM 5346 O O . GLY A 1 716 ? -2.789 -17.165 -23.617 1.00 92.00 716 GLY A O 1
ATOM 5347 N N . THR A 1 717 ? -4.305 -16.071 -24.901 1.00 95.50 717 THR A N 1
ATOM 5348 C CA . THR A 1 717 ? -3.394 -15.025 -25.388 1.00 95.50 717 THR A CA 1
ATOM 5349 C C . THR A 1 717 ? -2.850 -14.220 -24.217 1.00 95.50 717 THR A C 1
ATOM 5351 O O . THR A 1 717 ? -3.591 -13.741 -23.357 1.00 95.50 717 THR A O 1
ATOM 5354 N N . LEU A 1 718 ? -1.528 -14.059 -24.189 1.00 98.25 718 LEU A N 1
ATOM 5355 C CA . LEU A 1 718 ? -0.855 -13.223 -23.209 1.00 98.25 718 LEU A CA 1
ATOM 5356 C C . LEU A 1 718 ? -0.730 -11.792 -23.746 1.00 98.25 718 LEU A C 1
ATOM 5358 O O . LEU A 1 718 ? -0.127 -11.552 -24.794 1.00 98.25 718 LEU A O 1
ATOM 5362 N N . TYR A 1 719 ? -1.274 -10.844 -22.994 1.00 98.62 719 TYR A N 1
ATOM 5363 C CA . TYR A 1 719 ? -1.183 -9.413 -23.241 1.00 98.62 719 TYR A CA 1
ATOM 5364 C C . TYR A 1 719 ? -0.225 -8.743 -22.254 1.00 98.62 719 TYR A C 1
ATOM 5366 O O . TYR A 1 719 ? -0.035 -9.210 -21.129 1.00 98.62 719 TYR A O 1
ATOM 5374 N N . VAL A 1 720 ? 0.364 -7.630 -22.689 1.00 98.50 720 VAL A N 1
ATOM 5375 C CA . VAL A 1 720 ? 1.229 -6.762 -21.883 1.00 98.50 720 VAL A CA 1
ATOM 5376 C C . VAL A 1 720 ? 0.764 -5.316 -22.043 1.00 98.50 720 VAL A C 1
ATOM 5378 O O . VAL A 1 720 ? 0.614 -4.832 -23.168 1.00 98.50 720 VAL A O 1
ATOM 5381 N N . TYR A 1 721 ? 0.552 -4.615 -20.933 1.00 98.69 721 TYR A N 1
ATOM 5382 C CA . TYR A 1 721 ? 0.136 -3.214 -20.896 1.00 98.69 721 TYR A CA 1
ATOM 5383 C C . TYR A 1 721 ? 1.314 -2.323 -20.522 1.00 98.69 721 TYR A C 1
ATOM 5385 O O . TYR A 1 721 ? 2.027 -2.595 -19.559 1.00 98.69 721 TYR A O 1
ATOM 5393 N N . LEU A 1 722 ? 1.501 -1.236 -21.271 1.00 98.06 722 LEU A N 1
ATOM 5394 C CA . LEU A 1 722 ? 2.497 -0.209 -20.974 1.00 98.06 722 LEU A CA 1
ATOM 5395 C C . LEU A 1 722 ? 1.829 1.160 -20.895 1.00 98.06 722 LEU A C 1
ATOM 5397 O O . LEU A 1 722 ? 1.014 1.514 -21.753 1.00 98.06 722 LEU A O 1
ATOM 5401 N N . THR A 1 723 ? 2.231 1.944 -19.898 1.00 97.81 723 THR A N 1
ATOM 5402 C CA . THR A 1 723 ? 1.919 3.373 -19.784 1.00 97.81 723 THR A CA 1
ATOM 5403 C C . THR A 1 723 ? 3.119 4.208 -20.215 1.00 97.81 723 THR A C 1
ATOM 5405 O O . THR A 1 723 ? 4.271 3.777 -20.158 1.00 97.81 723 THR A O 1
ATOM 5408 N N . GLY A 1 724 ? 2.860 5.422 -20.673 1.00 95.50 724 GLY A N 1
ATOM 5409 C CA . GLY A 1 724 ? 3.898 6.301 -21.180 1.00 95.50 724 GLY A CA 1
ATOM 5410 C C . GLY A 1 724 ? 3.293 7.536 -21.810 1.00 95.50 724 GLY A C 1
ATOM 5411 O O . GLY A 1 724 ? 2.165 7.897 -21.498 1.00 95.50 724 GLY A O 1
ATOM 5412 N N . ASN A 1 725 ? 4.045 8.190 -22.686 1.00 91.81 725 ASN A N 1
ATOM 5413 C CA . ASN A 1 725 ? 3.606 9.392 -23.379 1.00 91.81 725 ASN A CA 1
ATOM 5414 C C . ASN A 1 725 ? 4.258 9.497 -24.751 1.00 91.81 725 ASN A C 1
ATOM 5416 O O . ASN A 1 725 ? 5.466 9.722 -24.859 1.00 91.81 725 ASN A O 1
ATOM 5420 N N . THR A 1 726 ? 3.439 9.410 -25.798 1.00 96.56 726 THR A N 1
ATOM 5421 C CA . THR A 1 726 ? 3.837 9.877 -27.128 1.00 96.56 726 THR A CA 1
ATOM 5422 C C . THR A 1 726 ? 4.055 11.391 -27.059 1.00 96.56 726 THR A C 1
ATOM 5424 O O . THR A 1 726 ? 3.322 12.109 -26.378 1.00 96.56 726 THR A O 1
ATOM 5427 N N . ARG A 1 727 ? 5.099 11.899 -27.711 1.00 94.81 727 ARG A N 1
ATOM 5428 C CA . ARG A 1 727 ? 5.445 13.325 -27.745 1.00 94.81 727 ARG A CA 1
ATOM 5429 C C . ARG A 1 727 ? 5.023 13.931 -29.077 1.00 94.81 727 ARG A C 1
ATOM 5431 O O . ARG A 1 727 ? 5.090 13.276 -30.111 1.00 94.81 727 ARG A O 1
ATOM 5438 N N . ALA A 1 728 ? 4.618 15.199 -29.064 1.00 92.25 728 ALA A N 1
ATOM 5439 C CA . ALA A 1 728 ? 4.137 15.897 -30.262 1.00 92.25 728 ALA A CA 1
ATOM 5440 C C . ALA A 1 728 ? 5.192 16.035 -31.384 1.00 92.25 728 ALA A C 1
ATOM 5442 O O . ALA A 1 728 ? 4.844 16.345 -32.519 1.00 92.25 728 ALA A O 1
ATOM 5443 N N . GLY A 1 729 ? 6.472 15.830 -31.067 1.00 91.38 729 GLY A N 1
ATOM 5444 C CA . GLY A 1 729 ? 7.598 15.856 -31.994 1.00 91.38 729 GLY A CA 1
ATOM 5445 C C . GLY A 1 729 ? 8.909 15.557 -31.263 1.00 91.38 729 GLY A C 1
ATOM 5446 O O . GLY A 1 729 ? 8.932 15.493 -30.030 1.00 91.38 729 GLY A O 1
ATOM 5447 N N . LYS A 1 730 ? 10.008 15.395 -32.011 1.00 87.38 730 LYS A N 1
ATOM 5448 C CA . LYS A 1 730 ? 11.360 15.329 -31.428 1.00 87.38 730 LYS A CA 1
ATOM 5449 C C . LYS A 1 730 ? 11.655 16.610 -30.634 1.00 87.38 730 LYS A C 1
ATOM 5451 O O . LYS A 1 730 ? 11.191 17.688 -30.999 1.00 87.38 730 LYS A O 1
ATOM 5456 N N . GLY A 1 731 ? 12.356 16.479 -29.512 1.00 79.62 731 GLY A N 1
ATOM 5457 C CA . GLY A 1 731 ? 12.614 17.561 -28.550 1.00 79.62 731 GLY A CA 1
ATOM 5458 C C . GLY A 1 731 ? 11.394 18.091 -27.771 1.00 79.62 731 GLY A C 1
ATOM 5459 O O . GLY A 1 731 ? 11.564 18.924 -26.881 1.00 79.62 731 GLY A O 1
ATOM 5460 N N . SER A 1 732 ? 10.167 17.642 -28.064 1.00 86.62 732 SER A N 1
ATOM 5461 C CA . SER A 1 732 ? 8.957 18.180 -27.432 1.00 86.62 732 SER A CA 1
ATOM 5462 C C . SER A 1 732 ? 8.661 17.531 -26.080 1.00 86.62 732 SER A C 1
ATOM 5464 O O . SER A 1 732 ? 8.592 16.309 -25.960 1.00 86.62 732 SER A O 1
ATOM 5466 N N . THR A 1 733 ? 8.373 18.352 -25.069 1.00 85.69 733 THR A N 1
ATOM 5467 C CA . THR A 1 733 ? 7.812 17.893 -23.788 1.00 85.69 733 THR A CA 1
ATOM 5468 C C . THR A 1 733 ? 6.288 17.729 -23.835 1.00 85.69 733 THR A C 1
ATOM 5470 O O . THR A 1 733 ? 5.719 17.115 -22.935 1.00 85.69 733 THR A O 1
ATOM 5473 N N . ARG A 1 734 ? 5.597 18.212 -24.882 1.00 88.94 734 ARG A N 1
ATOM 5474 C CA . ARG A 1 734 ? 4.132 18.106 -24.998 1.00 88.94 734 ARG A CA 1
ATOM 5475 C C . ARG A 1 734 ? 3.721 16.658 -25.273 1.00 88.94 734 ARG A C 1
ATOM 5477 O O . ARG A 1 734 ? 4.045 16.119 -26.333 1.00 88.94 734 ARG A O 1
ATOM 5484 N N . ALA A 1 735 ? 3.011 16.050 -24.326 1.00 92.69 735 ALA A N 1
ATOM 5485 C CA . ALA A 1 735 ? 2.413 14.730 -24.490 1.00 92.69 735 ALA A CA 1
ATOM 5486 C C . ALA A 1 735 ? 1.196 14.781 -25.435 1.00 92.69 735 ALA A C 1
ATOM 5488 O O . ALA A 1 735 ? 0.489 15.788 -25.501 1.00 92.69 735 ALA A O 1
ATOM 5489 N N . VAL A 1 736 ? 0.979 13.696 -26.175 1.00 96.00 736 VAL A N 1
ATOM 5490 C CA . VAL A 1 736 ? -0.162 13.434 -27.067 1.00 96.00 736 VAL A CA 1
ATOM 5491 C C . VAL A 1 736 ? -0.508 11.936 -27.001 1.00 96.00 736 VAL A C 1
ATOM 5493 O O . VAL A 1 736 ? 0.333 11.152 -26.551 1.00 96.00 736 VAL A O 1
ATOM 5496 N N . PRO A 1 737 ? -1.698 11.494 -27.447 1.00 96.12 737 PRO A N 1
ATOM 5497 C CA . PRO A 1 737 ? -2.025 10.071 -27.462 1.00 96.12 737 PRO A CA 1
ATOM 5498 C C . PRO A 1 737 ? -1.129 9.272 -28.432 1.00 96.12 737 PRO A C 1
ATOM 5500 O O . PRO A 1 737 ? -0.664 9.819 -29.436 1.00 96.12 737 PRO A O 1
ATOM 5503 N N . PRO A 1 738 ? -0.928 7.962 -28.197 1.00 97.69 738 PRO A N 1
ATOM 5504 C CA . PRO A 1 738 ? -1.351 7.217 -27.012 1.00 97.69 738 PRO A CA 1
ATOM 5505 C C . PRO A 1 738 ? -0.439 7.450 -25.799 1.00 97.69 738 PRO A C 1
ATOM 5507 O O . PRO A 1 738 ? 0.779 7.595 -25.947 1.00 97.69 738 PRO A O 1
ATOM 5510 N N . SER A 1 739 ? -1.040 7.349 -24.610 1.00 97.94 739 SER A N 1
ATOM 5511 C CA . SER A 1 739 ? -0.348 7.222 -23.314 1.00 97.94 739 SER A CA 1
ATOM 5512 C C . SER A 1 739 ? -0.556 5.851 -22.635 1.00 97.94 739 SER A C 1
ATOM 5514 O O . SER A 1 739 ? 0.108 5.534 -21.650 1.00 97.94 739 SER A O 1
ATOM 5516 N N . LEU A 1 740 ? -1.424 4.996 -23.197 1.00 98.69 740 LEU A N 1
ATOM 5517 C CA . LEU A 1 740 ? -1.634 3.594 -22.807 1.00 98.69 740 LEU A CA 1
ATOM 5518 C C . LEU A 1 740 ? -1.667 2.707 -24.062 1.00 98.69 740 LEU A C 1
ATOM 5520 O O . LEU A 1 740 ? -2.342 3.029 -25.046 1.00 98.69 740 LEU A O 1
ATOM 5524 N N . VAL A 1 741 ? -0.938 1.590 -24.036 1.00 98.62 741 VAL A N 1
ATOM 5525 C CA . VAL A 1 741 ? -0.848 0.626 -25.146 1.00 98.62 741 VAL A CA 1
ATOM 5526 C C . VAL A 1 741 ? -0.986 -0.800 -24.615 1.00 98.62 741 VAL A C 1
ATOM 5528 O O . VAL A 1 741 ? -0.342 -1.159 -23.631 1.00 98.62 741 VAL A O 1
ATOM 5531 N N . ARG A 1 742 ? -1.791 -1.616 -25.308 1.00 98.56 742 ARG A N 1
ATOM 5532 C CA . ARG A 1 742 ? -1.856 -3.072 -25.156 1.00 98.56 742 ARG A CA 1
ATOM 5533 C C . ARG A 1 742 ? -1.044 -3.728 -26.266 1.00 98.56 742 ARG A C 1
ATOM 5535 O O . ARG A 1 742 ? -1.279 -3.494 -27.455 1.00 98.56 742 ARG A O 1
ATOM 5542 N N . LEU A 1 743 ? -0.106 -4.573 -25.871 1.00 98.62 743 LEU A N 1
ATOM 5543 C CA . LEU A 1 743 ? 0.647 -5.456 -26.747 1.00 98.62 743 LEU A CA 1
ATOM 5544 C C . LEU A 1 743 ? 0.143 -6.883 -26.577 1.00 98.62 743 LEU A C 1
ATOM 5546 O O . LEU A 1 743 ? -0.216 -7.280 -25.472 1.00 98.62 743 LEU A O 1
ATOM 5550 N N . ARG A 1 744 ? 0.169 -7.663 -27.655 1.00 98.19 744 ARG A N 1
ATOM 5551 C CA . ARG A 1 744 ? 0.038 -9.122 -27.592 1.00 98.19 744 ARG A CA 1
ATOM 5552 C C . ARG A 1 744 ? 1.422 -9.760 -27.678 1.00 98.19 744 ARG A C 1
ATOM 5554 O O . ARG A 1 744 ? 2.252 -9.325 -28.482 1.00 98.19 744 ARG A O 1
ATOM 5561 N N . VAL A 1 745 ? 1.653 -10.795 -26.879 1.00 98.50 745 VAL A N 1
ATOM 5562 C CA . VAL A 1 745 ? 2.800 -11.694 -27.017 1.00 98.50 745 VAL A CA 1
ATOM 5563 C C . VAL A 1 745 ? 2.405 -12.761 -28.028 1.00 98.50 745 VAL A C 1
ATOM 5565 O O . VAL A 1 745 ? 1.600 -13.643 -27.738 1.00 98.50 745 VAL A O 1
ATOM 5568 N N . VAL A 1 746 ? 2.927 -12.651 -29.246 1.00 98.31 746 VAL A N 1
ATOM 5569 C CA . VAL A 1 746 ? 2.647 -13.611 -30.313 1.00 98.31 746 VAL A CA 1
ATOM 5570 C C . VAL A 1 746 ? 3.575 -14.806 -30.149 1.00 98.31 746 VAL A C 1
ATOM 5572 O O . VAL A 1 746 ? 4.795 -14.652 -30.150 1.00 98.31 746 VAL A O 1
ATOM 5575 N N . ALA A 1 747 ? 2.984 -15.989 -30.021 1.00 96.50 747 ALA A N 1
ATOM 5576 C CA . ALA A 1 747 ? 3.666 -17.275 -29.976 1.00 96.50 747 ALA A CA 1
ATOM 5577 C C . ALA A 1 747 ? 3.377 -18.054 -31.271 1.00 96.50 747 ALA A C 1
ATOM 5579 O O . ALA A 1 747 ? 2.295 -17.923 -31.847 1.00 96.50 747 ALA A O 1
ATOM 5580 N N . ALA A 1 748 ? 4.343 -18.840 -31.744 1.00 95.94 748 ALA A N 1
ATOM 5581 C CA . ALA A 1 748 ? 4.155 -19.783 -32.843 1.00 95.94 748 ALA A CA 1
ATOM 5582 C C . ALA A 1 748 ? 5.058 -21.015 -32.625 1.00 95.94 748 ALA A C 1
ATOM 5584 O O . ALA A 1 748 ? 6.238 -20.826 -32.307 1.00 95.94 748 ALA A O 1
ATOM 5585 N N . PRO A 1 749 ? 4.558 -22.255 -32.810 1.00 96.75 749 PRO A N 1
ATOM 5586 C CA . PRO A 1 749 ? 5.331 -23.473 -32.570 1.00 96.75 749 PRO A CA 1
ATOM 5587 C C . PRO A 1 749 ? 6.697 -23.464 -33.263 1.00 96.75 749 PRO A C 1
ATOM 5589 O O . PRO A 1 749 ? 6.818 -23.076 -34.427 1.00 96.75 749 PRO A O 1
ATOM 5592 N N . GLY A 1 750 ? 7.742 -23.851 -32.527 1.00 95.69 750 GLY A N 1
ATOM 5593 C CA . GLY A 1 750 ? 9.126 -23.874 -33.016 1.00 95.69 750 GLY A CA 1
ATOM 5594 C C . GLY A 1 750 ? 9.765 -22.504 -33.297 1.00 95.69 750 GLY A C 1
ATOM 5595 O O . GLY A 1 750 ? 10.927 -22.455 -33.695 1.00 95.69 750 GLY A O 1
ATOM 5596 N N . ARG A 1 751 ? 9.058 -21.384 -33.087 1.00 97.12 751 ARG A N 1
ATOM 5597 C CA . ARG A 1 751 ? 9.580 -20.022 -33.295 1.00 97.12 751 ARG A CA 1
ATOM 5598 C C . ARG A 1 751 ? 9.711 -19.273 -31.966 1.00 97.12 751 ARG A C 1
ATOM 5600 O O . ARG A 1 751 ? 8.893 -19.502 -31.079 1.00 97.12 751 ARG A O 1
ATOM 5607 N N . PRO A 1 752 ? 10.681 -18.353 -31.820 1.00 97.56 752 PRO A N 1
ATOM 5608 C CA . PRO A 1 752 ? 10.685 -17.405 -30.709 1.00 97.56 752 PRO A CA 1
ATOM 5609 C C . PRO A 1 752 ? 9.411 -16.554 -30.704 1.00 97.56 752 PRO A C 1
ATOM 5611 O O . PRO A 1 752 ? 8.894 -16.202 -31.769 1.00 97.56 752 PRO A O 1
ATOM 5614 N N . ALA A 1 753 ? 8.921 -16.211 -29.513 1.00 98.19 753 ALA A N 1
ATOM 5615 C CA . ALA A 1 753 ? 7.798 -15.289 -29.348 1.00 98.19 753 ALA A CA 1
ATOM 5616 C C . ALA A 1 753 ? 8.205 -13.846 -29.703 1.00 98.19 753 ALA A C 1
ATOM 5618 O O . ALA A 1 753 ? 9.387 -13.525 -29.691 1.00 98.19 753 ALA A O 1
ATOM 5619 N N . TRP A 1 754 ? 7.252 -12.955 -29.987 1.00 98.19 754 TRP A N 1
ATOM 5620 C CA . TRP A 1 754 ? 7.535 -11.525 -30.198 1.00 98.19 754 TRP A CA 1
ATOM 5621 C C . TRP A 1 754 ? 6.372 -10.627 -29.762 1.00 98.19 754 TRP A C 1
ATOM 5623 O O . TRP A 1 754 ? 5.230 -11.073 -29.649 1.00 98.19 754 TRP A O 1
ATOM 5633 N N . LEU A 1 755 ? 6.642 -9.337 -29.541 1.00 98.19 755 LEU A N 1
ATOM 5634 C CA . LEU A 1 755 ? 5.599 -8.344 -29.261 1.00 98.19 755 LEU A CA 1
ATOM 5635 C C . LEU A 1 755 ? 4.994 -7.789 -30.551 1.00 98.19 755 LEU A C 1
ATOM 5637 O O . LEU A 1 755 ? 5.708 -7.407 -31.478 1.00 98.19 755 LEU A O 1
ATOM 5641 N N . ALA A 1 756 ? 3.671 -7.647 -30.571 1.00 98.00 756 ALA A N 1
ATOM 5642 C CA . ALA A 1 756 ? 2.959 -6.860 -31.571 1.00 98.00 756 ALA A CA 1
ATOM 5643 C C . ALA A 1 756 ? 2.003 -5.876 -30.886 1.00 98.00 756 ALA A C 1
ATOM 5645 O O . ALA A 1 756 ? 1.396 -6.211 -29.867 1.00 98.00 756 ALA A O 1
ATOM 5646 N N . VAL A 1 757 ? 1.835 -4.677 -31.457 1.00 97.69 757 VAL A N 1
ATOM 5647 C CA . VAL A 1 757 ? 0.770 -3.761 -31.019 1.00 97.69 757 VAL A CA 1
ATOM 5648 C C . VAL A 1 757 ? -0.570 -4.422 -31.302 1.00 97.69 757 VAL A C 1
ATOM 5650 O O . VAL A 1 757 ? -0.850 -4.778 -32.445 1.00 97.69 757 VAL A O 1
ATOM 5653 N N . ASP A 1 758 ? -1.376 -4.574 -30.259 1.00 98.31 758 ASP A N 1
ATOM 5654 C CA . ASP A 1 758 ? -2.756 -5.033 -30.363 1.00 98.31 758 ASP A CA 1
ATOM 5655 C C . ASP A 1 758 ? -3.705 -3.829 -30.345 1.00 98.31 758 ASP A C 1
ATOM 5657 O O . ASP A 1 758 ? -4.503 -3.647 -31.263 1.00 98.31 758 ASP A O 1
ATOM 5661 N N . ARG A 1 759 ? -3.553 -2.939 -29.352 1.00 98.31 759 ARG A N 1
ATOM 5662 C CA . ARG A 1 759 ? -4.402 -1.753 -29.215 1.00 98.31 759 ARG A CA 1
ATOM 5663 C C . ARG A 1 759 ? -3.656 -0.555 -28.636 1.00 98.31 759 ARG A C 1
ATOM 5665 O O . ARG A 1 759 ? -2.761 -0.689 -27.806 1.00 98.31 759 ARG A O 1
ATOM 5672 N N . ARG A 1 760 ? -4.056 0.643 -29.057 1.00 98.38 760 ARG A N 1
ATOM 5673 C CA . ARG A 1 760 ? -3.578 1.935 -28.547 1.00 98.38 760 ARG A CA 1
ATOM 5674 C C . ARG A 1 760 ? -4.777 2.709 -28.006 1.00 98.38 760 ARG A C 1
ATOM 5676 O O . ARG A 1 760 ? -5.809 2.746 -28.672 1.00 98.38 760 ARG A O 1
ATOM 5683 N N . GLN A 1 761 ? -4.653 3.316 -26.830 1.00 98.19 761 GLN A N 1
ATOM 5684 C CA . GLN A 1 761 ? -5.680 4.217 -26.308 1.00 98.19 761 GLN A CA 1
ATOM 5685 C C . GLN A 1 761 ? -5.648 5.521 -27.147 1.00 98.19 761 GLN A C 1
ATOM 5687 O O . GLN A 1 761 ? -4.573 6.108 -27.278 1.00 98.19 761 GLN A O 1
ATOM 5692 N N . PRO A 1 762 ? -6.762 5.956 -27.774 1.00 96.50 762 PRO A N 1
ATOM 5693 C CA . PRO A 1 762 ? -6.716 6.966 -28.837 1.00 96.50 762 PRO A CA 1
ATOM 5694 C C . PRO A 1 762 ? -6.767 8.438 -28.387 1.00 96.50 762 PRO A C 1
ATOM 5696 O O . PRO A 1 762 ? -6.598 9.313 -29.232 1.00 96.50 762 PRO A O 1
ATOM 5699 N N . SER A 1 763 ? -7.053 8.743 -27.117 1.00 94.50 763 SER A N 1
ATOM 5700 C CA . SER A 1 763 ? -7.514 10.083 -26.702 1.00 94.50 763 SER A CA 1
ATOM 5701 C C . SER A 1 763 ? -7.038 10.578 -25.332 1.00 94.50 763 SER A C 1
ATOM 5703 O O . SER A 1 763 ? -6.883 11.783 -25.150 1.00 94.50 763 SER A O 1
ATOM 5705 N N . VAL A 1 764 ? -6.808 9.687 -24.368 1.00 96.50 764 VAL A N 1
ATOM 5706 C CA . VAL A 1 764 ? -6.313 10.034 -23.033 1.00 96.50 764 VAL A CA 1
ATOM 5707 C C . VAL A 1 764 ? -4.806 10.252 -23.097 1.00 96.50 764 VAL A C 1
ATOM 5709 O O . VAL A 1 764 ? -4.059 9.435 -23.642 1.00 96.50 764 VAL A O 1
ATOM 5712 N N . VAL A 1 765 ? -4.384 11.370 -22.512 1.00 96.19 765 VAL A N 1
ATOM 5713 C CA . VAL A 1 765 ? -2.990 11.781 -22.362 1.00 96.19 765 VAL A CA 1
ATOM 5714 C C . VAL A 1 765 ? -2.674 11.825 -20.874 1.00 96.19 765 VAL A C 1
ATOM 5716 O O . VAL A 1 765 ? -3.436 12.422 -20.117 1.00 96.19 765 VAL A O 1
ATOM 5719 N N . PHE A 1 766 ? -1.569 11.208 -20.466 1.00 95.75 766 PHE A N 1
ATOM 5720 C CA . PHE A 1 766 ? -1.086 11.244 -19.084 1.00 95.75 766 PHE A CA 1
ATOM 5721 C C . PHE A 1 766 ? 0.003 12.315 -18.901 1.00 95.75 766 PHE A C 1
ATOM 5723 O O . PHE A 1 766 ? 0.713 12.669 -19.844 1.00 95.75 766 PHE A O 1
ATOM 5730 N N . GLY A 1 767 ? 0.197 12.816 -17.684 1.00 90.50 767 GLY A N 1
ATOM 5731 C CA . GLY A 1 767 ? 1.306 13.713 -17.345 1.00 90.50 767 GLY A CA 1
ATOM 5732 C C . GLY A 1 767 ? 2.617 12.949 -17.143 1.00 90.50 767 GLY A C 1
ATOM 5733 O O . GLY A 1 767 ? 3.576 13.089 -17.913 1.00 90.50 767 GLY A O 1
ATOM 5734 N N . ASN A 1 768 ? 2.634 12.094 -16.124 1.00 91.75 768 ASN A N 1
ATOM 5735 C CA . ASN A 1 768 ? 3.741 11.221 -15.752 1.00 91.75 768 ASN A CA 1
ATOM 5736 C C . ASN A 1 768 ? 3.148 9.974 -15.062 1.00 91.75 768 ASN A C 1
ATOM 5738 O O . ASN A 1 768 ? 3.104 9.922 -13.830 1.00 91.75 768 ASN A O 1
ATOM 5742 N N . PRO A 1 769 ? 2.668 8.991 -15.848 1.00 95.12 769 PRO A N 1
ATOM 5743 C CA . PRO A 1 769 ? 1.943 7.844 -15.320 1.00 95.12 769 PRO A CA 1
ATOM 5744 C C . PRO A 1 769 ? 2.857 6.898 -14.540 1.00 95.12 769 PRO A C 1
ATOM 5746 O O . PRO A 1 769 ? 4.002 6.653 -14.935 1.00 95.12 769 PRO A O 1
ATOM 5749 N N . GLY A 1 770 ? 2.319 6.330 -13.461 1.00 95.38 770 GLY A N 1
ATOM 5750 C CA . GLY A 1 770 ? 2.869 5.155 -12.795 1.00 95.38 770 GLY A CA 1
ATOM 5751 C C . GLY A 1 770 ? 2.696 3.884 -13.631 1.00 95.38 770 GLY A C 1
ATOM 5752 O O . GLY A 1 770 ? 2.263 3.912 -14.793 1.00 95.38 770 GLY A O 1
ATOM 5753 N N . SER A 1 771 ? 3.048 2.746 -13.040 1.00 97.44 771 SER A N 1
ATOM 5754 C CA . SER A 1 771 ? 2.814 1.440 -13.658 1.00 97.44 771 SER A CA 1
ATOM 5755 C C . SER A 1 771 ? 1.310 1.152 -13.798 1.00 97.44 771 SER A C 1
ATOM 5757 O O . SER A 1 771 ? 0.545 1.471 -12.885 1.00 97.44 771 SER A O 1
ATOM 5759 N N . PRO A 1 772 ? 0.852 0.578 -14.929 1.00 98.31 772 PRO A N 1
ATOM 5760 C CA . PRO A 1 772 ? -0.504 0.056 -15.026 1.00 98.31 772 PRO A CA 1
ATOM 5761 C C . PRO A 1 772 ? -0.634 -1.189 -14.147 1.00 98.31 772 PRO A C 1
ATOM 5763 O O . PRO A 1 772 ? 0.301 -1.974 -14.094 1.00 98.31 772 PRO A O 1
ATOM 5766 N N . VAL A 1 773 ? -1.791 -1.442 -13.545 1.00 98.69 773 VAL A N 1
ATOM 5767 C CA . VAL A 1 773 ? -2.092 -2.745 -12.919 1.00 98.69 773 VAL A CA 1
ATOM 5768 C C . VAL A 1 773 ? -3.376 -3.323 -13.498 1.00 98.69 773 VAL A C 1
ATOM 5770 O O . VAL A 1 773 ? -4.290 -2.582 -13.857 1.00 98.69 773 VAL A O 1
ATOM 5773 N N . VAL A 1 774 ? -3.458 -4.646 -13.614 1.00 98.81 774 VAL A N 1
ATOM 5774 C CA . VAL A 1 774 ? -4.624 -5.355 -14.153 1.00 98.81 774 VAL A CA 1
ATOM 5775 C C . VAL A 1 774 ? -5.352 -6.072 -13.024 1.00 98.81 774 VAL A C 1
ATOM 5777 O O . VAL A 1 774 ? -4.756 -6.870 -12.305 1.00 98.81 774 VAL A O 1
ATOM 5780 N N . SER A 1 775 ? -6.658 -5.844 -12.896 1.00 98.56 775 SER A N 1
ATOM 5781 C CA . SER A 1 775 ? -7.542 -6.627 -12.025 1.00 98.56 775 SER A CA 1
ATOM 5782 C C . SER A 1 775 ? -8.582 -7.366 -12.856 1.00 98.56 775 SER A C 1
ATOM 5784 O O . SER A 1 775 ? -9.119 -6.790 -13.799 1.00 98.56 775 SER A O 1
ATOM 5786 N N . SER A 1 776 ? -8.898 -8.611 -12.515 1.00 98.25 776 SER A N 1
ATOM 5787 C CA . SER A 1 776 ? -9.773 -9.465 -13.329 1.00 98.25 776 SER A CA 1
ATOM 5788 C C . SER A 1 776 ? -10.316 -10.654 -12.541 1.00 98.25 776 SER A C 1
ATOM 5790 O O . SER A 1 776 ? -9.714 -11.064 -11.547 1.00 98.25 776 SER A O 1
ATOM 5792 N N . ARG A 1 777 ? -11.396 -11.259 -13.049 1.00 96.25 777 ARG A N 1
ATOM 5793 C CA . ARG A 1 777 ? -11.922 -12.549 -12.593 1.00 96.25 777 ARG A CA 1
ATOM 5794 C C . ARG A 1 777 ? -11.327 -13.657 -13.462 1.00 96.25 777 ARG A C 1
ATOM 5796 O O . ARG A 1 777 ? -11.916 -14.063 -14.468 1.00 96.25 777 ARG A O 1
ATOM 5803 N N . GLY A 1 778 ? -10.141 -14.135 -13.096 1.00 95.25 778 GLY A N 1
ATOM 5804 C CA . GLY A 1 778 ? -9.356 -15.036 -13.935 1.00 95.25 778 GLY A CA 1
ATOM 5805 C C . GLY A 1 778 ? -9.072 -14.392 -15.294 1.00 95.25 778 GLY A C 1
ATOM 5806 O O . GLY A 1 778 ? -8.459 -13.336 -15.369 1.00 95.25 778 GLY A O 1
ATOM 5807 N N . ALA A 1 779 ? -9.560 -15.008 -16.369 1.00 96.19 779 ALA A N 1
ATOM 5808 C CA . ALA A 1 779 ? -9.384 -14.525 -17.740 1.00 96.19 779 ALA A CA 1
ATOM 5809 C C . ALA A 1 779 ? -10.542 -13.635 -18.258 1.00 96.19 779 ALA A C 1
ATOM 5811 O O . ALA A 1 779 ? -10.694 -13.458 -19.467 1.00 96.19 779 ALA A O 1
ATOM 5812 N N . ARG A 1 780 ? -11.412 -13.132 -17.367 1.00 96.56 780 ARG A N 1
ATOM 5813 C CA . ARG A 1 780 ? -12.613 -12.335 -17.691 1.00 96.56 780 ARG A CA 1
ATOM 5814 C C . ARG A 1 780 ? -12.683 -11.055 -16.861 1.00 96.56 780 ARG A C 1
ATOM 5816 O O . ARG A 1 780 ? -12.000 -10.928 -15.847 1.00 96.56 780 ARG A O 1
ATOM 5823 N N . ASP A 1 781 ? -13.571 -10.146 -17.265 1.00 96.75 781 ASP A N 1
ATOM 5824 C CA . ASP A 1 781 ? -13.913 -8.927 -16.517 1.00 96.75 781 ASP A CA 1
ATOM 5825 C C . ASP A 1 781 ? -12.682 -8.065 -16.174 1.00 96.75 781 ASP A C 1
ATOM 5827 O O . ASP A 1 781 ? -12.575 -7.523 -15.075 1.00 96.75 781 ASP A O 1
ATOM 5831 N N . ALA A 1 782 ? -11.722 -7.979 -17.098 1.00 98.38 782 ALA A N 1
ATOM 5832 C CA . ALA A 1 782 ? -10.434 -7.355 -16.840 1.00 98.38 782 ALA A CA 1
ATOM 5833 C C . ALA A 1 782 ? -10.478 -5.821 -16.969 1.00 98.38 782 ALA A C 1
ATOM 5835 O O . ALA A 1 782 ? -10.989 -5.262 -17.945 1.00 98.38 782 ALA A O 1
ATOM 5836 N N . VAL A 1 783 ? -9.889 -5.142 -15.985 1.00 98.88 783 VAL A N 1
ATOM 5837 C CA . VAL A 1 783 ? -9.758 -3.682 -15.898 1.00 98.88 783 VAL A CA 1
ATOM 5838 C C . VAL A 1 783 ? -8.285 -3.323 -15.722 1.00 98.88 783 VAL A C 1
ATOM 5840 O O . VAL A 1 783 ? -7.600 -3.902 -14.879 1.00 98.88 783 VAL A O 1
ATOM 5843 N N . VAL A 1 784 ? -7.806 -2.359 -16.510 1.00 98.94 784 VAL A N 1
ATOM 5844 C CA . VAL A 1 784 ? -6.475 -1.753 -16.377 1.00 98.94 784 VAL A CA 1
ATOM 5845 C C . VAL A 1 784 ? -6.609 -0.462 -15.582 1.00 98.94 784 VAL A C 1
ATOM 5847 O O . VAL A 1 784 ? -7.314 0.456 -16.005 1.00 98.94 784 VAL A O 1
ATOM 5850 N N . TRP A 1 785 ? -5.900 -0.367 -14.467 1.00 98.88 785 TRP A N 1
ATOM 5851 C CA . TRP A 1 785 ? -5.845 0.820 -13.622 1.00 98.88 785 TRP A CA 1
ATOM 5852 C C . TRP A 1 785 ? -4.529 1.551 -13.838 1.00 98.88 785 TRP A C 1
ATOM 5854 O O . TRP A 1 785 ? -3.480 0.921 -13.956 1.00 98.88 785 TRP A O 1
ATOM 5864 N N . VAL A 1 786 ? -4.577 2.880 -13.883 1.00 98.69 786 VAL A N 1
ATOM 5865 C CA . VAL A 1 786 ? -3.389 3.735 -13.998 1.00 98.69 786 VAL A CA 1
ATOM 5866 C C . VAL A 1 786 ? -3.528 4.890 -13.021 1.00 98.69 786 VAL A C 1
ATOM 5868 O O . VAL A 1 786 ? -4.504 5.634 -13.090 1.00 98.69 786 VAL A O 1
ATOM 5871 N N . LEU A 1 787 ? -2.544 5.059 -12.140 1.00 98.00 787 LEU A N 1
ATOM 5872 C CA . LEU A 1 787 ? -2.371 6.287 -11.371 1.00 98.00 787 LEU A CA 1
ATOM 5873 C C . LEU A 1 787 ? -1.434 7.210 -12.156 1.00 98.00 787 LEU A C 1
ATOM 5875 O O . LEU A 1 787 ? -0.307 6.832 -12.477 1.00 98.00 787 LEU A O 1
ATOM 5879 N N . ASP A 1 788 ? -1.903 8.401 -12.504 1.00 96.25 788 ASP A N 1
ATOM 5880 C CA . ASP A 1 788 ? -1.100 9.431 -13.159 1.00 96.25 788 ASP A CA 1
ATOM 5881 C C . ASP A 1 788 ? -0.888 10.601 -12.208 1.00 96.25 788 ASP A C 1
ATOM 5883 O O . ASP A 1 788 ? -1.852 11.108 -11.648 1.00 96.25 788 ASP A O 1
ATOM 5887 N N . GLU A 1 789 ? 0.352 11.078 -12.071 1.00 92.31 789 GLU A N 1
ATOM 5888 C CA . GLU A 1 789 ? 0.666 12.303 -11.318 1.00 92.31 789 GLU A CA 1
ATOM 5889 C C . GLU A 1 789 ? -0.044 13.539 -11.905 1.00 92.31 789 GLU A C 1
ATOM 5891 O O . GLU A 1 789 ? -0.125 14.578 -11.260 1.00 92.31 789 GLU A O 1
ATOM 5896 N N . ASN A 1 790 ? -0.542 13.444 -13.148 1.00 90.44 790 ASN A N 1
ATOM 5897 C CA . ASN A 1 790 ? -1.267 14.508 -13.848 1.00 90.44 790 ASN A CA 1
ATOM 5898 C C . ASN A 1 790 ? -0.421 15.796 -14.000 1.00 90.44 790 ASN A C 1
ATOM 5900 O O . ASN A 1 790 ? -0.928 16.908 -14.138 1.00 90.44 790 ASN A O 1
ATOM 5904 N N . ALA A 1 791 ? 0.906 15.632 -13.995 1.00 89.06 791 ALA A N 1
ATOM 5905 C CA . ALA A 1 791 ? 1.898 16.693 -14.106 1.00 89.06 791 ALA A CA 1
ATOM 5906 C C . ALA A 1 791 ? 3.198 16.188 -14.769 1.00 89.06 791 ALA A C 1
ATOM 5908 O O . ALA A 1 791 ? 3.442 14.979 -14.816 1.00 89.06 791 ALA A O 1
ATOM 5909 N N . PRO A 1 792 ? 4.067 17.084 -15.280 1.00 88.19 792 PRO A N 1
ATOM 5910 C CA . PRO A 1 792 ? 5.400 16.715 -15.760 1.00 88.19 792 PRO A CA 1
ATOM 5911 C C . PRO A 1 792 ? 6.276 16.090 -14.662 1.00 88.19 792 PRO A C 1
ATOM 5913 O O . PRO A 1 792 ? 6.136 16.400 -13.478 1.00 88.19 792 PRO A O 1
ATOM 5916 N N . ARG A 1 793 ? 7.267 15.274 -15.050 1.00 88.38 793 ARG A N 1
ATOM 5917 C CA . ARG A 1 793 ? 8.242 14.660 -14.123 1.00 88.38 793 ARG A CA 1
ATOM 5918 C C . ARG A 1 793 ? 8.966 15.714 -13.275 1.00 88.38 793 ARG A C 1
ATOM 5920 O O . ARG A 1 793 ? 9.300 15.423 -12.123 1.00 88.38 793 ARG A O 1
ATOM 5927 N N . SER A 1 794 ? 9.225 16.901 -13.816 1.00 84.81 794 SER A N 1
ATOM 5928 C CA . SER A 1 794 ? 9.906 18.007 -13.129 1.00 84.81 794 SER A CA 1
ATOM 5929 C C . SER A 1 794 ? 9.043 18.808 -12.142 1.00 84.81 794 SER A C 1
ATOM 5931 O O . SER A 1 794 ? 9.590 19.663 -11.445 1.00 84.81 794 SER A O 1
ATOM 5933 N N . ALA A 1 795 ? 7.733 18.545 -12.039 1.00 84.25 795 ALA A N 1
ATOM 5934 C CA . ALA A 1 795 ? 6.855 19.250 -11.103 1.00 84.25 795 ALA A CA 1
ATOM 5935 C C . ALA A 1 795 ? 7.256 18.974 -9.635 1.00 84.25 795 ALA A C 1
ATOM 5937 O O . ALA A 1 795 ? 7.462 17.811 -9.282 1.00 84.25 795 ALA A O 1
ATOM 5938 N N . PRO A 1 796 ? 7.386 19.985 -8.760 1.00 83.38 796 PRO A N 1
ATOM 5939 C CA . PRO A 1 796 ? 7.702 19.766 -7.349 1.00 83.38 796 PRO A CA 1
ATOM 5940 C C . PRO A 1 796 ? 6.505 19.169 -6.593 1.00 83.38 796 PRO A C 1
ATOM 5942 O O . PRO A 1 796 ? 5.361 19.518 -6.869 1.00 83.38 796 PRO A O 1
ATOM 5945 N N . LEU A 1 797 ? 6.765 18.326 -5.589 1.00 89.31 797 LEU A N 1
ATOM 5946 C CA . LEU A 1 797 ? 5.726 17.756 -4.713 1.00 89.31 797 LEU A CA 1
ATOM 5947 C C . LEU A 1 797 ? 5.496 18.581 -3.429 1.00 89.31 797 LEU A C 1
ATOM 5949 O O . LEU A 1 797 ? 4.734 18.172 -2.549 1.00 89.31 797 LEU A O 1
ATOM 5953 N N . ALA A 1 798 ? 6.155 19.737 -3.306 1.00 84.75 798 ALA A N 1
ATOM 5954 C CA . ALA A 1 798 ? 6.121 20.609 -2.132 1.00 84.75 798 ALA A CA 1
ATOM 5955 C C . ALA A 1 798 ? 5.465 21.975 -2.404 1.00 84.75 798 ALA A C 1
ATOM 5957 O O . ALA A 1 798 ? 5.740 22.635 -3.417 1.00 84.75 798 ALA A O 1
ATOM 5958 N N . GLY A 1 799 ? 4.681 22.435 -1.423 1.00 80.31 799 GLY A N 1
ATOM 5959 C CA . GLY A 1 799 ? 3.911 23.683 -1.456 1.00 80.31 799 GLY A CA 1
ATOM 5960 C C . GLY A 1 799 ? 2.474 23.507 -1.964 1.00 80.31 799 GLY A C 1
ATOM 5961 O O . GLY A 1 799 ? 2.095 22.439 -2.433 1.00 80.31 799 GLY A O 1
ATOM 5962 N N . ALA A 1 800 ? 1.676 24.576 -1.886 1.00 74.25 800 ALA A N 1
ATOM 5963 C CA . ALA A 1 800 ? 0.240 24.556 -2.206 1.00 74.25 800 ALA A CA 1
ATOM 5964 C C . ALA A 1 800 ? -0.098 24.286 -3.689 1.00 74.25 800 ALA A C 1
ATOM 5966 O O . ALA A 1 800 ? -1.240 23.983 -4.007 1.00 74.25 800 ALA A O 1
ATOM 5967 N N . GLY A 1 801 ? 0.884 24.397 -4.590 1.00 76.12 801 GLY A N 1
ATOM 5968 C CA . GLY A 1 801 ? 0.756 24.053 -6.012 1.00 76.12 801 GLY A CA 1
ATOM 5969 C C . GLY A 1 801 ? 1.309 22.671 -6.373 1.00 76.12 801 GLY A C 1
ATOM 5970 O O . GLY A 1 801 ? 1.618 22.441 -7.541 1.00 76.12 801 GLY A O 1
ATOM 5971 N N . ALA A 1 802 ? 1.526 21.787 -5.393 1.00 86.25 802 ALA A N 1
ATOM 5972 C CA . ALA A 1 802 ? 1.902 20.405 -5.668 1.00 86.25 802 ALA A CA 1
ATOM 5973 C C . ALA A 1 802 ? 0.760 19.683 -6.415 1.00 86.25 802 ALA A C 1
ATOM 5975 O O . ALA A 1 802 ? -0.411 19.947 -6.130 1.00 86.25 802 ALA A O 1
ATOM 5976 N N . PRO A 1 803 ? 1.067 18.800 -7.379 1.00 88.62 803 PRO A N 1
ATOM 5977 C CA . PRO A 1 803 ? 0.043 18.146 -8.183 1.00 88.62 803 PRO A CA 1
ATOM 5978 C C . PRO A 1 803 ? -0.869 17.233 -7.354 1.00 88.62 803 PRO A C 1
ATOM 5980 O O . PRO A 1 803 ? -0.500 16.732 -6.291 1.00 88.62 803 PRO A O 1
ATOM 5983 N N . ALA A 1 804 ? -2.077 17.024 -7.869 1.00 90.81 804 ALA A N 1
ATOM 5984 C CA . ALA A 1 804 ? -3.015 16.014 -7.402 1.00 90.81 804 ALA A CA 1
ATOM 5985 C C . ALA A 1 804 ? -3.108 14.931 -8.491 1.00 90.81 804 ALA A C 1
ATOM 5987 O O . ALA A 1 804 ? -3.421 15.276 -9.640 1.00 90.81 804 ALA A O 1
ATOM 5988 N N . PRO A 1 805 ? -2.825 13.656 -8.170 1.00 95.62 805 PRO A N 1
ATOM 5989 C CA . PRO A 1 805 ? -2.867 12.587 -9.148 1.00 95.62 805 PRO A CA 1
ATOM 5990 C C . PRO A 1 805 ? -4.306 12.300 -9.595 1.00 95.62 805 PRO A C 1
ATOM 5992 O O . PRO A 1 805 ? -5.281 12.691 -8.952 1.00 95.62 805 PRO A O 1
ATOM 5995 N N . VAL A 1 806 ? -4.445 11.588 -10.709 1.00 96.69 806 VAL A N 1
ATOM 5996 C CA . VAL A 1 806 ? -5.726 11.112 -11.238 1.00 96.69 806 VAL A CA 1
ATOM 5997 C C . VAL A 1 806 ? -5.657 9.598 -11.393 1.00 96.69 806 VAL A C 1
ATOM 5999 O O . VAL A 1 806 ? -4.755 9.067 -12.045 1.00 96.69 806 VAL A O 1
ATOM 6002 N N . LEU A 1 807 ? -6.621 8.899 -10.793 1.00 98.56 807 LEU A N 1
ATOM 6003 C CA . LEU A 1 807 ? -6.815 7.465 -10.979 1.00 98.56 807 LEU A CA 1
ATOM 6004 C C . LEU A 1 807 ? -7.690 7.246 -12.215 1.00 98.56 807 LEU A C 1
ATOM 6006 O O . LEU A 1 807 ? -8.781 7.802 -12.315 1.00 98.56 807 LEU A O 1
ATOM 6010 N N . TYR A 1 808 ? -7.235 6.406 -13.138 1.00 98.81 808 TYR A N 1
ATOM 6011 C CA . TYR A 1 808 ? -7.966 6.008 -14.337 1.00 98.81 808 TYR A CA 1
ATOM 6012 C C . TYR A 1 808 ? -8.267 4.510 -14.322 1.00 98.81 808 TYR A C 1
ATOM 6014 O O . TYR A 1 808 ? -7.425 3.713 -13.908 1.00 98.81 808 TYR A O 1
ATOM 6022 N N . ALA A 1 809 ? -9.426 4.135 -14.860 1.00 98.88 809 ALA A N 1
ATOM 6023 C CA . ALA A 1 809 ? -9.828 2.755 -15.104 1.00 98.88 809 ALA A CA 1
ATOM 6024 C C . ALA A 1 809 ? -10.193 2.558 -16.581 1.00 98.88 809 ALA A C 1
ATOM 6026 O O . ALA A 1 809 ? -11.032 3.283 -17.125 1.00 98.88 809 ALA A O 1
ATOM 6027 N N . PHE A 1 810 ? -9.601 1.559 -17.229 1.00 98.94 810 PHE A N 1
ATOM 6028 C CA . PHE A 1 810 ? -9.858 1.210 -18.624 1.00 98.94 810 PHE A CA 1
ATOM 6029 C C . PHE A 1 810 ? -10.317 -0.236 -18.751 1.00 98.94 810 PHE A C 1
ATOM 6031 O O . PHE A 1 810 ? -9.822 -1.128 -18.071 1.00 98.94 810 PHE A O 1
ATOM 6038 N N . ASP A 1 811 ? -11.221 -0.472 -19.689 1.00 98.56 811 ASP A N 1
ATOM 6039 C CA . ASP A 1 811 ? -11.583 -1.806 -20.145 1.00 98.56 811 ASP A CA 1
ATOM 6040 C C . ASP A 1 811 ? -10.350 -2.470 -20.774 1.00 98.56 811 ASP A C 1
ATOM 6042 O O . ASP A 1 811 ? -9.761 -1.919 -21.709 1.00 98.56 811 ASP A O 1
ATOM 6046 N N . ALA A 1 812 ? -9.920 -3.621 -20.256 1.00 97.88 812 ALA A N 1
ATOM 6047 C CA . ALA A 1 812 ? -8.648 -4.215 -20.665 1.00 97.88 812 ALA A CA 1
ATOM 6048 C C . ALA A 1 812 ? -8.642 -4.700 -22.126 1.00 97.88 812 ALA A C 1
ATOM 6050 O O . ALA A 1 812 ? -7.569 -4.775 -22.736 1.00 97.88 812 ALA A O 1
ATOM 6051 N N . ASP A 1 813 ? -9.815 -4.986 -22.700 1.00 95.25 813 ASP A N 1
ATOM 6052 C CA . ASP A 1 813 ? -9.958 -5.499 -24.064 1.00 95.25 813 ASP A CA 1
ATOM 6053 C C . ASP A 1 813 ? -10.072 -4.406 -25.126 1.00 95.25 813 ASP A C 1
ATOM 6055 O O . ASP A 1 813 ? -9.433 -4.469 -26.185 1.00 95.25 813 ASP A O 1
ATOM 6059 N N . SER A 1 814 ? -10.852 -3.367 -24.839 1.00 96.88 814 SER A N 1
ATOM 6060 C CA . SER A 1 814 ? -11.102 -2.250 -25.751 1.00 96.88 814 SER A CA 1
ATOM 6061 C C . SER A 1 814 ? -10.243 -1.011 -25.482 1.00 96.88 814 SER A C 1
ATOM 6063 O O . SER A 1 814 ? -10.256 -0.090 -26.299 1.00 96.88 814 SER A O 1
ATOM 6065 N N . LEU A 1 815 ? -9.502 -0.958 -24.366 1.00 98.44 815 LEU A N 1
ATOM 6066 C CA . LEU A 1 815 ? -8.851 0.252 -23.828 1.00 98.44 815 LEU A CA 1
ATOM 6067 C C . LEU A 1 815 ? -9.804 1.461 -23.717 1.00 98.44 815 LEU A C 1
ATOM 6069 O O . LEU A 1 815 ? -9.370 2.616 -23.669 1.00 98.44 815 LEU A O 1
ATOM 6073 N N . ARG A 1 816 ? -11.119 1.224 -23.675 1.00 98.12 816 ARG A N 1
ATOM 6074 C CA . ARG A 1 816 ? -12.114 2.271 -23.456 1.00 98.12 816 ARG A CA 1
ATOM 6075 C C . ARG A 1 816 ? -11.998 2.758 -22.016 1.00 98.12 816 ARG A C 1
ATOM 6077 O O . ARG A 1 816 ? -11.958 1.947 -21.095 1.00 98.12 816 ARG A O 1
ATOM 6084 N N . LEU A 1 817 ? -11.980 4.076 -21.822 1.00 98.62 817 LEU A N 1
ATOM 6085 C CA . LEU A 1 817 ? -12.077 4.664 -20.488 1.00 98.62 817 LEU A CA 1
ATOM 6086 C C . LEU A 1 817 ? -13.419 4.247 -19.863 1.00 98.62 817 LEU A C 1
ATOM 6088 O O . LEU A 1 817 ? -14.477 4.479 -20.452 1.00 98.62 817 LEU A O 1
ATOM 6092 N N . LEU A 1 818 ? -13.358 3.599 -18.702 1.00 98.69 818 LEU A N 1
ATOM 6093 C CA . LEU A 1 818 ? -14.523 3.219 -17.902 1.00 98.69 818 LEU A CA 1
ATOM 6094 C C . LEU A 1 818 ? -14.869 4.334 -16.923 1.00 98.69 818 LEU A C 1
ATOM 6096 O O . LEU A 1 818 ? -16.023 4.738 -16.834 1.00 98.69 818 LEU A O 1
ATOM 6100 N N . TRP A 1 819 ? -13.852 4.822 -16.215 1.00 98.56 819 TRP A N 1
ATOM 6101 C CA . TRP A 1 819 ? -13.976 5.779 -15.124 1.00 98.56 819 TRP A CA 1
ATOM 6102 C C . TRP A 1 819 ? -12.646 6.515 -14.917 1.00 98.56 819 TRP A C 1
ATOM 6104 O O . TRP A 1 819 ? -11.579 5.998 -15.263 1.00 98.56 819 TRP A O 1
ATOM 6114 N N . ARG A 1 820 ? -12.702 7.720 -14.348 1.00 97.62 820 ARG A N 1
ATOM 6115 C CA . ARG A 1 820 ? -11.541 8.430 -13.795 1.00 97.62 820 ARG A CA 1
ATOM 6116 C C . ARG A 1 820 ? -11.964 9.241 -12.574 1.00 97.62 820 ARG A C 1
ATOM 6118 O O . ARG A 1 820 ? -13.102 9.711 -12.552 1.00 97.62 820 ARG A O 1
ATOM 6125 N N . SER A 1 821 ? -11.046 9.465 -11.642 1.00 97.00 821 SER A N 1
ATOM 6126 C CA . SER A 1 821 ? -11.280 10.369 -10.515 1.00 97.00 821 SER A CA 1
ATOM 6127 C C . SER A 1 821 ? -11.462 11.810 -11.000 1.00 97.00 821 SER A C 1
ATOM 6129 O O . SER A 1 821 ? -10.922 12.214 -12.040 1.00 97.00 821 SER A O 1
ATOM 6131 N N . ALA A 1 822 ? -12.215 12.607 -10.249 1.00 89.69 822 ALA A N 1
ATOM 6132 C CA . ALA A 1 822 ? -12.306 14.039 -10.493 1.00 89.69 822 ALA A CA 1
ATOM 6133 C C . ALA A 1 822 ? -10.965 14.733 -10.154 1.00 89.69 822 ALA A C 1
ATOM 6135 O O . ALA A 1 822 ? -10.230 14.274 -9.272 1.00 89.69 822 ALA A O 1
ATOM 6136 N N . PRO A 1 823 ? -10.608 15.843 -10.830 1.00 81.44 823 PRO A N 1
ATOM 6137 C CA . PRO A 1 823 ? -9.430 16.627 -10.463 1.00 81.44 823 PRO A CA 1
ATOM 6138 C C . PRO A 1 823 ? -9.515 17.097 -9.003 1.00 81.44 823 PRO A C 1
ATOM 6140 O O . PRO A 1 823 ? -10.478 17.760 -8.629 1.00 81.44 823 PRO A O 1
ATOM 6143 N N . GLY A 1 824 ? -8.514 16.754 -8.188 1.00 84.62 824 GLY A N 1
ATOM 6144 C CA . GLY A 1 824 ? -8.478 17.092 -6.757 1.00 84.62 824 GLY A CA 1
ATOM 6145 C C . GLY A 1 824 ? -9.291 16.174 -5.830 1.00 84.62 824 GLY A C 1
ATOM 6146 O O . GLY A 1 824 ? -9.334 16.433 -4.633 1.00 84.62 824 GLY A O 1
ATOM 6147 N N . GLU A 1 825 ? -9.908 15.100 -6.339 1.00 92.19 825 GLU A N 1
ATOM 6148 C CA . GLU A 1 825 ? -10.527 14.050 -5.502 1.00 92.19 825 GLU A CA 1
ATOM 6149 C C . GLU A 1 825 ? -9.469 13.226 -4.741 1.00 92.19 825 GLU A C 1
ATOM 6151 O O . GLU A 1 825 ? -9.705 12.740 -3.636 1.00 92.19 825 GLU A O 1
ATOM 6156 N N . LEU A 1 826 ? -8.273 13.114 -5.324 1.00 95.12 826 LEU A N 1
ATOM 6157 C CA . LEU A 1 826 ? -7.076 12.585 -4.680 1.00 95.12 826 LEU A CA 1
ATOM 6158 C C . LEU A 1 826 ? -6.219 13.728 -4.122 1.00 95.12 826 LEU A C 1
ATOM 6160 O O . LEU A 1 826 ? -5.977 14.724 -4.805 1.00 95.12 826 LEU A O 1
ATOM 6164 N N . SER A 1 827 ? -5.699 13.552 -2.908 1.00 94.12 827 SER A N 1
ATOM 6165 C CA . SER A 1 827 ? -4.651 14.414 -2.344 1.00 94.12 827 SER A CA 1
ATOM 6166 C C . SER A 1 827 ? -3.292 14.193 -3.037 1.00 94.12 827 SER A C 1
ATOM 6168 O O . SER A 1 827 ? -3.091 13.200 -3.733 1.00 94.12 827 SER A O 1
ATOM 6170 N N . THR A 1 828 ? -2.323 15.095 -2.851 1.00 93.44 828 THR A N 1
ATOM 6171 C CA . THR A 1 828 ? -0.972 14.960 -3.438 1.00 93.44 828 THR A CA 1
ATOM 6172 C C . THR A 1 828 ? -0.262 13.685 -2.971 1.00 93.44 828 THR A C 1
ATOM 6174 O O . THR A 1 828 ? -0.059 13.495 -1.773 1.00 93.44 828 THR A O 1
ATOM 6177 N N . GLY A 1 829 ? 0.176 12.848 -3.917 1.00 92.94 829 GLY A N 1
ATOM 6178 C CA . GLY A 1 829 ? 0.921 11.611 -3.658 1.00 92.94 829 GLY A CA 1
ATOM 6179 C C . GLY A 1 829 ? 2.418 11.696 -3.946 1.00 92.94 829 GLY A C 1
ATOM 6180 O O . GLY A 1 829 ? 2.999 12.778 -4.025 1.00 92.94 829 GLY A O 1
ATOM 6181 N N . GLY A 1 830 ? 3.062 10.532 -4.043 1.00 91.94 830 GLY A N 1
ATOM 6182 C CA . GLY A 1 830 ? 4.431 10.405 -4.534 1.00 91.94 830 GLY A CA 1
ATOM 6183 C C . GLY A 1 830 ? 4.472 9.876 -5.967 1.00 91.94 830 GLY A C 1
ATOM 6184 O O . GLY A 1 830 ? 3.653 9.051 -6.372 1.00 91.94 830 GLY A O 1
ATOM 6185 N N . LYS A 1 831 ? 5.484 10.308 -6.722 1.00 91.50 831 LYS A N 1
ATOM 6186 C CA . LYS A 1 831 ? 5.678 9.872 -8.111 1.00 91.50 831 LYS A CA 1
ATOM 6187 C C . LYS A 1 831 ? 5.952 8.374 -8.189 1.00 91.50 831 LYS A C 1
ATOM 6189 O O . LYS A 1 831 ? 6.584 7.800 -7.305 1.00 91.50 831 LYS A O 1
ATOM 6194 N N . TYR A 1 832 ? 5.592 7.789 -9.331 1.00 89.94 832 TYR A N 1
ATOM 6195 C CA . TYR A 1 832 ? 5.828 6.386 -9.708 1.00 89.94 832 TYR A CA 1
ATOM 6196 C C . TYR A 1 832 ? 5.053 5.325 -8.916 1.00 89.94 832 TYR A C 1
ATOM 6198 O O . TYR A 1 832 ? 5.177 4.148 -9.253 1.00 89.94 832 TYR A O 1
ATOM 6206 N N . ALA A 1 833 ? 4.263 5.713 -7.913 1.00 93.75 833 ALA A N 1
ATOM 6207 C CA . ALA A 1 833 ? 3.380 4.792 -7.218 1.00 93.75 833 ALA A CA 1
ATOM 6208 C C . ALA A 1 833 ? 2.301 4.224 -8.160 1.00 93.75 833 ALA A C 1
ATOM 6210 O O . ALA A 1 833 ? 1.920 4.841 -9.159 1.00 93.75 833 ALA A O 1
ATOM 6211 N N . GLU A 1 834 ? 1.794 3.045 -7.819 1.00 97.25 834 GLU A N 1
ATOM 6212 C CA . GLU A 1 834 ? 0.657 2.393 -8.469 1.00 97.25 834 GLU A CA 1
ATOM 6213 C C . GLU A 1 834 ? -0.454 2.115 -7.436 1.00 97.25 834 GLU A C 1
ATOM 6215 O O . GLU A 1 834 ? -0.176 2.062 -6.232 1.00 97.25 834 GLU A O 1
ATOM 6220 N N . PRO A 1 835 ? -1.719 1.955 -7.863 1.00 98.31 835 PRO A N 1
ATOM 6221 C CA . PRO A 1 835 ? -2.791 1.574 -6.957 1.00 98.31 835 PRO A CA 1
ATOM 6222 C C . PRO A 1 835 ? -2.746 0.067 -6.667 1.00 98.31 835 PRO A C 1
ATOM 6224 O O . PRO A 1 835 ? -2.384 -0.729 -7.534 1.00 98.31 835 PRO A O 1
ATOM 6227 N N . VAL A 1 836 ? -3.204 -0.350 -5.485 1.00 98.31 836 VAL A N 1
ATOM 6228 C CA . VAL A 1 836 ? -3.467 -1.773 -5.203 1.00 98.31 836 VAL A CA 1
ATOM 6229 C C . VAL A 1 836 ? -4.945 -2.067 -5.385 1.00 98.31 836 VAL A C 1
ATOM 6231 O O . VAL A 1 836 ? -5.785 -1.386 -4.804 1.00 98.31 836 VAL A O 1
ATOM 6234 N N . VAL A 1 837 ? -5.265 -3.112 -6.147 1.00 98.25 837 VAL A N 1
ATOM 6235 C CA . VAL A 1 837 ? -6.642 -3.591 -6.319 1.00 98.25 837 VAL A CA 1
ATOM 6236 C C . VAL A 1 837 ? -6.826 -4.904 -5.572 1.00 98.25 837 VAL A C 1
ATOM 6238 O O . VAL A 1 837 ? -6.166 -5.891 -5.906 1.00 98.25 837 VAL A O 1
ATOM 6241 N N . ALA A 1 838 ? -7.717 -4.934 -4.582 1.00 95.25 838 ALA A N 1
ATOM 6242 C CA . ALA A 1 838 ? -8.026 -6.132 -3.807 1.00 95.25 838 ALA A CA 1
ATOM 6243 C C . ALA A 1 838 ? -9.444 -6.092 -3.217 1.00 95.25 838 ALA A C 1
ATOM 6245 O O . ALA A 1 838 ? -9.867 -5.078 -2.666 1.00 95.25 838 ALA A O 1
ATOM 6246 N N . ARG A 1 839 ? -10.158 -7.226 -3.285 1.00 92.38 839 ARG A N 1
ATOM 6247 C CA . ARG A 1 839 ? -11.474 -7.458 -2.648 1.00 92.38 839 ARG A CA 1
ATOM 6248 C C . ARG A 1 839 ? -12.500 -6.337 -2.895 1.00 92.38 839 ARG A C 1
ATOM 6250 O O . ARG A 1 839 ? -13.243 -5.958 -1.995 1.00 92.38 839 ARG A O 1
ATOM 6257 N N . GLY A 1 840 ? -12.575 -5.825 -4.122 1.00 96.19 840 GLY A N 1
ATOM 6258 C CA . GLY A 1 840 ? -13.524 -4.768 -4.483 1.00 96.19 840 GLY A CA 1
ATOM 6259 C C . GLY A 1 840 ? -13.073 -3.337 -4.177 1.00 96.19 840 GLY A C 1
ATOM 6260 O O . GLY A 1 840 ? -13.850 -2.409 -4.406 1.00 96.19 840 GLY A O 1
ATOM 6261 N N . LEU A 1 841 ? -11.845 -3.152 -3.687 1.00 97.81 841 LEU A N 1
ATOM 6262 C CA . LEU A 1 841 ? -11.244 -1.856 -3.381 1.00 97.81 841 LEU A CA 1
ATOM 6263 C C . LEU A 1 841 ? -10.078 -1.549 -4.324 1.00 97.81 841 LEU A C 1
ATOM 6265 O O . LEU A 1 841 ? -9.297 -2.436 -4.669 1.00 97.81 841 LEU A O 1
ATOM 6269 N N . VAL A 1 842 ? -9.929 -0.271 -4.668 1.00 98.75 842 VAL A N 1
ATOM 6270 C CA . VAL A 1 842 ? -8.741 0.310 -5.299 1.00 98.75 842 VAL A CA 1
ATOM 6271 C C . VAL A 1 842 ? -8.129 1.298 -4.315 1.00 98.75 842 VAL A C 1
ATOM 6273 O O . VAL A 1 842 ? -8.713 2.338 -4.017 1.00 98.75 842 VAL A O 1
ATOM 6276 N N . LEU A 1 843 ? -6.970 0.937 -3.777 1.00 98.75 843 LEU A N 1
ATOM 6277 C CA . LEU A 1 843 ? -6.265 1.653 -2.723 1.00 98.75 843 LEU A CA 1
ATOM 6278 C C . LEU A 1 843 ? -5.178 2.541 -3.336 1.00 98.75 843 LEU A C 1
ATOM 6280 O O . LEU A 1 843 ? -4.279 2.044 -4.018 1.00 98.75 843 LEU A O 1
ATOM 6284 N N . VAL A 1 844 ? -5.253 3.846 -3.075 1.00 98.56 844 VAL A N 1
ATOM 6285 C CA . VAL A 1 844 ? -4.331 4.866 -3.592 1.00 98.56 844 VAL A CA 1
ATOM 6286 C C . VAL A 1 844 ? -3.602 5.535 -2.429 1.00 98.56 844 VAL A C 1
ATOM 6288 O O . VAL A 1 844 ? -4.232 6.030 -1.494 1.00 98.56 844 VAL A O 1
ATOM 6291 N N . GLY A 1 845 ? -2.270 5.558 -2.491 1.00 97.50 845 GLY A N 1
ATOM 6292 C CA . GLY A 1 845 ? -1.435 6.293 -1.543 1.00 97.50 845 GLY A CA 1
ATOM 6293 C C . GLY A 1 845 ? -1.219 7.742 -1.984 1.00 97.50 845 GLY A C 1
ATOM 6294 O O . GLY A 1 845 ? -0.660 7.981 -3.052 1.00 97.50 845 GLY A O 1
ATOM 6295 N N . THR A 1 846 ? -1.630 8.700 -1.155 1.00 96.06 846 THR A N 1
ATOM 6296 C CA . THR A 1 846 ? -1.454 10.144 -1.367 1.00 96.06 846 THR A CA 1
ATOM 6297 C C . THR A 1 846 ? -0.629 10.793 -0.236 1.00 96.06 846 THR A C 1
ATOM 6299 O O . THR A 1 846 ? 0.525 10.406 -0.031 1.00 96.06 846 THR A O 1
ATOM 6302 N N . ASP A 1 847 ? -1.192 11.746 0.515 1.00 94.81 847 ASP A N 1
ATOM 6303 C CA . ASP A 1 847 ? -0.754 12.122 1.871 1.00 94.81 847 ASP A CA 1
ATOM 6304 C C . ASP A 1 847 ? -1.480 11.280 2.948 1.00 94.81 847 ASP A C 1
ATOM 6306 O O . ASP A 1 847 ? -1.152 11.344 4.134 1.00 94.81 847 ASP A O 1
ATOM 6310 N N . ARG A 1 848 ? -2.457 10.479 2.505 1.00 96.50 848 ARG A N 1
ATOM 6311 C CA . ARG A 1 848 ? -3.287 9.531 3.250 1.00 96.50 848 ARG A CA 1
ATOM 6312 C C . ARG A 1 848 ? -3.502 8.267 2.413 1.00 96.50 848 ARG A C 1
ATOM 6314 O O . ARG A 1 848 ? -2.988 8.161 1.299 1.00 96.50 848 ARG A O 1
ATOM 6321 N N . LEU A 1 849 ? -4.245 7.296 2.932 1.00 98.12 849 LEU A N 1
ATOM 6322 C CA . LEU A 1 849 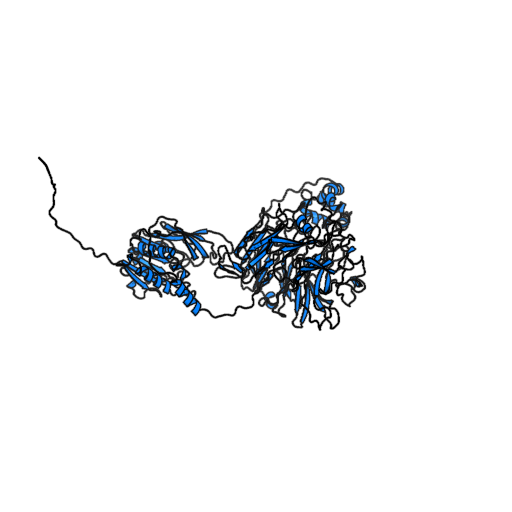? -4.759 6.191 2.123 1.00 98.12 849 LEU A CA 1
ATOM 6323 C C . LEU A 1 849 ? -6.189 6.519 1.689 1.00 98.12 849 LEU A C 1
ATOM 6325 O O . LEU A 1 849 ? -7.047 6.716 2.545 1.00 98.12 849 LEU A O 1
ATOM 6329 N N . GLN A 1 850 ? -6.449 6.567 0.384 1.00 98.00 850 GLN A N 1
ATOM 6330 C CA . GLN A 1 850 ? -7.786 6.793 -0.179 1.00 98.00 850 GLN A CA 1
ATOM 6331 C C . GLN A 1 850 ? -8.255 5.528 -0.904 1.00 98.00 850 GLN A C 1
ATOM 6333 O O . GLN A 1 850 ? -7.475 4.903 -1.626 1.00 98.00 850 GLN A O 1
ATOM 6338 N N . ALA A 1 851 ? -9.512 5.130 -0.705 1.00 98.12 851 ALA A N 1
ATOM 6339 C CA . ALA A 1 851 ? -10.044 3.874 -1.224 1.00 98.12 851 ALA A CA 1
ATOM 6340 C C . ALA A 1 851 ? -11.291 4.081 -2.081 1.00 98.12 851 ALA A C 1
ATOM 6342 O O . ALA A 1 851 ? -12.303 4.610 -1.620 1.00 98.12 851 ALA A O 1
ATOM 6343 N N . PHE A 1 852 ? -11.229 3.597 -3.316 1.00 98.56 852 PHE A N 1
ATOM 6344 C CA . PHE A 1 852 ? -12.321 3.630 -4.282 1.00 98.56 852 PHE A CA 1
ATOM 6345 C C . PHE A 1 852 ? -12.941 2.242 -4.414 1.00 98.56 852 PHE A C 1
ATOM 6347 O O . PHE A 1 852 ? -12.252 1.232 -4.285 1.00 98.56 852 PHE A O 1
ATOM 6354 N N . GLY A 1 853 ? -14.239 2.171 -4.680 1.00 98.00 853 GLY A N 1
ATOM 6355 C CA . GLY A 1 853 ? -14.951 0.903 -4.788 1.00 98.00 853 GLY A CA 1
ATOM 6356 C C . GLY A 1 853 ? -16.436 1.103 -5.054 1.00 98.00 853 GLY A C 1
ATOM 6357 O O . GLY A 1 853 ? -16.880 2.205 -5.369 1.00 98.00 853 GLY A O 1
ATOM 6358 N N . LEU A 1 854 ? -17.207 0.022 -4.941 1.00 96.94 854 LEU A N 1
ATOM 6359 C CA . LEU A 1 854 ? -18.653 0.043 -5.169 1.00 96.94 854 LEU A CA 1
ATOM 6360 C C . LEU A 1 854 ? -19.407 0.415 -3.885 1.00 96.94 854 LEU A C 1
ATOM 6362 O O . LEU A 1 854 ? -19.284 -0.274 -2.874 1.00 96.94 854 LEU A O 1
ATOM 6366 N N . GLY A 1 855 ? -20.227 1.464 -3.944 1.00 92.38 855 GLY A N 1
ATOM 6367 C CA . GLY A 1 855 ? -21.031 1.952 -2.825 1.00 92.38 855 GLY A CA 1
ATOM 6368 C C . GLY A 1 855 ? -22.261 2.742 -3.279 1.00 92.38 855 GLY A C 1
ATOM 6369 O O . GLY A 1 855 ? -22.327 3.224 -4.406 1.00 92.38 855 GLY A O 1
ATOM 6370 N N . ALA A 1 856 ? -23.254 2.854 -2.391 1.00 86.19 856 ALA A N 1
ATOM 6371 C CA . ALA A 1 856 ? -24.455 3.675 -2.607 1.00 86.19 856 ALA A CA 1
ATOM 6372 C C . ALA A 1 856 ? -24.284 5.133 -2.136 1.00 86.19 856 ALA A C 1
ATOM 6374 O O . ALA A 1 856 ? -25.083 5.996 -2.486 1.00 86.19 856 ALA A O 1
ATOM 6375 N N . VAL A 1 857 ? -23.253 5.393 -1.329 1.00 85.06 857 VAL A N 1
ATOM 6376 C CA . VAL A 1 857 ? -22.845 6.714 -0.848 1.00 85.06 857 VAL A CA 1
ATOM 6377 C C . VAL A 1 857 ? -21.335 6.793 -1.021 1.00 85.06 857 VAL A C 1
ATOM 6379 O O . VAL A 1 857 ? -20.627 5.880 -0.594 1.00 85.06 857 VAL A O 1
ATOM 6382 N N . HIS A 1 858 ? -20.858 7.872 -1.631 1.00 89.25 858 HIS A N 1
ATOM 6383 C CA . HIS A 1 858 ? -19.434 8.161 -1.769 1.00 89.25 858 HIS A CA 1
ATOM 6384 C C . HIS A 1 858 ? -19.005 9.203 -0.744 1.00 89.25 858 HIS A C 1
ATOM 6386 O O . HIS A 1 858 ? -19.759 10.126 -0.423 1.00 89.25 858 HIS A O 1
ATOM 6392 N N . ALA A 1 859 ? -17.791 9.055 -0.227 1.00 86.25 859 ALA A N 1
ATOM 6393 C CA . ALA A 1 859 ? -17.161 10.103 0.553 1.00 86.25 859 ALA A CA 1
ATOM 6394 C C . ALA A 1 859 ? -16.818 11.280 -0.371 1.00 86.25 859 ALA A C 1
ATOM 6396 O O . ALA A 1 859 ? -16.384 11.091 -1.506 1.00 86.25 859 ALA A O 1
ATOM 6397 N N . VAL A 1 860 ? -16.991 12.502 0.125 1.00 80.88 860 VAL A N 1
ATOM 6398 C CA . VAL A 1 860 ? -16.518 13.710 -0.556 1.00 80.88 860 VAL A CA 1
ATOM 6399 C C . VAL A 1 860 ? -15.190 14.085 0.078 1.00 80.88 860 VAL A C 1
ATOM 6401 O O . VAL A 1 860 ? -15.159 14.425 1.262 1.00 80.88 860 VAL A O 1
ATOM 6404 N N . HIS A 1 861 ? -14.102 14.030 -0.691 1.00 79.88 861 HIS A N 1
ATOM 6405 C CA . HIS A 1 861 ? -12.833 14.584 -0.237 1.00 79.88 861 HIS A CA 1
ATOM 6406 C C . HIS A 1 861 ? -13.004 16.094 -0.024 1.00 79.88 861 HIS A C 1
ATOM 6408 O O . HIS A 1 861 ? -13.393 16.817 -0.943 1.00 79.88 861 HIS A O 1
ATOM 6414 N N . VAL A 1 862 ? -12.733 16.569 1.192 1.00 63.34 862 VAL A N 1
ATOM 6415 C CA . VAL A 1 862 ? -12.719 17.998 1.522 1.00 63.34 862 VAL A CA 1
ATOM 6416 C C . VAL A 1 862 ? -11.255 18.415 1.635 1.00 63.34 862 VAL A C 1
ATOM 6418 O O . VAL A 1 862 ? -10.613 18.064 2.629 1.00 63.34 862 VAL A O 1
ATOM 6421 N N . PRO A 1 863 ? -10.704 19.151 0.650 1.00 58.34 863 PRO A N 1
ATOM 6422 C CA . PRO A 1 863 ? -9.333 19.627 0.729 1.00 58.34 863 PRO A CA 1
ATOM 6423 C C . PRO A 1 863 ? -9.147 20.473 1.986 1.00 58.34 863 PRO A C 1
ATOM 6425 O O . PRO A 1 863 ? -9.929 21.391 2.250 1.00 58.34 863 PRO A O 1
ATOM 6428 N N . ALA A 1 864 ? -8.098 20.190 2.758 1.00 51.06 864 ALA A N 1
ATOM 6429 C CA . ALA A 1 864 ? -7.731 21.052 3.872 1.00 51.06 864 ALA A CA 1
ATOM 6430 C C . ALA A 1 864 ? -7.420 22.453 3.325 1.00 51.06 864 ALA A C 1
ATOM 6432 O O . ALA A 1 864 ? -6.574 22.602 2.440 1.00 51.06 864 ALA A O 1
ATOM 6433 N N . ALA A 1 865 ? -8.103 23.477 3.843 1.00 37.59 865 ALA A N 1
ATOM 6434 C CA . ALA A 1 865 ? -7.844 24.855 3.454 1.00 37.59 865 ALA A CA 1
ATOM 6435 C C . ALA A 1 865 ? -6.382 25.195 3.775 1.00 37.59 865 ALA A C 1
ATOM 6437 O O . ALA A 1 865 ? -5.994 25.265 4.943 1.00 37.59 865 ALA A O 1
ATOM 6438 N N . ALA A 1 866 ? -5.564 25.373 2.736 1.00 38.59 866 ALA A N 1
ATOM 6439 C CA . ALA A 1 866 ? -4.175 25.758 2.917 1.00 38.59 866 ALA A CA 1
ATOM 6440 C C . ALA A 1 866 ? -4.131 27.102 3.666 1.00 38.59 866 ALA A C 1
ATOM 6442 O O . ALA A 1 866 ? -4.831 28.034 3.254 1.00 38.59 866 ALA A O 1
ATOM 6443 N N . PRO A 1 867 ? -3.324 27.246 4.736 1.00 33.62 867 PRO A N 1
ATOM 6444 C CA . PRO A 1 867 ? -3.101 28.556 5.325 1.00 33.62 867 PRO A CA 1
ATOM 6445 C C . PRO A 1 867 ? -2.546 29.465 4.229 1.00 33.62 867 PRO A C 1
ATOM 6447 O O . PRO A 1 867 ? -1.568 29.115 3.565 1.00 33.62 867 PRO A O 1
ATOM 6450 N N . ALA A 1 868 ? -3.204 30.605 4.011 1.00 31.55 868 ALA A N 1
ATOM 6451 C CA . ALA A 1 868 ? -2.818 31.549 2.977 1.00 31.55 868 ALA A CA 1
ATOM 6452 C C . ALA A 1 868 ? -1.398 32.050 3.265 1.00 31.55 868 ALA A C 1
ATOM 6454 O O . ALA A 1 868 ? -1.185 32.893 4.138 1.00 31.55 868 ALA A O 1
ATOM 6455 N N . ALA A 1 869 ? -0.417 31.503 2.546 1.00 34.31 869 ALA A N 1
ATOM 6456 C CA . ALA A 1 869 ? 0.946 31.995 2.604 1.00 34.31 869 ALA A CA 1
ATOM 6457 C C . ALA A 1 869 ? 0.928 33.451 2.134 1.00 34.31 869 ALA A C 1
ATOM 6459 O O . ALA A 1 869 ? 0.525 33.731 1.002 1.00 34.31 869 ALA A O 1
ATOM 6460 N N . ALA A 1 870 ? 1.343 34.371 3.007 1.00 33.59 870 ALA A N 1
ATOM 6461 C CA . ALA A 1 870 ? 1.522 35.761 2.621 1.00 33.59 870 ALA A CA 1
ATOM 6462 C C . ALA A 1 870 ? 2.440 35.807 1.385 1.00 33.59 870 ALA A C 1
ATOM 6464 O O . ALA A 1 870 ? 3.455 35.098 1.372 1.00 33.59 870 ALA A O 1
ATOM 6465 N N . PRO A 1 871 ? 2.101 36.585 0.340 1.00 35.38 871 PRO A N 1
ATOM 6466 C CA . PRO A 1 871 ? 2.938 36.669 -0.844 1.00 35.38 871 PRO A CA 1
ATOM 6467 C C . PRO A 1 871 ? 4.328 37.139 -0.421 1.00 35.38 871 PRO A C 1
ATOM 6469 O O . PRO A 1 871 ? 4.478 38.207 0.175 1.00 35.38 871 PRO A O 1
ATOM 6472 N N . ALA A 1 872 ? 5.344 36.321 -0.704 1.00 44.03 872 ALA A N 1
ATOM 6473 C CA . ALA A 1 872 ? 6.723 36.718 -0.474 1.00 44.03 872 ALA A CA 1
ATOM 6474 C C . ALA A 1 872 ? 6.990 38.021 -1.252 1.00 44.03 872 ALA A C 1
ATOM 6476 O O . ALA A 1 872 ? 6.550 38.125 -2.403 1.00 44.03 872 ALA A O 1
ATOM 6477 N N . PRO A 1 873 ? 7.681 39.013 -0.659 1.00 47.56 873 PRO A N 1
ATOM 6478 C CA . PRO A 1 873 ? 8.008 40.240 -1.370 1.00 47.56 873 PRO A CA 1
ATOM 6479 C C . PRO A 1 873 ? 8.770 39.887 -2.649 1.00 47.56 873 PRO A C 1
ATOM 6481 O O . PRO A 1 873 ? 9.676 39.051 -2.626 1.00 47.56 873 PRO A O 1
ATOM 6484 N N . ALA A 1 874 ? 8.375 40.498 -3.768 1.00 53.84 874 ALA A N 1
ATOM 6485 C CA . ALA A 1 874 ? 9.000 40.238 -5.057 1.00 53.84 874 ALA A CA 1
ATOM 6486 C C . ALA A 1 874 ? 10.510 40.495 -4.955 1.00 53.84 874 ALA A C 1
ATOM 6488 O O . ALA A 1 874 ? 10.931 41.586 -4.567 1.00 53.84 874 ALA A O 1
ATOM 6489 N N . ALA A 1 875 ? 11.319 39.483 -5.278 1.00 66.50 875 ALA A N 1
ATOM 6490 C CA . ALA A 1 875 ? 12.768 39.613 -5.246 1.00 66.50 875 ALA A CA 1
ATOM 6491 C C . ALA A 1 875 ? 13.197 40.723 -6.217 1.00 66.50 875 ALA A C 1
ATOM 6493 O O . ALA A 1 875 ? 12.867 40.684 -7.405 1.00 66.50 875 ALA A O 1
ATOM 6494 N N . VAL A 1 876 ? 13.901 41.729 -5.694 1.00 72.50 876 VAL A N 1
ATOM 6495 C CA . VAL A 1 876 ? 14.416 42.846 -6.491 1.00 72.50 876 VAL A CA 1
ATOM 6496 C C . VAL A 1 876 ? 15.479 42.306 -7.436 1.00 72.50 876 VAL A C 1
ATOM 6498 O O . VAL A 1 876 ? 16.395 41.611 -6.994 1.00 72.50 876 VAL A O 1
ATOM 6501 N N . SER A 1 877 ? 15.356 42.611 -8.729 1.00 80.12 877 SER A N 1
ATOM 6502 C CA . SER A 1 877 ? 16.306 42.091 -9.704 1.00 80.12 877 SER A CA 1
ATOM 6503 C C . SER A 1 877 ? 17.705 42.672 -9.536 1.00 80.12 877 SER A C 1
ATOM 6505 O O . SER A 1 877 ? 17.873 43.853 -9.242 1.00 80.12 877 SER A O 1
ATOM 6507 N N . SER A 1 878 ? 18.715 41.825 -9.731 1.00 83.00 878 SER A N 1
ATOM 6508 C CA . SER A 1 878 ? 20.115 42.153 -9.440 1.00 83.00 878 SER A CA 1
ATOM 6509 C C . SER A 1 878 ? 20.754 43.121 -10.443 1.00 83.00 878 SER A C 1
ATOM 6511 O O . SER A 1 878 ? 21.827 43.659 -10.172 1.00 83.00 878 SER A O 1
ATOM 6513 N N . GLY A 1 879 ? 20.129 43.308 -11.611 1.00 82.50 879 GLY A N 1
ATOM 6514 C CA . GLY A 1 879 ? 20.663 44.108 -12.718 1.00 82.50 879 GLY A CA 1
ATOM 6515 C C . GLY A 1 879 ? 21.863 43.472 -13.433 1.00 82.50 879 GLY A C 1
ATOM 6516 O O . GLY A 1 879 ? 22.460 44.105 -14.300 1.00 82.50 879 GLY A O 1
ATOM 6517 N N . LEU A 1 880 ? 22.233 42.238 -13.076 1.00 88.81 880 LEU A N 1
ATOM 6518 C CA . LEU A 1 880 ? 23.323 41.494 -13.702 1.00 88.81 880 LEU A CA 1
ATOM 6519 C C . LEU A 1 880 ? 22.869 40.866 -15.024 1.00 88.81 880 LEU A C 1
ATOM 6521 O O . LEU A 1 880 ? 21.730 40.418 -15.155 1.00 88.81 880 LEU A O 1
ATOM 6525 N N . ASP A 1 881 ? 23.781 40.765 -15.990 1.00 92.19 881 ASP A N 1
ATOM 6526 C CA . ASP A 1 881 ? 23.504 40.031 -17.224 1.00 92.19 881 ASP A CA 1
ATOM 6527 C C . ASP A 1 881 ? 23.379 38.511 -16.990 1.00 92.19 881 ASP A C 1
ATOM 6529 O O . ASP A 1 881 ? 23.869 37.938 -16.007 1.00 92.19 881 ASP A O 1
ATOM 6533 N N . GLY A 1 882 ? 22.722 37.829 -17.933 1.00 89.62 882 GLY A N 1
ATOM 6534 C CA . GLY A 1 882 ? 22.500 36.384 -17.865 1.00 89.62 882 GLY A CA 1
ATOM 6535 C C . GLY A 1 882 ? 23.789 35.555 -17.834 1.00 89.62 882 GLY A C 1
ATOM 6536 O O . GLY A 1 882 ? 23.786 34.455 -17.281 1.00 89.62 882 GLY A O 1
ATOM 6537 N N . ALA A 1 883 ? 24.901 36.080 -18.363 1.00 92.56 883 ALA A N 1
ATOM 6538 C CA . ALA A 1 883 ? 26.196 35.404 -18.346 1.00 92.56 883 ALA A CA 1
ATOM 6539 C C . ALA A 1 883 ? 26.793 35.377 -16.935 1.00 92.56 883 ALA A C 1
ATOM 6541 O O . ALA A 1 883 ? 27.210 34.327 -16.439 1.00 92.56 883 ALA A O 1
ATOM 6542 N N . THR A 1 884 ? 26.763 36.525 -16.267 1.00 92.50 884 THR A N 1
ATOM 6543 C CA . THR A 1 884 ? 27.217 36.737 -14.897 1.00 92.50 884 THR A CA 1
ATOM 6544 C C . THR A 1 884 ? 26.334 35.979 -13.911 1.00 92.50 884 THR A C 1
ATOM 6546 O O . THR A 1 884 ? 26.844 35.323 -13.000 1.00 92.50 884 THR A O 1
ATOM 6549 N N . LEU A 1 885 ? 25.013 36.000 -14.115 1.00 91.81 885 LEU A N 1
ATOM 6550 C CA . LEU A 1 885 ? 24.065 35.200 -13.339 1.00 91.81 885 LEU A CA 1
ATOM 6551 C C . LEU A 1 885 ? 24.336 33.698 -13.494 1.00 91.81 885 LEU A C 1
ATOM 6553 O O . LEU A 1 885 ? 24.410 32.984 -12.491 1.00 91.81 885 LEU A O 1
ATOM 6557 N N . PHE A 1 886 ? 24.550 33.213 -14.723 1.00 92.00 886 PHE A N 1
ATOM 6558 C CA . PHE A 1 886 ? 24.853 31.803 -14.969 1.00 92.00 886 PHE A CA 1
ATOM 6559 C C . PHE A 1 886 ? 26.174 31.394 -14.305 1.00 92.00 886 PHE A C 1
ATOM 6561 O O . PHE A 1 886 ? 26.201 30.403 -13.575 1.00 92.00 886 PHE A O 1
ATOM 6568 N N . ALA A 1 887 ? 27.240 32.183 -14.475 1.00 89.25 887 ALA A N 1
ATOM 6569 C CA . ALA A 1 887 ? 28.542 31.930 -13.859 1.00 89.25 887 ALA A CA 1
ATOM 6570 C C . ALA A 1 887 ? 28.465 31.858 -12.321 1.00 89.25 887 ALA A C 1
ATOM 6572 O O . ALA A 1 887 ? 29.069 30.979 -11.711 1.00 89.25 887 ALA A O 1
ATOM 6573 N N . ARG A 1 888 ? 27.682 32.744 -11.687 1.00 88.50 888 ARG A N 1
ATOM 6574 C CA . ARG A 1 888 ? 27.543 32.812 -10.220 1.00 88.50 888 ARG A CA 1
ATOM 6575 C C . ARG A 1 888 ? 26.608 31.761 -9.615 1.00 88.50 888 ARG A C 1
ATOM 6577 O O . ARG A 1 888 ? 26.766 31.440 -8.440 1.00 88.50 888 ARG A O 1
ATOM 6584 N N . ARG A 1 889 ? 25.598 31.282 -10.354 1.00 85.25 889 ARG A N 1
ATOM 6585 C CA . ARG A 1 889 ? 24.493 30.470 -9.792 1.00 85.25 889 ARG A CA 1
ATOM 6586 C C . ARG A 1 889 ? 24.318 29.085 -10.412 1.00 85.25 889 ARG A C 1
ATOM 6588 O O . ARG A 1 889 ? 23.726 28.226 -9.769 1.00 85.25 889 ARG A O 1
ATOM 6595 N N . CYS A 1 890 ? 24.789 28.869 -11.640 1.00 88.56 890 CYS A N 1
ATOM 6596 C CA . CYS A 1 890 ? 24.419 27.708 -12.459 1.00 88.56 890 CYS A CA 1
ATOM 6597 C C . CYS A 1 890 ? 25.632 26.906 -12.969 1.00 88.56 890 CYS A C 1
ATOM 6599 O O . CYS A 1 890 ? 25.584 25.675 -13.000 1.00 88.56 890 CYS A O 1
ATOM 6601 N N . ALA A 1 891 ? 26.725 27.584 -13.337 1.00 85.25 891 ALA A N 1
ATOM 6602 C CA . ALA A 1 891 ? 27.920 26.986 -13.943 1.00 85.25 891 ALA A CA 1
ATOM 6603 C C . ALA A 1 891 ? 28.502 25.822 -13.122 1.00 85.25 891 ALA A C 1
ATOM 6605 O O . ALA A 1 891 ? 28.808 24.768 -13.677 1.00 85.25 891 ALA A O 1
ATOM 6606 N N . ALA A 1 892 ? 28.541 25.963 -11.791 1.00 80.06 892 ALA A N 1
ATOM 6607 C CA . ALA A 1 892 ? 29.052 24.952 -10.860 1.00 80.06 892 ALA A CA 1
ATOM 6608 C C . ALA A 1 892 ? 28.381 23.566 -10.973 1.00 80.06 892 ALA A C 1
ATOM 6610 O O . ALA A 1 892 ? 28.958 22.579 -10.529 1.00 80.06 892 ALA A O 1
ATOM 6611 N N . CYS A 1 893 ? 27.174 23.480 -11.544 1.00 78.50 893 CYS A N 1
ATOM 6612 C CA . CYS A 1 893 ? 26.491 22.215 -11.833 1.00 78.50 893 CYS A CA 1
ATOM 6613 C C . CYS A 1 893 ? 26.395 21.928 -13.342 1.00 78.50 893 CYS A C 1
ATOM 6615 O O . CYS A 1 893 ? 26.488 20.776 -13.750 1.00 78.50 893 CYS A O 1
ATOM 6617 N N . HIS A 1 894 ? 26.200 22.951 -14.180 1.00 84.88 894 HIS A N 1
ATOM 6618 C CA . HIS A 1 894 ? 25.872 22.767 -15.601 1.00 84.88 894 HIS A CA 1
ATOM 6619 C C . HIS A 1 894 ? 27.075 22.738 -16.558 1.00 84.88 894 HIS A C 1
ATOM 6621 O O . HIS A 1 894 ? 26.921 22.251 -17.682 1.00 84.88 894 HIS A O 1
ATOM 6627 N N . ASP A 1 895 ? 28.251 23.205 -16.125 1.00 82.69 895 ASP A N 1
ATOM 6628 C CA . ASP A 1 895 ? 29.508 23.084 -16.884 1.00 82.69 895 ASP A CA 1
ATOM 6629 C C . ASP A 1 895 ? 30.312 21.827 -16.477 1.00 82.69 895 ASP A C 1
ATOM 6631 O O . ASP A 1 895 ? 31.207 21.397 -17.201 1.00 82.69 895 ASP A O 1
ATOM 6635 N N . GLN A 1 896 ? 29.962 21.198 -15.347 1.00 75.06 896 GLN A N 1
ATOM 6636 C CA . GLN A 1 896 ? 30.483 19.901 -14.888 1.00 75.06 896 GLN A CA 1
ATOM 6637 C C . GLN A 1 896 ? 29.324 18.976 -14.456 1.00 75.06 896 GLN A C 1
ATOM 6639 O O . GLN A 1 896 ? 29.194 18.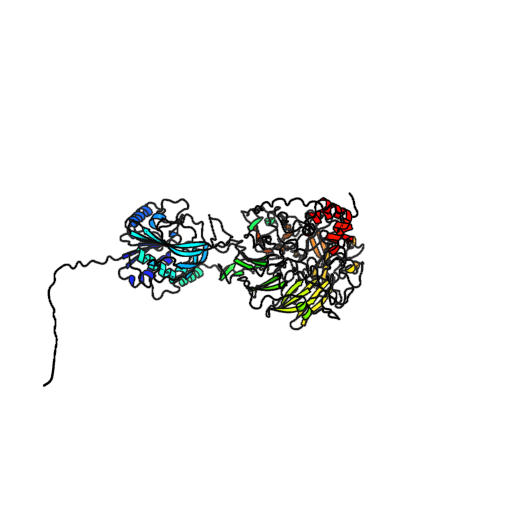661 -13.269 1.00 75.06 896 GLN A O 1
ATOM 6644 N N . PRO A 1 897 ? 28.442 18.567 -15.389 1.00 68.94 897 PRO A N 1
ATOM 6645 C CA . PRO A 1 897 ? 27.256 17.776 -15.070 1.00 68.94 897 PRO A CA 1
ATOM 6646 C C . PRO A 1 897 ? 27.616 16.425 -14.441 1.00 68.94 897 PRO A C 1
ATOM 6648 O O . PRO A 1 897 ? 28.549 15.742 -14.867 1.00 68.94 897 PRO A O 1
ATOM 6651 N N . GLN A 1 898 ? 26.830 16.014 -13.445 1.00 61.09 898 GLN A N 1
ATOM 6652 C CA . GLN A 1 898 ? 26.879 14.676 -12.854 1.00 61.09 898 GLN A CA 1
ATOM 6653 C C . GLN A 1 898 ? 25.458 14.117 -12.712 1.00 61.09 898 GLN A C 1
ATOM 6655 O O . GLN A 1 898 ? 24.515 14.853 -12.406 1.00 61.09 898 GLN A O 1
ATOM 6660 N N . GLY A 1 899 ? 25.299 12.810 -12.942 1.00 64.81 899 GLY A N 1
ATOM 6661 C CA . GLY A 1 899 ? 24.006 12.126 -12.880 1.00 64.81 899 GLY A CA 1
ATOM 6662 C C . GLY A 1 899 ? 22.970 12.745 -13.825 1.00 64.81 899 GLY A C 1
ATOM 6663 O O . GLY A 1 899 ? 23.168 12.796 -15.038 1.00 64.81 899 GLY A O 1
ATOM 6664 N N . ASN A 1 900 ? 21.868 13.234 -13.254 1.00 65.38 900 ASN A N 1
ATOM 6665 C CA . ASN A 1 900 ? 20.714 13.762 -13.994 1.00 65.38 900 ASN A CA 1
ATOM 6666 C C . ASN A 1 900 ? 20.783 15.276 -14.276 1.00 65.38 900 ASN A C 1
ATOM 6668 O O . ASN A 1 900 ? 19.812 15.849 -14.776 1.00 65.38 900 ASN A O 1
ATOM 6672 N N . VAL A 1 901 ? 21.895 15.948 -13.950 1.00 75.19 901 VAL A N 1
ATOM 6673 C CA . VAL A 1 901 ? 22.074 17.379 -14.244 1.00 75.19 901 VAL A CA 1
ATOM 6674 C C . VAL A 1 901 ? 22.334 17.567 -15.746 1.00 75.19 901 VAL A C 1
ATOM 6676 O O . VAL A 1 901 ? 23.327 17.044 -16.249 1.00 75.19 901 VAL A O 1
ATOM 6679 N N . PRO A 1 902 ? 21.493 18.312 -16.488 1.00 81.06 902 PRO A N 1
ATOM 6680 C CA . PRO A 1 902 ? 21.701 18.508 -17.918 1.00 81.06 902 PRO A CA 1
ATOM 6681 C C . PRO A 1 902 ? 22.897 19.444 -18.182 1.00 81.06 902 PRO A C 1
ATOM 6683 O O . PRO A 1 902 ? 22.971 20.505 -17.554 1.00 81.06 902 PRO A O 1
ATOM 6686 N N . PRO A 1 903 ? 23.796 19.132 -19.137 1.00 84.31 903 PRO A N 1
ATOM 6687 C CA . PRO A 1 903 ? 24.859 20.051 -19.541 1.00 84.31 903 PRO A CA 1
ATOM 6688 C C . PRO A 1 903 ? 24.297 21.350 -20.123 1.00 84.31 903 PRO A C 1
ATOM 6690 O O . PRO A 1 903 ? 23.237 21.361 -20.761 1.00 84.31 903 PRO A O 1
ATOM 6693 N N . ARG A 1 904 ? 25.062 22.440 -20.013 1.00 86.38 904 ARG A N 1
ATOM 6694 C CA . ARG A 1 904 ? 24.737 23.741 -20.622 1.00 86.38 904 ARG A CA 1
ATOM 6695 C C . ARG A 1 904 ? 24.360 23.643 -22.111 1.00 86.38 904 ARG A C 1
ATOM 6697 O O . ARG A 1 904 ? 23.393 24.269 -22.542 1.00 86.38 904 ARG A O 1
ATOM 6704 N N . ALA A 1 905 ? 25.057 22.810 -22.886 1.00 81.19 905 ALA A N 1
ATOM 6705 C CA . ALA A 1 905 ? 24.764 22.584 -24.307 1.00 81.19 905 ALA A CA 1
ATOM 6706 C C . ALA A 1 905 ? 23.366 21.976 -24.568 1.00 81.19 905 ALA A C 1
ATOM 6708 O O . ALA A 1 905 ? 22.803 22.163 -25.647 1.00 81.19 905 ALA A O 1
ATOM 6709 N N . LEU A 1 906 ? 22.787 21.271 -23.589 1.00 79.69 906 LEU A N 1
ATOM 6710 C CA . LEU A 1 906 ? 21.429 20.727 -23.656 1.00 79.69 906 LEU A CA 1
ATOM 6711 C C . LEU A 1 906 ? 20.383 21.735 -23.156 1.00 79.69 906 LEU A C 1
ATOM 6713 O O . LEU A 1 906 ? 19.264 21.748 -23.671 1.00 79.69 906 LEU A O 1
ATOM 6717 N N . LEU A 1 907 ? 20.744 22.626 -22.223 1.00 86.19 907 LEU A N 1
ATOM 6718 C CA . LEU A 1 907 ? 19.911 23.781 -21.860 1.00 86.19 907 LEU A CA 1
ATOM 6719 C C . LEU A 1 907 ? 19.704 24.722 -23.056 1.00 86.19 907 LEU A C 1
ATOM 6721 O O . LEU A 1 907 ? 18.580 25.159 -23.287 1.00 86.19 907 LEU A O 1
ATOM 6725 N N . ALA A 1 908 ? 20.733 24.938 -23.881 1.00 85.44 908 ALA A N 1
ATOM 6726 C CA . ALA A 1 908 ? 20.641 25.757 -25.096 1.00 85.44 908 ALA A CA 1
ATOM 6727 C C . ALA A 1 908 ? 19.650 25.230 -26.153 1.00 85.44 908 ALA A C 1
ATOM 6729 O O . ALA A 1 908 ? 19.192 25.981 -27.013 1.00 85.44 908 ALA A O 1
ATOM 6730 N N . ARG A 1 909 ? 19.265 23.947 -26.080 1.00 80.44 909 ARG A N 1
ATOM 6731 C CA . ARG A 1 909 ? 18.240 23.348 -26.954 1.00 80.44 909 ARG A CA 1
ATOM 6732 C C . ARG A 1 909 ? 16.803 23.592 -26.467 1.00 80.44 909 ARG A C 1
ATOM 6734 O O . ARG A 1 909 ? 15.865 23.263 -27.189 1.00 80.44 909 ARG A O 1
ATOM 6741 N N . ARG A 1 910 ? 16.610 24.134 -25.258 1.00 81.75 910 ARG A N 1
ATOM 6742 C CA . ARG A 1 910 ? 15.286 24.448 -24.692 1.00 81.75 910 ARG A CA 1
ATOM 6743 C C . ARG A 1 910 ? 14.707 25.729 -25.300 1.00 81.75 910 ARG A C 1
ATOM 6745 O O . ARG A 1 910 ? 15.402 26.506 -25.955 1.00 81.75 910 ARG A O 1
ATOM 6752 N N . THR A 1 911 ? 13.412 25.949 -25.096 1.00 81.81 911 THR A N 1
ATOM 6753 C CA . THR A 1 911 ? 12.777 27.246 -25.375 1.00 81.81 911 THR A CA 1
ATOM 6754 C C . THR A 1 911 ? 12.966 28.208 -24.202 1.00 81.81 911 THR A C 1
ATOM 6756 O O . THR A 1 911 ? 13.166 27.774 -23.065 1.00 81.81 911 THR A O 1
ATOM 6759 N N . HIS A 1 912 ? 12.858 29.513 -24.466 1.00 86.44 912 HIS A N 1
ATOM 6760 C CA . HIS A 1 912 ? 12.899 30.560 -23.442 1.00 86.44 912 HIS A CA 1
ATOM 6761 C C . HIS A 1 912 ? 11.900 30.267 -22.306 1.00 86.44 912 HIS A C 1
ATOM 6763 O O . HIS A 1 912 ? 12.293 30.087 -21.151 1.00 86.44 912 HIS A O 1
ATOM 6769 N N . ALA A 1 913 ? 10.630 30.051 -22.666 1.00 77.62 913 ALA A N 1
ATOM 6770 C CA . ALA A 1 913 ? 9.560 29.684 -21.740 1.00 77.62 913 ALA A CA 1
ATOM 6771 C C . ALA A 1 913 ? 9.857 28.429 -20.890 1.00 77.62 913 ALA A C 1
ATOM 6773 O O . ALA A 1 913 ? 9.517 28.406 -19.711 1.00 77.62 913 ALA A O 1
ATOM 6774 N N . GLN A 1 914 ? 10.522 27.400 -21.436 1.00 77.62 914 GLN A N 1
ATOM 6775 C CA . GLN A 1 914 ? 10.894 26.202 -20.664 1.00 77.62 914 GLN A CA 1
ATOM 6776 C C . GLN A 1 914 ? 11.941 26.501 -19.580 1.00 77.62 914 GLN A C 1
ATOM 6778 O O . GLN A 1 914 ? 11.860 25.930 -18.492 1.00 77.62 914 GLN A O 1
ATOM 6783 N N . ILE A 1 915 ? 12.910 27.386 -19.846 1.00 87.31 915 ILE A N 1
ATOM 6784 C CA . ILE A 1 915 ? 13.903 27.792 -18.840 1.00 87.31 915 ILE A CA 1
ATOM 6785 C C . ILE A 1 915 ? 13.245 28.667 -17.763 1.00 87.31 915 ILE A C 1
ATOM 6787 O O . ILE A 1 915 ? 13.421 28.398 -16.574 1.00 87.31 915 ILE A O 1
ATOM 6791 N N . VAL A 1 916 ? 12.415 29.640 -18.159 1.00 85.50 916 VAL A N 1
ATOM 6792 C CA . VAL A 1 916 ? 11.643 30.474 -17.219 1.00 85.50 916 VAL A CA 1
ATOM 6793 C C . VAL A 1 916 ? 10.738 29.611 -16.332 1.00 85.50 916 VAL A C 1
ATOM 6795 O O . VAL A 1 916 ? 10.740 29.772 -15.111 1.00 85.50 916 VAL A O 1
ATOM 6798 N N . GLN A 1 917 ? 10.014 28.641 -16.901 1.00 79.31 917 GLN A N 1
ATOM 6799 C CA . GLN A 1 917 ? 9.164 27.717 -16.144 1.00 79.31 917 GLN A CA 1
ATOM 6800 C C . GLN A 1 917 ? 9.979 26.864 -15.159 1.00 79.31 917 GLN A C 1
ATOM 6802 O O . GLN A 1 917 ? 9.578 26.710 -14.004 1.00 79.31 917 GLN A O 1
ATOM 6807 N N . ALA A 1 918 ? 11.139 26.340 -15.574 1.00 79.38 918 ALA A N 1
ATOM 6808 C CA . ALA A 1 918 ? 12.005 25.544 -14.705 1.00 79.38 918 ALA A CA 1
ATOM 6809 C C . ALA A 1 918 ? 12.520 26.337 -13.489 1.00 79.38 918 ALA A C 1
ATOM 6811 O O . ALA A 1 918 ? 12.600 25.772 -12.398 1.00 79.38 918 ALA A O 1
ATOM 6812 N N . LEU A 1 919 ? 12.836 27.625 -13.676 1.00 84.25 919 LEU A N 1
ATOM 6813 C CA . LEU A 1 919 ? 13.332 28.534 -12.634 1.00 84.25 919 LEU A CA 1
ATOM 6814 C C . LEU A 1 919 ? 12.217 29.097 -11.733 1.00 84.25 919 LEU A C 1
ATOM 6816 O O . LEU A 1 919 ? 12.460 29.350 -10.561 1.00 84.25 919 LEU A O 1
ATOM 6820 N N . THR A 1 920 ? 10.997 29.287 -12.239 1.00 78.56 920 THR A N 1
ATOM 6821 C CA . THR A 1 920 ? 9.890 29.888 -11.462 1.00 78.56 920 THR A CA 1
ATOM 6822 C C . THR A 1 920 ? 9.010 28.858 -10.754 1.00 78.56 920 THR A C 1
ATOM 6824 O O . THR A 1 920 ? 8.592 29.071 -9.617 1.00 78.56 920 THR A O 1
ATOM 6827 N N . GLN A 1 921 ? 8.712 27.735 -11.413 1.00 65.31 921 GLN A N 1
ATOM 6828 C CA . GLN A 1 921 ? 7.688 26.777 -10.975 1.00 65.31 921 GLN A CA 1
ATOM 6829 C C . GLN A 1 921 ? 8.189 25.324 -10.933 1.00 65.31 921 GLN A C 1
ATOM 6831 O O . GLN A 1 921 ? 7.646 24.521 -10.176 1.00 65.31 921 GLN A O 1
ATOM 6836 N N . GLY A 1 922 ? 9.213 24.986 -11.722 1.00 64.88 922 GLY A N 1
ATOM 6837 C CA . GLY A 1 922 ? 9.751 23.633 -11.860 1.00 64.88 922 GLY A CA 1
ATOM 6838 C C . GLY A 1 922 ? 10.924 23.297 -10.931 1.00 64.88 922 GLY A C 1
ATOM 6839 O O . GLY A 1 922 ? 11.159 23.932 -9.903 1.00 64.88 922 GLY A O 1
ATOM 6840 N N . ALA A 1 923 ? 11.682 22.271 -11.323 1.00 65.69 923 ALA A N 1
ATOM 6841 C CA . ALA A 1 923 ? 12.734 21.654 -10.512 1.00 65.69 923 ALA A CA 1
ATOM 6842 C C . ALA A 1 923 ? 13.901 22.578 -10.099 1.00 65.69 923 ALA A C 1
ATOM 6844 O O . ALA A 1 923 ? 14.610 22.237 -9.156 1.00 65.69 923 ALA A O 1
ATOM 6845 N N . MET A 1 924 ? 14.100 23.730 -10.757 1.00 79.38 924 MET A N 1
ATOM 6846 C CA . MET A 1 924 ? 15.166 24.690 -10.424 1.00 79.38 924 MET A CA 1
ATOM 6847 C C . MET A 1 924 ? 14.690 25.848 -9.529 1.00 79.38 924 MET A C 1
ATOM 6849 O O . MET A 1 924 ? 15.477 26.740 -9.213 1.00 79.38 924 MET A O 1
ATOM 6853 N N . ARG A 1 925 ? 13.423 25.844 -9.080 1.00 77.12 925 ARG A N 1
ATOM 6854 C CA . ARG A 1 925 ? 12.828 26.905 -8.240 1.00 77.12 925 ARG A CA 1
ATOM 6855 C C . ARG A 1 925 ? 13.612 27.183 -6.954 1.00 77.12 925 ARG A C 1
ATOM 6857 O O . ARG A 1 925 ? 13.710 28.331 -6.535 1.00 77.12 925 ARG A O 1
ATOM 6864 N N . ALA A 1 926 ? 14.186 26.154 -6.328 1.00 67.94 926 ALA A N 1
ATOM 6865 C CA . ALA A 1 926 ? 14.988 26.320 -5.113 1.00 67.94 926 ALA A CA 1
ATOM 6866 C C . ALA A 1 926 ? 16.331 27.022 -5.398 1.00 67.94 926 ALA A C 1
ATOM 6868 O O . ALA A 1 926 ? 16.761 27.884 -4.639 1.00 67.94 926 ALA A O 1
ATOM 6869 N N . GLN A 1 927 ? 16.971 26.701 -6.522 1.00 77.94 927 GLN A N 1
ATOM 6870 C CA . GLN A 1 927 ? 18.236 27.284 -6.974 1.00 77.94 927 GLN A CA 1
ATOM 6871 C C . GLN A 1 927 ? 18.044 28.713 -7.511 1.00 77.94 927 GLN A C 1
ATOM 6873 O O . GLN A 1 927 ? 18.934 29.558 -7.378 1.00 77.94 927 GLN A O 1
ATOM 6878 N N . ALA A 1 928 ? 16.865 29.001 -8.065 1.00 83.31 928 ALA A N 1
ATOM 6879 C CA . ALA A 1 928 ? 16.426 30.329 -8.482 1.00 83.31 928 ALA A CA 1
ATOM 6880 C C . ALA A 1 928 ? 15.934 31.216 -7.321 1.00 83.31 928 ALA A C 1
ATOM 6882 O O . ALA A 1 928 ? 15.648 32.392 -7.538 1.00 83.31 928 ALA A O 1
ATOM 6883 N N . ALA A 1 929 ? 15.841 30.696 -6.091 1.00 79.81 929 ALA A N 1
ATOM 6884 C CA . ALA A 1 929 ? 15.386 31.477 -4.946 1.00 79.81 929 ALA A CA 1
ATOM 6885 C C . ALA A 1 929 ? 16.269 32.724 -4.734 1.00 79.81 929 ALA A C 1
ATOM 6887 O O . ALA A 1 929 ? 17.501 32.632 -4.651 1.00 79.81 929 ALA A O 1
ATOM 6888 N N . GLY A 1 930 ? 15.611 33.885 -4.657 1.00 79.62 930 GLY A N 1
ATOM 6889 C CA . GLY A 1 930 ? 16.243 35.204 -4.564 1.00 79.62 930 GLY A CA 1
ATOM 6890 C C . GLY A 1 930 ? 16.524 35.897 -5.903 1.00 79.62 930 GLY A C 1
ATOM 6891 O O . GLY A 1 930 ? 16.994 37.028 -5.880 1.00 79.62 930 GLY A O 1
ATOM 6892 N N . LEU A 1 931 ? 16.240 35.269 -7.051 1.00 87.00 931 LEU A N 1
ATOM 6893 C CA . LEU A 1 931 ? 16.285 35.933 -8.359 1.00 87.00 931 LEU A CA 1
ATOM 6894 C C . LEU A 1 931 ? 14.966 36.662 -8.638 1.00 87.00 931 LEU A C 1
ATOM 6896 O O . LEU A 1 931 ? 13.889 36.090 -8.452 1.00 87.00 931 LEU A O 1
ATOM 6900 N N . GLY A 1 932 ? 15.044 37.906 -9.111 1.00 87.38 932 GLY A N 1
ATOM 6901 C CA . GLY A 1 932 ? 13.878 38.637 -9.597 1.00 87.38 932 GLY A CA 1
ATOM 6902 C C . GLY A 1 932 ? 13.499 38.228 -11.023 1.00 87.38 932 GLY A C 1
ATOM 6903 O O . GLY A 1 932 ? 14.248 37.540 -11.722 1.00 87.38 932 GLY A O 1
ATOM 6904 N N . ALA A 1 933 ? 12.325 38.665 -11.483 1.00 86.88 933 ALA A N 1
ATOM 6905 C CA . ALA A 1 933 ? 11.785 38.258 -12.784 1.00 86.88 933 ALA A CA 1
ATOM 6906 C C . ALA A 1 933 ? 12.716 38.598 -13.968 1.00 86.88 933 ALA A C 1
ATOM 6908 O O . ALA A 1 933 ? 12.831 37.797 -14.894 1.00 86.88 933 ALA A O 1
ATOM 6909 N N . GLN A 1 934 ? 13.421 39.736 -13.917 1.00 89.44 934 GLN A N 1
ATOM 6910 C CA . GLN A 1 934 ? 14.362 40.138 -14.971 1.00 89.44 934 GLN A CA 1
ATOM 6911 C C . GLN A 1 934 ? 15.653 39.306 -14.955 1.00 89.44 934 GLN A C 1
ATOM 6913 O O . GLN A 1 934 ? 16.220 39.058 -16.012 1.00 89.44 934 GLN A O 1
ATOM 6918 N N . ASP A 1 935 ? 16.100 38.812 -13.794 1.00 93.12 935 ASP A N 1
ATOM 6919 C CA . ASP A 1 935 ? 17.279 37.933 -13.713 1.00 93.12 935 ASP A CA 1
ATOM 6920 C C . ASP A 1 935 ? 16.982 36.555 -14.325 1.00 93.12 935 ASP A C 1
ATOM 6922 O O . ASP A 1 935 ? 17.820 35.962 -15.005 1.00 93.12 935 ASP A O 1
ATOM 6926 N N . ILE A 1 936 ? 15.769 36.042 -14.088 1.00 92.56 936 ILE A N 1
ATOM 6927 C CA . ILE A 1 936 ? 15.290 34.763 -14.632 1.00 92.56 936 ILE A CA 1
ATOM 6928 C C . ILE A 1 936 ? 15.169 34.830 -16.160 1.00 92.56 936 ILE A C 1
ATOM 6930 O O . ILE A 1 936 ? 15.607 33.912 -16.855 1.00 92.56 936 ILE A O 1
ATOM 6934 N N . ASP A 1 937 ? 14.610 35.920 -16.682 1.00 92.00 937 ASP A N 1
ATOM 6935 C CA . ASP A 1 937 ? 14.516 36.202 -18.117 1.00 92.00 937 ASP A CA 1
ATOM 6936 C C . ASP A 1 937 ? 15.911 36.407 -18.753 1.00 92.00 937 ASP A C 1
ATOM 6938 O O . ASP A 1 937 ? 16.232 35.762 -19.755 1.00 92.00 937 ASP A O 1
ATOM 6942 N N . ALA A 1 938 ? 16.809 37.174 -18.121 1.00 91.56 938 ALA A N 1
ATOM 6943 C CA . ALA A 1 938 ? 18.187 37.342 -18.588 1.00 91.56 938 ALA A CA 1
ATOM 6944 C C . ALA A 1 938 ? 18.952 36.004 -18.659 1.00 91.56 938 ALA A C 1
ATOM 6946 O O . ALA A 1 938 ? 19.636 35.729 -19.651 1.00 91.56 938 ALA A O 1
ATOM 6947 N N . LEU A 1 939 ? 18.802 35.138 -17.647 1.00 93.88 939 LEU A N 1
ATOM 6948 C CA . LEU A 1 939 ? 19.325 33.766 -17.649 1.00 93.88 939 LEU A CA 1
ATOM 6949 C C . LEU A 1 939 ? 18.752 32.925 -18.796 1.00 93.88 939 LEU A C 1
ATOM 6951 O O . LEU A 1 939 ? 19.501 32.210 -19.464 1.00 93.88 939 LEU A O 1
ATOM 6955 N N . ALA A 1 940 ? 17.442 32.998 -19.033 1.00 93.19 940 ALA A N 1
ATOM 6956 C CA . ALA A 1 940 ? 16.771 32.220 -20.068 1.00 93.19 940 ALA A CA 1
ATOM 6957 C C . ALA A 1 940 ? 17.206 32.632 -21.485 1.00 93.19 940 ALA A C 1
ATOM 6959 O O . ALA A 1 940 ? 17.481 31.760 -22.318 1.00 93.19 940 ALA A O 1
ATOM 6960 N N . ARG A 1 941 ? 17.358 33.936 -21.750 1.00 91.50 941 ARG A N 1
ATOM 6961 C CA . ARG A 1 941 ? 17.916 34.456 -23.012 1.00 91.50 941 ARG A CA 1
ATOM 6962 C C . ARG A 1 941 ? 19.370 34.026 -23.205 1.00 91.50 941 ARG A C 1
ATOM 6964 O O . ARG A 1 941 ? 19.710 33.479 -24.253 1.00 91.50 941 ARG A O 1
ATOM 6971 N N . TYR A 1 942 ? 20.216 34.191 -22.180 1.00 93.69 942 TYR A N 1
ATOM 6972 C CA . TYR A 1 942 ? 21.631 33.795 -22.233 1.00 93.69 942 TYR A CA 1
ATOM 6973 C C . TYR A 1 942 ? 21.820 32.298 -22.503 1.00 93.69 942 TYR A C 1
ATOM 6975 O O . TYR A 1 942 ? 22.670 31.910 -23.305 1.00 93.69 942 TYR A O 1
ATOM 6983 N N . LEU A 1 943 ? 21.025 31.451 -21.845 1.00 91.50 943 LEU A N 1
ATOM 6984 C CA . LEU A 1 943 ? 21.110 30.003 -22.004 1.00 91.50 943 LEU A CA 1
ATOM 6985 C C . LEU A 1 943 ? 20.670 29.533 -23.388 1.00 91.50 943 LEU A C 1
ATOM 6987 O O . LEU A 1 943 ? 21.297 28.630 -23.933 1.00 91.50 943 LEU A O 1
ATOM 6991 N N . THR A 1 944 ? 19.606 30.117 -23.942 1.00 87.00 944 THR A N 1
ATOM 6992 C CA . THR A 1 944 ? 19.010 29.667 -25.211 1.00 87.00 944 THR A CA 1
ATOM 6993 C C . THR A 1 944 ? 19.600 30.338 -26.451 1.00 87.00 944 THR A C 1
ATOM 6995 O O . THR A 1 944 ? 19.382 29.844 -27.556 1.00 87.00 944 THR A O 1
ATOM 6998 N N . GLY A 1 945 ? 20.330 31.449 -26.290 1.00 76.56 945 GLY A N 1
ATOM 6999 C CA . GLY A 1 945 ? 20.843 32.255 -27.402 1.00 76.56 945 GLY A CA 1
ATOM 7000 C C . GLY A 1 945 ? 19.739 32.931 -28.223 1.00 76.56 945 GLY A C 1
ATOM 7001 O O . GLY A 1 945 ? 19.977 33.309 -29.366 1.00 76.56 945 GLY A O 1
ATOM 7002 N N . LYS A 1 946 ? 18.527 33.038 -27.663 1.00 62.19 946 LYS A N 1
ATOM 7003 C CA . LYS A 1 946 ? 17.332 33.565 -28.325 1.00 62.19 946 LYS A CA 1
ATOM 7004 C C . LYS A 1 946 ? 16.775 34.735 -27.524 1.00 62.19 946 LYS A C 1
ATOM 7006 O O . LYS A 1 946 ? 16.384 34.573 -26.370 1.00 62.19 946 LYS A O 1
ATOM 7011 N N . THR A 1 947 ? 16.709 35.891 -28.164 1.00 52.56 947 THR A N 1
ATOM 7012 C CA . THR A 1 947 ? 15.635 36.859 -27.930 1.00 52.56 947 THR A CA 1
ATOM 7013 C C . THR A 1 947 ? 14.411 36.381 -28.710 1.00 52.56 947 THR A C 1
ATOM 7015 O O . THR A 1 947 ? 14.579 35.895 -29.831 1.00 52.56 947 THR A O 1
ATOM 7018 N N . GLU A 1 948 ? 13.220 36.464 -28.113 1.00 47.03 948 GLU A N 1
ATOM 7019 C CA . GLU A 1 948 ? 11.954 36.313 -28.856 1.00 47.03 948 GLU A CA 1
ATOM 7020 C C . GLU A 1 948 ? 11.749 37.479 -29.836 1.00 47.03 948 GLU A C 1
ATOM 7022 O O . GLU A 1 948 ? 12.196 38.603 -29.502 1.00 47.03 948 GLU A O 1
#

Foldseek 3Di:
DDDDDDDDDDDDDDDDDDDDPDDPQQAEEEEFAEAADPFFQFSQQLVLQVVLLVLCCQFPLCPSHHYHYHRHGDDPDLCSCPRHQEYEYSYAEEPPAPCVDPVVLVSVVVCQLVLRAYEYEARNQEYAQPDPSRCSCQRAQKHHHDPFWKDWWWKWKAFDDDDQLCQQAHIDTDTWMFGQDMDGHPQKAQGIKTFDFIQGHPNDGDQDGDTDIGRQKIKHQHPSRQIHIYGNTDRGLCVCLGQNVVQSVSSSSCVRSVHRADNNTIDGDDDHCVSVVSSVVRCVVPDDPDDDDDWQWQQWACSDLLNQLEAQAADAQFLVQLLDPQWDFADWAPFDDDDPPFQWFFLAFKIWGQWQQACDDTQHRHTAGWIWTATLQQKIWTFGQPDDPSHHGNHTSEMDRPEGFDADPPGRDLNGGGFWAAHWGDPVVVQKIWTWTQDHPLGIWIFIARNNHRHTDPPDTERDDPVQQQVAEPQQPDDNDPPPDPDDPWGWHAHWHAFLVRQWIWTWTAQFWFIKIWTAGPPNNYGPHMYTLAHPPTARFFGQHANNRWRADPVGKIKTATAAFAQRDDFDWSHRGQKIWIWHADVPVGTDTDAMFHFQAVRLVRNARWHQSQHIKRWHDFADCQQAVQRTKMWGAILQQFIFIARPVCHPADRTGGDDHHDQQVPHRTPWDPDADVQRNGTHTDRRADDGDSHASAFLNGFFRHYWHWAQAPVRWIKIKGAGFHAPDGNGSDGDDDRIFIWTFHTHGPHHTDIDTPDTQHGDTAAAKAYWHWYHNNNHSIKIKIKGQRHTRFFRCDDPPHGFIKIWIADPNHRHTSDMHDGPQGAAHHPNYDWDDDDQWTWGGGSIIIIIGGRPDHDRDDDDDPDPDDPDPAQDAPPDALVVLCVVQPCVDQVPPGRHRHHLVVLLSDALVVQLCCCVGGNNVVSNPRHGPVNSSRNSCVSNVDDD

pLDDT: mean 89.25, std 13.36, range [31.55, 98.94]

Radius of gyration: 36.39 Å; chains: 1; bounding box: 89×70×153 Å

Organism: NCBI:txid155197